Protein AF-0000000084445393 (afdb_homodimer)

Organism: NCBI:txid207340

Foldseek 3Di:
DPPPPPPPPVPDDDDDDDPDDDAFFFDWDKDQFKWKFWLFVLLRVQLLVCSQVPKFQLLSVLLSLLLCQFAALQWFHQQWFWKKWWAFAFAAFIKIWHRAFWAAQQQDLVQFDFPPAFDLFQFRFGHTVPCLLFFFQALFTRRRVLQSSQCSCVPPMPPDALCSSNVSSLVSQVQAYWLEPLQQVLLQVCLVQLCVAVLSCVQAPVVSHGRHADPDDGTGHGHLAQQSVLSVCCSVVNSLCCQQNPVLVLVQVLSVVRPHSCHSVNSNPHHIDMDIWDWADQLLWKTKTWNDDLACVQLLNQLSVQCSPPADDLDDDQVSLLSSQQSSLVSQVVCCVPQVGHFNRNDDQAFHKIWMWMGGSSQIIMTIIMGLGGRQASSYQRNVHSTRHHRNSVQARSDPPHNRHDHRGDGGHFHWIWIFMDTPPGGGTFKTKWFIGGLLTSQLGVQLCCCCPNNNDDQRRSLSDWGKGDSHNAAIETAPVDDPSNQVSNPVSPHYDYDHCALPPNHRTKMKMWGDDPSMIMITIHRHSPRIHMDYHD/DPPPPPPPPVPDDDDDDDPDDDAFFFDWDKDQFKWKFWLFVLLRVQLLVCSQVPKFQLLSVLLSLLLCQFAALQWFHQQWFWKKWWADAFAAFIKIWHRAFWAAQQQDLVQFDFPPAFDLFQFRFGHTPPCLLFFFQALFTRRRVLQSSQCSCVPPMPPDALCSSNVSSLVSQVQAYWLEVLQQVLLQVCLVQLCVAVLSCVQAPVVSHGRHADPDDGTGHGHLAQQSVLSVCCSVPNSLCCQQNPVLVLVQVLSVVRPHSCHSVNSNPHHIDMDIWDWADQLLWKTKTWNDDLACVQLLNQLRVQLSPPADDLDDDQVSLLSSQQSSLVSQVVCCVVQVGDFNRNDCQAFHKIWMWMGGSSQIIMTIIMGLGGRQASSYQRNVHSTRHHRNSVQARSDPPHNRHDHRGDGGHFHWIWIFMDTNPGGGTFKTKWFIGGLLTSQLGVQLCCCCPVNNDDQRRSLSDWGKGDSHNAAIETAPVDDPSNQVSNPVSPHYDYDHCALPPNHRTKMKMWGDDPSMIMITIHRHSPRIHMDYHD

pLDDT: mean 93.34, std 12.43, range [23.02, 98.94]

Solvent-accessible surface area (backbone atoms only — not comparable to full-atom values): 50731 Å² total; per-residue (Å²): 133,83,74,72,71,70,71,52,46,58,61,36,73,78,72,86,88,67,72,61,54,52,47,69,40,38,62,56,24,69,25,60,50,16,34,14,27,19,70,33,32,69,19,10,47,36,9,23,52,35,35,70,72,70,38,38,16,40,34,13,42,41,19,18,50,52,21,33,31,49,75,38,51,45,16,25,28,66,21,7,24,27,41,30,35,43,24,42,34,73,31,82,65,38,35,19,44,42,11,51,65,32,34,25,69,66,48,57,63,79,78,47,43,69,67,83,44,73,27,47,25,65,49,35,29,64,25,36,56,88,42,36,38,50,32,37,45,61,0,37,34,50,56,23,29,56,40,29,43,48,49,43,33,72,75,60,28,78,71,75,54,49,47,41,49,40,11,41,25,33,38,46,27,66,61,26,37,61,28,30,52,65,50,22,57,58,47,45,67,38,40,86,59,20,62,78,25,67,53,26,19,63,55,55,20,56,95,70,34,55,52,60,41,45,41,51,60,68,56,54,56,46,57,55,74,28,31,34,58,44,48,46,47,33,37,73,67,33,70,59,21,61,29,71,32,70,55,17,50,43,50,31,51,46,28,52,74,64,59,25,48,45,41,58,64,51,39,53,67,60,69,42,46,78,45,72,39,37,78,41,79,48,85,78,51,28,36,39,33,26,69,31,79,53,29,32,37,58,47,49,51,46,27,48,60,57,50,63,76,54,81,76,60,82,54,92,45,35,67,52,52,35,50,50,53,50,28,41,17,52,27,42,47,50,44,27,67,72,55,64,48,50,69,59,30,86,32,56,63,39,48,18,34,32,32,38,31,20,30,24,58,77,37,27,34,23,11,35,25,37,19,12,40,28,48,33,14,12,32,35,37,35,68,78,39,29,43,43,29,12,12,51,43,54,51,29,36,64,52,83,85,45,90,39,30,63,45,52,54,37,63,51,60,47,47,59,50,29,26,39,28,22,48,55,95,44,54,14,45,39,33,24,33,26,31,10,35,37,65,28,18,58,39,38,42,50,51,44,47,40,30,39,72,66,45,63,37,51,58,50,60,38,51,67,54,74,54,55,28,45,78,38,58,68,40,36,39,29,28,73,83,47,54,68,65,34,53,52,45,40,44,75,71,48,48,59,42,78,29,64,83,40,68,59,19,54,47,52,31,46,40,36,40,35,36,59,53,96,80,27,39,35,22,17,25,34,40,51,45,40,41,16,20,29,34,43,25,125,132,84,74,72,71,73,70,52,46,59,61,35,72,80,74,85,87,66,72,62,53,52,46,71,40,39,61,55,24,67,25,58,49,17,35,14,26,18,70,32,32,69,19,10,47,36,10,22,52,35,35,70,72,70,38,38,16,39,34,13,42,40,19,18,52,53,21,34,31,51,74,36,50,46,17,22,28,67,21,7,25,29,42,30,36,44,25,40,51,64,32,79,66,38,35,18,42,41,12,51,66,32,37,24,70,67,47,56,60,79,77,47,43,66,67,84,44,75,26,46,24,68,51,29,30,64,24,37,54,87,42,36,37,51,32,37,46,60,0,36,35,51,55,23,30,56,40,30,43,48,50,43,33,71,76,60,29,78,71,74,53,50,48,42,48,39,11,42,25,34,39,45,29,64,62,24,36,62,28,30,54,67,49,22,58,59,46,46,67,39,40,84,59,20,62,77,27,69,54,27,18,63,54,53,20,58,95,70,34,55,51,58,41,47,42,52,60,69,56,54,56,46,57,57,74,29,32,34,56,43,45,46,46,33,38,73,67,33,70,61,22,61,29,71,34,72,55,18,52,42,51,30,51,46,28,51,76,63,59,25,48,47,41,56,63,50,39,52,67,58,69,43,45,79,46,73,38,37,78,42,77,49,85,78,50,30,36,40,31,26,69,30,79,55,29,33,38,58,48,49,50,46,26,48,60,55,49,63,75,55,81,78,59,82,56,92,44,34,68,52,52,36,49,50,53,49,28,41,18,51,27,42,47,49,46,26,67,73,56,64,51,48,70,58,32,86,32,55,63,39,51,17,34,33,32,38,30,20,29,23,58,79,39,24,32,23,11,33,25,36,21,12,41,28,47,33,12,12,33,35,36,36,68,78,40,29,43,42,30,14,11,52,43,52,50,30,34,62,53,83,85,45,88,38,30,64,46,52,56,38,63,51,58,48,46,60,51,28,26,39,28,22,47,55,97,45,54,19,44,40,31,24,32,27,32,11,35,39,63,28,16,58,39,37,40,52,52,45,46,42,30,38,73,65,46,65,37,51,56,49,59,37,50,66,54,73,54,55,30,47,78,38,59,69,41,35,37,31,29,73,84,46,54,67,64,34,53,50,45,40,44,75,72,48,48,60,42,77,30,63,83,40,70,57,20,53,51,52,31,46,38,36,40,37,36,58,53,95,80,27,37,34,21,17,25,34,40,50,44,41,41,16,20,29,32,44,24,125

Nearest PDB structures (foldseek):
  2i3o-assembly2_C  TM=8.888E-01  e=1.117E-34  Thermoplasma acidophilum
  2i3o-assembly2_D  TM=8.674E-01  e=1.482E-33  Thermoplasma acidophilum
  2nlz-assembly1_A  TM=8.233E-01  e=1.056E-34  Halalkalibacterium halodurans
  6j3a-assembly1_B-2  TM=8.357E-01  e=5.413E-30  Streptomyces lincolnensis
  6j3i-assembly1_A  TM=8.174E-01  e=4.573E-30  Streptomyces lincolnensis

Radius of gyration: 29.87 Å; Cα contacts (8 Å, |Δi|>4): 2961; chains: 2; bounding box: 58×80×84 Å

Sequence (1076 aa):
MSQNPSPGLADYQPRPHRTQNWEVTKPSARGKRGMVVSQSKAAAEAGVAVLEAGGNAADAAVAAAFALAVVEPWNSGLGGIGFGLVHRAGAENAEVVDFGPVAPKGVDPAAYRLTGRLKKDFFTWPEVEGDRNIHGPLSALIPSSVAGYDLLRERFGTGMPLPELLGPAVALARRGLPQDWFTLIKVAASARIIRLYPESARIYLPDGLPPTPPYQGNPGFFRQGNLAETLERLRRHGLRDFYEGGVAADLAADLREAGSFVSAVDLAECRATLRPASVLDWRGRFRVQSAGGLTAAPTLAAVMRQMAEVRPGSAPDAAWYAALSQAMRDAYAERLTSLGAANPPPEPAETCTTHLTATDAEGNMVSLTTTLLSSMGSRMVLPKTGVLMNNGMMWFDPTPGSANAIRPGARPLCNMLPLTVSEAGKAGPVIAVGASGGRRILASVYQMLACSLDFGMGPEEAAAIPRIDVSSPDATNADPRLPAAVLEALAAQGGLELVEHATLPVNYACPNIIRWEDGEAVGVSDVMSPSSGAVAAGMSQNPSPGLADYQPRPHRTQNWEVTKPSARGKRGMVVSQSKAAAEAGVAVLEAGGNAADAAVAAAFALAVVEPWNSGLGGIGFGLVHRAGAENAEVVDFGPVAPKGVDPAAYRLTGRLKKDFFTWPEVEGDRNIHGPLSALIPSSVAGYDLLRERFGTGMPLPELLGPAVALARRGLPQDWFTLIKVAASARIIRLYPESARIYLPDGLPPTPPYQGNPGFFRQGNLAETLERLRRHGLRDFYEGGVAADLAADLREAGSFVSAVDLAECRATLRPASVLDWRGRFRVQSAGGLTAAPTLAAVMRQMAEVRPGSAPDAAWYAALSQAMRDAYAERLTSLGAANPPPEPAETCTTHLTATDAEGNMVSLTTTLLSSMGSRMVLPKTGVLMNNGMMWFDPTPGSANAIRPGARPLCNMLPLTVSEAGKAGPVIAVGASGGRRILASVYQMLACSLDFGMGPEEAAAIPRIDVSSPDATNADPRLPAAVLEALAAQGGLELVEHATLPVNYACPNIIRWEDGEAVGVSDVMSPSSGAVAAG

Secondary structure (DSSP, 8-state):
--------GGG--PPPP-S--SEEE---EEESSEEEEESSHHHHHHHHHHHHTT--HHHHHHHHHHHHHHH-TTT--TB-EEEEEEE-TT-SS-EEEEE-----TT--GGGS-EEEEEP-SSS-PEEEGGGTTTSSGGGPPPP-HHHHHHHHHHHHS----HHHHTHHHHHHHHH-EE-SHHHHHHHHHHHHHHTTSHHHHHHH-GGGS-----SSS---EE--TTHHHHHHHHHHH-TTHHHHSHHHHHHHHHHHHHT-S--HHHHHH---EEEEPEEEEETTTEEEEE--TTSSHHHHHHHHHHHTTSPP-SS--HHHHHHHHHHHHHHHHHHHHHH------S----EEEEEEEEEETT--EEEEEEEEEETTTTS-EETTTTEEBP-GGGGSB-STT-TTB--TT---------EEEEETT--SEEEEEEEESGGGHHHHHHHHHHHHHTS---HHHHHHS--EEEEETTEEEE-TTS-HHHHHHHHTTS-EEE----SSS-SS-EEEEEEEETTEEEEE--TT-TT-EEEE--/--------GGG--PPPP-S--SEEE---EEESSEEEEESSHHHHHHHHHHHHTT--HHHHHHHHHHHHHHH-TTT--TB-EEEEEEE-TT-SS-EEEEE-----TT--GGGS-EEEEEP-SSS-PEEEGGGTTTSSGGGPPPP-HHHHHHHHHHHHS----HHHHTHHHHHHHHH-EE-SHHHHHHHHHHHHHHTTSHHHHHHH-GGGS-----SSS---EE--TTHHHHHHHHHHH-TTHHHHSHHHHHHHHHHHHHT-S--HHHHHH---EEEEPEEEEETTTEEEEE--TTSSHHHHHHHHHHHTTSPP-SS--HHHHHHHHHHHHHHHHHHHHHH------S----EEEEEEEEEETT--EEEEEEEEEETTTTS-EETTTTEEBP-GGGGSB-STTSTTB--TT---------EEEEETT--SEEEEEEEESTTHHHHHHHHHHHHHHTS---HHHHHHS--EEEEETTEEEE-TTS-HHHHHHHHTTS-EEE----SSS--S-EEEEEEEETTEEEEEE-TT-TT-EEEE--

Structure (mmCIF, N/CA/C/O backbone):
data_AF-0000000084445393-model_v1
#
loop_
_entity.id
_entity.type
_entity.pdbx_description
1 polymer Gamma-glutamyltransferase
#
loop_
_atom_site.group_PDB
_atom_site.id
_atom_site.type_symbol
_atom_site.label_atom_id
_atom_site.label_alt_id
_atom_site.label_comp_id
_atom_site.label_asym_id
_atom_site.label_entity_id
_atom_site.label_seq_id
_atom_site.pdbx_PDB_ins_code
_atom_site.Cartn_x
_atom_site.Cartn_y
_atom_site.Cartn_z
_atom_site.occupancy
_atom_site.B_iso_or_equiv
_atom_site.auth_seq_id
_atom_site.auth_comp_id
_atom_site.auth_asym_id
_atom_site.auth_atom_id
_atom_site.pdbx_PDB_model_num
ATOM 1 N N . MET A 1 1 ? -12.148 -4.934 45.188 1 23.16 1 MET A N 1
ATOM 2 C CA . MET A 1 1 ? -11.797 -5.191 43.781 1 23.16 1 MET A CA 1
ATOM 3 C C . MET A 1 1 ? -10.914 -4.078 43.219 1 23.16 1 MET A C 1
ATOM 5 O O . MET A 1 1 ? -11.336 -2.926 43.125 1 23.16 1 MET A O 1
ATOM 9 N N . SER A 1 2 ? -9.656 -4.125 43.469 1 25.33 2 SER A N 1
ATOM 10 C CA . SER A 1 2 ? -8.586 -3.133 43.469 1 25.33 2 SER A CA 1
ATOM 11 C C . SER A 1 2 ? -8.352 -2.6 42.062 1 25.33 2 SER A C 1
ATOM 13 O O . SER A 1 2 ? -8.078 -3.369 41.125 1 25.33 2 SER A O 1
ATOM 15 N N . GLN A 1 3 ? -9.195 -1.663 41.531 1 29.59 3 GLN A N 1
ATOM 16 C CA . GLN A 1 3 ? -9.203 -0.982 40.25 1 29.59 3 GLN A CA 1
ATOM 17 C C . GLN A 1 3 ? -7.789 -0.607 39.812 1 29.59 3 GLN A C 1
ATOM 19 O O . GLN A 1 3 ? -7.094 0.128 40.531 1 29.59 3 GLN A O 1
ATOM 24 N N . ASN A 1 4 ? -7.066 -1.543 39.25 1 33.59 4 ASN A N 1
ATOM 25 C CA . ASN A 1 4 ? -5.715 -1.281 38.75 1 33.59 4 ASN A CA 1
ATOM 26 C C . ASN A 1 4 ? -5.605 0.103 38.125 1 33.59 4 ASN A C 1
ATOM 28 O O . ASN A 1 4 ? -6.301 0.401 37.156 1 33.59 4 ASN A O 1
ATOM 32 N N . PRO A 1 5 ? -5.219 1.118 38.75 1 38.62 5 PRO A N 1
ATOM 33 C CA . PRO A 1 5 ? -5.172 2.473 38.188 1 38.62 5 PRO A CA 1
ATOM 34 C C . PRO A 1 5 ? -4.566 2.518 36.781 1 38.62 5 PRO A C 1
ATOM 36 O O . PRO A 1 5 ? -3.688 1.714 36.469 1 38.62 5 PRO A O 1
ATOM 39 N N . SER A 1 6 ? -5.277 2.535 35.719 1 45.62 6 SER A N 1
ATOM 40 C CA . SER A 1 6 ? -4.77 2.703 34.375 1 45.62 6 SER A CA 1
ATOM 41 C C . SER A 1 6 ? -3.416 3.404 34.375 1 45.62 6 SER A C 1
ATOM 43 O O . SER A 1 6 ? -3.252 4.449 35 1 45.62 6 SER A O 1
ATOM 45 N N . PRO A 1 7 ? -2.234 2.684 34.188 1 54.12 7 PRO A N 1
ATOM 46 C CA . PRO A 1 7 ? -0.944 3.373 34.25 1 54.12 7 PRO A CA 1
ATOM 47 C C . PRO A 1 7 ? -1.007 4.797 33.688 1 54.12 7 PRO A C 1
ATOM 49 O O . PRO A 1 7 ? -1.774 5.07 32.781 1 54.12 7 PRO A O 1
ATOM 52 N N . GLY A 1 8 ? -0.704 5.781 34.469 1 76.25 8 GLY A N 1
ATOM 53 C CA . GLY A 1 8 ? -0.7 7.203 34.156 1 76.25 8 GLY A CA 1
ATOM 54 C C . GLY A 1 8 ? -0.066 7.523 32.812 1 76.25 8 GLY A C 1
ATOM 55 O O . GLY A 1 8 ? 0.603 6.676 32.219 1 76.25 8 GLY A O 1
ATOM 56 N N . LEU A 1 9 ? -0.517 8.477 32.031 1 89.62 9 LEU A N 1
ATOM 57 C CA . LEU A 1 9 ? -0.046 8.945 30.734 1 89.62 9 LEU A CA 1
ATOM 58 C C . LEU A 1 9 ? 1.478 9 30.688 1 89.62 9 LEU A C 1
ATOM 60 O O . LEU A 1 9 ? 2.084 8.875 29.625 1 89.62 9 LEU A O 1
ATOM 64 N N . ALA A 1 10 ? 2.148 8.945 31.891 1 87.5 10 ALA A N 1
ATOM 65 C CA . ALA A 1 10 ? 3.607 8.984 31.953 1 87.5 10 ALA A CA 1
ATOM 66 C C . ALA A 1 10 ? 4.203 7.625 31.578 1 87.5 10 ALA A C 1
ATOM 68 O O . ALA A 1 10 ? 5.32 7.555 31.062 1 87.5 10 ALA A O 1
ATOM 69 N N . ASP A 1 11 ? 3.41 6.617 31.844 1 91.31 11 ASP A N 1
ATOM 70 C CA . ASP A 1 11 ? 3.811 5.27 31.469 1 91.31 11 ASP A CA 1
ATOM 71 C C . ASP A 1 11 ? 2.883 4.707 30.391 1 91.31 11 ASP A C 1
ATOM 73 O O . ASP A 1 11 ? 2.422 3.566 30.5 1 91.31 11 ASP A O 1
ATOM 77 N N . TYR A 1 12 ? 2.648 5.543 29.469 1 94.75 12 TYR A N 1
ATOM 78 C CA . TYR A 1 12 ? 1.772 5.184 28.359 1 94.75 12 TYR A CA 1
ATOM 79 C C . TYR A 1 12 ? 2.281 3.938 27.641 1 94.75 12 TYR A C 1
ATOM 81 O O . TYR A 1 12 ? 3.482 3.801 27.406 1 94.75 12 TYR A O 1
ATOM 89 N N . GLN A 1 13 ? 1.431 3.004 27.438 1 95 13 GLN A N 1
ATOM 90 C CA . GLN A 1 13 ? 1.725 1.823 26.625 1 95 13 GLN A CA 1
ATOM 91 C C . GLN A 1 13 ? 0.991 1.872 25.297 1 95 13 GLN A C 1
ATOM 93 O O . GLN A 1 13 ? -0.233 1.734 25.25 1 95 13 GLN A O 1
ATOM 98 N N . PRO A 1 14 ? 1.772 2.039 24.219 1 96.19 14 PRO A N 1
ATOM 99 C CA . PRO A 1 14 ? 1.1 2.057 22.922 1 96.19 14 PRO A CA 1
ATOM 100 C C . PRO A 1 14 ? 0.314 0.776 22.656 1 96.19 14 PRO A C 1
ATOM 102 O O . PRO A 1 14 ? 0.752 -0.314 23.031 1 96.19 14 PRO A O 1
ATOM 105 N N . ARG A 1 15 ? -0.816 0.908 22.016 1 94.12 15 ARG A N 1
ATOM 106 C CA . ARG A 1 15 ? -1.581 -0.248 21.562 1 94.12 15 ARG A CA 1
ATOM 107 C C . ARG A 1 15 ? -0.8 -1.046 20.516 1 94.12 15 ARG A C 1
ATOM 109 O O . ARG A 1 15 ? 0.141 -0.531 19.906 1 94.12 15 ARG A O 1
ATOM 116 N N . PRO A 1 16 ? -1.205 -2.35 20.344 1 93.12 16 PRO A N 1
ATOM 117 C CA . PRO A 1 16 ? -0.579 -3.107 19.25 1 93.12 16 PRO A CA 1
ATOM 118 C C . PRO A 1 16 ? -0.703 -2.412 17.906 1 93.12 16 PRO A C 1
ATOM 120 O O . PRO A 1 16 ? -1.745 -1.825 17.594 1 93.12 16 PRO A O 1
ATOM 123 N N . HIS A 1 17 ? 0.356 -2.445 17.188 1 94.44 17 HIS A N 1
ATOM 124 C CA . HIS A 1 17 ? 0.42 -1.732 15.922 1 94.44 17 HIS A CA 1
ATOM 125 C C . HIS A 1 17 ? -0.467 -2.395 14.875 1 94.44 17 HIS A C 1
ATOM 127 O O . HIS A 1 17 ? -0.464 -3.619 14.734 1 94.44 17 HIS A O 1
ATOM 133 N N . ARG A 1 18 ? -1.19 -1.603 14.219 1 93.69 18 ARG A N 1
ATOM 134 C CA . ARG A 1 18 ? -1.925 -1.965 13.016 1 93.69 18 ARG A CA 1
ATOM 135 C C . ARG A 1 18 ? -1.511 -1.086 11.836 1 93.69 18 ARG A C 1
ATOM 137 O O . ARG A 1 18 ? -1.537 0.142 11.938 1 93.69 18 ARG A O 1
ATOM 144 N N . THR A 1 19 ? -1.177 -1.688 10.75 1 94.38 19 THR A N 1
ATOM 145 C CA . THR A 1 19 ? -0.727 -0.944 9.578 1 94.38 19 THR A CA 1
ATOM 146 C C . THR A 1 19 ? -1.895 -0.216 8.914 1 94.38 19 THR A C 1
ATOM 148 O O . THR A 1 19 ? -1.742 0.912 8.445 1 94.38 19 THR A O 1
ATOM 151 N N . GLN A 1 20 ? -3.01 -0.852 8.836 1 96.06 20 GLN A N 1
ATOM 152 C CA . GLN A 1 20 ? -4.145 -0.351 8.07 1 96.06 20 GLN A CA 1
ATOM 153 C C . GLN A 1 20 ? -5.383 -0.21 8.953 1 96.06 20 GLN A C 1
ATOM 155 O O . GLN A 1 20 ? -5.707 -1.115 9.727 1 96.06 20 GLN A O 1
ATOM 160 N N . ASN A 1 21 ? -6.047 0.93 8.875 1 96.69 21 ASN A N 1
ATOM 161 C CA . ASN A 1 21 ? -7.242 1.213 9.664 1 96.69 21 ASN A CA 1
ATOM 162 C C . ASN A 1 21 ? -8.445 1.512 8.773 1 96.69 21 ASN A C 1
ATOM 164 O O . ASN A 1 21 ? -9.273 2.355 9.109 1 96.69 21 ASN A O 1
ATOM 168 N N . TRP A 1 22 ? -8.461 0.946 7.582 1 96.81 22 TRP A N 1
ATOM 169 C CA . TRP A 1 22 ? -9.562 1.035 6.625 1 96.81 22 TRP A CA 1
ATOM 170 C C . TRP A 1 22 ? -10.266 -0.31 6.48 1 96.81 22 TRP A C 1
ATOM 172 O O . TRP A 1 22 ? -9.859 -1.302 7.086 1 96.81 22 TRP A O 1
ATOM 182 N N . GLU A 1 23 ? -11.406 -0.343 5.844 1 95.12 23 GLU A N 1
ATOM 183 C CA . GLU A 1 23 ? -12.133 -1.544 5.453 1 95.12 23 GLU A CA 1
ATOM 184 C C . GLU A 1 23 ? -12.094 -1.746 3.941 1 95.12 23 GLU A C 1
ATOM 186 O O . GLU A 1 23 ? -12.43 -0.837 3.18 1 95.12 23 GLU A O 1
ATOM 191 N N . VAL A 1 24 ? -11.68 -2.951 3.557 1 96 24 VAL A N 1
ATOM 192 C CA . VAL A 1 24 ? -11.469 -3.215 2.139 1 96 24 VAL A CA 1
ATOM 193 C C . VAL A 1 24 ? -12.352 -4.371 1.688 1 96 24 VAL A C 1
ATOM 195 O O . VAL A 1 24 ? -12.492 -5.367 2.4 1 96 24 VAL A O 1
ATOM 198 N N . THR A 1 25 ? -12.969 -4.242 0.589 1 95.19 25 THR A N 1
ATOM 199 C CA . THR A 1 25 ? -13.648 -5.332 -0.097 1 95.19 25 THR A CA 1
ATOM 200 C C . THR A 1 25 ? -13.148 -5.473 -1.53 1 95.19 25 THR A C 1
ATOM 202 O O . THR A 1 25 ? -12.508 -4.559 -2.059 1 95.19 25 THR A O 1
ATOM 205 N N . LYS A 1 26 ? -13.328 -6.586 -2.1 1 96.94 26 LYS A N 1
ATOM 206 C CA . LYS A 1 26 ? -12.984 -6.879 -3.488 1 96.94 26 LYS A CA 1
ATOM 207 C C . LYS A 1 26 ? -14.234 -7.164 -4.312 1 96.94 26 LYS A C 1
ATOM 209 O O . LYS A 1 26 ? -14.961 -8.117 -4.035 1 96.94 26 LYS A O 1
ATOM 214 N N . PRO A 1 27 ? -14.484 -6.352 -5.305 1 96 27 PRO A N 1
ATOM 215 C CA . PRO A 1 27 ? -15.656 -6.637 -6.137 1 96 27 PRO A CA 1
ATOM 216 C C . PRO A 1 27 ? -15.531 -7.953 -6.898 1 96 27 PRO A C 1
ATOM 218 O O . PRO A 1 27 ? -14.461 -8.266 -7.426 1 96 27 PRO A O 1
ATOM 221 N N . SER A 1 28 ? -16.562 -8.719 -6.902 1 97.44 28 SER A N 1
ATOM 222 C CA . SER A 1 28 ? -16.641 -9.875 -7.777 1 97.44 28 SER A CA 1
ATOM 223 C C . SER A 1 28 ? -17.078 -9.477 -9.188 1 97.44 28 SER A C 1
ATOM 225 O O . SER A 1 28 ? -17.531 -8.352 -9.406 1 97.44 28 SER A O 1
ATOM 227 N N . ALA A 1 29 ? -16.781 -10.273 -10.102 1 98.12 29 ALA A N 1
ATOM 228 C CA . ALA A 1 29 ? -17.359 -10.172 -11.438 1 98.12 29 ALA A CA 1
ATOM 229 C C . ALA A 1 29 ? -18.406 -11.266 -11.664 1 98.12 29 ALA A C 1
ATOM 231 O O . ALA A 1 29 ? -18.344 -12.328 -11.047 1 98.12 29 ALA A O 1
ATOM 232 N N . ARG A 1 30 ? -19.359 -10.945 -12.484 1 97.88 30 ARG A N 1
ATOM 233 C CA . ARG A 1 30 ? -20.406 -11.891 -12.852 1 97.88 30 ARG A CA 1
ATOM 234 C C . ARG A 1 30 ? -20.656 -11.883 -14.352 1 97.88 30 ARG A C 1
ATOM 236 O O . ARG A 1 30 ? -20.625 -10.828 -14.992 1 97.88 30 ARG A O 1
ATOM 243 N N . GLY A 1 31 ? -20.766 -13.094 -14.93 1 97.5 31 GLY A N 1
ATOM 244 C CA . GLY A 1 31 ? -21.062 -13.164 -16.359 1 97.5 31 GLY A CA 1
ATOM 245 C C . GLY A 1 31 ? -21.375 -14.562 -16.844 1 97.5 31 GLY A C 1
ATOM 246 O O . GLY A 1 31 ? -21.094 -15.539 -16.141 1 97.5 31 GLY A O 1
ATOM 247 N N . LYS A 1 32 ? -21.938 -14.641 -18.062 1 97.62 32 LYS A N 1
ATOM 248 C CA . LYS A 1 32 ? -22.391 -15.922 -18.594 1 97.62 32 LYS A CA 1
ATOM 249 C C . LYS A 1 32 ? -21.469 -16.391 -19.719 1 97.62 32 LYS A C 1
ATOM 251 O O . LYS A 1 32 ? -21.516 -17.547 -20.125 1 97.62 32 LYS A O 1
ATOM 256 N N . ARG A 1 33 ? -20.609 -15.547 -20.125 1 97.81 33 ARG A N 1
ATOM 257 C CA . ARG A 1 33 ? -19.859 -15.828 -21.359 1 97.81 33 ARG A CA 1
ATOM 258 C C . ARG A 1 33 ? -18.422 -16.188 -21.062 1 97.81 33 ARG A C 1
ATOM 260 O O . ARG A 1 33 ? -17.594 -16.297 -21.969 1 97.81 33 ARG A O 1
ATOM 267 N N . GLY A 1 34 ? -18.078 -16.344 -19.766 1 97.94 34 GLY A N 1
ATOM 268 C CA . GLY A 1 34 ? -16.719 -16.656 -19.328 1 97.94 34 GLY A CA 1
ATOM 269 C C . GLY A 1 34 ? -16.141 -15.625 -18.391 1 97.94 34 GLY A C 1
ATOM 270 O O . GLY A 1 34 ? -16.734 -14.562 -18.188 1 97.94 34 GLY A O 1
ATOM 271 N N . MET A 1 35 ? -14.93 -16.016 -17.875 1 98.62 35 MET A N 1
ATOM 272 C CA . MET A 1 35 ? -14.32 -15.18 -16.844 1 98.62 35 MET A CA 1
ATOM 273 C C . MET A 1 35 ? -12.867 -15.578 -16.609 1 98.62 35 MET A C 1
ATOM 275 O O . MET A 1 35 ? -12.492 -16.734 -16.828 1 98.62 35 MET A O 1
ATOM 279 N N . VAL A 1 36 ? -12.133 -14.594 -16.266 1 98.94 36 VAL A N 1
ATOM 280 C CA . VAL A 1 36 ? -10.773 -14.844 -15.789 1 98.94 36 VAL A CA 1
ATOM 281 C C . VAL A 1 36 ? -10.539 -14.094 -14.477 1 98.94 36 VAL A C 1
ATOM 283 O O . VAL A 1 36 ? -10.953 -12.938 -14.336 1 98.94 36 VAL A O 1
ATOM 286 N N . VAL A 1 37 ? -10.016 -14.734 -13.477 1 98.88 37 VAL A N 1
ATOM 287 C CA . VAL A 1 37 ? -9.57 -14.141 -12.219 1 98.88 37 VAL A CA 1
ATOM 288 C C . VAL A 1 37 ? -8.062 -14.336 -12.062 1 98.88 37 VAL A C 1
ATOM 290 O O . VAL A 1 37 ? -7.547 -15.438 -12.281 1 98.88 37 VAL A O 1
ATOM 293 N N . SER A 1 38 ? -7.34 -13.289 -11.75 1 98.38 38 SER A N 1
ATOM 294 C CA . SER A 1 38 ? -5.895 -13.406 -11.594 1 98.38 38 SER A CA 1
ATOM 295 C C . SER A 1 38 ? -5.363 -12.375 -10.602 1 98.38 38 SER A C 1
ATOM 297 O O . SER A 1 38 ? -6.113 -11.516 -10.133 1 98.38 38 SER A O 1
ATOM 299 N N . GLN A 1 39 ? -4.121 -12.445 -10.297 1 96.56 39 GLN A N 1
ATOM 300 C CA . GLN A 1 39 ? -3.465 -11.57 -9.336 1 96.56 39 GLN A CA 1
ATOM 301 C C . GLN A 1 39 ? -3.143 -10.211 -9.961 1 96.56 39 GLN A C 1
ATOM 303 O O . GLN A 1 39 ? -2.65 -9.312 -9.273 1 96.56 39 GLN A O 1
ATOM 308 N N . SER A 1 40 ? -3.404 -10.07 -11.18 1 97.75 40 SER A N 1
ATOM 309 C CA . SER A 1 40 ? -3.391 -8.805 -11.906 1 97.75 40 SER A CA 1
ATOM 310 C C . SER A 1 40 ? -4.633 -8.648 -12.773 1 97.75 40 SER A C 1
ATOM 312 O O . SER A 1 40 ? -4.902 -9.484 -13.641 1 97.75 40 SER A O 1
ATOM 314 N N . LYS A 1 41 ? -5.305 -7.586 -12.562 1 98.31 41 LYS A N 1
ATOM 315 C CA . LYS A 1 41 ? -6.504 -7.371 -13.367 1 98.31 41 LYS A CA 1
ATOM 316 C C . LYS A 1 41 ? -6.156 -7.23 -14.844 1 98.31 41 LYS A C 1
ATOM 318 O O . LYS A 1 41 ? -6.918 -7.66 -15.711 1 98.31 41 LYS A O 1
ATOM 323 N N . ALA A 1 42 ? -5.004 -6.652 -15.141 1 98.5 42 ALA A N 1
ATOM 324 C CA . ALA A 1 42 ? -4.562 -6.512 -16.516 1 98.5 42 ALA A CA 1
ATOM 325 C C . ALA A 1 42 ? -4.418 -7.879 -17.188 1 98.5 42 ALA A C 1
ATOM 327 O O . ALA A 1 42 ? -4.738 -8.031 -18.375 1 98.5 42 ALA A O 1
ATOM 328 N N . ALA A 1 43 ? -3.922 -8.844 -16.453 1 98.69 43 ALA A N 1
ATOM 329 C CA . ALA A 1 43 ? -3.807 -10.195 -17 1 98.69 43 ALA A CA 1
ATOM 330 C C . ALA A 1 43 ? -5.18 -10.828 -17.188 1 98.69 43 ALA A C 1
ATOM 332 O O . ALA A 1 43 ? -5.418 -11.539 -18.172 1 98.69 43 ALA A O 1
ATOM 333 N N . ALA A 1 44 ? -6.043 -10.602 -16.203 1 98.81 44 ALA A N 1
ATOM 334 C CA . ALA A 1 44 ? -7.41 -11.086 -16.375 1 98.81 44 ALA A CA 1
ATOM 335 C C . ALA A 1 44 ? -8.07 -10.469 -17.609 1 98.81 44 ALA A C 1
ATOM 337 O O . ALA A 1 44 ? -8.766 -11.164 -18.359 1 98.81 44 ALA A O 1
ATOM 338 N N . GLU A 1 45 ? -7.852 -9.188 -17.828 1 98.75 45 GLU A N 1
ATOM 339 C CA . GLU A 1 45 ? -8.383 -8.492 -19 1 98.75 45 GLU A CA 1
ATOM 340 C C . GLU A 1 45 ? -7.836 -9.086 -20.281 1 98.75 45 GLU A C 1
ATOM 342 O O . GLU A 1 45 ? -8.562 -9.211 -21.281 1 98.75 45 GLU A O 1
ATOM 347 N N . ALA A 1 46 ? -6.578 -9.445 -20.266 1 98.69 46 ALA A N 1
ATOM 348 C CA . ALA A 1 46 ? -5.977 -10.109 -21.422 1 98.69 46 ALA A CA 1
ATOM 349 C C . ALA A 1 46 ? -6.684 -11.43 -21.734 1 98.69 46 ALA A C 1
ATOM 351 O O . ALA A 1 46 ? -7.008 -11.711 -22.875 1 98.69 46 ALA A O 1
ATOM 352 N N . GLY A 1 47 ? -6.879 -12.242 -20.703 1 98.81 47 GLY A N 1
ATOM 353 C CA . GLY A 1 47 ? -7.59 -13.492 -20.875 1 98.81 47 GLY A CA 1
ATOM 354 C C . GLY A 1 47 ? -9 -13.312 -21.391 1 98.81 47 GLY A C 1
ATOM 355 O O . GLY A 1 47 ? -9.445 -14.055 -22.281 1 98.81 47 GLY A O 1
ATOM 356 N N . VAL A 1 48 ? -9.711 -12.328 -20.891 1 98.69 48 VAL A N 1
ATOM 357 C CA . VAL A 1 48 ? -11.094 -12.086 -21.281 1 98.69 48 VAL A CA 1
ATOM 358 C C . VAL A 1 48 ? -11.141 -11.602 -22.734 1 98.69 48 VAL A C 1
ATOM 360 O O . VAL A 1 48 ? -12.062 -11.938 -23.484 1 98.69 48 VAL A O 1
ATOM 363 N N . ALA A 1 49 ? -10.188 -10.766 -23.078 1 98.5 49 ALA A N 1
ATOM 364 C CA . ALA A 1 49 ? -10.125 -10.344 -24.469 1 98.5 49 ALA A CA 1
ATOM 365 C C . ALA A 1 49 ? -10.039 -11.547 -25.406 1 98.5 49 ALA A C 1
ATOM 367 O O . ALA A 1 49 ? -10.633 -11.539 -26.484 1 98.5 49 ALA A O 1
ATOM 368 N N . VAL A 1 50 ? -9.328 -12.547 -25.047 1 98.31 50 VAL A N 1
ATOM 369 C CA . VAL A 1 50 ? -9.195 -13.781 -25.812 1 98.31 50 VAL A CA 1
ATOM 370 C C . VAL A 1 50 ? -10.539 -14.508 -25.859 1 98.31 50 VAL A C 1
ATOM 372 O O . VAL A 1 50 ? -10.945 -15.008 -26.906 1 98.31 50 VAL A O 1
ATOM 375 N N . LEU A 1 51 ? -11.219 -14.586 -24.719 1 98.38 51 LEU A N 1
ATOM 376 C CA . LEU A 1 51 ? -12.555 -15.172 -24.703 1 98.38 51 LEU A CA 1
ATOM 377 C C . LEU A 1 51 ? -13.484 -14.453 -25.672 1 98.38 51 LEU A C 1
ATOM 379 O O . LEU A 1 51 ? -14.195 -15.102 -26.453 1 98.38 51 LEU A O 1
ATOM 383 N N . GLU A 1 52 ? -13.414 -13.148 -25.656 1 97.88 52 GLU A N 1
ATOM 384 C CA . GLU A 1 52 ? -14.289 -12.328 -26.484 1 97.88 52 GLU A CA 1
ATOM 385 C C . GLU A 1 52 ? -13.953 -12.469 -27.953 1 97.88 52 GLU A C 1
ATOM 387 O O . GLU A 1 52 ? -14.805 -12.266 -28.812 1 97.88 52 GLU A O 1
ATOM 392 N N . ALA A 1 53 ? -12.766 -12.875 -28.219 1 97.19 53 ALA A N 1
ATOM 393 C CA . ALA A 1 53 ? -12.32 -13.078 -29.594 1 97.19 53 ALA A CA 1
ATOM 394 C C . ALA A 1 53 ? -12.586 -14.508 -30.047 1 97.19 53 ALA A C 1
ATOM 396 O O . ALA A 1 53 ? -12.133 -14.914 -31.125 1 97.19 53 ALA A O 1
ATOM 397 N N . GLY A 1 54 ? -13.18 -15.289 -29.203 1 96.81 54 GLY A N 1
ATOM 398 C CA . GLY A 1 54 ? -13.609 -16.609 -29.625 1 96.81 54 GLY A CA 1
ATOM 399 C C . GLY A 1 54 ? -12.789 -17.734 -29.016 1 96.81 54 GLY A C 1
ATOM 400 O O . GLY A 1 54 ? -13 -18.906 -29.328 1 96.81 54 GLY A O 1
ATOM 401 N N . GLY A 1 55 ? -11.844 -17.422 -28.141 1 98.12 55 GLY A N 1
ATOM 402 C CA . GLY A 1 55 ? -11.086 -18.438 -27.422 1 98.12 55 GLY A CA 1
ATOM 403 C C . GLY A 1 55 ? -11.875 -19.109 -26.328 1 98.12 55 GLY A C 1
ATOM 404 O O . GLY A 1 55 ? -12.969 -18.656 -25.969 1 98.12 55 GLY A O 1
ATOM 405 N N . ASN A 1 56 ? -11.352 -20.266 -25.859 1 98.56 56 ASN A N 1
ATOM 406 C CA . ASN A 1 56 ? -11.953 -20.953 -24.719 1 98.56 56 ASN A CA 1
ATOM 407 C C . ASN A 1 56 ? -11.164 -20.719 -23.438 1 98.56 56 ASN A C 1
ATOM 409 O O . ASN A 1 56 ? -10.297 -19.828 -23.391 1 98.56 56 ASN A O 1
ATOM 413 N N . ALA A 1 57 ? -11.477 -21.422 -22.359 1 98.88 57 ALA A N 1
ATOM 414 C CA . ALA A 1 57 ? -10.852 -21.234 -21.047 1 98.88 57 ALA A CA 1
ATOM 415 C C . ALA A 1 57 ? -9.352 -21.484 -21.109 1 98.88 57 ALA A C 1
ATOM 417 O O . ALA A 1 57 ? -8.57 -20.781 -20.469 1 98.88 57 ALA A O 1
ATOM 418 N N . ALA A 1 58 ? -8.961 -22.484 -21.859 1 98.88 58 ALA A N 1
ATOM 419 C CA . ALA A 1 58 ? -7.539 -22.797 -21.984 1 98.88 58 ALA A CA 1
ATOM 420 C C . ALA A 1 58 ? -6.793 -21.672 -22.703 1 98.88 58 ALA A C 1
ATOM 422 O O . ALA A 1 58 ? -5.727 -21.25 -22.25 1 98.88 58 ALA A O 1
ATOM 423 N N . ASP A 1 59 ? -7.395 -21.156 -23.828 1 98.81 59 ASP A N 1
ATOM 424 C CA . ASP A 1 59 ? -6.797 -20.016 -24.531 1 98.81 59 ASP A CA 1
ATOM 425 C C . ASP A 1 59 ? -6.648 -18.812 -23.609 1 98.81 59 ASP A C 1
ATOM 427 O O . ASP A 1 59 ? -5.605 -18.156 -23.609 1 98.81 59 ASP A O 1
ATOM 431 N N . ALA A 1 60 ? -7.695 -18.547 -22.875 1 98.88 60 ALA A N 1
ATOM 432 C CA . ALA A 1 60 ? -7.711 -17.406 -21.969 1 98.88 60 ALA A CA 1
ATOM 433 C C . ALA A 1 60 ? -6.648 -17.562 -20.875 1 98.88 60 ALA A C 1
ATOM 435 O O . ALA A 1 60 ? -5.973 -16.594 -20.531 1 98.88 60 ALA A O 1
ATOM 436 N N . ALA A 1 61 ? -6.523 -18.734 -20.344 1 98.94 61 ALA A N 1
ATOM 437 C CA . ALA A 1 61 ? -5.531 -18.984 -19.297 1 98.94 61 ALA A CA 1
ATOM 438 C C . ALA A 1 61 ? -4.117 -18.781 -19.828 1 98.94 61 ALA A C 1
ATOM 440 O O . ALA A 1 61 ? -3.271 -18.188 -19.141 1 98.94 61 ALA A O 1
ATOM 441 N N . VAL A 1 62 ? -3.867 -19.25 -21.031 1 98.88 62 VAL A N 1
ATOM 442 C CA . VAL A 1 62 ? -2.547 -19.109 -21.625 1 98.88 62 VAL A CA 1
ATOM 443 C C . VAL A 1 62 ? -2.229 -17.625 -21.828 1 98.88 62 VAL A C 1
ATOM 445 O O . VAL A 1 62 ? -1.147 -17.172 -21.453 1 98.88 62 VAL A O 1
ATOM 448 N N . ALA A 1 63 ? -3.158 -16.875 -22.359 1 98.88 63 ALA A N 1
ATOM 449 C CA . ALA A 1 63 ? -2.957 -15.445 -22.578 1 98.88 63 ALA A CA 1
ATOM 450 C C . ALA A 1 63 ? -2.717 -14.727 -21.25 1 98.88 63 ALA A C 1
ATOM 452 O O . ALA A 1 63 ? -1.813 -13.891 -21.141 1 98.88 63 ALA A O 1
ATOM 453 N N . ALA A 1 64 ? -3.525 -15.047 -20.297 1 98.88 64 ALA A N 1
ATOM 454 C CA . ALA A 1 64 ? -3.389 -14.43 -18.984 1 98.88 64 ALA A CA 1
ATOM 455 C C . ALA A 1 64 ? -2.047 -14.781 -18.344 1 98.88 64 ALA A C 1
ATOM 457 O O . ALA A 1 64 ? -1.414 -13.93 -17.703 1 98.88 64 ALA A O 1
ATOM 458 N N . ALA A 1 65 ? -1.606 -16 -18.484 1 98.81 65 ALA A N 1
ATOM 459 C CA . ALA A 1 65 ? -0.339 -16.438 -17.891 1 98.81 65 ALA A CA 1
ATOM 460 C C . ALA A 1 65 ? 0.835 -15.68 -18.516 1 98.81 65 ALA A C 1
ATOM 462 O O . ALA A 1 65 ? 1.744 -15.242 -17.797 1 98.81 65 ALA A O 1
ATOM 463 N N . PHE A 1 66 ? 0.801 -15.547 -19.828 1 98.88 66 PHE A N 1
ATOM 464 C CA . PHE A 1 66 ? 1.853 -14.773 -20.484 1 98.88 66 PHE A CA 1
ATOM 465 C C . PHE A 1 66 ? 1.799 -13.312 -20.047 1 98.88 66 PHE A C 1
ATOM 467 O O . PHE A 1 66 ? 2.838 -12.68 -19.875 1 98.88 66 PHE A O 1
ATOM 474 N N . ALA A 1 67 ? 0.614 -12.758 -19.906 1 98.75 67 ALA A N 1
ATOM 475 C CA . ALA A 1 67 ? 0.471 -11.391 -19.406 1 98.75 67 ALA A CA 1
ATOM 476 C C . ALA A 1 67 ? 1.021 -11.258 -18 1 98.75 67 ALA A C 1
ATOM 478 O O . ALA A 1 67 ? 1.685 -10.266 -17.672 1 98.75 67 ALA A O 1
ATOM 479 N N . LEU A 1 68 ? 0.77 -12.242 -17.156 1 98.56 68 LEU A N 1
ATOM 480 C CA . LEU A 1 68 ? 1.261 -12.234 -15.789 1 98.56 68 LEU A CA 1
ATOM 481 C C . LEU A 1 68 ? 2.785 -12.188 -15.758 1 98.56 68 LEU A C 1
ATOM 483 O O . LEU A 1 68 ? 3.373 -11.57 -14.867 1 98.56 68 LEU A O 1
ATOM 487 N N . ALA A 1 69 ? 3.412 -12.812 -16.688 1 97.88 69 ALA A N 1
ATOM 488 C CA . ALA A 1 69 ? 4.871 -12.82 -16.766 1 97.88 69 ALA A CA 1
ATOM 489 C C . ALA A 1 69 ? 5.418 -11.406 -16.922 1 97.88 69 ALA A C 1
ATOM 491 O O . ALA A 1 69 ? 6.578 -11.141 -16.609 1 97.88 69 ALA A O 1
ATOM 492 N N . VAL A 1 70 ? 4.562 -10.5 -17.406 1 98.31 70 VAL A N 1
ATOM 493 C CA . VAL A 1 70 ? 4.961 -9.117 -17.656 1 98.31 70 VAL A CA 1
ATOM 494 C C . VAL A 1 70 ? 4.559 -8.242 -16.484 1 98.31 70 VAL A C 1
ATOM 496 O O . VAL A 1 70 ? 5.383 -7.5 -15.938 1 98.31 70 VAL A O 1
ATOM 499 N N . VAL A 1 71 ? 3.359 -8.391 -15.977 1 98.12 71 VAL A N 1
ATOM 500 C CA . VAL A 1 71 ? 2.768 -7.367 -15.109 1 98.12 71 VAL A CA 1
ATOM 501 C C . VAL A 1 71 ? 2.982 -7.742 -13.648 1 98.12 71 VAL A C 1
ATOM 503 O O . VAL A 1 71 ? 2.666 -6.957 -12.75 1 98.12 71 VAL A O 1
ATOM 506 N N . GLU A 1 72 ? 3.527 -8.906 -13.367 1 96.38 72 GLU A N 1
ATOM 507 C CA . GLU A 1 72 ? 3.816 -9.32 -11.992 1 96.38 72 GLU A CA 1
ATOM 508 C C . GLU A 1 72 ? 5.105 -10.133 -11.922 1 96.38 72 GLU A C 1
ATOM 510 O O . GLU A 1 72 ? 5.098 -11.281 -11.469 1 96.38 72 GLU A O 1
ATOM 515 N N . PRO A 1 73 ? 6.168 -9.57 -12.281 1 97 73 PRO A N 1
ATOM 516 C CA . PRO A 1 73 ? 7.426 -10.32 -12.32 1 97 73 PRO A CA 1
ATOM 517 C C . PRO A 1 73 ? 7.863 -10.812 -10.938 1 97 73 PRO A C 1
ATOM 519 O O . PRO A 1 73 ? 8.781 -11.625 -10.828 1 97 73 PRO A O 1
ATOM 522 N N . TRP A 1 74 ? 7.227 -10.391 -9.898 1 96.5 74 TRP A N 1
ATOM 523 C CA . TRP A 1 74 ? 7.602 -10.82 -8.555 1 96.5 74 TRP A CA 1
ATOM 524 C C . TRP A 1 74 ? 7.016 -12.188 -8.227 1 96.5 74 TRP A C 1
ATOM 526 O O . TRP A 1 74 ? 7.422 -12.828 -7.258 1 96.5 74 TRP A O 1
ATOM 536 N N . ASN A 1 75 ? 6.102 -12.719 -9 1 96.19 75 ASN A N 1
ATOM 537 C CA . ASN A 1 75 ? 5.457 -13.984 -8.672 1 96.19 75 ASN A CA 1
ATOM 538 C C . ASN A 1 75 ? 5.734 -15.047 -9.727 1 96.19 75 ASN A C 1
ATOM 540 O O . ASN A 1 75 ? 5.863 -16.234 -9.414 1 96.19 75 ASN A O 1
ATOM 544 N N . SER A 1 76 ? 5.676 -14.602 -11.023 1 96.38 76 SER A N 1
ATOM 545 C CA . SER A 1 76 ? 5.789 -15.555 -12.125 1 96.38 76 SER A CA 1
ATOM 546 C C . SER A 1 76 ? 6.555 -14.961 -13.297 1 96.38 76 SER A C 1
ATOM 548 O O . SER A 1 76 ? 6.941 -13.789 -13.266 1 96.38 76 SER A O 1
ATOM 550 N N . GLY A 1 77 ? 6.824 -15.797 -14.305 1 97.69 77 GLY A N 1
ATOM 551 C CA . GLY A 1 77 ? 7.539 -15.391 -15.508 1 97.69 77 GLY A CA 1
ATOM 552 C C . GLY A 1 77 ? 7.844 -16.547 -16.438 1 97.69 77 GLY A C 1
ATOM 553 O O . GLY A 1 77 ? 7.52 -17.703 -16.125 1 97.69 77 GLY A O 1
ATOM 554 N N . LEU A 1 78 ? 8.461 -16.172 -17.531 1 98.81 78 LEU A N 1
ATOM 555 C CA . LEU A 1 78 ? 8.828 -17.188 -18.5 1 98.81 78 LEU A CA 1
ATOM 556 C C . LEU A 1 78 ? 9.828 -18.188 -17.922 1 98.81 78 LEU A C 1
ATOM 558 O O . LEU A 1 78 ? 9.898 -19.328 -18.359 1 98.81 78 LEU A O 1
ATOM 562 N N . GLY A 1 79 ? 10.57 -17.75 -16.922 1 98.75 79 GLY A N 1
ATOM 563 C CA . GLY A 1 79 ? 11.555 -18.609 -16.281 1 98.75 79 GLY A CA 1
ATOM 564 C C . GLY A 1 79 ? 10.969 -19.453 -15.164 1 98.75 79 GLY A C 1
ATOM 565 O O . GLY A 1 79 ? 11.703 -20.016 -14.344 1 98.75 79 GLY A O 1
ATOM 566 N N . GLY A 1 80 ? 9.656 -19.547 -15.109 1 98.38 80 GLY A N 1
ATOM 567 C CA . GLY A 1 80 ? 8.984 -20.172 -13.992 1 98.38 80 GLY A CA 1
ATOM 568 C C . GLY A 1 80 ? 8.641 -21.625 -14.25 1 98.38 80 GLY A C 1
ATOM 569 O O . GLY A 1 80 ? 9.188 -22.25 -15.164 1 98.38 80 GLY A O 1
ATOM 570 N N . ILE A 1 81 ? 7.848 -22.234 -13.344 1 98.12 81 ILE A N 1
ATOM 571 C CA . ILE A 1 81 ? 7.355 -23.609 -13.336 1 98.12 81 ILE A CA 1
ATOM 572 C C . ILE A 1 81 ? 5.922 -23.625 -12.812 1 98.12 81 ILE A C 1
ATOM 574 O O . ILE A 1 81 ? 5.406 -22.609 -12.336 1 98.12 81 ILE A O 1
ATOM 578 N N . GLY A 1 82 ? 5.258 -24.781 -12.953 1 97.62 82 GLY A N 1
ATOM 579 C CA . GLY A 1 82 ? 3.924 -24.781 -12.375 1 97.62 82 GLY A CA 1
ATOM 580 C C . GLY A 1 82 ? 3.125 -26.016 -12.719 1 97.62 82 GLY A C 1
ATOM 581 O O . GLY A 1 82 ? 3.689 -27.031 -13.141 1 97.62 82 GLY A O 1
ATOM 582 N N . PHE A 1 83 ? 1.829 -25.906 -12.383 1 97.94 83 PHE A N 1
ATOM 583 C CA . PHE A 1 83 ? 0.815 -26.922 -12.648 1 97.94 83 PHE A CA 1
ATOM 584 C C . PHE A 1 83 ? -0.5 -26.266 -13.062 1 97.94 83 PHE A C 1
ATOM 586 O O . PHE A 1 83 ? -0.875 -25.219 -12.539 1 97.94 83 PHE A O 1
ATOM 593 N N . GLY A 1 84 ? -1.16 -26.922 -14 1 98.12 84 GLY A N 1
ATOM 594 C CA . GLY A 1 84 ? -2.506 -26.516 -14.367 1 98.12 84 GLY A CA 1
ATOM 595 C C . GLY A 1 84 ? -3.496 -27.656 -14.383 1 98.12 84 GLY A C 1
ATOM 596 O O . GLY A 1 84 ? -3.15 -28.781 -14.773 1 98.12 84 GLY A O 1
ATOM 597 N N . LEU A 1 85 ? -4.707 -27.391 -13.969 1 98.62 85 LEU A N 1
ATOM 598 C CA . LEU A 1 85 ? -5.82 -28.312 -14.141 1 98.62 85 LEU A CA 1
ATOM 599 C C . LEU A 1 85 ? -6.77 -27.828 -15.227 1 98.62 85 LEU A C 1
ATOM 601 O O . LEU A 1 85 ? -7.156 -26.656 -15.242 1 98.62 85 LEU A O 1
ATOM 605 N N . VAL A 1 86 ? -7.062 -28.688 -16.094 1 98.88 86 VAL A N 1
ATOM 606 C CA . VAL A 1 86 ? -8.109 -28.453 -17.078 1 98.88 86 VAL A CA 1
ATOM 607 C C . VAL A 1 86 ? -9.289 -29.391 -16.828 1 98.88 86 VAL A C 1
ATOM 609 O O . VAL A 1 86 ? -9.141 -30.609 -16.906 1 98.88 86 VAL A O 1
ATOM 612 N N . HIS A 1 87 ? -10.414 -28.844 -16.5 1 98.81 87 HIS A N 1
ATOM 613 C CA . HIS A 1 87 ? -11.641 -29.594 -16.25 1 98.81 87 HIS A CA 1
ATOM 614 C C . HIS A 1 87 ? -12.727 -29.203 -17.25 1 98.81 87 HIS A C 1
ATOM 616 O O . HIS A 1 87 ? -13.344 -28.141 -17.125 1 98.81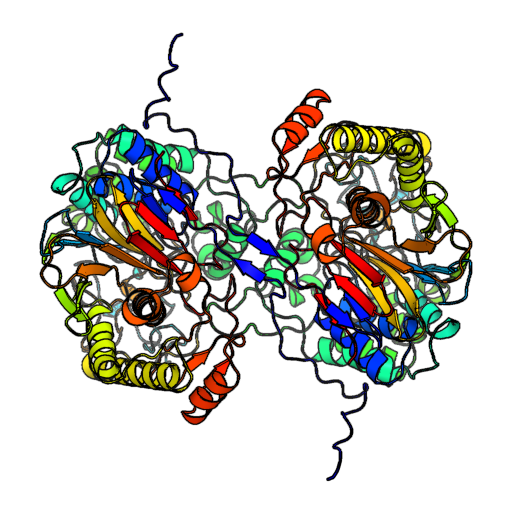 87 HIS A O 1
ATOM 622 N N . ARG A 1 88 ? -13.031 -30.078 -18.125 1 98.19 88 ARG A N 1
ATOM 623 C CA . ARG A 1 88 ? -13.977 -29.781 -19.203 1 98.19 88 ARG A CA 1
ATOM 624 C C . ARG A 1 88 ? -15.414 -29.938 -18.719 1 98.19 88 ARG A C 1
ATOM 626 O O . ARG A 1 88 ? -15.711 -30.797 -17.891 1 98.19 88 ARG A O 1
ATOM 633 N N . ALA A 1 89 ? -16.5 -29.078 -19.109 1 94.88 89 ALA A N 1
ATOM 634 C CA . ALA A 1 89 ? -17.906 -29.016 -18.719 1 94.88 89 ALA A CA 1
ATOM 635 C C . ALA A 1 89 ? -18.547 -30.406 -18.781 1 94.88 89 ALA A C 1
ATOM 637 O O . ALA A 1 89 ? -19.391 -30.75 -17.938 1 94.88 89 ALA A O 1
ATOM 638 N N . GLY A 1 90 ? -18.094 -31.359 -19.297 1 92.88 90 GLY A N 1
ATOM 639 C CA . GLY A 1 90 ? -18.688 -32.656 -19.469 1 92.88 90 GLY A CA 1
ATOM 640 C C . GLY A 1 90 ? -17.766 -33.812 -19.031 1 92.88 90 GLY A C 1
ATOM 641 O O . GLY A 1 90 ? -18.141 -34.969 -19.109 1 92.88 90 GLY A O 1
ATOM 642 N N . ALA A 1 91 ? -16.75 -33.438 -18.516 1 96.25 91 ALA A N 1
ATOM 643 C CA . ALA A 1 91 ? -15.797 -34.469 -18.109 1 96.25 91 ALA A CA 1
ATOM 644 C C . ALA A 1 91 ? -15.906 -34.781 -16.625 1 96.25 91 ALA A C 1
ATOM 646 O O . ALA A 1 91 ? -16.141 -33.875 -15.812 1 96.25 91 ALA A O 1
ATOM 647 N N . GLU A 1 92 ? -15.781 -36.062 -16.312 1 95.38 92 GLU A N 1
ATOM 648 C CA . GLU A 1 92 ? -15.797 -36.469 -14.906 1 95.38 92 GLU A CA 1
ATOM 649 C C . GLU A 1 92 ? -14.516 -36.031 -14.195 1 95.38 92 GLU A C 1
ATOM 651 O O . GLU A 1 92 ? -14.547 -35.625 -13.039 1 95.38 92 GLU A O 1
ATOM 656 N N . ASN A 1 93 ? -13.438 -36.188 -14.93 1 96.19 93 ASN A N 1
ATOM 657 C CA . ASN A 1 93 ? -12.141 -35.938 -14.32 1 96.19 93 ASN A CA 1
ATOM 658 C C . ASN A 1 93 ? -11.398 -34.812 -15.047 1 96.19 93 ASN A C 1
ATOM 660 O O . ASN A 1 93 ? -11.484 -34.719 -16.281 1 96.19 93 ASN A O 1
ATOM 664 N N . ALA A 1 94 ? -10.695 -34.062 -14.266 1 98.31 94 ALA A N 1
ATOM 665 C CA . ALA A 1 94 ? -9.789 -33.062 -14.82 1 98.31 94 ALA A CA 1
ATOM 666 C C . ALA A 1 94 ? -8.484 -33.688 -15.281 1 98.31 94 ALA A C 1
ATOM 668 O O . ALA A 1 94 ? -8.195 -34.844 -14.945 1 98.31 94 ALA A O 1
ATOM 669 N N . GLU A 1 95 ? -7.789 -33.031 -16.062 1 98.38 95 GLU A N 1
ATOM 670 C CA . GLU A 1 95 ? -6.434 -33.375 -16.469 1 98.38 95 GLU A CA 1
ATOM 671 C C . GLU A 1 95 ? -5.422 -32.375 -15.953 1 98.38 95 GLU A C 1
ATOM 673 O O . GLU A 1 95 ? -5.707 -31.172 -15.891 1 98.38 95 GLU A O 1
ATOM 678 N N . VAL A 1 96 ? -4.234 -32.906 -15.594 1 98.38 96 VAL A N 1
ATOM 679 C CA . VAL A 1 96 ? -3.172 -32.031 -15.07 1 98.38 96 VAL A CA 1
ATOM 680 C C . VAL A 1 96 ? -2.156 -31.75 -16.172 1 98.38 96 VAL A C 1
ATOM 682 O O . VAL A 1 96 ? -1.638 -32.656 -16.812 1 98.38 96 VAL A O 1
ATOM 685 N N . VAL A 1 97 ? -1.979 -30.516 -16.469 1 98.75 97 VAL A N 1
ATOM 686 C CA . VAL A 1 97 ? -0.808 -30.078 -17.219 1 98.75 97 VAL A CA 1
ATOM 687 C C . VAL A 1 97 ? 0.372 -29.891 -16.266 1 98.75 97 VAL A C 1
ATOM 689 O O . VAL A 1 97 ? 0.425 -28.891 -15.539 1 98.75 97 VAL A O 1
ATOM 692 N N . ASP A 1 98 ? 1.362 -30.797 -16.328 1 98 98 ASP A N 1
ATOM 693 C CA . ASP A 1 98 ? 2.486 -30.812 -15.398 1 98 98 ASP A CA 1
ATOM 694 C C . ASP A 1 98 ? 3.73 -30.203 -16.031 1 98 98 ASP A C 1
ATOM 696 O O . ASP A 1 98 ? 4.344 -30.781 -16.906 1 98 98 ASP A O 1
ATOM 700 N N . PHE A 1 99 ? 4.055 -29.094 -15.664 1 98.31 99 PHE A N 1
ATOM 701 C CA . PHE A 1 99 ? 5.312 -28.406 -15.977 1 98.31 99 PHE A CA 1
ATOM 702 C C . PHE A 1 99 ? 6.027 -27.984 -14.703 1 98.31 99 PHE A C 1
ATOM 704 O O . PHE A 1 99 ? 6.551 -26.875 -14.625 1 98.31 99 PHE A O 1
ATOM 711 N N . GLY A 1 100 ? 5.984 -28.844 -13.711 1 96.62 100 GLY A N 1
ATOM 712 C CA . GLY A 1 100 ? 6.543 -28.641 -12.383 1 96.62 100 GLY A CA 1
ATOM 713 C C . GLY A 1 100 ? 8.062 -28.625 -12.367 1 96.62 100 GLY A C 1
ATOM 714 O O . GLY A 1 100 ? 8.695 -28.672 -13.422 1 96.62 100 GLY A O 1
ATOM 715 N N . PRO A 1 101 ? 8.609 -28.578 -11.211 1 96.25 101 PRO A N 1
ATOM 716 C CA . PRO A 1 101 ? 10.047 -28.375 -11.039 1 96.25 101 PRO A CA 1
ATOM 717 C C . PRO A 1 101 ? 10.867 -29.609 -11.398 1 96.25 101 PRO A C 1
ATOM 719 O O . PRO A 1 101 ? 10.492 -30.734 -11.039 1 96.25 101 PRO A O 1
ATOM 722 N N . VAL A 1 102 ? 11.945 -29.391 -12.141 1 97.44 102 VAL A N 1
ATOM 723 C CA . VAL A 1 102 ? 12.922 -30.438 -12.469 1 97.44 102 VAL A CA 1
ATOM 724 C C . VAL A 1 102 ? 14.328 -29.859 -12.383 1 97.44 102 VAL A C 1
ATOM 726 O O . VAL A 1 102 ? 14.625 -28.828 -12.984 1 97.44 102 VAL A O 1
ATOM 729 N N . ALA A 1 103 ? 15.195 -30.5 -11.602 1 97.75 103 ALA A N 1
ATOM 730 C CA . ALA A 1 103 ? 16.594 -30.078 -11.492 1 97.75 103 ALA A CA 1
ATOM 731 C C . ALA A 1 103 ? 17.344 -30.359 -12.789 1 97.75 103 ALA A C 1
ATOM 733 O O . ALA A 1 103 ? 17.094 -31.344 -13.469 1 97.75 103 ALA A O 1
ATOM 734 N N . PRO A 1 104 ? 18.328 -29.484 -13.086 1 98.38 104 PRO A N 1
ATOM 735 C CA . PRO A 1 104 ? 19.156 -29.766 -14.266 1 98.38 104 PRO A CA 1
ATOM 736 C C . PRO A 1 104 ? 19.875 -31.094 -14.18 1 98.38 104 PRO A C 1
ATOM 738 O O . PRO A 1 104 ? 20.312 -31.516 -13.094 1 98.38 104 PRO A O 1
ATOM 741 N N . LYS A 1 105 ? 20.125 -31.688 -15.32 1 97.12 105 LYS A N 1
ATOM 742 C CA . LYS A 1 105 ? 20.766 -33 -15.367 1 97.12 105 LYS A CA 1
ATOM 743 C C . LYS A 1 105 ? 22.234 -32.906 -14.914 1 97.12 105 LYS A C 1
ATOM 745 O O . LYS A 1 105 ? 22.797 -33.875 -14.422 1 97.12 105 LYS A O 1
ATOM 750 N N . GLY A 1 106 ? 22.812 -31.75 -15.031 1 97.12 106 GLY A N 1
ATOM 751 C CA . GLY A 1 106 ? 24.219 -31.562 -14.719 1 97.12 106 GLY A CA 1
ATOM 752 C C . GLY A 1 106 ? 24.453 -31 -13.336 1 97.12 106 GLY A C 1
ATOM 753 O O . GLY A 1 106 ? 25.578 -30.625 -12.992 1 97.12 106 GLY A O 1
ATOM 754 N N . VAL A 1 107 ? 23.438 -30.953 -12.484 1 97 107 VAL A N 1
ATOM 755 C CA . VAL A 1 107 ? 23.594 -30.344 -11.172 1 97 107 VAL A CA 1
ATOM 756 C C . VAL A 1 107 ? 24.578 -31.172 -10.336 1 97 107 VAL A C 1
ATOM 758 O O . VAL A 1 107 ? 24.578 -32.406 -10.391 1 97 107 VAL A O 1
ATOM 761 N N . ASP A 1 108 ? 25.484 -30.5 -9.617 1 96 108 ASP A N 1
ATOM 762 C CA . ASP A 1 108 ? 26.422 -31.109 -8.672 1 96 108 ASP A CA 1
ATOM 763 C C . ASP A 1 108 ? 26.062 -30.75 -7.234 1 96 108 ASP A C 1
ATOM 765 O O . ASP A 1 108 ? 26.25 -29.625 -6.797 1 96 108 ASP A O 1
ATOM 769 N N . PRO A 1 109 ? 25.578 -31.75 -6.512 1 94.81 109 PRO A N 1
ATOM 770 C CA . PRO A 1 109 ? 25.203 -31.469 -5.125 1 94.81 109 PRO A CA 1
ATOM 771 C C . PRO A 1 109 ? 26.344 -30.859 -4.316 1 94.81 109 PRO A C 1
ATOM 773 O O . PRO A 1 109 ? 26.109 -30.125 -3.361 1 94.81 109 PRO A O 1
ATOM 776 N N . ALA A 1 110 ? 27.594 -31.047 -4.703 1 95 110 ALA A N 1
ATOM 777 C CA . ALA A 1 110 ? 28.75 -30.547 -3.975 1 95 110 ALA A CA 1
ATOM 778 C C . ALA A 1 110 ? 28.875 -29.031 -4.078 1 95 110 ALA A C 1
ATOM 780 O O . ALA A 1 110 ? 29.594 -28.406 -3.309 1 95 110 ALA A O 1
ATOM 781 N N . ALA A 1 111 ? 28.219 -28.484 -5.012 1 96.19 111 ALA A N 1
ATOM 782 C CA . ALA A 1 111 ? 28.234 -27.031 -5.188 1 96.19 111 ALA A CA 1
ATOM 783 C C . ALA A 1 111 ? 27.438 -26.344 -4.086 1 96.19 111 ALA A C 1
ATOM 785 O O . ALA A 1 111 ? 27.531 -25.125 -3.914 1 96.19 111 ALA A O 1
ATOM 786 N N . TYR A 1 112 ? 26.688 -27.094 -3.311 1 95.88 112 TYR A N 1
ATOM 787 C CA . TYR A 1 112 ? 25.828 -26.547 -2.262 1 95.88 112 TYR A CA 1
ATOM 788 C C . TYR A 1 112 ? 26.328 -26.953 -0.881 1 95.88 112 TYR A C 1
ATOM 790 O O . TYR A 1 112 ? 25.625 -27.641 -0.134 1 95.88 112 TYR A O 1
ATOM 798 N N . ARG A 1 113 ? 27.469 -26.391 -0.539 1 94 113 ARG A N 1
ATOM 799 C CA . ARG A 1 113 ? 28.125 -26.703 0.729 1 94 113 ARG A CA 1
ATOM 800 C C . ARG A 1 113 ? 27.359 -26.078 1.899 1 94 113 ARG A C 1
ATOM 802 O O . ARG A 1 113 ? 26.922 -24.938 1.821 1 94 113 ARG A O 1
ATOM 809 N N . LEU A 1 114 ? 27.219 -26.938 2.9 1 91.31 114 LEU A N 1
ATOM 810 C CA . LEU A 1 114 ? 26.531 -26.469 4.098 1 91.31 114 LEU A CA 1
ATOM 811 C C . LEU A 1 114 ? 27.469 -25.641 4.969 1 91.31 114 LEU A C 1
ATOM 813 O O . LEU A 1 114 ? 28.656 -25.922 5.059 1 91.31 114 LEU A O 1
ATOM 817 N N . THR A 1 115 ? 26.922 -24.609 5.582 1 88.25 115 THR A N 1
ATOM 818 C CA . THR A 1 115 ? 27.719 -23.75 6.461 1 88.25 115 THR A CA 1
ATOM 819 C C . THR A 1 115 ? 27.797 -24.344 7.867 1 88.25 115 THR A C 1
ATOM 821 O O . THR A 1 115 ? 28.656 -23.969 8.664 1 88.25 115 THR A O 1
ATOM 824 N N . GLY A 1 116 ? 27 -25.297 8.234 1 79.94 116 GLY A N 1
ATOM 825 C CA . GLY A 1 116 ? 26.875 -25.828 9.586 1 79.94 116 GLY A CA 1
ATOM 826 C C . GLY A 1 116 ? 25.812 -25.125 10.398 1 79.94 116 GLY A C 1
ATOM 827 O O . GLY A 1 116 ? 25.453 -25.578 11.492 1 79.94 116 GLY A O 1
ATOM 828 N N . ARG A 1 117 ? 25.281 -24.078 9.828 1 73.62 117 ARG A N 1
ATOM 829 C CA . ARG A 1 117 ? 24.219 -23.328 10.5 1 73.62 117 ARG A CA 1
ATOM 830 C C . ARG A 1 117 ? 22.859 -23.656 9.898 1 73.62 117 ARG A C 1
ATOM 832 O O . ARG A 1 117 ? 22.781 -24.156 8.773 1 73.62 117 ARG A O 1
ATOM 839 N N . LEU A 1 118 ? 21.875 -23.625 10.641 1 63.31 118 LEU A N 1
ATOM 840 C CA . LEU A 1 118 ? 20.516 -23.812 10.117 1 63.31 118 LEU A CA 1
ATOM 841 C C . LEU A 1 118 ? 20 -22.516 9.477 1 63.31 118 LEU A C 1
ATOM 843 O O . LEU A 1 118 ? 20.281 -21.422 9.969 1 63.31 118 LEU A O 1
ATOM 847 N N . LYS A 1 119 ? 19.359 -22.672 8.289 1 56.56 119 LYS A N 1
ATOM 848 C CA . LYS A 1 119 ? 18.812 -21.531 7.574 1 56.56 119 LYS A CA 1
ATOM 849 C C . LYS A 1 119 ? 17.672 -20.891 8.344 1 56.56 119 LYS A C 1
ATOM 851 O O . LYS A 1 119 ? 16.906 -21.578 9.031 1 56.56 119 LYS A O 1
ATOM 856 N N . LYS A 1 120 ? 17.688 -19.641 8.266 1 46.91 120 LYS A N 1
ATOM 857 C CA . LYS A 1 120 ? 16.594 -18.875 8.867 1 46.91 120 LYS A CA 1
ATOM 858 C C . LYS A 1 120 ? 15.461 -18.672 7.863 1 46.91 120 LYS A C 1
ATOM 860 O O . LYS A 1 120 ? 14.68 -17.719 7.988 1 46.91 120 LYS A O 1
ATOM 865 N N . ASP A 1 121 ? 15.32 -19.688 6.672 1 46.34 121 ASP A N 1
ATOM 866 C CA . ASP A 1 121 ? 14.336 -19.469 5.617 1 46.34 121 ASP A CA 1
ATOM 867 C C . ASP A 1 121 ? 13.117 -20.375 5.805 1 46.34 121 ASP A C 1
ATOM 869 O O . ASP A 1 121 ? 13 -21.062 6.82 1 46.34 121 ASP A O 1
ATOM 873 N N . PHE A 1 122 ? 12.156 -20.375 4.691 1 44.28 122 PHE A N 1
ATOM 874 C CA . PHE A 1 122 ? 10.867 -21.062 4.656 1 44.28 122 PHE A CA 1
ATOM 875 C C . PHE A 1 122 ? 11.023 -22.531 5.031 1 44.28 122 PHE A C 1
ATOM 877 O O . PHE A 1 122 ? 10.141 -23.109 5.66 1 44.28 122 PHE A O 1
ATOM 884 N N . PHE A 1 123 ? 12.258 -23.109 4.547 1 48.59 123 PHE A N 1
ATOM 885 C CA . PHE A 1 123 ? 12.539 -24.516 4.809 1 48.59 123 PHE A CA 1
ATOM 886 C C . PHE A 1 123 ? 13.617 -24.672 5.879 1 48.59 123 PHE A C 1
ATOM 888 O O . PHE A 1 123 ? 14.539 -23.844 5.957 1 48.59 123 PHE A O 1
ATOM 895 N N . THR A 1 124 ? 13.258 -25.266 6.906 1 58.94 124 THR A N 1
ATOM 896 C CA . THR A 1 124 ? 14.242 -25.516 7.949 1 58.94 124 THR A CA 1
ATOM 897 C C . THR A 1 124 ? 15.398 -26.359 7.41 1 58.94 124 THR A C 1
ATOM 899 O O . THR A 1 124 ? 15.633 -27.484 7.879 1 58.94 124 THR A O 1
ATOM 902 N N . TRP A 1 125 ? 15.906 -25.781 6.23 1 67.25 125 TRP A N 1
ATOM 903 C CA . TRP A 1 125 ? 17.062 -26.484 5.695 1 67.25 125 TRP A CA 1
ATOM 904 C C . TRP A 1 125 ? 18.359 -25.875 6.223 1 67.25 125 TRP A C 1
ATOM 906 O O . TRP A 1 125 ? 18.391 -24.703 6.609 1 67.25 125 TRP A O 1
ATOM 916 N N . PRO A 1 126 ? 19.328 -26.766 6.207 1 78.25 126 PRO A N 1
ATOM 917 C CA . PRO A 1 126 ? 20.641 -26.188 6.535 1 78.25 126 PRO A CA 1
ATOM 918 C C . PRO A 1 126 ? 21.062 -25.094 5.559 1 78.25 126 PRO A C 1
ATOM 920 O O . PRO A 1 126 ? 20.734 -25.156 4.375 1 78.25 126 PRO A O 1
ATOM 923 N N . GLU A 1 127 ? 21.734 -24.156 6.082 1 86.19 127 GLU A N 1
ATOM 924 C CA . GLU A 1 127 ? 22.219 -23.031 5.281 1 86.19 127 GLU A CA 1
ATOM 925 C C . GLU A 1 127 ? 23.297 -23.469 4.312 1 86.19 127 GLU A C 1
ATOM 927 O O . GLU A 1 127 ? 24.188 -24.25 4.672 1 86.19 127 GLU A O 1
ATOM 932 N N . VAL A 1 128 ? 23.141 -23.016 3.102 1 92.12 128 VAL A N 1
ATOM 933 C CA . VAL A 1 128 ? 24.141 -23.266 2.062 1 92.12 128 VAL A CA 1
ATOM 934 C C . VAL A 1 128 ? 25.047 -22.047 1.927 1 92.12 128 VAL A C 1
ATOM 936 O O . VAL A 1 128 ? 24.594 -20.906 1.977 1 92.12 128 VAL A O 1
ATOM 939 N N . GLU A 1 129 ? 26.344 -22.281 1.781 1 93.44 129 GLU A N 1
ATOM 940 C CA . GLU A 1 129 ? 27.344 -21.219 1.65 1 93.44 129 GLU A CA 1
ATOM 941 C C . GLU A 1 129 ? 26.969 -20.25 0.525 1 93.44 129 GLU A C 1
ATOM 943 O O . GLU A 1 129 ? 26.703 -20.672 -0.603 1 93.44 129 GLU A O 1
ATOM 948 N N . GLY A 1 130 ? 26.875 -18.984 0.902 1 93.25 130 GLY A N 1
ATOM 949 C CA . GLY A 1 130 ? 26.625 -17.953 -0.087 1 93.25 130 GLY A CA 1
ATOM 950 C C . GLY A 1 130 ? 25.188 -17.922 -0.562 1 93.25 130 GLY A C 1
ATOM 951 O O . GLY A 1 130 ? 24.859 -17.234 -1.53 1 93.25 130 GLY A O 1
ATOM 952 N N . ASP A 1 131 ? 24.328 -18.688 -0.012 1 93.81 131 ASP A N 1
ATOM 953 C CA . ASP A 1 131 ? 22.922 -18.781 -0.415 1 93.81 131 ASP A CA 1
ATOM 954 C C . ASP A 1 131 ? 22.797 -19.125 -1.897 1 93.81 131 ASP A C 1
ATOM 956 O O . ASP A 1 131 ? 21.922 -18.594 -2.59 1 93.81 131 ASP A O 1
ATOM 960 N N . ARG A 1 132 ? 23.641 -20.047 -2.316 1 95.75 132 ARG A N 1
ATOM 961 C CA . ARG A 1 132 ? 23.75 -20.375 -3.736 1 95.75 132 ARG A CA 1
ATOM 962 C C . ARG A 1 132 ? 22.5 -21.094 -4.227 1 95.75 132 ARG A C 1
ATOM 964 O O . ARG A 1 132 ? 22.219 -21.125 -5.426 1 95.75 132 ARG A O 1
ATOM 971 N N . ASN A 1 133 ? 21.797 -21.734 -3.326 1 94.69 133 ASN A N 1
ATOM 972 C CA . ASN A 1 133 ? 20.547 -22.391 -3.695 1 94.69 133 ASN A CA 1
ATOM 973 C C . ASN A 1 133 ? 19.359 -21.453 -3.607 1 94.69 133 ASN A C 1
ATOM 975 O O . ASN A 1 133 ? 18.25 -21.812 -3.98 1 94.69 133 ASN A O 1
ATOM 979 N N . ILE A 1 134 ? 19.578 -20.203 -3.203 1 94.5 134 ILE A N 1
ATOM 980 C CA . ILE A 1 134 ? 18.484 -19.297 -2.9 1 94.5 134 ILE A CA 1
ATOM 981 C C . ILE A 1 134 ? 18.391 -18.219 -3.98 1 94.5 134 ILE A C 1
ATOM 983 O O . ILE A 1 134 ? 17.297 -17.734 -4.293 1 94.5 134 ILE A O 1
ATOM 987 N N . HIS A 1 135 ? 19.5 -17.797 -4.469 1 96.88 135 HIS A N 1
ATOM 988 C CA . HIS A 1 135 ? 19.469 -16.797 -5.52 1 96.88 135 HIS A CA 1
ATOM 989 C C . HIS A 1 135 ? 20.625 -16.984 -6.496 1 96.88 135 HIS A C 1
ATOM 991 O O . HIS A 1 135 ? 21.578 -17.703 -6.199 1 96.88 135 HIS A O 1
ATOM 997 N N . GLY A 1 136 ? 20.453 -16.438 -7.703 1 98.25 136 GLY A N 1
ATOM 998 C CA . GLY A 1 136 ? 21.531 -16.469 -8.68 1 98.25 136 GLY A CA 1
ATOM 999 C C . GLY A 1 136 ? 21.484 -17.703 -9.57 1 98.25 136 GLY A C 1
ATOM 1000 O O . GLY A 1 136 ? 20.469 -18.406 -9.617 1 98.25 136 GLY A O 1
ATOM 1001 N N . PRO A 1 137 ? 22.531 -17.906 -10.273 1 98.5 137 PRO A N 1
ATOM 1002 C CA . PRO A 1 137 ? 22.531 -18.891 -11.359 1 98.5 137 PRO A CA 1
ATOM 1003 C C . PRO A 1 137 ? 22.453 -20.328 -10.852 1 98.5 137 PRO A C 1
ATOM 1005 O O . PRO A 1 137 ? 21.906 -21.203 -11.531 1 98.5 137 PRO A O 1
ATOM 1008 N N . LEU A 1 138 ? 22.984 -20.578 -9.648 1 98.38 138 LEU A N 1
ATOM 1009 C CA . LEU A 1 138 ? 23 -21.953 -9.148 1 98.38 138 LEU A CA 1
ATOM 1010 C C . LEU A 1 138 ? 21.672 -22.297 -8.492 1 98.38 138 LEU A C 1
ATOM 1012 O O . LEU A 1 138 ? 21.438 -23.469 -8.148 1 98.38 138 LEU A O 1
ATOM 1016 N N . SER A 1 139 ? 20.812 -21.328 -8.406 1 97.88 139 SER A N 1
ATOM 1017 C CA . SER A 1 139 ? 19.531 -21.547 -7.723 1 97.88 139 SER A CA 1
ATOM 1018 C C . SER A 1 139 ? 18.438 -21.938 -8.711 1 97.88 139 SER A C 1
ATOM 1020 O O . SER A 1 139 ? 17.359 -22.359 -8.305 1 97.88 139 SER A O 1
ATOM 1022 N N . ALA A 1 140 ? 18.656 -21.938 -9.977 1 98.31 140 ALA A N 1
ATOM 1023 C CA . ALA A 1 140 ? 17.625 -22.078 -10.992 1 98.31 140 ALA A CA 1
ATOM 1024 C C . ALA A 1 140 ? 17.406 -23.547 -11.352 1 98.31 140 ALA A C 1
ATOM 1026 O O . ALA A 1 140 ? 18.359 -24.312 -11.477 1 98.31 140 ALA A O 1
ATOM 1027 N N . LEU A 1 141 ? 16.156 -23.938 -11.469 1 98.25 141 LEU A N 1
ATOM 1028 C CA . LEU A 1 141 ? 15.742 -25.172 -12.125 1 98.25 141 LEU A CA 1
ATOM 1029 C C . LEU A 1 141 ? 15.453 -24.922 -13.602 1 98.25 141 LEU A C 1
ATOM 1031 O O . LEU A 1 141 ? 15.492 -23.781 -14.07 1 98.25 141 LEU A O 1
ATOM 1035 N N . ILE A 1 142 ? 15.219 -26 -14.312 1 98.81 142 ILE A N 1
ATOM 1036 C CA . ILE A 1 142 ? 14.852 -25.875 -15.719 1 98.81 142 ILE A CA 1
ATOM 1037 C C . ILE A 1 142 ? 13.547 -25.078 -15.836 1 98.81 142 ILE A C 1
ATOM 1039 O O . ILE A 1 142 ? 12.531 -25.469 -15.242 1 98.81 142 ILE A O 1
ATOM 1043 N N . PRO A 1 143 ? 13.578 -23.875 -16.5 1 98.81 143 PRO A N 1
ATOM 1044 C CA . PRO A 1 143 ? 12.312 -23.172 -16.688 1 98.81 143 PRO A CA 1
ATOM 1045 C C . PRO A 1 143 ? 11.336 -23.922 -17.594 1 98.81 143 PRO A C 1
ATOM 1047 O O . PRO A 1 143 ? 11.68 -24.281 -18.719 1 98.81 143 PRO A O 1
ATOM 1050 N N . SER A 1 144 ? 10.109 -24.188 -17.125 1 98.75 144 SER A N 1
ATOM 1051 C CA . SER A 1 144 ? 9.203 -25.062 -17.859 1 98.75 144 SER A CA 1
ATOM 1052 C C . SER A 1 144 ? 7.848 -24.406 -18.078 1 98.75 144 SER A C 1
ATOM 1054 O O . SER A 1 144 ? 6.934 -25.016 -18.641 1 98.75 144 SER A O 1
ATOM 1056 N N . SER A 1 145 ? 7.668 -23.109 -17.703 1 98.75 145 SER A N 1
ATOM 1057 C CA . SER A 1 145 ? 6.383 -22.438 -17.844 1 98.75 145 SER A CA 1
ATOM 1058 C C . SER A 1 145 ? 5.938 -22.375 -19.297 1 98.75 145 SER A C 1
ATOM 1060 O O . SER A 1 145 ? 4.797 -22.703 -19.625 1 98.75 145 SER A O 1
ATOM 1062 N N . VAL A 1 146 ? 6.824 -22.016 -20.172 1 98.94 146 VAL A N 1
ATOM 1063 C CA . VAL A 1 146 ? 6.469 -21.859 -21.578 1 98.94 146 VAL A CA 1
ATOM 1064 C C . VAL A 1 146 ? 6.059 -23.203 -22.172 1 98.94 146 VAL A C 1
ATOM 1066 O O . VAL A 1 146 ? 5.121 -23.297 -22.969 1 98.94 146 VAL A O 1
ATOM 1069 N N . ALA A 1 147 ? 6.738 -24.266 -21.75 1 98.88 147 ALA A N 1
ATOM 1070 C CA . ALA A 1 147 ? 6.355 -25.609 -22.188 1 98.88 147 ALA A CA 1
ATOM 1071 C C . ALA A 1 147 ? 4.961 -25.969 -21.688 1 98.88 147 ALA A C 1
ATOM 1073 O O . ALA A 1 147 ? 4.176 -26.578 -22.406 1 98.88 147 ALA A O 1
ATOM 1074 N N . GLY A 1 148 ? 4.699 -25.625 -20.469 1 98.88 148 GLY A N 1
ATOM 1075 C CA . GLY A 1 148 ? 3.379 -25.875 -19.922 1 98.88 148 GLY A CA 1
ATOM 1076 C C . GLY A 1 148 ? 2.277 -25.125 -20.641 1 98.88 148 GLY A C 1
ATOM 1077 O O . GLY A 1 148 ? 1.233 -25.703 -20.953 1 98.88 148 GLY A O 1
ATOM 1078 N N . TYR A 1 149 ? 2.518 -23.875 -20.891 1 98.88 149 TYR A N 1
ATOM 1079 C CA . TYR A 1 149 ? 1.541 -23.047 -21.594 1 98.88 149 TYR A CA 1
ATOM 1080 C C . TYR A 1 149 ? 1.32 -23.578 -23.016 1 98.88 149 TYR A C 1
ATOM 1082 O O . TYR A 1 149 ? 0.194 -23.562 -23.516 1 98.88 149 TYR A O 1
ATOM 1090 N N . ASP A 1 150 ? 2.383 -24 -23.609 1 98.81 150 ASP A N 1
ATOM 1091 C CA . ASP A 1 150 ? 2.301 -24.562 -24.953 1 98.81 150 ASP A CA 1
ATOM 1092 C C . ASP A 1 150 ? 1.454 -25.828 -24.969 1 98.81 150 ASP A C 1
ATOM 1094 O O . ASP A 1 150 ? 0.586 -25.984 -25.828 1 98.81 150 ASP A O 1
ATOM 1098 N N . LEU A 1 151 ? 1.692 -26.703 -24.047 1 98.81 151 LEU A N 1
ATOM 1099 C CA . LEU A 1 151 ? 0.916 -27.938 -23.969 1 98.81 151 LEU A CA 1
ATOM 1100 C C . LEU A 1 151 ? -0.556 -27.625 -23.703 1 98.81 151 LEU A C 1
ATOM 1102 O O . LEU A 1 151 ? -1.438 -28.266 -24.297 1 98.81 151 LEU A O 1
ATOM 1106 N N . LEU A 1 152 ? -0.783 -26.719 -22.859 1 98.81 152 LEU A N 1
ATOM 1107 C CA . LEU A 1 152 ? -2.145 -26.312 -22.516 1 98.81 152 LEU A CA 1
ATOM 1108 C C . LEU A 1 152 ? -2.908 -25.859 -23.75 1 98.81 152 LEU A C 1
ATOM 1110 O O . LEU A 1 152 ? -4.031 -26.297 -24 1 98.81 152 LEU A O 1
ATOM 1114 N N . ARG A 1 153 ? -2.346 -24.953 -24.531 1 98.25 153 ARG A N 1
ATOM 1115 C CA . ARG A 1 153 ? -3.041 -24.438 -25.719 1 98.25 153 ARG A CA 1
ATOM 1116 C C . ARG A 1 153 ? -3.184 -25.516 -26.781 1 98.25 153 ARG A C 1
ATOM 1118 O O . ARG A 1 153 ? -4.215 -25.609 -27.453 1 98.25 153 ARG A O 1
ATOM 1125 N N . GLU A 1 154 ? -2.146 -26.375 -26.953 1 98.31 154 GLU A N 1
ATOM 1126 C CA . GLU A 1 154 ? -2.158 -27.391 -28 1 98.31 154 GLU A CA 1
ATOM 1127 C C . GLU A 1 154 ? -3.232 -28.453 -27.719 1 98.31 154 GLU A C 1
ATOM 1129 O O . GLU A 1 154 ? -3.938 -28.875 -28.641 1 98.31 154 GLU A O 1
ATOM 1134 N N . ARG A 1 155 ? -3.344 -28.812 -26.547 1 98.5 155 ARG A N 1
ATOM 1135 C CA . ARG A 1 155 ? -4.195 -29.938 -26.203 1 98.5 155 ARG A CA 1
ATOM 1136 C C . ARG A 1 155 ? -5.621 -29.484 -25.906 1 98.5 155 ARG A C 1
ATOM 1138 O O . ARG A 1 155 ? -6.574 -30.234 -26.141 1 98.5 155 ARG A O 1
ATOM 1145 N N . PHE A 1 156 ? -5.793 -28.266 -25.438 1 98.62 156 PHE A N 1
ATOM 1146 C CA . PHE A 1 156 ? -7.102 -27.922 -24.891 1 98.62 156 PHE A CA 1
ATOM 1147 C C . PHE A 1 156 ? -7.613 -26.625 -25.5 1 98.62 156 PHE A C 1
ATOM 1149 O O . PHE A 1 156 ? -8.766 -26.234 -25.281 1 98.62 156 PHE A O 1
ATOM 1156 N N . GLY A 1 157 ? -6.711 -25.891 -26.203 1 98.38 157 GLY A N 1
ATOM 1157 C CA . GLY A 1 157 ? -7.121 -24.641 -26.828 1 98.38 157 GLY A CA 1
ATOM 1158 C C . GLY A 1 157 ? -7.953 -24.844 -28.078 1 98.38 157 GLY A C 1
ATOM 1159 O O . GLY A 1 157 ? -8.242 -25.984 -28.469 1 98.38 157 GLY A O 1
ATOM 1160 N N . THR A 1 158 ? -8.289 -23.719 -28.734 1 98.12 158 THR A N 1
ATOM 1161 C CA . THR A 1 158 ? -9.148 -23.75 -29.906 1 98.12 158 THR A CA 1
ATOM 1162 C C . THR A 1 158 ? -8.312 -23.766 -31.188 1 98.12 158 THR A C 1
ATOM 1164 O O . THR A 1 158 ? -8.852 -23.906 -32.281 1 98.12 158 THR A O 1
ATOM 1167 N N . GLY A 1 159 ? -7.105 -23.625 -31.062 1 97.44 159 GLY A N 1
ATOM 1168 C CA . GLY A 1 159 ? -6.246 -23.469 -32.219 1 97.44 159 GLY A CA 1
ATOM 1169 C C . GLY A 1 159 ? -5.969 -22.016 -32.594 1 97.44 159 GLY A C 1
ATOM 1170 O O . GLY A 1 159 ? -5.43 -21.719 -33.656 1 97.44 159 GLY A O 1
ATOM 1171 N N . MET A 1 160 ? -6.336 -21.156 -31.672 1 96.31 160 MET A N 1
ATOM 1172 C CA . MET A 1 160 ? -6.047 -19.734 -31.875 1 96.31 160 MET A CA 1
ATOM 1173 C C . MET A 1 160 ? -4.562 -19.516 -32.125 1 96.31 160 MET A C 1
ATOM 1175 O O . MET A 1 160 ? -3.713 -20.078 -31.453 1 96.31 160 MET A O 1
ATOM 1179 N N . PRO A 1 161 ? -4.285 -18.641 -33.156 1 96.75 161 PRO A N 1
ATOM 1180 C CA . PRO A 1 161 ? -2.879 -18.453 -33.5 1 96.75 161 PRO A CA 1
ATOM 1181 C C . PRO A 1 161 ? -2.102 -17.703 -32.438 1 96.75 161 PRO A C 1
ATOM 1183 O O . PRO A 1 161 ? -2.67 -16.875 -31.719 1 96.75 161 PRO A O 1
ATOM 1186 N N . LEU A 1 162 ? -0.822 -17.953 -32.344 1 97.19 162 LEU A N 1
ATOM 1187 C CA . LEU A 1 162 ? 0.052 -17.391 -31.312 1 97.19 162 LEU A CA 1
ATOM 1188 C C . LEU A 1 162 ? 0.073 -15.875 -31.406 1 97.19 162 LEU A C 1
ATOM 1190 O O . LEU A 1 162 ? 0.127 -15.188 -30.375 1 97.19 162 LEU A O 1
ATOM 1194 N N . PRO A 1 163 ? 0.055 -15.25 -32.594 1 96.19 163 PRO A N 1
ATOM 1195 C CA . PRO A 1 163 ? 0.041 -13.789 -32.656 1 96.19 163 PRO A CA 1
ATOM 1196 C C . PRO A 1 163 ? -1.134 -13.164 -31.906 1 96.19 163 PRO A C 1
ATOM 1198 O O . PRO A 1 163 ? -1 -12.086 -31.344 1 96.19 163 PRO A O 1
ATOM 1201 N N . GLU A 1 164 ? -2.213 -13.883 -31.953 1 96.38 164 GLU A N 1
ATOM 1202 C CA . GLU A 1 164 ? -3.377 -13.406 -31.203 1 96.38 164 GLU A CA 1
ATOM 1203 C C . GLU A 1 164 ? -3.244 -13.711 -29.719 1 96.38 164 GLU A C 1
ATOM 1205 O O . GLU A 1 164 ? -3.445 -12.836 -28.875 1 96.38 164 GLU A O 1
ATOM 1210 N N . LEU A 1 165 ? -2.844 -14.898 -29.375 1 97.44 165 LEU A N 1
ATOM 1211 C CA . LEU A 1 165 ? -2.781 -15.352 -28 1 97.44 165 LEU A CA 1
ATOM 1212 C C . LEU A 1 165 ? -1.753 -14.539 -27.203 1 97.44 165 LEU A C 1
ATOM 1214 O O . LEU A 1 165 ? -1.941 -14.281 -26.016 1 97.44 165 LEU A O 1
ATOM 1218 N N . LEU A 1 166 ? -0.646 -14.148 -27.875 1 98.31 166 LEU A N 1
ATOM 1219 C CA . LEU A 1 166 ? 0.434 -13.445 -27.188 1 98.31 166 LEU A CA 1
ATOM 1220 C C . LEU A 1 166 ? 0.311 -11.938 -27.375 1 98.31 166 LEU A C 1
ATOM 1222 O O . LEU A 1 166 ? 1.065 -11.172 -26.781 1 98.31 166 LEU A O 1
ATOM 1226 N N . GLY A 1 167 ? -0.67 -11.469 -28.203 1 98.19 167 GLY A N 1
ATOM 1227 C CA . GLY A 1 167 ? -0.853 -10.047 -28.469 1 98.19 167 GLY A CA 1
ATOM 1228 C C . GLY A 1 167 ? -0.903 -9.219 -27.203 1 98.19 167 GLY A C 1
ATOM 1229 O O . GLY A 1 167 ? -0.155 -8.25 -27.062 1 98.19 167 GLY A O 1
ATOM 1230 N N . PRO A 1 168 ? -1.759 -9.625 -26.266 1 98.62 168 PRO A N 1
ATOM 1231 C CA . PRO A 1 168 ? -1.881 -8.844 -25.031 1 98.62 168 PRO A CA 1
ATOM 1232 C C . PRO A 1 168 ? -0.577 -8.789 -24.25 1 98.62 168 PRO A C 1
ATOM 1234 O O . PRO A 1 168 ? -0.196 -7.719 -23.75 1 98.62 168 PRO A O 1
ATOM 1237 N N . ALA A 1 169 ? 0.121 -9.922 -24.094 1 98.69 169 ALA A N 1
ATOM 1238 C CA . ALA A 1 169 ? 1.372 -9.945 -23.344 1 98.69 169 ALA A CA 1
ATOM 1239 C C . ALA A 1 169 ? 2.422 -9.055 -24 1 98.69 169 ALA A C 1
ATOM 1241 O O . ALA A 1 169 ? 3.154 -8.336 -23.312 1 98.69 169 ALA A O 1
ATOM 1242 N N . VAL A 1 170 ? 2.502 -9.094 -25.328 1 98.62 170 VAL A N 1
ATOM 1243 C CA . VAL A 1 170 ? 3.457 -8.273 -26.062 1 98.62 170 VAL A CA 1
ATOM 1244 C C . VAL A 1 170 ? 3.133 -6.797 -25.859 1 98.62 170 VAL A C 1
ATOM 1246 O O . VAL A 1 170 ? 4.027 -5.988 -25.609 1 98.62 170 VAL A O 1
ATOM 1249 N N . ALA A 1 171 ? 1.88 -6.445 -25.953 1 98.5 171 ALA A N 1
ATOM 1250 C CA . ALA A 1 171 ? 1.458 -5.059 -25.781 1 98.5 171 ALA A CA 1
ATOM 1251 C C . ALA A 1 171 ? 1.787 -4.562 -24.375 1 98.5 171 ALA A C 1
ATOM 1253 O O . ALA A 1 171 ? 2.293 -3.449 -24.203 1 98.5 171 ALA A O 1
ATOM 1254 N N . LEU A 1 172 ? 1.51 -5.352 -23.391 1 98.62 172 LEU A N 1
ATOM 1255 C CA . LEU A 1 172 ? 1.798 -4.992 -22.016 1 98.62 172 LEU A CA 1
ATOM 1256 C C . LEU A 1 172 ? 3.299 -4.844 -21.781 1 98.62 172 LEU A C 1
ATOM 1258 O O . LEU A 1 172 ? 3.74 -3.928 -21.094 1 98.62 172 LEU A O 1
ATOM 1262 N N . ALA A 1 173 ? 4.051 -5.758 -22.375 1 98.69 173 ALA A N 1
ATOM 1263 C CA . ALA A 1 173 ? 5.504 -5.703 -22.219 1 98.69 173 ALA A CA 1
ATOM 1264 C C . ALA A 1 173 ? 6.074 -4.453 -22.891 1 98.69 173 ALA A C 1
ATOM 1266 O O . ALA A 1 173 ? 7.016 -3.844 -22.375 1 98.69 173 ALA A O 1
ATOM 1267 N N . ARG A 1 174 ? 5.52 -4.078 -24.016 1 98.25 174 ARG A N 1
ATOM 1268 C CA . ARG A 1 174 ? 5.961 -2.875 -24.719 1 98.25 174 ARG A CA 1
ATOM 1269 C C . ARG A 1 174 ? 5.609 -1.62 -23.922 1 98.25 174 ARG A C 1
ATOM 1271 O O . ARG A 1 174 ? 6.379 -0.658 -23.906 1 98.25 174 ARG A O 1
ATOM 1278 N N . ARG A 1 175 ? 4.461 -1.619 -23.344 1 97.44 175 ARG A N 1
ATOM 1279 C CA . ARG A 1 175 ? 4.113 -0.516 -22.453 1 97.44 175 ARG A CA 1
ATOM 1280 C C . ARG A 1 175 ? 5.062 -0.456 -21.25 1 97.44 175 ARG A C 1
ATOM 1282 O O . ARG A 1 175 ? 5.48 0.627 -20.844 1 97.44 175 ARG A O 1
ATOM 1289 N N . GLY A 1 176 ? 5.285 -1.64 -20.672 1 98.12 176 GLY A N 1
ATOM 1290 C CA . GLY A 1 176 ? 6.18 -1.746 -19.516 1 98.12 176 GLY A CA 1
ATOM 1291 C C . GLY A 1 176 ? 5.445 -1.93 -18.203 1 98.12 176 GLY A C 1
ATOM 1292 O O . GLY A 1 176 ? 4.211 -1.909 -18.172 1 98.12 176 GLY A O 1
ATOM 1293 N N . LEU A 1 177 ? 6.211 -2.143 -17.172 1 98.06 177 LEU A N 1
ATOM 1294 C CA . LEU A 1 177 ? 5.695 -2.32 -15.82 1 98.06 177 LEU A CA 1
ATOM 1295 C C . LEU A 1 177 ? 5.305 -0.981 -15.203 1 98.06 177 LEU A C 1
ATOM 1297 O O . LEU A 1 177 ? 6.043 -0.002 -15.32 1 98.06 177 LEU A O 1
ATOM 1301 N N . PRO A 1 178 ? 4.141 -0.919 -14.586 1 97.44 178 PRO A N 1
ATOM 1302 C CA . PRO A 1 178 ? 3.744 0.359 -13.992 1 97.44 178 PRO A CA 1
ATOM 1303 C C . PRO A 1 178 ? 4.629 0.76 -12.812 1 97.44 178 PRO A C 1
ATOM 1305 O O . PRO A 1 178 ? 4.98 -0.083 -11.984 1 97.44 178 PRO A O 1
ATOM 1308 N N . GLN A 1 179 ? 4.98 2.025 -12.789 1 97 179 GLN A N 1
ATOM 1309 C CA . GLN A 1 179 ? 5.715 2.578 -11.656 1 97 179 GLN A CA 1
ATOM 1310 C C . GLN A 1 179 ? 4.766 3.053 -10.562 1 97 179 GLN A C 1
ATOM 1312 O O . GLN A 1 179 ? 4.812 4.215 -10.156 1 97 179 GLN A O 1
ATOM 1317 N N . ASP A 1 180 ? 3.945 2.145 -9.984 1 97 180 ASP A N 1
ATOM 1318 C CA . ASP A 1 180 ? 2.982 2.465 -8.93 1 97 180 ASP A CA 1
ATOM 1319 C C . ASP A 1 180 ? 3.455 1.946 -7.578 1 97 180 ASP A C 1
ATOM 1321 O O . ASP A 1 180 ? 4.527 1.35 -7.473 1 97 180 ASP A O 1
ATOM 1325 N N . TRP A 1 181 ? 2.686 2.215 -6.473 1 96.69 181 TRP A N 1
ATOM 1326 C CA . TRP A 1 181 ? 3.152 1.945 -5.117 1 96.69 181 TRP A CA 1
ATOM 1327 C C . TRP A 1 181 ? 3.201 0.446 -4.848 1 96.69 181 TRP A C 1
ATOM 1329 O O . TRP A 1 181 ? 3.998 -0.018 -4.027 1 96.69 181 TRP A O 1
ATOM 1339 N N . PHE A 1 182 ? 2.418 -0.342 -5.531 1 97.31 182 PHE A N 1
ATOM 1340 C CA . PHE A 1 182 ? 2.465 -1.788 -5.352 1 97.31 182 PHE A CA 1
ATOM 1341 C C . PHE A 1 182 ? 3.734 -2.369 -5.965 1 97.31 182 PHE A C 1
ATOM 1343 O O . PHE A 1 182 ? 4.391 -3.219 -5.359 1 97.31 182 PHE A O 1
ATOM 1350 N N . THR A 1 183 ? 4.09 -1.88 -7.199 1 97.31 183 THR A N 1
ATOM 1351 C CA . THR A 1 183 ? 5.363 -2.268 -7.801 1 97.31 183 THR A CA 1
ATOM 1352 C C . THR A 1 183 ? 6.527 -1.911 -6.879 1 97.31 183 THR A C 1
ATOM 1354 O O . THR A 1 183 ? 7.445 -2.711 -6.695 1 97.31 183 THR A O 1
ATOM 1357 N N . LEU A 1 184 ? 6.453 -0.778 -6.285 1 97.44 184 LEU A N 1
ATOM 1358 C CA . LEU A 1 184 ? 7.5 -0.342 -5.367 1 97.44 184 LEU A CA 1
ATOM 1359 C C . LEU A 1 184 ? 7.668 -1.339 -4.227 1 97.44 184 LEU A C 1
ATOM 1361 O O . 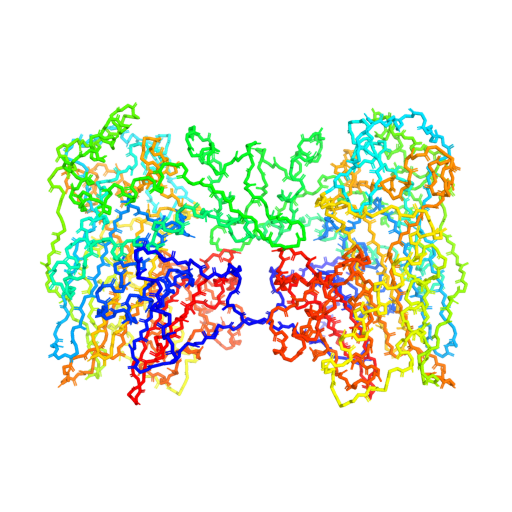LEU A 1 184 ? 8.781 -1.796 -3.953 1 97.44 184 LEU A O 1
ATOM 1365 N N . ILE A 1 185 ? 6.566 -1.704 -3.535 1 96.38 185 ILE A N 1
ATOM 1366 C CA . ILE A 1 185 ? 6.715 -2.529 -2.342 1 96.38 185 ILE A CA 1
ATOM 1367 C C . ILE A 1 185 ? 7.191 -3.926 -2.734 1 96.38 185 ILE A C 1
ATOM 1369 O O . ILE A 1 185 ? 7.957 -4.555 -1.999 1 96.38 185 ILE A O 1
ATOM 1373 N N . LYS A 1 186 ? 6.758 -4.367 -3.926 1 96.12 186 LYS A N 1
ATOM 1374 C CA . LYS A 1 186 ? 7.172 -5.695 -4.359 1 96.12 186 LYS A CA 1
ATOM 1375 C C . LYS A 1 186 ? 8.641 -5.711 -4.762 1 96.12 186 LYS A C 1
ATOM 1377 O O . LYS A 1 186 ? 9.383 -6.625 -4.391 1 96.12 186 LYS A O 1
ATOM 1382 N N . VAL A 1 187 ? 9.148 -4.715 -5.477 1 97.44 187 VAL A N 1
ATOM 1383 C CA . VAL A 1 187 ? 10.539 -4.645 -5.906 1 97.44 187 VAL A CA 1
ATOM 1384 C C . VAL A 1 187 ? 11.438 -4.402 -4.695 1 97.44 187 VAL A C 1
ATOM 1386 O O . VAL A 1 187 ? 12.5 -5.02 -4.57 1 97.44 187 VAL A O 1
ATOM 1389 N N . ALA A 1 188 ? 11.016 -3.531 -3.803 1 97 188 ALA A N 1
ATOM 1390 C CA . ALA A 1 188 ? 11.805 -3.188 -2.623 1 97 188 ALA A CA 1
ATOM 1391 C C . ALA A 1 188 ? 12.062 -4.418 -1.754 1 97 188 ALA A C 1
ATOM 1393 O O . ALA A 1 188 ? 13.133 -4.555 -1.155 1 97 188 ALA A O 1
ATOM 1394 N N . ALA A 1 189 ? 11.125 -5.309 -1.721 1 93.94 189 ALA A N 1
ATOM 1395 C CA . ALA A 1 189 ? 11.234 -6.504 -0.891 1 93.94 189 ALA A CA 1
ATOM 1396 C C . ALA A 1 189 ? 12.391 -7.387 -1.344 1 93.94 189 ALA A C 1
ATOM 1398 O O . ALA A 1 189 ? 12.961 -8.133 -0.545 1 93.94 189 ALA A O 1
ATOM 1399 N N . SER A 1 190 ? 12.805 -7.258 -2.613 1 95.75 190 SER A N 1
ATOM 1400 C CA . SER A 1 190 ? 13.859 -8.102 -3.16 1 95.75 190 SER A CA 1
ATOM 1401 C C . SER A 1 190 ? 15.109 -7.289 -3.486 1 95.75 190 SER A C 1
ATOM 1403 O O . SER A 1 190 ? 16.094 -7.824 -4.004 1 95.75 190 SER A O 1
ATOM 1405 N N . ALA A 1 191 ? 15.141 -6.027 -3.125 1 97.38 191 ALA A N 1
ATOM 1406 C CA . ALA A 1 191 ? 16.141 -5.09 -3.613 1 97.38 191 ALA A CA 1
ATOM 1407 C C . ALA A 1 191 ? 17.547 -5.496 -3.158 1 97.38 191 ALA A C 1
ATOM 1409 O O . ALA A 1 191 ? 18.516 -5.371 -3.914 1 97.38 191 ALA A O 1
ATOM 1410 N N . ARG A 1 192 ? 17.734 -5.996 -1.957 1 96.44 192 ARG A N 1
ATOM 1411 C CA . ARG A 1 192 ? 19.031 -6.359 -1.394 1 96.44 192 ARG A CA 1
ATOM 1412 C C . ARG A 1 192 ? 19.734 -7.402 -2.256 1 96.44 192 ARG A C 1
ATOM 1414 O O . ARG A 1 192 ? 20.953 -7.379 -2.398 1 96.44 192 ARG A O 1
ATOM 1421 N N . ILE A 1 193 ? 18.922 -8.32 -2.842 1 97.19 193 ILE A N 1
ATOM 1422 C CA . ILE A 1 193 ? 19.5 -9.398 -3.641 1 97.19 193 ILE A CA 1
ATOM 1423 C C . ILE A 1 193 ? 19.531 -8.984 -5.109 1 97.19 193 ILE A C 1
ATOM 1425 O O . ILE A 1 193 ? 20.484 -9.305 -5.828 1 97.19 193 ILE A O 1
ATOM 1429 N N . ILE A 1 194 ? 18.531 -8.211 -5.594 1 98 194 ILE A N 1
ATOM 1430 C CA . ILE A 1 194 ? 18.453 -7.742 -6.973 1 98 194 ILE A CA 1
ATOM 1431 C C . ILE A 1 194 ? 19.719 -6.984 -7.332 1 98 194 ILE A C 1
ATOM 1433 O O . ILE A 1 194 ? 20.25 -7.125 -8.445 1 98 194 ILE A O 1
ATOM 1437 N N . ARG A 1 195 ? 20.25 -6.211 -6.375 1 97.88 195 ARG A N 1
ATOM 1438 C CA . ARG A 1 195 ? 21.375 -5.332 -6.648 1 97.88 195 ARG A CA 1
ATOM 1439 C C . ARG A 1 195 ? 22.641 -6.137 -6.965 1 97.88 195 ARG A C 1
ATOM 1441 O O . ARG A 1 195 ? 23.609 -5.602 -7.504 1 97.88 195 ARG A O 1
ATOM 1448 N N . LEU A 1 196 ? 22.688 -7.477 -6.633 1 97.88 196 LEU A N 1
ATOM 1449 C CA . LEU A 1 196 ? 23.844 -8.336 -6.848 1 97.88 196 LEU A CA 1
ATOM 1450 C C . LEU A 1 196 ? 23.953 -8.75 -8.312 1 97.88 196 LEU A C 1
ATOM 1452 O O . LEU A 1 196 ? 25 -9.25 -8.742 1 97.88 196 LEU A O 1
ATOM 1456 N N . TYR A 1 197 ? 22.953 -8.539 -9.117 1 98.5 197 TYR A N 1
ATOM 1457 C CA . TYR A 1 197 ? 22.906 -8.984 -10.5 1 98.5 197 TYR A CA 1
ATOM 1458 C C . TYR A 1 197 ? 22.719 -7.801 -11.445 1 98.5 197 TYR A C 1
ATOM 1460 O O . TYR A 1 197 ? 21.641 -7.203 -11.5 1 98.5 197 TYR A O 1
ATOM 1468 N N . PRO A 1 198 ? 23.656 -7.504 -12.266 1 98.31 198 PRO A N 1
ATOM 1469 C CA . PRO A 1 198 ? 23.75 -6.238 -12.992 1 98.31 198 PRO A CA 1
ATOM 1470 C C . PRO A 1 198 ? 22.516 -5.949 -13.836 1 98.31 198 PRO A C 1
ATOM 1472 O O . PRO A 1 198 ? 21.969 -4.844 -13.781 1 98.31 198 PRO A O 1
ATOM 1475 N N . GLU A 1 199 ? 22.016 -6.918 -14.594 1 98.69 199 GLU A N 1
ATOM 1476 C CA . GLU A 1 199 ? 20.859 -6.664 -15.445 1 98.69 199 GLU A CA 1
ATOM 1477 C C . GLU A 1 199 ? 19.594 -6.422 -14.617 1 98.69 199 GLU A C 1
ATOM 1479 O O . GLU A 1 199 ? 18.781 -5.566 -14.953 1 98.69 199 GLU A O 1
ATOM 1484 N N . SER A 1 200 ? 19.438 -7.195 -13.547 1 98.81 200 SER A N 1
ATOM 1485 C CA . SER A 1 200 ? 18.312 -6.988 -12.648 1 98.81 200 SER A CA 1
ATOM 1486 C C . SER A 1 200 ? 18.359 -5.598 -12.023 1 98.81 200 SER A C 1
ATOM 1488 O O . SER A 1 200 ? 17.344 -4.906 -11.961 1 98.81 200 SER A O 1
ATOM 1490 N N . ALA A 1 201 ? 19.547 -5.234 -11.539 1 98.69 201 ALA A N 1
ATOM 1491 C CA . ALA A 1 201 ? 19.719 -3.918 -10.922 1 98.69 201 ALA A CA 1
ATOM 1492 C C . ALA A 1 201 ? 19.422 -2.805 -11.922 1 98.69 201 ALA A C 1
ATOM 1494 O O . ALA A 1 201 ? 18.766 -1.815 -11.57 1 98.69 201 ALA A O 1
ATOM 1495 N N . ARG A 1 202 ? 19.875 -2.953 -13.125 1 98.5 202 ARG A N 1
ATOM 1496 C CA . ARG A 1 202 ? 19.656 -1.955 -14.164 1 98.5 202 ARG A CA 1
ATOM 1497 C C . ARG A 1 202 ? 18.156 -1.749 -14.414 1 98.5 202 ARG A C 1
ATOM 1499 O O . ARG A 1 202 ? 17.703 -0.617 -14.594 1 98.5 202 ARG A O 1
ATOM 1506 N N . ILE A 1 203 ? 17.391 -2.77 -14.391 1 98.69 203 ILE A N 1
ATOM 1507 C CA . ILE A 1 203 ? 15.977 -2.725 -14.719 1 98.69 203 ILE A CA 1
ATOM 1508 C C . ILE A 1 203 ? 15.18 -2.229 -13.516 1 98.69 203 ILE A C 1
ATOM 1510 O O . ILE A 1 203 ? 14.352 -1.322 -13.633 1 98.69 203 ILE A O 1
ATOM 1514 N N . TYR A 1 204 ? 15.438 -2.775 -12.328 1 98.62 204 TYR A N 1
ATOM 1515 C CA . TYR A 1 204 ? 14.492 -2.664 -11.219 1 98.62 204 TYR A CA 1
ATOM 1516 C C . TYR A 1 204 ? 15.008 -1.705 -10.156 1 98.62 204 TYR A C 1
ATOM 1518 O O . TYR A 1 204 ? 14.266 -1.33 -9.242 1 98.62 204 TYR A O 1
ATOM 1526 N N . LEU A 1 205 ? 16.281 -1.336 -10.188 1 98.06 205 LEU A N 1
ATOM 1527 C CA . LEU A 1 205 ? 16.859 -0.421 -9.203 1 98.06 205 LEU A CA 1
ATOM 1528 C C . LEU A 1 205 ? 17.547 0.756 -9.891 1 98.06 205 LEU A C 1
ATOM 1530 O O . LEU A 1 205 ? 18.734 0.99 -9.688 1 98.06 205 LEU A O 1
ATOM 1534 N N . PRO A 1 206 ? 16.703 1.514 -10.617 1 95.31 206 PRO A N 1
ATOM 1535 C CA . PRO A 1 206 ? 17.328 2.713 -11.18 1 95.31 206 PRO A CA 1
ATOM 1536 C C . PRO A 1 206 ? 18 3.584 -10.125 1 95.31 206 PRO A C 1
ATOM 1538 O O . PRO A 1 206 ? 17.406 3.871 -9.086 1 95.31 206 PRO A O 1
ATOM 1541 N N . ASP A 1 207 ? 19.25 3.889 -10.344 1 93.31 207 ASP A N 1
ATOM 1542 C CA . ASP A 1 207 ? 20.062 4.688 -9.43 1 93.31 207 ASP A CA 1
ATOM 1543 C C . ASP A 1 207 ? 20.234 3.984 -8.086 1 93.31 207 ASP A C 1
ATOM 1545 O O . ASP A 1 207 ? 20.359 4.641 -7.051 1 93.31 207 ASP A O 1
ATOM 1549 N N . GLY A 1 208 ? 20.062 2.686 -8.125 1 96.69 208 GLY A N 1
ATOM 1550 C CA . GLY A 1 208 ? 20.312 1.872 -6.945 1 96.69 208 GLY A CA 1
ATOM 1551 C C . GLY A 1 208 ? 19.141 1.834 -5.984 1 96.69 208 GLY A C 1
ATOM 1552 O O . GLY A 1 208 ? 19.266 1.345 -4.859 1 96.69 208 GLY A O 1
ATOM 1553 N N . LEU A 1 209 ? 18.016 2.348 -6.367 1 97.81 209 LEU A N 1
ATOM 1554 C CA . LEU A 1 209 ? 16.844 2.416 -5.508 1 97.81 209 LEU A CA 1
ATOM 1555 C C . LEU A 1 209 ? 15.617 1.834 -6.215 1 97.81 209 LEU A C 1
ATOM 1557 O O . LEU A 1 209 ? 15.531 1.869 -7.441 1 97.81 209 LEU A O 1
ATOM 1561 N N . PRO A 1 210 ? 14.68 1.248 -5.449 1 97.5 210 PRO A N 1
ATOM 1562 C CA . PRO A 1 210 ? 13.438 0.794 -6.086 1 97.5 210 PRO A CA 1
ATOM 1563 C C . PRO A 1 210 ? 12.664 1.931 -6.754 1 97.5 210 PRO A C 1
ATOM 1565 O O . PRO A 1 210 ? 12.766 3.084 -6.324 1 97.5 210 PRO A O 1
ATOM 1568 N N . PRO A 1 211 ? 11.906 1.601 -7.793 1 96.44 211 PRO A N 1
ATOM 1569 C CA . PRO A 1 211 ? 11.156 2.646 -8.492 1 96.44 211 PRO A CA 1
ATOM 1570 C C . PRO A 1 211 ? 10.008 3.207 -7.656 1 96.44 211 PRO A C 1
ATOM 1572 O O . PRO A 1 211 ? 9.258 2.445 -7.039 1 96.44 211 PRO A O 1
ATOM 1575 N N . THR A 1 212 ? 9.836 4.465 -7.594 1 94.56 212 THR A N 1
ATOM 1576 C CA . THR A 1 212 ? 8.789 5.105 -6.809 1 94.56 212 THR A CA 1
ATOM 1577 C C . THR A 1 212 ? 7.754 5.754 -7.715 1 94.56 212 THR A C 1
ATOM 1579 O O . THR A 1 212 ? 8.086 6.234 -8.805 1 94.56 212 THR A O 1
ATOM 1582 N N . PRO A 1 213 ? 6.496 5.703 -7.289 1 93.19 213 PRO A N 1
ATOM 1583 C CA . PRO A 1 213 ? 5.488 6.461 -8.031 1 93.19 213 PRO A CA 1
ATOM 1584 C C . PRO A 1 213 ? 5.688 7.973 -7.926 1 93.19 213 PRO A C 1
ATOM 1586 O O . PRO A 1 213 ? 6.41 8.438 -7.039 1 93.19 213 PRO A O 1
ATOM 1589 N N . PRO A 1 214 ? 5.02 8.625 -8.875 1 88.81 214 PRO A N 1
ATOM 1590 C CA . PRO A 1 214 ? 5.039 10.078 -8.703 1 88.81 214 PRO A CA 1
ATOM 1591 C C . PRO A 1 214 ? 4.199 10.547 -7.52 1 88.81 214 PRO A C 1
ATOM 1593 O O . PRO A 1 214 ? 3.344 9.797 -7.035 1 88.81 214 PRO A O 1
ATOM 1596 N N . TYR A 1 215 ? 4.508 11.648 -7.047 1 80.38 215 TYR A N 1
ATOM 1597 C CA . TYR A 1 215 ? 3.762 12.18 -5.914 1 80.38 215 TYR A CA 1
ATOM 1598 C C . TYR A 1 215 ? 2.324 12.5 -6.309 1 80.38 215 TYR A C 1
ATOM 1600 O O . TYR A 1 215 ? 1.405 12.359 -5.496 1 80.38 215 TYR A O 1
ATOM 1608 N N . GLN A 1 216 ? 2.143 12.938 -7.555 1 87.31 216 GLN A N 1
ATOM 1609 C CA . GLN A 1 216 ? 0.828 13.266 -8.094 1 87.31 216 GLN A CA 1
ATOM 1610 C C . GLN A 1 216 ? 0.686 12.773 -9.531 1 87.31 216 GLN A C 1
ATOM 1612 O O . GLN A 1 216 ? 1.684 12.578 -10.227 1 87.31 216 GLN A O 1
ATOM 1617 N N . GLY A 1 217 ? -0.572 12.625 -9.883 1 92.12 217 GLY A N 1
ATOM 1618 C CA . GLY A 1 217 ? -0.826 12.188 -11.25 1 92.12 217 GLY A CA 1
ATOM 1619 C C . GLY A 1 217 ? -0.875 10.672 -11.391 1 92.12 217 GLY A C 1
ATOM 1620 O O . GLY A 1 217 ? -1.223 9.969 -10.438 1 92.12 217 GLY A O 1
ATOM 1621 N N . ASN A 1 218 ? -0.631 10.227 -12.617 1 93.94 218 ASN A N 1
ATOM 1622 C CA . ASN A 1 218 ? -0.634 8.797 -12.922 1 93.94 218 ASN A CA 1
ATOM 1623 C C . ASN A 1 218 ? 0.778 8.219 -12.914 1 93.94 218 ASN A C 1
ATOM 1625 O O . ASN A 1 218 ? 1.735 8.906 -13.281 1 93.94 218 ASN A O 1
ATOM 1629 N N . PRO A 1 219 ? 0.884 6.98 -12.477 1 94.62 219 PRO A N 1
ATOM 1630 C CA . PRO A 1 219 ? 2.207 6.355 -12.562 1 94.62 219 PRO A CA 1
ATOM 1631 C C . PRO A 1 219 ? 2.676 6.168 -14 1 94.62 219 PRO A C 1
ATOM 1633 O O . PRO A 1 219 ? 1.855 5.953 -14.898 1 94.62 219 PRO A O 1
ATOM 1636 N N . GLY A 1 220 ? 3.941 6.285 -14.219 1 95.75 220 GLY A N 1
ATOM 1637 C CA . GLY A 1 220 ? 4.535 5.914 -15.492 1 95.75 220 GLY A CA 1
ATOM 1638 C C . GLY A 1 220 ? 4.828 4.43 -15.602 1 95.75 220 GLY A C 1
ATOM 1639 O O . GLY A 1 220 ? 4.32 3.631 -14.812 1 95.75 220 GLY A O 1
ATOM 1640 N N . PHE A 1 221 ? 5.594 4.035 -16.641 1 97.56 221 PHE A N 1
ATOM 1641 C CA . PHE A 1 221 ? 5.977 2.65 -16.906 1 97.56 221 PHE A CA 1
ATOM 1642 C C . PHE A 1 221 ? 7.473 2.543 -17.172 1 97.56 221 PHE A C 1
ATOM 1644 O O . PHE A 1 221 ? 8.109 3.521 -17.578 1 97.56 221 PHE A O 1
ATOM 1651 N N . PHE A 1 222 ? 8.062 1.435 -16.859 1 97.62 222 PHE A N 1
ATOM 1652 C CA . PHE A 1 222 ? 9.445 1.173 -17.234 1 97.62 222 PHE A CA 1
ATOM 1653 C C . PHE A 1 222 ? 9.586 -0.203 -17.875 1 97.62 222 PHE A C 1
ATOM 1655 O O . PHE A 1 222 ? 8.82 -1.119 -17.562 1 97.62 222 PHE A O 1
ATOM 1662 N N . ARG A 1 223 ? 10.547 -0.334 -18.734 1 96.44 223 ARG A N 1
ATOM 1663 C CA . ARG A 1 223 ? 10.703 -1.547 -19.531 1 96.44 223 ARG A CA 1
ATOM 1664 C C . ARG A 1 223 ? 11.477 -2.611 -18.766 1 96.44 223 ARG A C 1
ATOM 1666 O O . ARG A 1 223 ? 12.344 -2.289 -17.953 1 96.44 223 ARG A O 1
ATOM 1673 N N . GLN A 1 224 ? 11.227 -3.842 -19.078 1 98.25 224 GLN A N 1
ATOM 1674 C CA . GLN A 1 224 ? 11.836 -5 -18.438 1 98.25 224 GLN A CA 1
ATOM 1675 C C . GLN A 1 224 ? 12.883 -5.648 -19.328 1 98.25 224 GLN A C 1
ATOM 1677 O O . GLN A 1 224 ? 12.789 -6.84 -19.641 1 98.25 224 GLN A O 1
ATOM 1682 N N . GLY A 1 225 ? 13.844 -4.773 -19.75 1 98.25 225 GLY A N 1
ATOM 1683 C CA . GLY A 1 225 ? 14.922 -5.254 -20.594 1 98.25 225 GLY A CA 1
ATOM 1684 C C . GLY A 1 225 ? 14.438 -5.727 -21.953 1 98.25 225 GLY A C 1
ATOM 1685 O O . GLY A 1 225 ? 13.727 -5 -22.656 1 98.25 225 GLY A O 1
ATOM 1686 N N . ASN A 1 226 ? 14.828 -6.969 -22.281 1 98.75 226 ASN A N 1
ATOM 1687 C CA . ASN A 1 226 ? 14.523 -7.488 -23.609 1 98.75 226 ASN A CA 1
ATOM 1688 C C . ASN A 1 226 ? 13.289 -8.391 -23.578 1 98.75 226 ASN A C 1
ATOM 1690 O O . ASN A 1 226 ? 13.039 -9.141 -24.531 1 98.75 226 ASN A O 1
ATOM 1694 N N . LEU A 1 227 ? 12.5 -8.305 -22.531 1 98.88 227 LEU A N 1
ATOM 1695 C CA . LEU A 1 227 ? 11.367 -9.211 -22.375 1 98.88 227 LEU A CA 1
ATOM 1696 C C . LEU A 1 227 ? 10.359 -9.016 -23.5 1 98.88 227 LEU A C 1
ATOM 1698 O O . LEU A 1 227 ? 9.828 -9.992 -24.031 1 98.88 227 LEU A O 1
ATOM 1702 N N . ALA A 1 228 ? 10.07 -7.719 -23.875 1 98.69 228 ALA A N 1
ATOM 1703 C CA . ALA A 1 228 ? 9.125 -7.457 -24.953 1 98.69 228 ALA A CA 1
ATOM 1704 C C . ALA A 1 228 ? 9.586 -8.102 -26.266 1 98.69 228 ALA A C 1
ATOM 1706 O O . ALA A 1 228 ? 8.789 -8.719 -26.969 1 98.69 228 ALA A O 1
ATOM 1707 N N . GLU A 1 229 ? 10.828 -7.98 -26.516 1 98.69 229 GLU A N 1
ATOM 1708 C CA . GLU A 1 229 ? 11.391 -8.57 -27.719 1 98.69 229 GLU A CA 1
ATOM 1709 C C . GLU A 1 229 ? 11.328 -10.094 -27.688 1 98.69 229 GLU A C 1
ATOM 1711 O O . GLU A 1 229 ? 11.039 -10.734 -28.688 1 98.69 229 GLU A O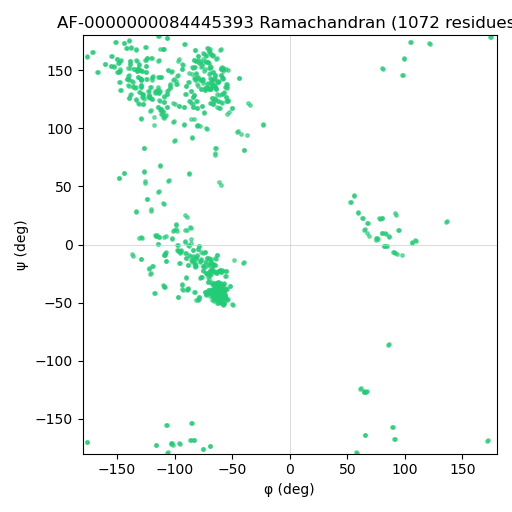 1
ATOM 1716 N N . THR A 1 230 ? 11.672 -10.641 -26.562 1 98.88 230 THR A N 1
ATOM 1717 C CA . THR A 1 230 ? 11.609 -12.086 -26.406 1 98.88 230 THR A CA 1
ATOM 1718 C C . THR A 1 230 ? 10.188 -12.594 -26.641 1 98.88 230 THR A C 1
ATOM 1720 O O . THR A 1 230 ? 9.992 -13.586 -27.344 1 98.88 230 THR A O 1
ATOM 1723 N N . LEU A 1 231 ? 9.195 -11.938 -26.094 1 98.81 231 LEU A N 1
ATOM 1724 C CA . LEU A 1 231 ? 7.805 -12.312 -26.312 1 98.81 231 LEU A CA 1
ATOM 1725 C C . LEU A 1 231 ? 7.438 -12.188 -27.781 1 98.81 231 LEU A C 1
ATOM 1727 O O . LEU A 1 231 ? 6.715 -13.023 -28.328 1 98.81 231 LEU A O 1
ATOM 1731 N N . GLU A 1 232 ? 7.938 -11.172 -28.422 1 98.38 232 GLU A N 1
ATOM 1732 C CA . GLU A 1 232 ? 7.691 -10.984 -29.844 1 98.38 232 GLU A CA 1
ATOM 1733 C C . GLU A 1 232 ? 8.297 -12.125 -30.656 1 98.38 232 GLU A C 1
ATOM 1735 O O . GLU A 1 232 ? 7.691 -12.602 -31.625 1 98.38 232 GLU A O 1
ATOM 1740 N N . ARG A 1 233 ? 9.461 -12.539 -30.312 1 98.69 233 ARG A N 1
ATOM 1741 C CA . ARG A 1 233 ? 10.102 -13.656 -31 1 98.69 233 ARG A CA 1
ATOM 1742 C C . ARG A 1 233 ? 9.297 -14.938 -30.828 1 98.69 233 ARG A C 1
ATOM 1744 O O . ARG A 1 233 ? 9.109 -15.695 -31.781 1 98.69 233 ARG A O 1
ATOM 1751 N N . LEU A 1 234 ? 8.867 -15.156 -29.641 1 98.75 234 LEU A N 1
ATOM 1752 C CA . LEU A 1 234 ? 8.047 -16.344 -29.391 1 98.75 234 LEU A CA 1
ATOM 1753 C C . LEU A 1 234 ? 6.75 -16.266 -30.203 1 98.75 234 LEU A C 1
ATOM 1755 O O . LEU A 1 234 ? 6.285 -17.281 -30.719 1 98.75 234 LEU A O 1
ATOM 1759 N N . ARG A 1 235 ? 6.191 -15.078 -30.234 1 97.5 235 ARG A N 1
ATOM 1760 C CA . ARG A 1 235 ? 4.98 -14.836 -31 1 97.5 235 ARG A CA 1
ATOM 1761 C C . ARG A 1 235 ? 5.203 -15.164 -32.469 1 97.5 235 ARG A C 1
ATOM 1763 O O . ARG A 1 235 ? 4.328 -15.734 -33.125 1 97.5 235 ARG A O 1
ATOM 1770 N N . ARG A 1 236 ? 6.367 -14.906 -33 1 97.19 236 ARG A N 1
ATOM 1771 C CA . ARG A 1 236 ? 6.676 -15.023 -34.406 1 97.19 236 ARG A CA 1
ATOM 1772 C C . ARG A 1 236 ? 7.172 -16.422 -34.75 1 97.19 236 ARG A C 1
ATOM 1774 O O . ARG A 1 236 ? 6.824 -16.984 -35.781 1 97.19 236 ARG A O 1
ATOM 1781 N N . HIS A 1 237 ? 7.957 -17 -33.844 1 98.06 237 HIS A N 1
ATOM 1782 C CA . HIS A 1 237 ? 8.695 -18.203 -34.219 1 98.06 237 HIS A CA 1
ATOM 1783 C C . HIS A 1 237 ? 8.117 -19.438 -33.531 1 98.06 237 HIS A C 1
ATOM 1785 O O . HIS A 1 237 ? 8.539 -20.562 -33.781 1 98.06 237 HIS A O 1
ATOM 1791 N N . GLY A 1 238 ? 7.199 -19.188 -32.656 1 98.06 238 GLY A N 1
ATOM 1792 C CA . GLY A 1 238 ? 6.621 -20.297 -31.922 1 98.06 238 GLY A CA 1
ATOM 1793 C C . GLY A 1 238 ? 7.215 -20.469 -30.547 1 98.06 238 GLY A C 1
ATOM 1794 O O . GLY A 1 238 ? 8.352 -20.062 -30.297 1 98.06 238 GLY A O 1
ATOM 1795 N N . LEU A 1 239 ? 6.488 -21.156 -29.703 1 98.75 239 LEU A N 1
ATOM 1796 C CA . LEU A 1 239 ? 6.863 -21.234 -28.297 1 98.75 239 LEU A CA 1
ATOM 1797 C C . LEU A 1 239 ? 8.047 -22.172 -28.094 1 98.75 239 LEU A C 1
ATOM 1799 O O . LEU A 1 239 ? 8.805 -22.031 -27.141 1 98.75 239 LEU A O 1
ATOM 1803 N N . ARG A 1 240 ? 8.297 -23.094 -28.984 1 98.31 240 ARG A N 1
ATOM 1804 C CA . ARG A 1 240 ? 9.445 -23.984 -28.906 1 98.31 240 ARG A CA 1
ATOM 1805 C C . ARG A 1 240 ? 10.75 -23.219 -29.141 1 98.31 240 ARG A C 1
ATOM 1807 O O . ARG A 1 240 ? 11.836 -23.734 -28.844 1 98.31 240 ARG A O 1
ATOM 1814 N N . ASP A 1 241 ? 10.633 -22.016 -29.688 1 98.75 241 ASP A N 1
ATOM 1815 C CA . ASP A 1 241 ? 11.805 -21.156 -29.812 1 98.75 241 ASP A CA 1
ATOM 1816 C C . ASP A 1 241 ? 12.477 -20.938 -28.453 1 98.75 241 ASP A C 1
ATOM 1818 O O . ASP A 1 241 ? 13.695 -20.766 -28.391 1 98.75 241 ASP A O 1
ATOM 1822 N N . PHE A 1 242 ? 11.742 -21.016 -27.375 1 98.88 242 PHE A N 1
ATOM 1823 C CA . PHE A 1 242 ? 12.25 -20.859 -26.016 1 98.88 242 PHE A CA 1
ATOM 1824 C C . PHE A 1 242 ? 13.172 -22.016 -25.641 1 98.88 242 PHE A C 1
ATOM 1826 O O . PHE A 1 242 ? 14.062 -21.859 -24.797 1 98.88 242 PHE A O 1
ATOM 1833 N N . TYR A 1 243 ? 13.062 -23.094 -26.328 1 98.81 243 TYR A N 1
ATOM 1834 C CA . TYR A 1 243 ? 13.734 -24.312 -25.891 1 98.81 243 TYR A CA 1
ATOM 1835 C C . TYR A 1 243 ? 14.703 -24.812 -26.969 1 98.81 243 TYR A C 1
ATOM 1837 O O . TYR A 1 243 ? 15.672 -25.516 -26.656 1 98.81 243 TYR A O 1
ATOM 1845 N N . GLU A 1 244 ? 14.461 -24.469 -28.219 1 98.19 244 GLU A N 1
ATOM 1846 C CA . GLU A 1 244 ? 15.234 -25.062 -29.312 1 98.19 244 GLU A CA 1
ATOM 1847 C C . GLU A 1 244 ? 15.648 -24.016 -30.328 1 98.19 244 GLU A C 1
ATOM 1849 O O . GLU A 1 244 ? 16.453 -24.297 -31.234 1 98.19 244 GLU A O 1
ATOM 1854 N N . GLY A 1 245 ? 15.148 -22.844 -30.25 1 98.5 245 GLY A N 1
ATOM 1855 C CA . GLY A 1 245 ? 15.391 -21.828 -31.25 1 98.5 245 GLY A CA 1
ATOM 1856 C C . GLY A 1 245 ? 16.328 -20.734 -30.797 1 98.5 245 GLY A C 1
ATOM 1857 O O . GLY A 1 245 ? 17.281 -21 -30.047 1 98.5 245 GLY A O 1
ATOM 1858 N N . GLY A 1 246 ? 16.141 -19.516 -31.484 1 98.62 246 GLY A N 1
ATOM 1859 C CA . GLY A 1 246 ? 16.984 -18.375 -31.188 1 98.62 246 GLY A CA 1
ATOM 1860 C C . GLY A 1 246 ? 16.891 -17.922 -29.734 1 98.62 246 GLY A C 1
ATOM 1861 O O . GLY A 1 246 ? 17.906 -17.562 -29.125 1 98.62 246 GLY A O 1
ATOM 1862 N N . VAL A 1 247 ? 15.719 -17.922 -29.172 1 98.88 247 VAL A N 1
ATOM 1863 C CA . VAL A 1 247 ? 15.555 -17.547 -27.766 1 98.88 247 VAL A CA 1
ATOM 1864 C C . VAL A 1 247 ? 16.312 -18.547 -26.891 1 98.88 247 VAL A C 1
ATOM 1866 O O . VAL A 1 247 ? 16.984 -18.156 -25.938 1 98.88 247 VAL A O 1
ATOM 1869 N N . ALA A 1 248 ? 16.203 -19.828 -27.234 1 98.88 248 ALA A N 1
ATOM 1870 C CA . ALA A 1 248 ? 16.922 -20.875 -26.5 1 98.88 248 ALA A CA 1
ATOM 1871 C C . ALA A 1 248 ? 18.422 -20.625 -26.5 1 98.88 248 ALA A C 1
ATOM 1873 O O . ALA A 1 248 ? 19.094 -20.781 -25.484 1 98.88 248 ALA A O 1
ATOM 1874 N N . ALA A 1 249 ? 18.938 -20.297 -27.656 1 98.81 249 ALA A N 1
ATOM 1875 C CA . ALA A 1 249 ? 20.359 -20.031 -27.797 1 98.81 249 ALA A CA 1
ATOM 1876 C C . ALA A 1 249 ? 20.812 -18.891 -26.891 1 98.81 249 ALA A C 1
ATOM 1878 O O . ALA A 1 249 ? 21.859 -18.969 -26.25 1 98.81 249 ALA A O 1
ATOM 1879 N N . ASP A 1 250 ? 20.031 -17.828 -26.891 1 98.88 250 ASP A N 1
ATOM 1880 C CA . ASP A 1 250 ? 20.328 -16.672 -26.047 1 98.88 250 ASP A CA 1
ATOM 1881 C C . ASP A 1 250 ? 20.25 -17.047 -24.562 1 98.88 250 ASP A C 1
ATOM 1883 O O . ASP A 1 250 ? 21.094 -16.625 -23.766 1 98.88 250 ASP A O 1
ATOM 1887 N N . LEU A 1 251 ? 19.234 -17.828 -24.188 1 98.88 251 LEU A N 1
ATOM 1888 C CA . LEU A 1 251 ? 19.094 -18.297 -22.812 1 98.88 251 LEU A CA 1
ATOM 1889 C C . LEU A 1 251 ? 20.312 -19.109 -22.391 1 98.88 251 LEU A C 1
ATOM 1891 O O . LEU A 1 251 ? 20.922 -18.859 -21.344 1 98.88 251 LEU A O 1
ATOM 1895 N N . ALA A 1 252 ? 20.672 -20.062 -23.234 1 98.75 252 ALA A N 1
ATOM 1896 C CA . ALA A 1 252 ? 21.781 -20.953 -22.938 1 98.75 252 ALA A CA 1
ATOM 1897 C C . ALA A 1 252 ? 23.094 -20.188 -22.797 1 98.75 252 ALA A C 1
ATOM 1899 O O . ALA A 1 252 ? 23.906 -20.5 -21.922 1 98.75 252 ALA A O 1
ATOM 1900 N N . ALA A 1 253 ? 23.312 -19.234 -23.641 1 98.81 253 ALA A N 1
ATOM 1901 C CA . ALA A 1 253 ? 24.531 -18.422 -23.594 1 98.81 253 ALA A CA 1
ATOM 1902 C C . ALA A 1 253 ? 24.625 -17.656 -22.281 1 98.81 253 ALA A C 1
ATOM 1904 O O . ALA A 1 253 ? 25.656 -17.672 -21.625 1 98.81 253 ALA A O 1
ATOM 1905 N N . ASP A 1 254 ? 23.547 -16.953 -21.922 1 98.75 254 ASP A N 1
ATOM 1906 C CA . ASP A 1 254 ? 23.531 -16.188 -20.672 1 98.75 254 ASP A CA 1
ATOM 1907 C C . ASP A 1 254 ? 23.703 -17.109 -19.469 1 98.75 254 ASP A C 1
ATOM 1909 O O . ASP A 1 254 ? 24.422 -16.766 -18.531 1 98.75 254 ASP A O 1
ATOM 1913 N N . LEU A 1 255 ? 23.047 -18.25 -19.453 1 98.75 255 LEU A N 1
ATOM 1914 C CA . LEU A 1 255 ? 23.125 -19.188 -18.344 1 98.75 255 LEU A CA 1
ATOM 1915 C C . LEU A 1 255 ? 24.531 -19.75 -18.203 1 98.75 255 LEU A C 1
ATOM 1917 O O . LEU A 1 255 ? 25.047 -19.859 -17.078 1 98.75 255 LEU A O 1
ATOM 1921 N N . ARG A 1 256 ? 25.125 -20.062 -19.297 1 98.31 256 ARG A N 1
ATOM 1922 C CA . ARG A 1 256 ? 26.5 -20.547 -19.297 1 98.31 256 ARG A CA 1
ATOM 1923 C C . ARG A 1 256 ? 27.438 -19.484 -18.75 1 98.31 256 ARG A C 1
ATOM 1925 O O . ARG A 1 256 ? 28.281 -19.766 -17.891 1 98.31 256 ARG A O 1
ATOM 1932 N N . GLU A 1 257 ? 27.297 -18.281 -19.234 1 98.38 257 GLU A N 1
ATOM 1933 C CA . GLU A 1 257 ? 28.141 -17.172 -18.781 1 98.38 257 GLU A CA 1
ATOM 1934 C C . GLU A 1 257 ? 27.969 -16.922 -17.297 1 98.38 257 GLU A C 1
ATOM 1936 O O . GLU A 1 257 ? 28.938 -16.562 -16.609 1 98.38 257 GLU A O 1
ATOM 1941 N N . ALA A 1 258 ? 26.781 -17.141 -16.781 1 98.31 258 ALA A N 1
ATOM 1942 C CA . ALA A 1 258 ? 26.484 -16.875 -15.383 1 98.31 258 ALA A CA 1
ATOM 1943 C C . ALA A 1 258 ? 26.938 -18.031 -14.5 1 98.31 258 ALA A C 1
ATOM 1945 O O . ALA A 1 258 ? 27.031 -17.891 -13.273 1 98.31 258 ALA A O 1
ATOM 1946 N N . GLY A 1 259 ? 27.172 -19.188 -15.086 1 98.06 259 GLY A N 1
ATOM 1947 C CA . GLY A 1 259 ? 27.609 -20.344 -14.328 1 98.06 259 GLY A CA 1
ATOM 1948 C C . GLY A 1 259 ? 26.469 -21.203 -13.844 1 98.06 259 GLY A C 1
ATOM 1949 O O . GLY A 1 259 ? 26.594 -21.875 -12.812 1 98.06 259 GLY A O 1
ATOM 1950 N N . SER A 1 260 ? 25.391 -21.188 -14.523 1 98.56 260 SER A N 1
ATOM 1951 C CA . SER A 1 260 ? 24.219 -22 -14.18 1 98.56 260 SER A CA 1
ATOM 1952 C C . SER A 1 260 ? 24.422 -23.453 -14.594 1 98.56 260 SER A C 1
ATOM 1954 O O . SER A 1 260 ? 25.141 -23.734 -15.547 1 98.56 260 SER A O 1
ATOM 1956 N N . PHE A 1 261 ? 23.75 -24.359 -13.891 1 98.44 261 PHE A N 1
ATOM 1957 C CA . PHE A 1 261 ? 23.781 -25.766 -14.266 1 98.44 261 PHE A CA 1
ATOM 1958 C C . PHE A 1 261 ? 22.781 -26.047 -15.375 1 98.44 261 PHE A C 1
ATOM 1960 O O . PHE A 1 261 ? 22.812 -27.125 -15.992 1 98.44 261 PHE A O 1
ATOM 1967 N N . VAL A 1 262 ? 21.812 -25.156 -15.625 1 98.81 262 VAL A N 1
ATOM 1968 C CA . VAL A 1 262 ? 20.844 -25.344 -16.703 1 98.81 262 VAL A CA 1
ATOM 1969 C C . VAL A 1 262 ? 21.562 -25.266 -18.062 1 98.81 262 VAL A C 1
ATOM 1971 O O . VAL A 1 262 ? 22.141 -24.234 -18.406 1 98.81 262 VAL A O 1
ATOM 1974 N N . SER A 1 263 ? 21.484 -26.297 -18.828 1 98.44 263 SER A N 1
ATOM 1975 C CA . SER A 1 263 ? 22.234 -26.375 -20.078 1 98.44 263 SER A CA 1
ATOM 1976 C C . SER A 1 263 ? 21.297 -26.281 -21.281 1 98.44 263 SER A C 1
ATOM 1978 O O . SER A 1 263 ? 20.078 -26.312 -21.125 1 98.44 263 SER A O 1
ATOM 1980 N N . ALA A 1 264 ? 21.938 -26.109 -22.406 1 98.44 264 ALA A N 1
ATOM 1981 C CA . ALA A 1 264 ? 21.188 -26.125 -23.656 1 98.44 264 ALA A CA 1
ATOM 1982 C C . ALA A 1 264 ? 20.453 -27.453 -23.828 1 98.44 264 ALA A C 1
ATOM 1984 O O . ALA A 1 264 ? 19.344 -27.484 -24.375 1 98.44 264 ALA A O 1
ATOM 1985 N N . VAL A 1 265 ? 21.016 -28.531 -23.391 1 98.38 265 VAL A N 1
ATOM 1986 C CA . VAL A 1 265 ? 20.406 -29.844 -23.484 1 98.38 265 VAL A CA 1
ATOM 1987 C C . VAL A 1 265 ? 19.188 -29.922 -22.578 1 98.38 265 VAL A C 1
ATOM 1989 O O . VAL A 1 265 ? 18.141 -30.453 -22.969 1 98.38 265 VAL A O 1
ATOM 1992 N N . ASP A 1 266 ? 19.328 -29.406 -21.344 1 98.75 266 ASP A N 1
ATOM 1993 C CA . ASP A 1 266 ? 18.188 -29.344 -20.438 1 98.75 266 ASP A CA 1
ATOM 1994 C C . ASP A 1 266 ? 17.016 -28.594 -21.094 1 98.75 266 ASP A C 1
ATOM 1996 O O . ASP A 1 266 ? 15.867 -29.031 -21 1 98.75 266 ASP A O 1
ATOM 2000 N N . LEU A 1 267 ? 17.312 -27.422 -21.719 1 98.88 267 LEU A N 1
ATOM 2001 C CA . LEU A 1 267 ? 16.281 -26.641 -22.391 1 98.88 267 LEU A CA 1
ATOM 2002 C C . LEU A 1 267 ? 15.648 -27.438 -23.531 1 98.88 267 LEU A C 1
ATOM 2004 O O . LEU A 1 267 ? 14.422 -27.562 -23.609 1 98.88 267 LEU A O 1
ATOM 2008 N N . ALA A 1 268 ? 16.438 -28.047 -24.328 1 98.62 268 ALA A N 1
ATOM 2009 C CA . ALA A 1 268 ? 15.953 -28.75 -25.516 1 98.62 268 ALA A CA 1
ATOM 2010 C C . ALA A 1 268 ? 15.07 -29.922 -25.125 1 98.62 268 ALA A C 1
ATOM 2012 O O . ALA A 1 268 ? 14.109 -30.25 -25.828 1 98.62 268 ALA A O 1
ATOM 2013 N N . GLU A 1 269 ? 15.336 -30.547 -24.031 1 98.31 269 GLU A N 1
ATOM 2014 C CA . GLU A 1 269 ? 14.625 -31.75 -23.609 1 98.31 269 GLU A CA 1
ATOM 2015 C C . GLU A 1 269 ? 13.422 -31.406 -22.75 1 98.31 269 GLU A C 1
ATOM 2017 O O . GLU A 1 269 ? 12.617 -32.281 -22.406 1 98.31 269 GLU A O 1
ATOM 2022 N N . CYS A 1 270 ? 13.289 -30.172 -22.406 1 98.5 270 CYS A N 1
ATOM 2023 C CA . CYS A 1 270 ? 12.203 -29.75 -21.516 1 98.5 270 CYS A CA 1
ATOM 2024 C C . CYS A 1 270 ? 10.852 -29.953 -22.188 1 98.5 270 CYS A C 1
ATOM 2026 O O . CYS A 1 270 ? 10.609 -29.422 -23.281 1 98.5 270 CYS A O 1
ATOM 2028 N N . ARG A 1 271 ? 10.008 -30.734 -21.469 1 97.75 271 ARG A N 1
ATOM 2029 C CA . ARG A 1 271 ? 8.633 -30.953 -21.906 1 97.75 271 ARG A CA 1
ATOM 2030 C C . ARG A 1 271 ? 7.672 -30.938 -20.734 1 97.75 271 ARG A C 1
ATOM 2032 O O . ARG A 1 271 ? 7.996 -31.453 -19.656 1 97.75 271 ARG A O 1
ATOM 2039 N N . ALA A 1 272 ? 6.504 -30.344 -20.969 1 98.44 272 ALA A N 1
ATOM 2040 C CA . ALA A 1 272 ? 5.391 -30.562 -20.047 1 98.44 272 ALA A CA 1
ATOM 2041 C C . ALA A 1 272 ? 4.66 -31.859 -20.359 1 98.44 272 ALA A C 1
ATOM 2043 O O . ALA A 1 272 ? 4.773 -32.406 -21.469 1 98.44 272 ALA A O 1
ATOM 2044 N N . THR A 1 273 ? 3.934 -32.375 -19.359 1 98 273 THR A N 1
ATOM 2045 C CA . THR A 1 273 ? 3.238 -33.656 -19.562 1 98 273 THR A CA 1
ATOM 2046 C C . THR A 1 273 ? 1.794 -33.562 -19.078 1 98 273 THR A C 1
ATOM 2048 O O . THR A 1 273 ? 1.445 -32.656 -18.312 1 98 273 THR A O 1
ATOM 2051 N N . LEU A 1 274 ? 0.981 -34.438 -19.594 1 97.88 274 LEU A N 1
ATOM 2052 C CA . LEU A 1 274 ? -0.402 -34.594 -19.156 1 97.88 274 LEU A CA 1
ATOM 2053 C C . LEU A 1 274 ? -0.572 -35.812 -18.281 1 97.88 274 LEU A C 1
ATOM 2055 O O . LEU A 1 274 ? 0.009 -36.875 -18.562 1 97.88 274 LEU A O 1
ATOM 2059 N N . ARG A 1 275 ? -1.309 -35.719 -17.219 1 96.38 275 ARG A N 1
ATOM 2060 C CA . ARG A 1 275 ? -1.674 -36.844 -16.391 1 96.38 275 ARG A CA 1
ATOM 2061 C C . ARG A 1 275 ? -3.023 -36.625 -15.719 1 96.38 275 ARG A C 1
ATOM 2063 O O . ARG A 1 275 ? -3.504 -35.5 -15.641 1 96.38 275 ARG A O 1
ATOM 2070 N N . PRO A 1 276 ? -3.668 -37.656 -15.289 1 96 276 PRO A N 1
ATOM 2071 C CA . PRO A 1 276 ? -4.965 -37.5 -14.625 1 96 276 PRO A CA 1
ATOM 2072 C C . PRO A 1 276 ? -4.852 -36.781 -13.289 1 96 276 PRO A C 1
ATOM 2074 O O . PRO A 1 276 ? -3.863 -36.938 -12.57 1 96 276 PRO A O 1
ATOM 2077 N N . ALA A 1 277 ? -5.91 -36.062 -12.984 1 97.38 277 ALA A N 1
ATOM 2078 C CA . ALA A 1 277 ? -5.973 -35.406 -11.68 1 97.38 277 ALA A CA 1
ATOM 2079 C C . ALA A 1 277 ? -6.25 -36.438 -10.57 1 97.38 277 ALA A C 1
ATOM 2081 O O . ALA A 1 277 ? -6.812 -37.5 -10.82 1 97.38 277 ALA A O 1
ATOM 2082 N N . SER A 1 278 ? -5.766 -36.125 -9.43 1 95.94 278 SER A N 1
ATOM 2083 C CA . SER A 1 278 ? -6.168 -36.844 -8.234 1 95.94 278 SER A CA 1
ATOM 2084 C C . SER A 1 278 ? -7.48 -36.312 -7.668 1 95.94 278 SER A C 1
ATOM 2086 O O . SER A 1 278 ? -7.707 -35.094 -7.652 1 95.94 278 SER A O 1
ATOM 2088 N N . VAL A 1 279 ? -8.289 -37.25 -7.145 1 96.5 279 VAL A N 1
ATOM 2089 C CA . VAL A 1 279 ? -9.617 -36.844 -6.695 1 96.5 279 VAL A CA 1
ATOM 2090 C C . VAL A 1 279 ? -9.719 -37 -5.18 1 96.5 279 VAL A C 1
ATOM 2092 O O . VAL A 1 279 ? -9.367 -38.031 -4.629 1 96.5 279 VAL A O 1
ATOM 2095 N N . LEU A 1 280 ? -10.164 -36 -4.535 1 96.38 280 LEU A N 1
ATOM 2096 C CA . LEU A 1 280 ? -10.453 -35.969 -3.105 1 96.38 280 LEU A CA 1
ATOM 2097 C C . LEU A 1 280 ? -11.945 -35.781 -2.852 1 96.38 280 LEU A C 1
ATOM 2099 O O . LEU A 1 280 ? -12.578 -34.938 -3.465 1 96.38 280 LEU A O 1
ATOM 2103 N N . ASP A 1 281 ? -12.477 -36.594 -1.931 1 96.25 281 ASP A N 1
ATOM 2104 C CA . ASP A 1 281 ? -13.906 -36.562 -1.631 1 96.25 281 ASP A CA 1
ATOM 2105 C C . ASP A 1 281 ? -14.219 -35.5 -0.573 1 96.25 281 ASP A C 1
ATOM 2107 O O . ASP A 1 281 ? -13.617 -35.5 0.502 1 96.25 281 ASP A O 1
ATOM 2111 N N . TRP A 1 282 ? -15.102 -34.562 -0.892 1 97.94 282 TRP A N 1
ATOM 2112 C CA . TRP A 1 282 ? -15.594 -33.594 0.082 1 97.94 282 TRP A CA 1
ATOM 2113 C C . TRP A 1 282 ? -16.969 -34 0.606 1 97.94 282 TRP A C 1
ATOM 2115 O O . TRP A 1 282 ? -17.984 -33.625 0.035 1 97.94 282 TRP A O 1
ATOM 2125 N N . ARG A 1 283 ? -17.031 -34.781 1.68 1 96.25 283 ARG A N 1
ATOM 2126 C CA . ARG A 1 283 ? -18.203 -35.188 2.451 1 96.25 283 ARG A CA 1
ATOM 2127 C C . ARG A 1 283 ? -19.203 -35.938 1.576 1 96.25 283 ARG A C 1
ATOM 2129 O O . ARG A 1 283 ? -20.422 -35.812 1.749 1 96.25 283 ARG A O 1
ATOM 2136 N N . GLY A 1 284 ? -18.781 -36.594 0.547 1 95.81 284 GLY A N 1
ATOM 2137 C CA . GLY A 1 284 ? -19.656 -37.344 -0.336 1 95.81 284 GLY A CA 1
ATOM 2138 C C . GLY A 1 284 ? -20.469 -36.469 -1.274 1 95.81 284 GLY A C 1
ATOM 2139 O O . GLY A 1 284 ? -21.234 -36.969 -2.09 1 95.81 284 GLY A O 1
ATOM 2140 N N . ARG A 1 285 ? -20.25 -35.219 -1.24 1 96.75 285 ARG A N 1
ATOM 2141 C CA . ARG A 1 285 ? -21.094 -34.281 -1.983 1 96.75 285 ARG A CA 1
ATOM 2142 C C . ARG A 1 285 ? -20.344 -33.688 -3.17 1 96.75 285 ARG A C 1
ATOM 2144 O O . ARG A 1 285 ? -20.953 -33.375 -4.191 1 96.75 285 ARG A O 1
ATOM 2151 N N . PHE A 1 286 ? -19.078 -33.469 -2.994 1 97.94 286 PHE A N 1
ATOM 2152 C CA . PHE A 1 286 ? -18.281 -32.844 -4.039 1 97.94 286 PHE A CA 1
ATOM 2153 C C . PHE A 1 286 ? -17 -33.656 -4.27 1 97.94 286 PHE A C 1
ATOM 2155 O O . PHE A 1 286 ? -16.562 -34.406 -3.406 1 97.94 286 PHE A O 1
ATOM 2162 N N . ARG A 1 287 ? -16.469 -33.531 -5.438 1 98 287 ARG A N 1
ATOM 2163 C CA . ARG A 1 287 ? -15.172 -34.094 -5.828 1 98 287 ARG A CA 1
ATOM 2164 C C . ARG A 1 287 ? -14.148 -32.969 -6.07 1 98 287 ARG A C 1
ATOM 2166 O O . ARG A 1 287 ? -14.312 -32.156 -6.984 1 98 287 ARG A O 1
ATOM 2173 N N . VAL A 1 288 ? -13.156 -32.906 -5.199 1 98.5 288 VAL A N 1
ATOM 2174 C CA . VAL A 1 288 ? -12.07 -31.953 -5.344 1 98.5 288 VAL A CA 1
ATOM 2175 C C . VAL A 1 288 ? -10.922 -32.594 -6.133 1 98.5 288 VAL A C 1
ATOM 2177 O O . VAL A 1 288 ? -10.359 -33.594 -5.719 1 98.5 288 VAL A O 1
ATOM 2180 N N . GLN A 1 289 ? -10.617 -32.031 -7.254 1 98.31 289 GLN A N 1
ATOM 2181 C CA . GLN A 1 289 ? -9.57 -32.562 -8.125 1 98.31 289 GLN A CA 1
ATOM 2182 C C . GLN A 1 289 ? -8.297 -31.719 -8.023 1 98.31 289 GLN A C 1
ATOM 2184 O O . GLN A 1 289 ? -8.359 -30.484 -7.988 1 98.31 289 GLN A O 1
ATOM 2189 N N . SER A 1 290 ? -7.141 -32.375 -7.918 1 97.75 290 SER A N 1
ATOM 2190 C CA . SER A 1 290 ? -5.867 -31.688 -7.691 1 97.75 290 SER A CA 1
ATOM 2191 C C . SER A 1 290 ? -4.762 -32.281 -8.555 1 97.75 290 SER A C 1
ATOM 2193 O O . SER A 1 290 ? -4.965 -33.312 -9.203 1 97.75 290 SER A O 1
ATOM 2195 N N . ALA A 1 291 ? -3.627 -31.609 -8.586 1 94.94 291 ALA A N 1
ATOM 2196 C CA . ALA A 1 291 ? -2.473 -32.094 -9.336 1 94.94 291 ALA A CA 1
ATOM 2197 C C . ALA A 1 291 ? -1.809 -33.281 -8.625 1 94.94 291 ALA A C 1
ATOM 2199 O O . ALA A 1 291 ? -1.044 -34.031 -9.242 1 94.94 291 ALA A O 1
ATOM 2200 N N . GLY A 1 292 ? -2.031 -33.469 -7.383 1 91.81 292 GLY A N 1
ATOM 2201 C CA . GLY A 1 292 ? -1.486 -34.594 -6.656 1 91.81 292 GLY A CA 1
ATOM 2202 C C . GLY A 1 292 ? 0.027 -34.562 -6.555 1 91.81 292 GLY A C 1
ATOM 2203 O O . GLY A 1 292 ? 0.638 -33.5 -6.59 1 91.81 292 GLY A O 1
ATOM 2204 N N . GLY A 1 293 ? 0.575 -35.75 -6.188 1 87.75 293 GLY A N 1
ATOM 2205 C CA . GLY A 1 293 ? 2.016 -35.938 -6.18 1 87.75 293 GLY A CA 1
ATOM 2206 C C . GLY A 1 293 ? 2.721 -35.094 -5.125 1 87.75 293 GLY A C 1
ATOM 2207 O O . GLY A 1 293 ? 2.34 -35.125 -3.953 1 87.75 293 GLY A O 1
ATOM 2208 N N . LEU A 1 294 ? 3.688 -34.344 -5.598 1 83.94 294 LEU A N 1
ATOM 2209 C CA . LEU A 1 294 ? 4.602 -33.625 -4.711 1 83.94 294 LEU A CA 1
ATOM 2210 C C . LEU A 1 294 ? 4.082 -32.25 -4.406 1 83.94 294 LEU A C 1
ATOM 2212 O O . LEU A 1 294 ? 4.812 -31.406 -3.871 1 83.94 294 LEU A O 1
ATOM 2216 N N . THR A 1 295 ? 2.832 -31.969 -4.73 1 90.31 295 THR A N 1
ATOM 2217 C CA . THR A 1 295 ? 2.221 -30.688 -4.438 1 90.31 295 THR A CA 1
ATOM 2218 C C . THR A 1 295 ? 1.638 -30.672 -3.027 1 90.31 295 THR A C 1
ATOM 2220 O O . THR A 1 295 ? 1.917 -31.562 -2.225 1 90.31 295 THR A O 1
ATOM 2223 N N . ALA A 1 296 ? 0.857 -29.688 -2.703 1 91.31 296 ALA A N 1
ATOM 2224 C CA . ALA A 1 296 ? 0.229 -29.578 -1.389 1 91.31 296 ALA A CA 1
ATOM 2225 C C . ALA A 1 296 ? -0.986 -30.5 -1.294 1 91.31 296 ALA A C 1
ATOM 2227 O O . ALA A 1 296 ? -1.61 -30.609 -0.236 1 91.31 296 ALA A O 1
ATOM 2228 N N . ALA A 1 297 ? -1.326 -31.219 -2.316 1 93.38 297 ALA A N 1
ATOM 2229 C CA . ALA A 1 297 ? -2.551 -32 -2.416 1 93.38 297 ALA A CA 1
ATOM 2230 C C . ALA A 1 297 ? -2.584 -33.125 -1.356 1 93.38 297 ALA A C 1
ATOM 2232 O O . ALA A 1 297 ? -3.617 -33.344 -0.719 1 93.38 297 ALA A O 1
ATOM 2233 N N . PRO A 1 298 ? -1.512 -33.812 -1.099 1 92.06 298 PRO A N 1
ATOM 2234 C CA . PRO A 1 298 ? -1.562 -34.844 -0.042 1 92.06 298 PRO A CA 1
ATOM 2235 C C . PRO A 1 298 ? -1.839 -34.25 1.335 1 92.06 298 PRO A C 1
ATOM 2237 O O . PRO A 1 298 ? -2.559 -34.844 2.139 1 92.06 298 PRO A O 1
ATOM 2240 N N . THR A 1 299 ? -1.215 -33.094 1.578 1 93.12 299 THR A N 1
ATOM 2241 C CA . THR A 1 299 ? -1.472 -32.438 2.846 1 93.12 299 THR A CA 1
ATOM 2242 C C . THR A 1 299 ? -2.93 -31.984 2.938 1 93.12 299 THR A C 1
ATOM 2244 O O . THR A 1 299 ? -3.549 -32.094 3.998 1 93.12 299 THR A O 1
ATOM 2247 N N . LEU A 1 300 ? -3.482 -31.438 1.862 1 96.25 300 LEU A N 1
ATOM 2248 C CA . LEU A 1 300 ? -4.895 -31.078 1.812 1 96.25 300 LEU A CA 1
ATOM 2249 C C . LEU A 1 300 ? -5.773 -32.281 2.115 1 96.25 300 LEU A C 1
ATOM 2251 O O . LEU A 1 300 ? -6.758 -32.188 2.852 1 96.25 300 LEU A O 1
ATOM 2255 N N . ALA A 1 301 ? -5.414 -33.406 1.554 1 96.19 301 ALA A N 1
ATOM 2256 C CA . ALA A 1 301 ? -6.172 -34.625 1.776 1 96.19 301 ALA A CA 1
ATOM 2257 C C . ALA A 1 301 ? -6.211 -35 3.26 1 96.19 301 ALA A C 1
ATOM 2259 O O . ALA A 1 301 ? -7.246 -35.406 3.771 1 96.19 301 ALA A O 1
ATOM 2260 N N . ALA A 1 302 ? -5.086 -34.844 3.924 1 95.69 302 ALA A N 1
ATOM 2261 C CA . ALA A 1 302 ? -5.008 -35.125 5.355 1 95.69 302 ALA A CA 1
ATOM 2262 C C . ALA A 1 302 ? -5.922 -34.188 6.148 1 95.69 302 ALA A C 1
ATOM 2264 O O . ALA A 1 302 ? -6.633 -34.656 7.055 1 95.69 302 ALA A O 1
ATOM 2265 N N . VAL A 1 303 ? -5.938 -32.906 5.832 1 97.44 303 VAL A N 1
ATOM 2266 C CA . VAL A 1 303 ? -6.797 -31.938 6.504 1 97.44 303 VAL A CA 1
ATOM 2267 C C . VAL A 1 303 ? -8.266 -32.281 6.262 1 97.44 303 VAL A C 1
ATOM 2269 O O . VAL A 1 303 ? -9.07 -32.281 7.191 1 97.44 303 VAL A O 1
ATOM 2272 N N . MET A 1 304 ? -8.578 -32.625 5.035 1 97.88 304 MET A N 1
ATOM 2273 C CA . MET A 1 304 ? -9.953 -32.938 4.656 1 97.88 304 MET A CA 1
ATOM 2274 C C . MET A 1 304 ? -10.445 -34.156 5.414 1 97.88 304 MET A C 1
ATOM 2276 O O . MET A 1 304 ? -11.609 -34.219 5.836 1 97.88 304 MET A O 1
ATOM 2280 N N . ARG A 1 305 ? -9.602 -35.125 5.574 1 96.38 305 ARG A N 1
ATOM 2281 C CA . ARG A 1 305 ? -9.977 -36.344 6.297 1 96.38 305 ARG A CA 1
ATOM 2282 C C . ARG A 1 305 ? -10.352 -36.031 7.742 1 96.38 305 ARG A C 1
ATOM 2284 O O . ARG A 1 305 ? -11.359 -36.531 8.25 1 96.38 305 ARG A O 1
ATOM 2291 N N . GLN A 1 306 ? -9.562 -35.25 8.344 1 97.25 306 GLN A N 1
ATOM 2292 C CA . GLN A 1 306 ? -9.82 -34.906 9.742 1 97.25 306 GLN A CA 1
ATOM 2293 C C . GLN A 1 306 ? -11.055 -34.031 9.859 1 97.25 306 GLN A C 1
ATOM 2295 O O . GLN A 1 306 ? -11.867 -34.219 10.773 1 97.25 306 GLN A O 1
ATOM 2300 N N . MET A 1 307 ? -11.242 -33.094 8.961 1 98.12 307 MET A N 1
ATOM 2301 C CA . MET A 1 307 ? -12.344 -32.156 9.039 1 98.12 307 MET A CA 1
ATOM 2302 C C . MET A 1 307 ? -13.664 -32.812 8.641 1 98.12 307 MET A C 1
ATOM 2304 O O . MET A 1 307 ? -14.734 -32.25 8.898 1 98.12 307 MET A O 1
ATOM 2308 N N . ALA A 1 308 ? -13.57 -33.906 7.965 1 96.5 308 ALA A N 1
ATOM 2309 C CA . ALA A 1 308 ? -14.773 -34.656 7.598 1 96.5 308 ALA A CA 1
ATOM 2310 C C . ALA A 1 308 ? -15.578 -35.062 8.836 1 96.5 308 ALA A C 1
ATOM 2312 O O . ALA A 1 308 ? -16.797 -35.219 8.758 1 96.5 308 ALA A O 1
ATOM 2313 N N . GLU A 1 309 ? -14.969 -35.125 9.961 1 94.75 309 GLU A N 1
ATOM 2314 C CA . GLU A 1 309 ? -15.602 -35.531 11.211 1 94.75 309 GLU A CA 1
ATOM 2315 C C . GLU A 1 309 ? -16.266 -34.344 11.914 1 94.75 309 GLU A C 1
ATOM 2317 O O . GLU A 1 309 ? -17.031 -34.531 12.867 1 94.75 309 GLU A O 1
ATOM 2322 N N . VAL A 1 310 ? -16.016 -33.219 11.445 1 96.25 310 VAL A N 1
ATOM 2323 C CA . VAL A 1 310 ? -16.562 -32 12.047 1 96.25 310 VAL A CA 1
ATOM 2324 C C . VAL A 1 310 ? -17.828 -31.578 11.305 1 96.25 310 VAL A C 1
ATOM 2326 O O . VAL A 1 310 ? -17.797 -31.266 10.109 1 96.25 310 VAL A O 1
ATOM 2329 N N . ARG A 1 311 ? -18.938 -31.531 12.008 1 93.31 311 ARG A N 1
ATOM 2330 C CA . ARG A 1 311 ? -20.188 -31.109 11.383 1 93.31 311 ARG A CA 1
ATOM 2331 C C . ARG A 1 311 ? -20.281 -29.594 11.297 1 93.31 311 ARG A C 1
ATOM 2333 O O . ARG A 1 311 ? -20.297 -28.906 12.32 1 93.31 311 ARG A O 1
ATOM 2340 N N . PRO A 1 312 ? -20.344 -29.172 10.047 1 93.44 312 PRO A N 1
ATOM 2341 C CA . PRO A 1 312 ? -20.438 -27.719 9.922 1 93.44 312 PRO A CA 1
ATOM 2342 C C . PRO A 1 312 ? -21.766 -27.172 10.43 1 93.44 312 PRO A C 1
ATOM 2344 O O . PRO A 1 312 ? -22.812 -27.797 10.234 1 93.44 312 PRO A O 1
ATOM 2347 N N . GLY A 1 313 ? -21.734 -26 11.148 1 93.75 313 GLY A N 1
ATOM 2348 C CA . GLY A 1 313 ? -22.938 -25.25 11.469 1 93.75 313 GLY A CA 1
ATOM 2349 C C . GLY A 1 313 ? -23.359 -24.297 10.359 1 93.75 313 GLY A C 1
ATOM 2350 O O . GLY A 1 313 ? -23.188 -24.609 9.172 1 93.75 313 GLY A O 1
ATOM 2351 N N . SER A 1 314 ? -24.062 -23.219 10.742 1 94 314 SER A N 1
ATOM 2352 C CA . SER A 1 314 ? -24.531 -22.234 9.766 1 94 314 SER A CA 1
ATOM 2353 C C . SER A 1 314 ? -23.391 -21.328 9.32 1 94 314 SER A C 1
ATOM 2355 O O . SER A 1 314 ? -23.453 -20.75 8.227 1 94 314 SER A O 1
ATOM 2357 N N . ALA A 1 315 ? -22.422 -21.172 10.219 1 95.31 315 ALA A N 1
ATOM 2358 C CA . ALA A 1 315 ? -21.219 -20.375 9.945 1 95.31 315 ALA A CA 1
ATOM 2359 C C . ALA A 1 315 ? -20.016 -20.922 10.695 1 95.31 315 ALA A C 1
ATOM 2361 O O . ALA A 1 315 ? -20.156 -21.688 11.648 1 95.31 315 ALA A O 1
ATOM 2362 N N . PRO A 1 316 ? -18.812 -20.609 10.164 1 97.06 316 PRO A N 1
ATOM 2363 C CA . PRO A 1 316 ? -17.641 -21.047 10.938 1 97.06 316 PRO A CA 1
ATOM 2364 C C . PRO A 1 316 ? -17.625 -20.453 12.344 1 97.06 316 PRO A C 1
ATOM 2366 O O . PRO A 1 316 ? -17.656 -19.234 12.508 1 97.06 316 PRO A O 1
ATOM 2369 N N . ASP A 1 317 ? -17.594 -21.266 13.328 1 97.31 317 ASP A N 1
ATOM 2370 C CA . ASP A 1 317 ? -17.594 -20.844 14.727 1 97.31 317 ASP A CA 1
ATOM 2371 C C . ASP A 1 317 ? -16.312 -21.25 15.438 1 97.31 317 ASP A C 1
ATOM 2373 O O . ASP A 1 317 ? -15.359 -21.688 14.797 1 97.31 317 ASP A O 1
ATOM 2377 N N . ALA A 1 318 ? -16.266 -21.062 16.75 1 98.06 318 ALA A N 1
ATOM 2378 C CA . ALA A 1 318 ? -15.062 -21.297 17.531 1 98.06 318 ALA A CA 1
ATOM 2379 C C . ALA A 1 318 ? -14.625 -22.766 17.438 1 98.06 318 ALA A C 1
ATOM 2381 O O . ALA A 1 318 ? -13.438 -23.047 17.281 1 98.06 318 ALA A O 1
ATOM 2382 N N . ALA A 1 319 ? -15.57 -23.625 17.484 1 97.81 319 ALA A N 1
ATOM 2383 C CA . ALA A 1 319 ? -15.258 -25.047 17.422 1 97.81 319 ALA A CA 1
ATOM 2384 C C . ALA A 1 319 ? -14.688 -25.422 16.062 1 97.81 319 ALA A C 1
ATOM 2386 O O . ALA A 1 319 ? -13.758 -26.234 15.969 1 97.81 319 ALA A O 1
ATOM 2387 N N . TRP A 1 320 ? -15.297 -24.906 15.047 1 98.25 320 TRP A N 1
ATOM 2388 C CA . TRP A 1 320 ? -14.844 -25.188 13.688 1 98.25 320 TRP A CA 1
ATOM 2389 C C . TRP A 1 320 ? -13.406 -24.719 13.484 1 98.25 320 TRP A C 1
ATOM 2391 O O . TRP A 1 320 ? -12.562 -25.469 12.992 1 98.25 320 TRP A O 1
ATOM 2401 N N . TYR A 1 321 ? -13.109 -23.469 13.859 1 98.56 321 TYR A N 1
ATOM 2402 C CA . TYR A 1 321 ? -11.766 -22.922 13.688 1 98.56 321 TYR A CA 1
ATOM 2403 C C . TYR A 1 321 ? -10.75 -23.688 14.516 1 98.56 321 TYR A C 1
ATOM 2405 O O . TYR A 1 321 ? -9.617 -23.906 14.078 1 98.56 321 TYR A O 1
ATOM 2413 N N . ALA A 1 322 ? -11.125 -24.047 15.703 1 98.19 322 ALA A N 1
ATOM 2414 C CA . ALA A 1 322 ? -10.227 -24.844 16.547 1 98.19 322 ALA A CA 1
ATOM 2415 C C . ALA A 1 322 ? -9.922 -26.188 15.891 1 98.19 322 ALA A C 1
ATOM 2417 O O . ALA A 1 322 ? -8.766 -26.625 15.891 1 98.19 322 ALA A O 1
ATOM 2418 N N . ALA A 1 323 ? -10.914 -26.828 15.352 1 98.5 323 ALA A N 1
ATOM 2419 C CA . ALA A 1 323 ? -10.727 -28.109 14.672 1 98.5 323 ALA A CA 1
ATOM 2420 C C . ALA A 1 323 ? -9.836 -27.938 13.438 1 98.5 323 ALA A C 1
ATOM 2422 O O . ALA A 1 323 ? -8.969 -28.766 13.172 1 98.5 323 ALA A O 1
ATOM 2423 N N . LEU A 1 324 ? -10.102 -26.906 12.703 1 98.62 324 LEU A N 1
ATOM 2424 C CA . LEU A 1 324 ? -9.32 -26.656 11.5 1 98.62 324 LEU A CA 1
ATOM 2425 C C . LEU A 1 324 ? -7.852 -26.422 11.844 1 98.62 324 LEU A C 1
ATOM 2427 O O . LEU A 1 324 ? -6.961 -26.969 11.18 1 98.62 324 LEU A O 1
ATOM 2431 N N . SER A 1 325 ? -7.609 -25.578 12.875 1 98.62 325 SER A N 1
ATOM 2432 C CA . SER A 1 325 ? -6.25 -25.328 13.336 1 98.62 325 SER A CA 1
ATOM 2433 C C . SER A 1 325 ? -5.539 -26.625 13.695 1 98.62 325 SER A C 1
ATOM 2435 O O . SER A 1 325 ? -4.418 -26.875 13.242 1 98.62 325 SER A O 1
ATOM 2437 N N . GLN A 1 326 ? -6.188 -27.422 14.414 1 98 326 GLN A N 1
ATOM 2438 C CA . GLN A 1 326 ? -5.598 -28.688 14.844 1 98 326 GLN A CA 1
ATOM 2439 C C . GLN A 1 326 ? -5.363 -29.609 13.656 1 98 326 GLN A C 1
ATOM 2441 O O . GLN A 1 326 ? -4.324 -30.266 13.57 1 98 326 GLN A O 1
ATOM 2446 N N . ALA A 1 327 ? -6.328 -29.703 12.766 1 98.12 327 ALA A N 1
ATOM 2447 C CA . ALA A 1 327 ? -6.203 -30.547 11.578 1 98.12 327 ALA A CA 1
ATOM 2448 C C . ALA A 1 327 ? -5 -30.141 10.734 1 98.12 327 ALA A C 1
ATOM 2450 O O . ALA A 1 327 ? -4.254 -30.984 10.25 1 98.12 327 ALA A O 1
ATOM 2451 N N . MET A 1 328 ? -4.824 -28.859 10.547 1 97.69 328 MET A N 1
ATOM 2452 C CA . MET A 1 328 ? -3.713 -28.375 9.734 1 97.69 328 MET A CA 1
ATOM 2453 C C . MET A 1 328 ? -2.383 -28.594 10.453 1 97.69 328 MET A C 1
ATOM 2455 O O . MET A 1 328 ? -1.393 -28.984 9.828 1 97.69 328 MET A O 1
ATOM 2459 N N . ARG A 1 329 ? -2.33 -28.375 11.789 1 96.25 329 ARG A N 1
ATOM 2460 C CA . ARG A 1 329 ? -1.123 -28.641 12.562 1 96.25 329 ARG A CA 1
ATOM 2461 C C . ARG A 1 329 ? -0.724 -30.109 12.461 1 96.25 329 ARG A C 1
ATOM 2463 O O . ARG A 1 329 ? 0.445 -30.422 12.227 1 96.25 329 ARG A O 1
ATOM 2470 N N . ASP A 1 330 ? -1.678 -31 12.539 1 95.81 330 ASP A N 1
ATOM 2471 C CA . ASP A 1 330 ? -1.438 -32.438 12.43 1 95.81 330 ASP A CA 1
ATOM 2472 C C . ASP A 1 330 ? -0.939 -32.812 11.039 1 95.81 330 ASP A C 1
ATOM 2474 O O . ASP A 1 330 ? -0.021 -33.625 10.898 1 95.81 330 ASP A O 1
ATOM 2478 N N . ALA A 1 331 ? -1.599 -32.25 10.062 1 94 331 ALA A N 1
ATOM 2479 C CA . ALA A 1 331 ? -1.227 -32.562 8.68 1 94 331 ALA A CA 1
ATOM 2480 C C . ALA A 1 331 ? 0.205 -32.125 8.391 1 94 331 ALA A C 1
ATOM 2482 O O . ALA A 1 331 ? 0.95 -32.812 7.699 1 94 331 ALA A O 1
ATOM 2483 N N . TYR A 1 332 ? 0.585 -31 8.883 1 89.19 332 TYR A N 1
ATOM 2484 C CA . TYR A 1 332 ? 1.942 -30.5 8.68 1 89.19 332 TYR A CA 1
ATOM 2485 C C . TYR A 1 332 ? 2.953 -31.344 9.445 1 89.19 332 TYR A C 1
ATOM 2487 O O . TYR A 1 332 ? 4.066 -31.578 8.969 1 89.19 332 TYR A O 1
ATOM 2495 N N . ALA A 1 333 ? 2.605 -31.734 10.617 1 88.44 333 ALA A N 1
ATOM 2496 C CA . ALA A 1 333 ? 3.473 -32.625 11.375 1 88.44 333 ALA A CA 1
ATOM 2497 C C . ALA A 1 333 ? 3.719 -33.938 10.602 1 88.44 333 ALA A C 1
ATOM 2499 O O . ALA A 1 333 ? 4.844 -34.438 10.578 1 88.44 333 ALA A O 1
ATOM 2500 N N . GLU A 1 334 ? 2.723 -34.438 9.992 1 86.12 334 GLU A N 1
ATOM 2501 C CA . GLU A 1 334 ? 2.828 -35.656 9.188 1 86.12 334 GLU A CA 1
ATOM 2502 C C . GLU A 1 334 ? 3.719 -35.438 7.973 1 86.12 334 GLU A C 1
ATOM 2504 O O . GLU A 1 334 ? 4.523 -36.281 7.621 1 86.12 334 GLU A O 1
ATOM 2509 N N . ARG A 1 335 ? 3.559 -34.375 7.312 1 79.38 335 ARG A N 1
ATOM 2510 C CA . ARG A 1 335 ? 4.332 -34.031 6.121 1 79.38 335 ARG A CA 1
ATOM 2511 C C . ARG A 1 335 ? 5.824 -33.969 6.441 1 79.38 335 ARG A C 1
ATOM 2513 O O . ARG A 1 335 ? 6.652 -34.438 5.66 1 79.38 335 ARG A O 1
ATOM 2520 N N . LEU A 1 336 ? 6.121 -33.406 7.543 1 72.25 336 LEU A N 1
ATOM 2521 C CA . LEU A 1 336 ? 7.508 -33.219 7.965 1 72.25 336 LEU A CA 1
ATOM 2522 C C . LEU A 1 336 ? 8.148 -34.594 8.258 1 72.25 336 LEU A C 1
ATOM 2524 O O . LEU A 1 336 ? 9.328 -34.781 7.984 1 72.25 336 LEU A O 1
ATOM 2528 N N . THR A 1 337 ? 7.43 -35.375 8.82 1 68.06 337 THR A N 1
ATOM 2529 C CA . THR A 1 337 ? 7.961 -36.688 9.188 1 68.06 337 THR A CA 1
ATOM 2530 C C . THR A 1 337 ? 8.125 -37.562 7.945 1 68.06 337 THR A C 1
ATOM 2532 O O . THR A 1 337 ? 9.094 -38.312 7.836 1 68.06 337 THR A O 1
ATOM 2535 N N . SER A 1 338 ? 7.238 -37.5 7.172 1 60.16 338 SER A N 1
ATOM 2536 C CA . SER A 1 338 ? 7.227 -38.438 6.047 1 60.16 338 SER A CA 1
ATOM 2537 C C . SER A 1 338 ? 8.109 -37.938 4.91 1 60.16 338 SER A C 1
ATOM 2539 O O . SER A 1 338 ? 8.758 -38.719 4.223 1 60.16 338 SER A O 1
ATOM 2541 N N . LEU A 1 339 ? 7.934 -36.625 4.781 1 57.62 339 LEU A N 1
ATOM 2542 C CA . LEU A 1 339 ? 8.578 -36.156 3.561 1 57.62 339 LEU A CA 1
ATOM 2543 C C . LEU A 1 339 ? 9.914 -35.5 3.873 1 57.62 339 LEU A C 1
ATOM 2545 O O . LEU A 1 339 ? 10.672 -35.156 2.961 1 57.62 339 LEU A O 1
ATOM 2549 N N . GLY A 1 340 ? 10.414 -35.719 5.273 1 47.12 340 GLY A N 1
ATOM 2550 C CA . GLY A 1 340 ? 11.703 -35.156 5.652 1 47.12 340 GLY A CA 1
ATOM 2551 C C . GLY A 1 340 ? 11.719 -33.656 5.68 1 47.12 340 GLY A C 1
ATOM 2552 O O . GLY A 1 340 ? 12.789 -33.031 5.59 1 47.12 340 GLY A O 1
ATOM 2553 N N . ALA A 1 341 ? 10.539 -33.031 5.559 1 45.84 341 ALA A N 1
ATOM 2554 C CA . ALA A 1 341 ? 10.57 -31.578 5.426 1 45.84 341 ALA A CA 1
ATOM 2555 C C . ALA A 1 341 ? 10.734 -30.906 6.781 1 45.84 341 ALA A C 1
ATOM 2557 O O . ALA A 1 341 ? 9.961 -31.156 7.707 1 45.84 341 ALA A O 1
ATOM 2558 N N . ALA A 1 342 ? 11.93 -30.422 7.184 1 40.91 342 ALA A N 1
ATOM 2559 C CA . ALA A 1 342 ? 12.352 -29.75 8.414 1 40.91 342 ALA A CA 1
ATOM 2560 C C . ALA A 1 342 ? 11.484 -28.516 8.688 1 40.91 342 ALA A C 1
ATOM 2562 O O . ALA A 1 342 ? 10.922 -27.922 7.762 1 40.91 342 ALA A O 1
ATOM 2563 N N . ASN A 1 343 ? 11.273 -28.094 10.047 1 39.12 343 ASN A N 1
ATOM 2564 C CA . ASN A 1 343 ? 10.539 -27 10.68 1 39.12 343 ASN A CA 1
ATOM 2565 C C . ASN A 1 343 ? 10.992 -25.641 10.148 1 39.12 343 ASN A C 1
ATOM 2567 O O . ASN A 1 343 ? 12.188 -25.375 10.031 1 39.12 343 ASN A O 1
ATOM 2571 N N . PRO A 1 344 ? 10.133 -24.719 9.828 1 36.34 344 PRO A N 1
ATOM 2572 C CA . PRO A 1 344 ? 10.359 -23.453 9.141 1 36.34 344 PRO A CA 1
ATOM 2573 C C . PRO A 1 344 ? 11.062 -22.422 10.031 1 36.34 344 PRO A C 1
ATOM 2575 O O . PRO A 1 344 ? 10.68 -22.234 11.188 1 36.34 344 PRO A O 1
ATOM 2578 N N . PRO A 1 345 ? 12.344 -22.219 9.898 1 33.75 345 PRO A N 1
ATOM 2579 C CA . PRO A 1 345 ? 12.789 -21.062 10.672 1 33.75 345 PRO A CA 1
ATOM 2580 C C . PRO A 1 345 ? 12.086 -19.766 10.258 1 33.75 345 PRO A C 1
ATOM 2582 O O . PRO A 1 345 ? 11.5 -19.703 9.18 1 33.75 345 PRO A O 1
ATOM 2585 N N . PRO A 1 346 ? 12.242 -18.781 11.016 1 33.78 346 PRO A N 1
ATOM 2586 C CA . PRO A 1 346 ? 11.547 -17.5 10.859 1 33.78 346 PRO A CA 1
ATOM 2587 C C . PRO A 1 346 ? 11.992 -16.734 9.609 1 33.78 346 PRO A C 1
ATOM 2589 O O . PRO A 1 346 ? 11.57 -15.586 9.406 1 33.78 346 PRO A O 1
ATOM 2592 N N . GLU A 1 347 ? 13.164 -17.203 9.023 1 37.44 347 GLU A N 1
ATOM 2593 C CA . GLU A 1 347 ? 13.586 -16.141 8.117 1 37.44 347 GLU A CA 1
ATOM 2594 C C . GLU A 1 347 ? 12.641 -16.016 6.93 1 37.44 347 GLU A C 1
ATOM 2596 O O . GLU A 1 347 ? 12.023 -17 6.516 1 37.44 347 GLU A O 1
ATOM 2601 N N . PRO A 1 348 ? 12.734 -14.922 6.113 1 42.38 348 PRO A N 1
ATOM 2602 C CA . PRO A 1 348 ? 11.883 -14.133 5.223 1 42.38 348 PRO A CA 1
ATOM 2603 C C . PRO A 1 348 ? 11.805 -14.711 3.812 1 42.38 348 PRO A C 1
ATOM 2605 O O . PRO A 1 348 ? 11.367 -14.023 2.885 1 42.38 348 PRO A O 1
ATOM 2608 N N . ALA A 1 349 ? 12.5 -15.906 3.527 1 45.41 349 ALA A N 1
ATOM 2609 C CA . ALA A 1 349 ? 12.398 -15.938 2.07 1 45.41 349 ALA A CA 1
ATOM 2610 C C . ALA A 1 349 ? 10.945 -15.844 1.617 1 45.41 349 ALA A C 1
ATOM 2612 O O . ALA A 1 349 ? 10.094 -16.594 2.096 1 45.41 349 ALA A O 1
ATOM 2613 N N . GLU A 1 350 ? 10.656 -14.727 0.994 1 56 350 GLU A N 1
ATOM 2614 C CA . GLU A 1 350 ? 9.359 -14.328 0.449 1 56 350 GLU A CA 1
ATOM 2615 C C . GLU A 1 350 ? 8.93 -15.266 -0.672 1 56 350 GLU A C 1
ATOM 2617 O O . GLU A 1 350 ? 9.625 -15.406 -1.678 1 56 350 GLU A O 1
ATOM 2622 N N . THR A 1 351 ? 8.344 -16.406 -0.333 1 54.94 351 THR A N 1
ATOM 2623 C CA . THR A 1 351 ? 7.793 -17.25 -1.396 1 54.94 351 THR A CA 1
ATOM 2624 C C . THR A 1 351 ? 6.691 -16.5 -2.148 1 54.94 351 THR A C 1
ATOM 2626 O O . THR A 1 351 ? 5.988 -15.672 -1.568 1 54.94 351 THR A O 1
ATOM 2629 N N . CYS A 1 352 ? 6.934 -16.547 -3.57 1 70.81 352 CYS A N 1
ATOM 2630 C CA . CYS A 1 352 ? 5.875 -15.906 -4.34 1 70.81 352 CYS A CA 1
ATOM 2631 C C . CYS A 1 352 ? 5.352 -16.844 -5.43 1 70.81 352 CYS A C 1
ATOM 2633 O O . CYS A 1 352 ? 6.09 -17.703 -5.926 1 70.81 352 CYS A O 1
ATOM 2635 N N . THR A 1 353 ? 4.266 -17.047 -5.496 1 84.06 353 THR A N 1
ATOM 2636 C CA . THR A 1 353 ? 3.449 -17.797 -6.441 1 84.06 353 THR A CA 1
ATOM 2637 C C . THR A 1 353 ? 2.332 -16.922 -7.004 1 84.06 353 THR A C 1
ATOM 2639 O O . THR A 1 353 ? 2.051 -15.852 -6.48 1 84.06 353 THR A O 1
ATOM 2642 N N . THR A 1 354 ? 1.995 -17.219 -8.211 1 94.5 354 THR A N 1
ATOM 2643 C CA . THR A 1 354 ? 0.742 -16.641 -8.672 1 94.5 354 THR A CA 1
ATOM 2644 C C . THR A 1 354 ? -0.258 -17.734 -9.047 1 94.5 354 THR A C 1
ATOM 2646 O O . THR A 1 354 ? 0.105 -18.906 -9.148 1 94.5 354 THR A O 1
ATOM 2649 N N . HIS A 1 355 ? -1.497 -17.391 -9.086 1 98.25 355 HIS A N 1
ATOM 2650 C CA . HIS A 1 355 ? -2.584 -18.281 -9.453 1 98.25 355 HIS A CA 1
ATOM 2651 C C . HIS A 1 355 ? -3.619 -17.578 -10.32 1 98.25 355 HIS A C 1
ATOM 2653 O O . HIS A 1 355 ? -3.936 -16.406 -10.078 1 98.25 355 HIS A O 1
ATOM 2659 N N . LEU A 1 356 ? -4.082 -18.234 -11.359 1 98.5 356 LEU A N 1
ATOM 2660 C CA . LEU A 1 356 ? -5.191 -17.719 -12.156 1 98.5 356 LEU A CA 1
ATOM 2661 C C . LEU A 1 356 ? -6.234 -18.812 -12.398 1 98.5 356 LEU A C 1
ATOM 2663 O O . LEU A 1 356 ? -5.906 -20 -12.438 1 98.5 356 LEU A O 1
ATOM 2667 N N . THR A 1 357 ? -7.484 -18.406 -12.516 1 98.88 357 THR A N 1
ATOM 2668 C CA . THR A 1 357 ? -8.609 -19.25 -12.891 1 98.88 357 THR A CA 1
ATOM 2669 C C . THR A 1 357 ? -9.336 -18.688 -14.109 1 98.88 357 THR A C 1
ATOM 2671 O O . THR A 1 357 ? -9.438 -17.469 -14.258 1 98.88 357 THR A O 1
ATOM 2674 N N . ALA A 1 358 ? -9.773 -19.531 -14.953 1 98.94 358 ALA A N 1
ATOM 2675 C CA . ALA A 1 358 ? -10.516 -19.141 -16.156 1 98.94 358 ALA A CA 1
ATOM 2676 C C . ALA A 1 358 ? -11.672 -20.109 -16.406 1 98.94 358 ALA A C 1
ATOM 2678 O O . ALA A 1 358 ? -11.57 -21.312 -16.125 1 98.94 358 ALA A O 1
ATOM 2679 N N . THR A 1 359 ? -12.727 -19.641 -16.906 1 98.88 359 THR A N 1
ATOM 2680 C CA . THR A 1 359 ? -13.836 -20.438 -17.406 1 98.88 359 THR A CA 1
ATOM 2681 C C . THR A 1 359 ? -14.406 -19.844 -18.688 1 98.88 359 THR A C 1
ATOM 2683 O O . THR A 1 359 ? -14.188 -18.656 -18.969 1 98.88 359 THR A O 1
ATOM 2686 N N . ASP A 1 360 ? -14.969 -20.641 -19.531 1 98.69 360 ASP A N 1
ATOM 2687 C CA . ASP A 1 360 ? -15.617 -20.172 -20.75 1 98.69 360 ASP A CA 1
ATOM 2688 C C . ASP A 1 360 ? -17.125 -20.438 -20.703 1 98.69 360 ASP A C 1
ATOM 2690 O O . ASP A 1 360 ? -17.641 -20.922 -19.703 1 98.69 360 ASP A O 1
ATOM 2694 N N . ALA A 1 361 ? -17.828 -20.047 -21.734 1 97.81 361 ALA A N 1
ATOM 2695 C CA . ALA A 1 361 ? -19.281 -20.094 -21.781 1 97.81 361 ALA A CA 1
ATOM 2696 C C . ALA A 1 361 ? -19.781 -21.531 -21.75 1 97.81 361 ALA A C 1
ATOM 2698 O O . ALA A 1 361 ? -20.906 -21.797 -21.328 1 97.81 361 ALA A O 1
ATOM 2699 N N . GLU A 1 362 ? -18.953 -22.5 -22.141 1 97.06 362 GLU A N 1
ATOM 2700 C CA . GLU A 1 362 ? -19.344 -23.906 -22.188 1 97.06 362 GLU A CA 1
ATOM 2701 C C . GLU A 1 362 ? -19.219 -24.547 -20.812 1 97.06 362 GLU A C 1
ATOM 2703 O O . GLU A 1 362 ? -19.734 -25.641 -20.594 1 97.06 362 GLU A O 1
ATOM 2708 N N . GLY A 1 363 ? -18.438 -23.906 -19.953 1 97.06 363 GLY A N 1
ATOM 2709 C CA . GLY A 1 363 ? -18.297 -24.438 -18.594 1 97.06 363 GLY A CA 1
ATOM 2710 C C . GLY A 1 363 ? -16.953 -25.094 -18.359 1 97.06 363 GLY A C 1
ATOM 2711 O O . GLY A 1 363 ? -16.703 -25.656 -17.281 1 97.06 363 GLY A O 1
ATOM 2712 N N . ASN A 1 364 ? -16.062 -25.062 -19.375 1 98.56 364 ASN A N 1
ATOM 2713 C CA . ASN A 1 364 ? -14.688 -25.5 -19.125 1 98.56 364 ASN A CA 1
ATOM 2714 C C . ASN A 1 364 ? -14 -24.609 -18.094 1 98.56 364 ASN A C 1
ATOM 2716 O O . ASN A 1 364 ? -14.203 -23.391 -18.094 1 98.56 364 ASN A O 1
ATOM 2720 N N . MET A 1 365 ? -13.219 -25.219 -17.234 1 98.88 365 MET A N 1
ATOM 2721 C CA . MET A 1 365 ? -12.484 -24.422 -16.25 1 98.88 365 MET A CA 1
ATOM 2722 C C . MET A 1 365 ? -11.008 -24.797 -16.266 1 98.88 365 MET A C 1
ATOM 2724 O O . MET A 1 365 ? -10.648 -25.953 -16.469 1 98.88 365 MET A O 1
ATOM 2728 N N . VAL A 1 366 ? -10.203 -23.812 -16.094 1 98.94 366 VAL A N 1
ATOM 2729 C CA . VAL A 1 366 ? -8.766 -23.984 -15.898 1 98.94 366 VAL A CA 1
ATOM 2730 C C . VAL A 1 366 ? -8.359 -23.359 -14.562 1 98.94 366 VAL A C 1
ATOM 2732 O O . VAL A 1 366 ? -8.781 -22.25 -14.234 1 98.94 366 VAL A O 1
ATOM 2735 N N . SER A 1 367 ? -7.707 -24.047 -13.711 1 98.88 367 SER A N 1
ATOM 2736 C CA . SER A 1 367 ? -7 -23.594 -12.516 1 98.88 367 SER A CA 1
ATOM 2737 C C . SER A 1 367 ? -5.492 -23.75 -12.672 1 98.88 367 SER A C 1
ATOM 2739 O O . SER A 1 367 ? -4.988 -24.875 -12.797 1 98.88 367 SER A O 1
ATOM 2741 N N . LEU A 1 368 ? -4.738 -22.641 -12.664 1 98.81 368 LEU A N 1
ATOM 2742 C CA . LEU A 1 368 ? -3.324 -22.672 -13.023 1 98.81 368 LEU A CA 1
ATOM 2743 C C . LEU A 1 368 ? -2.48 -21.938 -11.984 1 98.81 368 LEU A C 1
ATOM 2745 O O . LEU A 1 368 ? -2.736 -20.766 -11.68 1 98.81 368 LEU A O 1
ATOM 2749 N N . THR A 1 369 ? -1.516 -22.625 -11.359 1 98.25 369 THR A N 1
ATOM 2750 C CA . THR A 1 369 ? -0.521 -22.031 -10.469 1 98.25 369 THR A CA 1
ATOM 2751 C C . THR A 1 369 ? 0.859 -22.031 -11.117 1 98.25 369 THR A C 1
ATOM 2753 O O . THR A 1 369 ? 1.325 -23.078 -11.594 1 98.25 369 THR A O 1
ATOM 2756 N N . THR A 1 370 ? 1.449 -20.938 -11.25 1 97.75 370 THR A N 1
ATOM 2757 C CA . THR A 1 370 ? 2.805 -20.797 -11.773 1 97.75 370 THR A CA 1
ATOM 2758 C C . THR A 1 370 ? 3.639 -19.891 -10.875 1 97.75 370 THR A C 1
ATOM 2760 O O . THR A 1 370 ? 3.094 -19.047 -10.156 1 97.75 370 THR A O 1
ATOM 2763 N N . THR A 1 371 ? 4.992 -20.125 -10.82 1 97.25 371 THR A N 1
ATOM 2764 C CA . THR A 1 371 ? 5.801 -19.453 -9.805 1 97.25 371 THR A CA 1
ATOM 2765 C C . THR A 1 371 ? 7.25 -19.344 -10.266 1 97.25 371 THR A C 1
ATOM 2767 O O . THR A 1 371 ? 7.719 -20.141 -11.078 1 97.25 371 THR A O 1
ATOM 2770 N N . LEU A 1 372 ? 7.848 -18.359 -9.742 1 97.25 372 LEU A N 1
ATOM 2771 C CA . LEU A 1 372 ? 9.305 -18.281 -9.742 1 97.25 372 LEU A CA 1
ATOM 2772 C C . LEU A 1 372 ? 9.875 -18.781 -8.422 1 97.25 372 LEU A C 1
ATOM 2774 O O . LEU A 1 372 ? 11.094 -18.828 -8.234 1 97.25 372 LEU A O 1
ATOM 2778 N N . LEU A 1 373 ? 9 -19.172 -7.52 1 93.88 373 LEU A N 1
ATOM 2779 C CA . LEU A 1 373 ? 9.289 -19.688 -6.184 1 93.88 373 LEU A CA 1
ATOM 2780 C C . LEU A 1 373 ? 9.43 -18.531 -5.188 1 93.88 373 LEU A C 1
ATOM 2782 O O . LEU A 1 373 ? 8.445 -18.109 -4.59 1 93.88 373 LEU A O 1
ATOM 2786 N N . SER A 1 374 ? 10.68 -17.906 -5.07 1 93.56 374 SER A N 1
ATOM 2787 C CA . SER A 1 374 ? 10.812 -16.719 -4.242 1 93.56 374 SER A CA 1
ATOM 2788 C C . SER A 1 374 ? 10.32 -15.477 -4.98 1 93.56 374 SER A C 1
ATOM 2790 O O . SER A 1 374 ? 10.156 -15.5 -6.203 1 93.56 374 SER A O 1
ATOM 2792 N N . SER A 1 375 ? 9.992 -14.461 -4.152 1 94.25 375 SER A N 1
ATOM 2793 C CA . SER A 1 375 ? 9.719 -13.188 -4.812 1 94.25 375 SER A CA 1
ATOM 2794 C C . SER A 1 375 ? 10.836 -12.82 -5.781 1 94.25 375 SER A C 1
ATOM 2796 O O . SER A 1 375 ? 12.008 -12.781 -5.395 1 94.25 375 SER A O 1
ATOM 2798 N N . MET A 1 376 ? 10.469 -12.742 -7.012 1 96.81 376 MET A N 1
ATOM 2799 C CA . MET A 1 376 ? 11.352 -12.438 -8.141 1 96.81 376 MET A CA 1
ATOM 2800 C C . MET A 1 376 ? 12.344 -13.57 -8.375 1 96.81 376 MET A C 1
ATOM 2802 O O . MET A 1 376 ? 13.422 -13.359 -8.93 1 96.81 376 MET A O 1
ATOM 2806 N N . GLY A 1 377 ? 12.078 -14.734 -7.863 1 96.81 377 GLY A N 1
ATOM 2807 C CA . GLY A 1 377 ? 12.82 -15.945 -8.172 1 96.81 377 GLY A CA 1
ATOM 2808 C C . GLY A 1 377 ? 14.266 -15.891 -7.715 1 96.81 377 GLY A C 1
ATOM 2809 O O . GLY A 1 377 ? 14.547 -15.594 -6.547 1 96.81 377 GLY A O 1
ATOM 2810 N N . SER A 1 378 ? 15.172 -16.141 -8.664 1 97.88 378 SER A N 1
ATOM 2811 C CA . SER A 1 378 ? 16.609 -16.109 -8.422 1 97.88 378 SER A CA 1
ATOM 2812 C C . SER A 1 378 ? 17.125 -14.68 -8.352 1 97.88 378 SER A C 1
ATOM 2814 O O . SER A 1 378 ? 18.297 -14.453 -8.023 1 97.88 378 SER A O 1
ATOM 2816 N N . ARG A 1 379 ? 16.266 -13.766 -8.648 1 98.25 379 ARG A N 1
ATOM 2817 C CA . ARG A 1 379 ? 16.609 -12.352 -8.75 1 98.25 379 ARG A CA 1
ATOM 2818 C C . ARG A 1 379 ? 17.578 -12.094 -9.891 1 98.25 379 ARG A C 1
ATOM 2820 O O . ARG A 1 379 ? 18.141 -11 -10.008 1 98.25 379 ARG A O 1
ATOM 2827 N N . MET A 1 380 ? 17.797 -13.031 -10.773 1 98.62 380 MET A N 1
ATOM 2828 C CA . MET A 1 380 ? 18.703 -12.891 -11.906 1 98.62 380 MET A CA 1
ATOM 2829 C C . MET A 1 380 ? 17.938 -12.82 -13.219 1 98.62 380 MET A C 1
ATOM 2831 O O . MET A 1 380 ? 17.266 -13.781 -13.609 1 98.62 380 MET A O 1
ATOM 2835 N N . VAL A 1 381 ? 18.047 -11.688 -13.82 1 98.81 381 VAL A N 1
ATOM 2836 C CA . VAL A 1 381 ? 17.516 -11.523 -15.172 1 98.81 381 VAL A CA 1
ATOM 2837 C C . VAL A 1 381 ? 18.609 -11.867 -16.188 1 98.81 381 VAL A C 1
ATOM 2839 O O . VAL A 1 381 ? 19.75 -11.422 -16.062 1 98.81 381 VAL A O 1
ATOM 2842 N N . LEU A 1 382 ? 18.297 -12.695 -17.125 1 98.88 382 LEU A N 1
ATOM 2843 C CA . LEU A 1 382 ? 19.203 -12.969 -18.234 1 98.88 382 LEU A CA 1
ATOM 2844 C C . LEU A 1 382 ? 19.188 -11.828 -19.234 1 98.88 382 LEU A C 1
ATOM 2846 O O . LEU A 1 382 ? 18.156 -11.531 -19.844 1 98.88 382 LEU A O 1
ATOM 2850 N N . PRO A 1 383 ? 20.297 -11.164 -19.484 1 98.69 383 PRO A N 1
ATOM 2851 C CA . PRO A 1 383 ? 20.328 -9.891 -20.203 1 98.69 383 PRO A CA 1
ATOM 2852 C C . PRO A 1 383 ? 19.891 -10.031 -21.656 1 98.69 383 PRO A C 1
ATOM 2854 O O . PRO A 1 383 ? 19.25 -9.125 -22.203 1 98.69 383 PRO A O 1
ATOM 2857 N N . LYS A 1 384 ? 20.172 -11.117 -22.297 1 98.81 384 LYS A N 1
ATOM 2858 C CA . LYS A 1 384 ? 19.875 -11.234 -23.719 1 98.81 384 LYS A CA 1
ATOM 2859 C C . LYS A 1 384 ? 18.375 -11.375 -23.969 1 98.81 384 LYS A C 1
ATOM 2861 O O . LYS A 1 384 ? 17.891 -11.031 -25.047 1 98.81 384 LYS A O 1
ATOM 2866 N N . THR A 1 385 ? 17.672 -11.859 -22.969 1 98.88 385 THR A N 1
ATOM 2867 C CA . THR A 1 385 ? 16.281 -12.188 -23.219 1 98.88 385 THR A CA 1
ATOM 2868 C C . THR A 1 385 ? 15.359 -11.414 -22.281 1 98.88 385 THR A C 1
ATOM 2870 O O . THR A 1 385 ? 14.156 -11.312 -22.531 1 98.88 385 THR A O 1
ATOM 2873 N N . GLY A 1 386 ? 15.82 -10.93 -21.188 1 98.75 386 GLY A N 1
ATOM 2874 C CA . GLY A 1 386 ? 14.977 -10.281 -20.188 1 98.75 386 GLY A CA 1
ATOM 2875 C C . GLY A 1 386 ? 14.25 -11.266 -19.297 1 98.75 386 GLY A C 1
ATOM 2876 O O . GLY A 1 386 ? 13.422 -10.867 -18.469 1 98.75 386 GLY A O 1
ATOM 2877 N N . VAL A 1 387 ? 14.57 -12.57 -19.344 1 98.88 387 VAL A N 1
ATOM 2878 C CA . VAL A 1 387 ? 13.875 -13.609 -18.578 1 98.88 387 VAL A CA 1
ATOM 2879 C C . VAL A 1 387 ? 14.398 -13.633 -17.141 1 98.88 387 VAL A C 1
ATOM 2881 O O . VAL A 1 387 ? 15.609 -13.719 -16.922 1 98.88 387 VAL A O 1
ATOM 2884 N N . LEU A 1 388 ? 13.531 -13.477 -16.234 1 98.62 388 LEU A N 1
ATOM 2885 C CA . LEU A 1 388 ? 13.812 -13.672 -14.82 1 98.62 388 LEU A CA 1
ATOM 2886 C C . LEU A 1 388 ? 13.695 -15.148 -14.445 1 98.62 388 LEU A C 1
ATOM 2888 O O . LEU A 1 388 ? 12.641 -15.766 -14.641 1 98.62 388 LEU A O 1
ATOM 2892 N N . MET A 1 389 ? 14.711 -15.695 -13.836 1 98.62 389 MET A N 1
ATOM 2893 C CA . MET A 1 389 ? 14.781 -17.141 -13.617 1 98.62 389 MET A CA 1
ATOM 2894 C C . MET A 1 389 ? 14.227 -17.5 -12.242 1 98.62 389 MET A C 1
ATOM 2896 O O . MET A 1 389 ? 14.336 -16.734 -11.297 1 98.62 389 MET A O 1
ATOM 2900 N N . ASN A 1 390 ? 13.695 -18.703 -12.156 1 98 390 ASN A N 1
ATOM 2901 C CA . ASN A 1 390 ? 13.25 -19.234 -10.875 1 98 390 ASN A CA 1
ATOM 2902 C C . ASN A 1 390 ? 14.438 -19.594 -9.969 1 98 390 ASN A C 1
ATOM 2904 O O . ASN A 1 390 ? 15.586 -19.547 -10.406 1 98 390 ASN A O 1
ATOM 2908 N N . ASN A 1 391 ? 14.109 -19.875 -8.703 1 97.31 391 ASN A N 1
ATOM 2909 C CA . ASN A 1 391 ? 15.109 -20.375 -7.773 1 97.31 391 ASN A CA 1
ATOM 2910 C C . ASN A 1 391 ? 14.656 -21.688 -7.117 1 97.31 391 ASN A C 1
ATOM 2912 O O . ASN A 1 391 ? 14.75 -21.828 -5.898 1 97.31 391 ASN A O 1
ATOM 2916 N N . GLY A 1 392 ? 14.312 -22.578 -7.953 1 95.31 392 GLY A N 1
ATOM 2917 C CA . GLY A 1 392 ? 13.664 -23.781 -7.492 1 95.31 392 GLY A CA 1
ATOM 2918 C C . GLY A 1 392 ? 14.57 -24.672 -6.652 1 95.31 392 GLY A C 1
ATOM 2919 O O . GLY A 1 392 ? 14.094 -25.516 -5.891 1 95.31 392 GLY A O 1
ATOM 2920 N N . MET A 1 393 ? 15.891 -24.484 -6.711 1 95.06 393 MET A N 1
ATOM 2921 C CA . MET A 1 393 ? 16.812 -25.297 -5.91 1 95.06 393 MET A CA 1
ATOM 2922 C C . MET A 1 393 ? 16.516 -25.125 -4.422 1 95.06 393 MET A C 1
ATOM 2924 O O . MET A 1 393 ? 16.797 -26.031 -3.629 1 95.06 393 MET A O 1
ATOM 2928 N N . MET A 1 394 ? 15.914 -24.031 -4.137 1 92.62 394 MET A N 1
ATOM 2929 C CA . MET A 1 394 ? 15.625 -23.734 -2.734 1 92.62 394 MET A CA 1
ATOM 2930 C C . MET A 1 394 ? 14.641 -24.734 -2.154 1 92.62 394 MET A C 1
ATOM 2932 O O . MET A 1 394 ? 14.547 -24.891 -0.935 1 92.62 394 MET A O 1
ATOM 2936 N N . TRP A 1 395 ? 13.938 -25.453 -2.947 1 90.31 395 TRP A N 1
ATOM 2937 C CA . TRP A 1 395 ? 12.914 -26.375 -2.48 1 90.31 395 TRP A CA 1
ATOM 2938 C C . TRP A 1 395 ? 13.523 -27.734 -2.115 1 90.31 395 TRP A C 1
ATOM 2940 O O . TRP A 1 395 ? 12.875 -28.562 -1.479 1 90.31 395 TRP A O 1
ATOM 2950 N N . PHE A 1 396 ? 14.766 -27.969 -2.521 1 90.81 396 PHE A N 1
ATOM 2951 C CA . PHE A 1 396 ? 15.453 -29.188 -2.15 1 90.81 396 PHE A CA 1
ATOM 2952 C C . PHE A 1 396 ? 16.047 -29.078 -0.751 1 90.81 396 PHE A C 1
ATOM 2954 O O . PHE A 1 396 ? 16.406 -27.984 -0.307 1 90.81 396 PHE A O 1
ATOM 2961 N N . ASP A 1 397 ? 16.078 -30.156 -0.073 1 86.88 397 ASP A N 1
ATOM 2962 C CA . ASP A 1 397 ? 16.953 -30.297 1.098 1 86.88 397 ASP A CA 1
ATOM 2963 C C . ASP A 1 397 ? 18.406 -30.469 0.688 1 86.88 397 ASP A C 1
ATOM 2965 O O . ASP A 1 397 ? 18.781 -31.469 0.09 1 86.88 397 ASP A O 1
ATOM 2969 N N . PRO A 1 398 ? 19.203 -29.484 1.037 1 89.88 398 PRO A N 1
ATOM 2970 C CA . PRO A 1 398 ? 20.578 -29.562 0.565 1 89.88 398 PRO A CA 1
ATOM 2971 C C . PRO A 1 398 ? 21.406 -30.609 1.309 1 89.88 398 PRO A C 1
ATOM 2973 O O . PRO A 1 398 ? 22.562 -30.859 0.95 1 89.88 398 PRO A O 1
ATOM 2976 N N . THR A 1 399 ? 20.844 -31.203 2.344 1 87.88 399 THR A N 1
ATOM 2977 C CA . THR A 1 399 ? 21.547 -32.281 3.053 1 87.88 399 THR A CA 1
ATOM 2978 C C . THR A 1 399 ? 21.672 -33.5 2.168 1 87.88 399 THR A C 1
ATOM 2980 O O . THR A 1 399 ? 20.672 -34.094 1.746 1 87.88 399 THR A O 1
ATOM 2983 N N . PRO A 1 400 ? 22.906 -33.938 2.041 1 86.5 400 PRO A N 1
ATOM 2984 C CA . PRO A 1 400 ? 23.109 -35.125 1.188 1 86.5 400 PRO A CA 1
ATOM 2985 C C . PRO A 1 400 ? 22.422 -36.375 1.731 1 86.5 400 PRO A C 1
ATOM 2987 O O . PRO A 1 400 ? 22.453 -36.625 2.939 1 86.5 400 PRO A O 1
ATOM 2990 N N . GLY A 1 401 ? 21.734 -37.094 0.87 1 84.31 401 GLY A N 1
ATOM 2991 C CA . GLY A 1 401 ? 21.141 -38.344 1.242 1 84.31 401 GLY A CA 1
ATOM 2992 C C . GLY A 1 401 ? 19.734 -38.219 1.771 1 84.31 401 GLY A C 1
ATOM 2993 O O . GLY A 1 401 ? 19.031 -39.219 1.962 1 84.31 401 GLY A O 1
ATOM 2994 N N . SER A 1 402 ? 19.328 -37.031 1.939 1 84.88 402 SER A N 1
ATOM 2995 C CA . SER A 1 402 ? 17.953 -36.844 2.387 1 84.88 402 SER A CA 1
ATOM 2996 C C . SER A 1 402 ? 16.953 -37.25 1.307 1 84.88 402 SER A C 1
ATOM 2998 O O . SER A 1 402 ? 17.328 -37.438 0.148 1 84.88 402 SER A O 1
ATOM 3000 N N . ALA A 1 403 ? 15.68 -37.469 1.666 1 82.31 403 ALA A N 1
ATOM 3001 C CA . ALA A 1 403 ? 14.633 -37.906 0.739 1 82.31 403 ALA A CA 1
ATOM 3002 C C . ALA A 1 403 ? 14.406 -36.844 -0.348 1 82.31 403 ALA A C 1
ATOM 3004 O O . ALA A 1 403 ? 14.117 -37.188 -1.497 1 82.31 403 ALA A O 1
ATOM 3005 N N . ASN A 1 404 ? 14.555 -35.594 -0.052 1 89.12 404 ASN A N 1
ATOM 3006 C CA . ASN A 1 404 ? 14.359 -34.469 -0.974 1 89.12 404 ASN A CA 1
ATOM 3007 C C . ASN A 1 404 ? 15.68 -33.812 -1.339 1 89.12 404 ASN A C 1
ATOM 3009 O O . ASN A 1 404 ? 15.742 -32.594 -1.494 1 89.12 404 ASN A O 1
ATOM 3013 N N . ALA A 1 405 ? 16.703 -34.562 -1.447 1 90.81 405 ALA A N 1
ATOM 3014 C CA . ALA A 1 405 ? 18.031 -34.062 -1.692 1 90.81 405 ALA A CA 1
ATOM 3015 C C . ALA A 1 405 ? 18.188 -33.594 -3.139 1 90.81 405 ALA A C 1
ATOM 3017 O O . ALA A 1 405 ? 17.469 -34.062 -4.023 1 90.81 405 ALA A O 1
ATOM 3018 N N . ILE A 1 406 ? 19.141 -32.75 -3.324 1 93.81 406 ILE A N 1
ATOM 3019 C CA . ILE A 1 406 ? 19.516 -32.281 -4.66 1 93.81 406 ILE A CA 1
ATOM 3020 C C . ILE A 1 406 ? 20.141 -33.438 -5.445 1 93.81 406 ILE A C 1
ATOM 3022 O O . ILE A 1 406 ? 21.125 -34.031 -5 1 93.81 406 ILE A O 1
ATOM 3026 N N . ARG A 1 407 ? 19.562 -33.75 -6.547 1 94.56 407 ARG A N 1
ATOM 3027 C CA . ARG A 1 407 ? 20.062 -34.75 -7.469 1 94.56 407 ARG A CA 1
ATOM 3028 C C . ARG A 1 407 ? 19.734 -34.406 -8.914 1 94.56 407 ARG A C 1
ATOM 3030 O O . ARG A 1 407 ? 18.703 -33.781 -9.18 1 94.56 407 ARG A O 1
ATOM 3037 N N . PRO A 1 408 ? 20.578 -34.812 -9.805 1 96 408 PRO A N 1
ATOM 3038 C CA . PRO A 1 408 ? 20.266 -34.562 -11.211 1 96 408 PRO A CA 1
ATOM 3039 C C . PRO A 1 408 ? 18.891 -35.094 -11.617 1 96 408 PRO A C 1
ATOM 3041 O O . PRO A 1 408 ? 18.594 -36.281 -11.398 1 96 408 PRO A O 1
ATOM 3044 N N . GLY A 1 409 ? 18.062 -34.188 -12.133 1 95.94 409 GLY A N 1
ATOM 3045 C CA . GLY A 1 409 ? 16.781 -34.594 -12.695 1 95.94 409 GLY A CA 1
ATOM 3046 C C . GLY A 1 409 ? 15.703 -34.781 -11.641 1 95.94 409 GLY A C 1
ATOM 3047 O O . GLY A 1 409 ? 14.555 -35.094 -11.969 1 95.94 409 GLY A O 1
ATOM 3048 N N . ALA A 1 410 ? 16.047 -34.594 -10.414 1 94.81 410 ALA A N 1
ATOM 3049 C CA . ALA A 1 410 ? 15.086 -34.844 -9.336 1 94.81 410 ALA A CA 1
ATOM 3050 C C . ALA A 1 410 ? 14.008 -33.75 -9.32 1 94.81 410 ALA A C 1
ATOM 3052 O O . ALA A 1 410 ? 14.195 -32.688 -9.891 1 94.81 410 ALA A O 1
ATOM 3053 N N . ARG A 1 411 ? 12.906 -34.094 -8.758 1 94.5 411 ARG A N 1
ATOM 3054 C CA . ARG A 1 411 ? 11.797 -33.156 -8.539 1 94.5 411 ARG A CA 1
ATOM 3055 C C . ARG A 1 411 ? 11.594 -32.906 -7.047 1 94.5 411 ARG A C 1
ATOM 3057 O O . ARG A 1 411 ? 11.414 -33.812 -6.266 1 94.5 411 ARG A O 1
ATOM 3064 N N . PRO A 1 412 ? 11.656 -31.641 -6.676 1 91.56 412 PRO A N 1
ATOM 3065 C CA . PRO A 1 412 ? 11.469 -31.328 -5.258 1 91.56 412 PRO A CA 1
ATOM 3066 C C . PRO A 1 412 ? 10 -31.266 -4.855 1 91.56 412 PRO A C 1
ATOM 3068 O O . PRO A 1 412 ? 9.125 -31.188 -5.723 1 91.56 412 PRO A O 1
ATOM 3071 N N . LEU A 1 413 ? 9.75 -31.25 -3.547 1 86.25 413 LEU A N 1
ATOM 3072 C CA . LEU A 1 413 ? 8.43 -30.969 -3.002 1 86.25 413 LEU A CA 1
ATOM 3073 C C . LEU A 1 413 ? 8.039 -29.516 -3.236 1 86.25 413 LEU A C 1
ATOM 3075 O O . LEU A 1 413 ? 8.898 -28.625 -3.201 1 86.25 413 LEU A O 1
ATOM 3079 N N . CYS A 1 414 ? 6.75 -29.312 -3.518 1 87.62 414 CYS A N 1
ATOM 3080 C CA . CYS A 1 414 ? 6.273 -27.938 -3.639 1 87.62 414 CYS A CA 1
ATOM 3081 C C . CYS A 1 414 ? 4.906 -27.781 -2.986 1 87.62 414 CYS A C 1
ATOM 3083 O O . CYS A 1 414 ? 4.355 -28.734 -2.441 1 87.62 414 CYS A O 1
ATOM 3085 N N . ASN A 1 415 ? 4.367 -26.5 -2.951 1 88.81 415 ASN A N 1
ATOM 3086 C CA . ASN A 1 415 ? 3.15 -26.188 -2.209 1 88.81 415 ASN A CA 1
ATOM 3087 C C . ASN A 1 415 ? 2.027 -25.734 -3.137 1 88.81 415 ASN A C 1
ATOM 3089 O O . ASN A 1 415 ? 0.967 -25.312 -2.676 1 88.81 415 ASN A O 1
ATOM 3093 N N . MET A 1 416 ? 2.229 -25.828 -4.445 1 94.69 416 MET A N 1
ATOM 3094 C CA . MET A 1 416 ? 1.21 -25.375 -5.387 1 94.69 416 MET A CA 1
ATOM 3095 C C . MET A 1 416 ? -0.047 -26.234 -5.281 1 94.69 416 MET A C 1
ATOM 3097 O O . MET A 1 416 ? 0.036 -27.438 -5.07 1 94.69 416 MET A O 1
ATOM 3101 N N . LEU A 1 417 ? -1.21 -25.594 -5.434 1 96.62 417 LEU A N 1
ATOM 3102 C CA . LEU A 1 417 ? -2.455 -26.297 -5.16 1 96.62 417 LEU A CA 1
ATOM 3103 C C . LEU A 1 417 ? -3.58 -25.797 -6.055 1 96.62 417 LEU A C 1
ATOM 3105 O O . LEU A 1 417 ? -4.609 -25.328 -5.559 1 96.62 417 LEU A O 1
ATOM 3109 N N . PRO A 1 418 ? -3.445 -25.844 -7.363 1 98.19 418 PRO A N 1
ATOM 3110 C CA . PRO A 1 418 ? -4.605 -25.578 -8.219 1 98.19 418 PRO A CA 1
ATOM 3111 C C . PRO A 1 418 ? -5.676 -26.672 -8.109 1 98.19 418 PRO A C 1
ATOM 3113 O O . PRO A 1 418 ? -5.359 -27.859 -8.117 1 98.19 418 PRO A O 1
ATOM 3116 N N . LEU A 1 419 ? -6.969 -26.234 -8.016 1 98.81 419 LEU A N 1
ATOM 3117 C CA . LEU A 1 419 ? -8.047 -27.203 -7.824 1 98.81 419 LEU A CA 1
ATOM 3118 C C . LEU A 1 419 ? -9.227 -26.891 -8.734 1 98.81 419 LEU A C 1
ATOM 3120 O O . LEU A 1 419 ? -9.469 -25.734 -9.07 1 98.81 419 LEU A O 1
ATOM 3124 N N . THR A 1 420 ? -9.953 -27.891 -9.109 1 98.75 420 THR A N 1
ATOM 3125 C CA . THR A 1 420 ? -11.32 -27.781 -9.602 1 98.75 420 THR A CA 1
ATOM 3126 C C . THR A 1 420 ? -12.25 -28.672 -8.781 1 98.75 420 THR A C 1
ATOM 3128 O O . THR A 1 420 ? -11.812 -29.641 -8.156 1 98.75 420 THR A O 1
ATOM 3131 N N . VAL A 1 421 ? -13.5 -28.297 -8.742 1 98.75 421 VAL A N 1
ATOM 3132 C CA . VAL A 1 421 ? -14.484 -29.031 -7.953 1 98.75 421 VAL A CA 1
ATOM 3133 C C . VAL A 1 421 ? -15.703 -29.359 -8.812 1 98.75 421 VAL A C 1
ATOM 3135 O O . VAL A 1 421 ? -16.156 -28.516 -9.602 1 98.75 421 VAL A O 1
ATOM 3138 N N . SER A 1 422 ? -16.156 -30.531 -8.719 1 97.81 422 SER A N 1
ATOM 3139 C CA . SER A 1 422 ? -17.422 -30.953 -9.312 1 97.81 422 SER A CA 1
ATOM 3140 C C . SER A 1 422 ? -18.359 -31.547 -8.258 1 97.81 422 SER A C 1
ATOM 3142 O O . SER A 1 422 ? -17.922 -31.891 -7.16 1 97.81 422 SER A O 1
ATOM 3144 N N . GLU A 1 423 ? -19.609 -31.578 -8.602 1 96.44 423 GLU A N 1
ATOM 3145 C CA . GLU A 1 423 ? -20.547 -32.281 -7.746 1 96.44 423 GLU A CA 1
ATOM 3146 C C . GLU A 1 423 ? -20.438 -33.781 -7.906 1 96.44 423 GLU A C 1
ATOM 3148 O O . GLU A 1 423 ? -20.219 -34.281 -9.016 1 96.44 423 GLU A O 1
ATOM 3153 N N . ALA A 1 424 ? -20.594 -34.438 -6.766 1 95 424 ALA A N 1
ATOM 3154 C CA . ALA A 1 424 ? -20.562 -35.875 -6.844 1 95 424 ALA A CA 1
ATOM 3155 C C . ALA A 1 424 ? -21.641 -36.406 -7.773 1 95 424 ALA A C 1
ATOM 3157 O O . ALA A 1 424 ? -22.812 -36 -7.676 1 95 424 ALA A O 1
ATOM 3158 N N . GLY A 1 425 ? -21.25 -37.25 -8.672 1 93.19 425 GLY A N 1
ATOM 3159 C CA . GLY A 1 425 ? -22.188 -37.875 -9.578 1 93.19 425 GLY A CA 1
ATOM 3160 C C . GLY A 1 425 ? -22.516 -37.031 -10.789 1 93.19 425 GLY A C 1
ATOM 3161 O O . GLY A 1 425 ? -23.281 -37.438 -11.664 1 93.19 425 GLY A O 1
ATOM 3162 N N . LYS A 1 426 ? -21.969 -35.906 -10.844 1 92.56 426 LYS A N 1
ATOM 3163 C CA . LYS A 1 426 ? -22.203 -35.031 -11.984 1 92.56 426 LYS A CA 1
ATOM 3164 C C . LYS A 1 426 ? -20.891 -34.719 -12.703 1 92.56 426 LYS A C 1
ATOM 3166 O O . LYS A 1 426 ? -19.859 -34.531 -12.062 1 92.56 426 LYS A O 1
ATOM 3171 N N . ALA A 1 427 ? -21.047 -34.656 -14.016 1 91.12 427 ALA A N 1
ATOM 3172 C CA . ALA A 1 427 ? -19.875 -34.312 -14.82 1 91.12 427 ALA A CA 1
ATOM 3173 C C . ALA A 1 427 ? -19.75 -32.812 -14.945 1 91.12 427 ALA A C 1
ATOM 3175 O O . ALA A 1 427 ? -20.75 -32.062 -14.977 1 91.12 427 ALA A O 1
ATOM 3176 N N . GLY A 1 428 ? -18.469 -32.406 -15.016 1 95.12 428 GLY A N 1
ATOM 3177 C CA . GLY A 1 428 ? -18.188 -31 -15.227 1 95.12 428 GLY A CA 1
ATOM 3178 C C . GLY A 1 428 ? -17.891 -30.25 -13.945 1 95.12 428 GLY A C 1
ATOM 3179 O O . GLY A 1 428 ? -18.484 -30.531 -12.898 1 95.12 428 GLY A O 1
ATOM 3180 N N . PRO A 1 429 ? -17.031 -29.281 -14 1 98 429 PRO A N 1
ATOM 3181 C CA . PRO A 1 429 ? -16.656 -28.516 -12.812 1 98 429 PRO A CA 1
ATOM 3182 C C . PRO A 1 429 ? -17.641 -27.406 -12.477 1 98 429 PRO A C 1
ATOM 3184 O O . PRO A 1 429 ? -18.312 -26.875 -13.367 1 98 429 PRO A O 1
ATOM 3187 N N . VAL A 1 430 ? -17.719 -27.062 -11.211 1 97.69 430 VAL A N 1
ATOM 3188 C CA . VAL A 1 430 ? -18.531 -25.922 -10.789 1 97.69 430 VAL A CA 1
ATOM 3189 C C . VAL A 1 430 ? -17.656 -24.875 -10.125 1 97.69 430 VAL A C 1
ATOM 3191 O O . VAL A 1 430 ? -18.062 -23.719 -9.977 1 97.69 430 VAL A O 1
ATOM 3194 N N . ILE A 1 431 ? -16.453 -25.266 -9.68 1 98.69 431 ILE A N 1
ATOM 3195 C CA . ILE A 1 431 ? -15.547 -24.312 -9.039 1 98.69 431 ILE A CA 1
ATOM 3196 C C . ILE A 1 431 ? -14.133 -24.531 -9.578 1 98.69 431 ILE A C 1
ATOM 3198 O O . ILE A 1 431 ? -13.695 -25.656 -9.781 1 98.69 431 ILE A O 1
ATOM 3202 N N . ALA A 1 432 ? -13.43 -23.531 -9.891 1 98.88 432 ALA A N 1
ATOM 3203 C CA . ALA A 1 432 ? -11.969 -23.469 -9.992 1 98.88 432 ALA A CA 1
ATOM 3204 C C . ALA A 1 432 ? -11.391 -22.547 -8.922 1 98.88 432 ALA A C 1
ATOM 3206 O O . ALA A 1 432 ? -11.914 -21.453 -8.688 1 98.88 432 ALA A O 1
ATOM 3207 N N . VAL A 1 433 ? -10.359 -23.016 -8.219 1 98.75 433 VAL A N 1
ATOM 3208 C CA . VAL A 1 433 ? -9.867 -22.25 -7.086 1 98.75 433 VAL A CA 1
ATOM 3209 C C . VAL A 1 433 ? -8.391 -22.547 -6.859 1 98.75 433 VAL A C 1
ATOM 3211 O O . VAL A 1 433 ? -7.91 -23.625 -7.207 1 98.75 433 VAL A O 1
A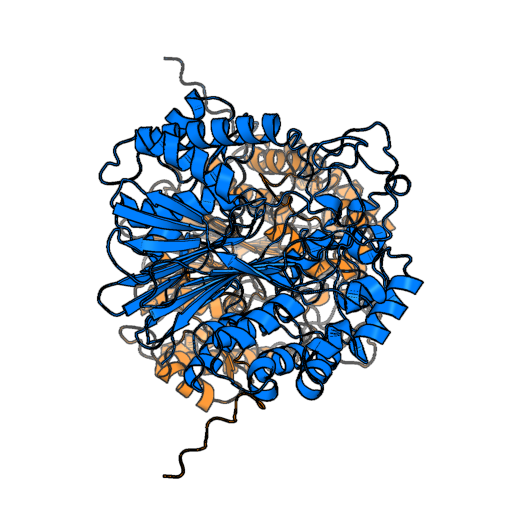TOM 3214 N N . GLY A 1 434 ? -7.664 -21.703 -6.332 1 98.19 434 GLY A N 1
ATOM 3215 C CA . GLY A 1 434 ? -6.285 -21.797 -5.887 1 98.19 434 GLY A CA 1
ATOM 3216 C C . GLY A 1 434 ? -5.789 -20.531 -5.207 1 98.19 434 GLY A C 1
ATOM 3217 O O . GLY A 1 434 ? -6.582 -19.656 -4.84 1 98.19 434 GLY A O 1
ATOM 3218 N N . ALA A 1 435 ? -4.48 -20.5 -4.973 1 97.38 435 ALA A N 1
ATOM 3219 C CA . ALA A 1 435 ? -3.918 -19.328 -4.297 1 97.38 435 ALA A CA 1
ATOM 3220 C C . ALA A 1 435 ? -2.414 -19.234 -4.535 1 97.38 435 ALA A C 1
ATOM 3222 O O . ALA A 1 435 ? -1.768 -20.219 -4.879 1 97.38 435 ALA A O 1
ATOM 3223 N N . SER A 1 436 ? -1.948 -18.047 -4.426 1 95.06 436 SER A N 1
ATOM 3224 C CA . SER A 1 436 ? -0.525 -17.812 -4.207 1 95.06 436 SER A CA 1
ATOM 3225 C C . SER A 1 436 ? -0.22 -17.609 -2.727 1 95.06 436 SER A C 1
ATOM 3227 O O . SER A 1 436 ? -1.123 -17.328 -1.934 1 95.06 436 SER A O 1
ATOM 3229 N N . GLY A 1 437 ? 1.049 -17.812 -2.35 1 91.81 437 GLY A N 1
ATOM 3230 C CA . GLY A 1 437 ? 1.368 -17.516 -0.963 1 91.81 437 GLY A CA 1
ATOM 3231 C C . GLY A 1 437 ? 2.227 -18.578 -0.304 1 91.81 437 GLY A C 1
ATOM 3232 O O . GLY A 1 437 ? 2.236 -18.703 0.922 1 91.81 437 GLY A O 1
ATOM 3233 N N . GLY A 1 438 ? 2.885 -19.375 -1.042 1 88.19 438 GLY A N 1
ATOM 3234 C CA . GLY A 1 438 ? 3.783 -20.359 -0.473 1 88.19 438 GLY A CA 1
ATOM 3235 C C . GLY A 1 438 ? 3.076 -21.375 0.415 1 88.19 438 GLY A C 1
ATOM 3236 O O . GLY A 1 438 ? 2.086 -21.984 0.004 1 88.19 438 GLY A O 1
ATOM 3237 N N . ARG A 1 439 ? 3.506 -21.484 1.623 1 85.5 439 ARG A N 1
ATOM 3238 C CA . ARG A 1 439 ? 2.973 -22.484 2.537 1 85.5 439 ARG A CA 1
ATOM 3239 C C . ARG A 1 439 ? 1.574 -22.109 3.012 1 85.5 439 ARG A C 1
ATOM 3241 O O . ARG A 1 439 ? 0.846 -22.953 3.547 1 85.5 439 ARG A O 1
ATOM 3248 N N . ARG A 1 440 ? 1.248 -20.906 2.789 1 93.44 440 ARG A N 1
ATOM 3249 C CA . ARG A 1 440 ? -0.043 -20.422 3.262 1 93.44 440 ARG A CA 1
ATOM 3250 C C . ARG A 1 440 ? -1.162 -20.828 2.307 1 93.44 440 ARG A C 1
ATOM 3252 O O . ARG A 1 440 ? -2.344 -20.688 2.631 1 93.44 440 ARG A O 1
ATOM 3259 N N . ILE A 1 441 ? -0.814 -21.359 1.171 1 95.44 441 ILE A N 1
ATOM 3260 C CA . ILE A 1 441 ? -1.766 -21.688 0.115 1 95.44 441 ILE A CA 1
ATOM 3261 C C . ILE A 1 441 ? -2.803 -22.688 0.642 1 95.44 441 ILE A C 1
ATOM 3263 O O . ILE A 1 441 ? -4.008 -22.484 0.471 1 95.44 441 ILE A O 1
ATOM 3267 N N . LEU A 1 442 ? -2.318 -23.688 1.311 1 95.31 442 LEU A N 1
ATOM 3268 C CA . LEU A 1 442 ? -3.203 -24.766 1.727 1 95.31 442 LEU A CA 1
ATOM 3269 C C . LEU A 1 442 ? -4.297 -24.25 2.652 1 95.31 442 LEU A C 1
ATOM 3271 O O . LEU A 1 442 ? -5.48 -24.5 2.422 1 95.31 442 LEU A O 1
ATOM 3275 N N . ALA A 1 443 ? -3.914 -23.5 3.666 1 97.19 443 ALA A N 1
ATOM 3276 C CA . ALA A 1 443 ? -4.883 -22.969 4.629 1 97.19 443 ALA A CA 1
ATOM 3277 C C . ALA A 1 443 ? -5.91 -22.078 3.941 1 97.19 443 ALA A C 1
ATOM 3279 O O . ALA A 1 443 ? -7.105 -22.156 4.234 1 97.19 443 ALA A O 1
ATOM 3280 N N . SER A 1 444 ? -5.445 -21.266 3.111 1 97 444 SER A N 1
ATOM 3281 C CA . SER A 1 444 ? -6.312 -20.312 2.418 1 97 444 SER A CA 1
ATOM 3282 C C . SER A 1 444 ? -7.293 -21.031 1.497 1 97 444 SER A C 1
ATOM 3284 O O . SER A 1 444 ? -8.484 -20.734 1.498 1 97 444 SER A O 1
ATOM 3286 N N . VAL A 1 445 ? -6.824 -21.953 0.735 1 97.88 445 VAL A N 1
ATOM 3287 C CA . VAL A 1 445 ? -7.648 -22.656 -0.233 1 97.88 445 VAL A CA 1
ATOM 3288 C C . VAL A 1 445 ? -8.688 -23.5 0.499 1 97.88 445 VAL A C 1
ATOM 3290 O O . VAL A 1 445 ? -9.859 -23.547 0.106 1 97.88 445 VAL A O 1
ATOM 3293 N N . TYR A 1 446 ? -8.297 -24.219 1.545 1 98.31 446 TYR A N 1
ATOM 3294 C CA . TYR A 1 446 ? -9.266 -25 2.301 1 98.31 446 TYR A CA 1
ATOM 3295 C C . TYR A 1 446 ? -10.391 -24.109 2.822 1 98.31 446 TYR A C 1
ATOM 3297 O O . TYR A 1 446 ? -11.57 -24.469 2.721 1 98.31 446 TYR A O 1
ATOM 3305 N N . GLN A 1 447 ? -10.016 -23.031 3.445 1 98.25 447 GLN A N 1
ATOM 3306 C CA . GLN A 1 447 ? -11.023 -22.141 4.02 1 98.25 447 GLN A CA 1
ATOM 3307 C C . GLN A 1 447 ? -11.953 -21.594 2.943 1 98.25 447 GLN A C 1
ATOM 3309 O O . GLN A 1 447 ? -13.164 -21.484 3.158 1 98.25 447 GLN A O 1
ATOM 3314 N N . MET A 1 448 ? -11.453 -21.25 1.75 1 97.69 448 MET A N 1
ATOM 3315 C CA . MET A 1 448 ? -12.289 -20.812 0.637 1 97.69 448 MET A CA 1
ATOM 3316 C C . MET A 1 448 ? -13.273 -21.891 0.228 1 97.69 448 MET A C 1
ATOM 3318 O O . MET A 1 448 ? -14.445 -21.609 -0.019 1 97.69 448 MET A O 1
ATOM 3322 N N . LEU A 1 449 ? -12.758 -23.094 0.155 1 98.19 449 LEU A N 1
ATOM 3323 C CA . LEU A 1 449 ? -13.609 -24.219 -0.208 1 98.19 449 LEU A CA 1
ATOM 3324 C C . LEU A 1 449 ? -14.688 -24.453 0.843 1 98.19 449 LEU A C 1
ATOM 3326 O O . LEU A 1 449 ? -15.867 -24.609 0.506 1 98.19 449 LEU A O 1
ATOM 3330 N N . ALA A 1 450 ? -14.297 -24.453 2.113 1 98.38 450 ALA A N 1
ATOM 3331 C CA . ALA A 1 450 ? -15.258 -24.688 3.184 1 98.38 450 ALA A CA 1
ATOM 3332 C C . ALA A 1 450 ? -16.344 -23.625 3.189 1 98.38 450 ALA A C 1
ATOM 3334 O O . ALA A 1 450 ? -17.531 -23.938 3.357 1 98.38 450 ALA A O 1
ATOM 3335 N N . CYS A 1 451 ? -15.945 -22.375 3.049 1 97.5 451 CYS A N 1
ATOM 3336 C CA . CYS A 1 451 ? -16.922 -21.297 2.994 1 97.5 451 CYS A CA 1
ATOM 3337 C C . CYS A 1 451 ? -17.938 -21.516 1.877 1 97.5 451 CYS A C 1
ATOM 3339 O O . CYS A 1 451 ? -19.125 -21.297 2.062 1 97.5 451 CYS A O 1
ATOM 3341 N N . SER A 1 452 ? -17.438 -22 0.795 1 96.69 452 SER A N 1
ATOM 3342 C CA . SER A 1 452 ? -18.281 -22.188 -0.381 1 96.69 452 SER A CA 1
ATOM 3343 C C . SER A 1 452 ? -19.109 -23.453 -0.261 1 96.69 452 SER A C 1
ATOM 3345 O O . SER A 1 452 ? -20.328 -23.438 -0.496 1 96.69 452 SER A O 1
ATOM 3347 N N . LEU A 1 453 ? -18.516 -24.562 0.131 1 97.31 453 LEU A N 1
ATOM 3348 C CA . LEU A 1 453 ? -19.125 -25.875 -0.004 1 97.31 453 LEU A CA 1
ATOM 3349 C C . LEU A 1 453 ? -19.875 -26.25 1.267 1 97.31 453 LEU A C 1
ATOM 3351 O O . LEU A 1 453 ? -20.922 -26.891 1.202 1 97.31 453 LEU A O 1
ATOM 3355 N N . ASP A 1 454 ? -19.281 -25.906 2.412 1 97.75 454 ASP A N 1
ATOM 3356 C CA . ASP A 1 454 ? -19.891 -26.281 3.682 1 97.75 454 ASP A CA 1
ATOM 3357 C C . ASP A 1 454 ? -20.891 -25.203 4.145 1 97.75 454 ASP A C 1
ATOM 3359 O O . ASP A 1 454 ? -21.953 -25.531 4.66 1 97.75 454 ASP A O 1
ATOM 3363 N N . PHE A 1 455 ? -20.562 -23.938 3.926 1 97.62 455 PHE A N 1
ATOM 3364 C CA . PHE A 1 455 ? -21.328 -22.875 4.555 1 97.62 455 PHE A CA 1
ATOM 3365 C C . PHE A 1 455 ? -22.156 -22.125 3.52 1 97.62 455 PHE A C 1
ATOM 3367 O O . PHE A 1 455 ? -22.875 -21.188 3.859 1 97.62 455 PHE A O 1
ATOM 3374 N N . GLY A 1 456 ? -21.953 -22.375 2.254 1 95.56 456 GLY A N 1
ATOM 3375 C CA . GLY A 1 456 ? -22.828 -21.875 1.2 1 95.56 456 GLY A CA 1
ATOM 3376 C C . GLY A 1 456 ? -22.578 -20.406 0.861 1 95.56 456 GLY A C 1
ATOM 3377 O O . GLY A 1 456 ? -23.453 -19.734 0.333 1 95.56 456 GLY A O 1
ATOM 3378 N N . MET A 1 457 ? -21.438 -19.969 1.177 1 96.19 457 MET A N 1
ATOM 3379 C CA . MET A 1 457 ? -21.125 -18.562 0.922 1 96.19 457 MET A CA 1
ATOM 3380 C C . MET A 1 457 ? -20.812 -18.328 -0.554 1 96.19 457 MET A C 1
ATOM 3382 O O . MET A 1 457 ? -20.188 -19.172 -1.201 1 96.19 457 MET A O 1
ATOM 3386 N N . GLY A 1 458 ? -21.281 -17.188 -1.075 1 95.75 458 GLY A N 1
ATOM 3387 C CA . GLY A 1 458 ? -20.828 -16.766 -2.391 1 95.75 458 GLY A CA 1
ATOM 3388 C C . GLY A 1 458 ? -19.375 -16.328 -2.404 1 95.75 458 GLY A C 1
ATOM 3389 O O . GLY A 1 458 ? -18.781 -16.094 -1.349 1 95.75 458 GLY A O 1
ATOM 3390 N N . PRO A 1 459 ? -18.812 -16.188 -3.627 1 96.56 459 PRO A N 1
ATOM 3391 C CA . PRO A 1 459 ? -17.391 -15.875 -3.748 1 96.56 459 PRO A CA 1
ATOM 3392 C C . PRO A 1 459 ? -17 -14.602 -3.006 1 96.56 459 PRO A C 1
ATOM 3394 O O . PRO A 1 459 ? -15.969 -14.57 -2.32 1 96.56 459 PRO A O 1
ATOM 3397 N N . GLU A 1 460 ? -17.734 -13.508 -3.084 1 94.94 460 GLU A N 1
ATOM 3398 C CA . GLU A 1 460 ? -17.406 -12.25 -2.43 1 94.94 460 GLU A CA 1
ATOM 3399 C C . GLU A 1 460 ? -17.391 -12.398 -0.91 1 94.94 460 GLU A C 1
ATOM 3401 O O . GLU A 1 460 ? -16.5 -11.891 -0.233 1 94.94 460 GLU A O 1
ATOM 3406 N N . GLU A 1 461 ? -18.438 -13.031 -0.435 1 95.25 461 GLU A N 1
ATOM 3407 C CA . GLU A 1 461 ? -18.531 -13.273 1.002 1 95.25 461 GLU A CA 1
ATOM 3408 C C . GLU A 1 461 ? -17.375 -14.148 1.497 1 95.25 461 GLU A C 1
ATOM 3410 O O . GLU A 1 461 ? -16.781 -13.867 2.537 1 95.25 461 GLU A O 1
ATOM 3415 N N . ALA A 1 462 ? -17.062 -15.203 0.773 1 95.56 462 ALA A N 1
ATOM 3416 C CA . ALA A 1 462 ? -15.984 -16.109 1.137 1 95.56 462 ALA A CA 1
ATOM 3417 C C . ALA A 1 462 ? -14.648 -15.383 1.17 1 95.56 462 ALA A C 1
ATOM 3419 O O . ALA A 1 462 ? -13.828 -15.617 2.062 1 95.56 462 ALA A O 1
ATOM 3420 N N . ALA A 1 463 ? -14.469 -14.484 0.213 1 94.38 463 ALA A N 1
ATOM 3421 C CA . ALA A 1 463 ? -13.211 -13.758 0.109 1 94.38 463 ALA A CA 1
ATOM 3422 C C . ALA A 1 463 ? -13.047 -12.781 1.271 1 94.38 463 ALA A C 1
ATOM 3424 O O . ALA A 1 463 ? -11.922 -12.477 1.679 1 94.38 463 ALA A O 1
ATOM 3425 N N . ALA A 1 464 ? -14.109 -12.312 1.866 1 94 464 ALA A N 1
ATOM 3426 C CA . ALA A 1 464 ? -14.086 -11.234 2.855 1 94 464 ALA A CA 1
ATOM 3427 C C . ALA A 1 464 ? -13.922 -11.797 4.266 1 94 464 ALA A C 1
ATOM 3429 O O . ALA A 1 464 ? -13.609 -11.055 5.203 1 94 464 ALA A O 1
ATOM 3430 N N . ILE A 1 465 ? -14.047 -13.07 4.473 1 94.31 465 ILE A N 1
ATOM 3431 C CA . ILE A 1 465 ? -14.047 -13.648 5.812 1 94.31 465 ILE A CA 1
ATOM 3432 C C . ILE A 1 465 ? -12.641 -13.625 6.391 1 94.31 465 ILE A C 1
ATOM 3434 O O . ILE A 1 465 ? -11.672 -13.953 5.699 1 94.31 465 ILE A O 1
ATOM 3438 N N . PRO A 1 466 ? -12.453 -13.156 7.703 1 96.75 466 PRO A N 1
ATOM 3439 C CA . PRO A 1 466 ? -11.148 -13.312 8.359 1 96.75 466 PRO A CA 1
ATOM 3440 C C . PRO A 1 466 ? -10.703 -14.766 8.461 1 96.75 466 PRO A C 1
ATOM 3442 O O . PRO A 1 466 ? -11.531 -15.656 8.695 1 96.75 466 PRO A O 1
ATOM 3445 N N . ARG A 1 467 ? -9.422 -15.023 8.32 1 97.88 467 ARG A N 1
ATOM 3446 C CA . ARG A 1 467 ? -8.922 -16.391 8.188 1 97.88 467 ARG A CA 1
ATOM 3447 C C . ARG A 1 467 ? -7.852 -16.672 9.234 1 97.88 467 ARG A C 1
ATOM 3449 O O . ARG A 1 467 ? -7.469 -15.789 10 1 97.88 467 ARG A O 1
ATOM 3456 N N . ILE A 1 468 ? -7.504 -17.891 9.336 1 98.62 468 ILE A N 1
ATOM 3457 C CA . ILE A 1 468 ? -6.312 -18.328 10.062 1 98.62 468 ILE A CA 1
ATOM 3458 C C . ILE A 1 468 ? -5.309 -18.922 9.086 1 98.62 468 ILE A C 1
ATOM 3460 O O . ILE A 1 468 ? -5.66 -19.266 7.953 1 98.62 468 ILE A O 1
ATOM 3464 N N . ASP A 1 469 ? -4.098 -18.953 9.469 1 97.56 469 ASP A N 1
ATOM 3465 C CA . ASP A 1 469 ? -3.047 -19.672 8.75 1 97.56 469 ASP A CA 1
ATOM 3466 C C . ASP A 1 469 ? -2.262 -20.578 9.68 1 97.56 469 ASP A C 1
ATOM 3468 O O . ASP A 1 469 ? -2.023 -20.25 10.844 1 97.56 469 ASP A O 1
ATOM 3472 N N . VAL A 1 470 ? -1.987 -21.75 9.227 1 94.19 470 VAL A N 1
ATOM 3473 C CA . VAL A 1 470 ? -1.122 -22.719 9.891 1 94.19 470 VAL A CA 1
ATOM 3474 C C . VAL A 1 470 ? -0.072 -23.234 8.906 1 94.19 470 VAL A C 1
ATOM 3476 O O . VAL A 1 470 ? -0.399 -23.938 7.957 1 94.19 470 VAL A O 1
ATOM 3479 N N . SER A 1 471 ? 1.071 -22.812 9.164 1 84.12 471 SER A N 1
ATOM 3480 C CA . SER A 1 471 ? 2.152 -23.219 8.273 1 84.12 471 SER A CA 1
ATOM 3481 C C . SER A 1 471 ? 3.189 -24.047 9.008 1 84.12 471 SER A C 1
ATOM 3483 O O . SER A 1 471 ? 4.293 -24.266 8.5 1 84.12 471 SER A O 1
ATOM 3485 N N . SER A 1 472 ? 2.896 -24.422 10.25 1 83.5 472 SER A N 1
ATOM 3486 C CA . SER A 1 472 ? 3.738 -25.281 11.062 1 83.5 472 SER A CA 1
ATOM 3487 C C . SER A 1 472 ? 2.918 -26.016 12.125 1 83.5 472 SER A C 1
ATOM 3489 O O . SER A 1 472 ? 1.818 -25.578 12.477 1 83.5 472 SER A O 1
ATOM 3491 N N . PRO A 1 473 ? 3.531 -27.078 12.656 1 89.12 473 PRO A N 1
ATOM 3492 C CA . PRO A 1 473 ? 2.777 -27.844 13.656 1 89.12 473 PRO A CA 1
ATOM 3493 C C . PRO A 1 473 ? 2.613 -27.078 14.977 1 89.12 473 PRO A C 1
ATOM 3495 O O . PRO A 1 473 ? 1.773 -27.438 15.797 1 89.12 473 PRO A O 1
ATOM 3498 N N . ASP A 1 474 ? 3.289 -26.031 15.188 1 89.56 474 ASP A N 1
ATOM 3499 C CA . ASP A 1 474 ? 3.396 -25.484 16.547 1 89.56 474 ASP A CA 1
ATOM 3500 C C . ASP A 1 474 ? 2.717 -24.125 16.641 1 89.56 474 ASP A C 1
ATOM 3502 O O . ASP A 1 474 ? 2.689 -23.516 17.719 1 89.56 474 ASP A O 1
ATOM 3506 N N . ALA A 1 475 ? 2.168 -23.672 15.586 1 92.75 475 ALA A N 1
ATOM 3507 C CA . ALA A 1 475 ? 1.686 -22.297 15.656 1 92.75 475 ALA A CA 1
ATOM 3508 C C . ALA A 1 475 ? 0.474 -22.094 14.75 1 92.75 475 ALA A C 1
ATOM 3510 O O . ALA A 1 475 ? 0.326 -22.781 13.742 1 92.75 475 ALA A O 1
ATOM 3511 N N . THR A 1 476 ? -0.397 -21.203 15.156 1 97.38 476 THR A N 1
ATOM 3512 C CA . THR A 1 476 ? -1.53 -20.719 14.375 1 97.38 476 THR A CA 1
ATOM 3513 C C . THR A 1 476 ? -1.544 -19.188 14.32 1 97.38 476 THR A C 1
ATOM 3515 O O . THR A 1 476 ? -1.489 -18.531 15.359 1 97.38 476 THR A O 1
ATOM 3518 N N . ASN A 1 477 ? -1.491 -18.641 13.141 1 97.81 477 ASN A N 1
ATOM 3519 C CA . ASN A 1 477 ? -1.741 -17.219 12.93 1 97.81 477 ASN A CA 1
ATOM 3520 C C . ASN A 1 477 ? -3.225 -16.938 12.703 1 97.81 477 ASN A C 1
ATOM 3522 O O . ASN A 1 477 ? -3.91 -17.719 12.031 1 97.81 477 ASN A O 1
ATOM 3526 N N . ALA A 1 478 ? -3.701 -15.844 13.297 1 98.69 478 ALA A N 1
ATOM 3527 C CA . ALA A 1 478 ? -5.125 -15.547 13.172 1 98.69 478 ALA A CA 1
ATOM 3528 C C . ALA A 1 478 ? -5.355 -14.062 12.891 1 98.69 478 ALA A C 1
ATOM 3530 O O . ALA A 1 478 ? -4.664 -13.203 13.445 1 98.69 478 ALA A O 1
ATOM 3531 N N . ASP A 1 479 ? -6.297 -13.789 12.031 1 98 479 ASP A N 1
ATOM 3532 C CA . ASP A 1 479 ? -6.797 -12.43 11.812 1 98 479 ASP A CA 1
ATOM 3533 C C . ASP A 1 479 ? -7.438 -11.867 13.078 1 98 479 ASP A C 1
ATOM 3535 O O . ASP A 1 479 ? -8.391 -12.445 13.609 1 98 479 ASP A O 1
ATOM 3539 N N . PRO A 1 480 ? -6.949 -10.695 13.57 1 96.94 480 PRO A N 1
ATOM 3540 C CA . PRO A 1 480 ? -7.477 -10.141 14.82 1 96.94 480 PRO A CA 1
ATOM 3541 C C . PRO A 1 480 ? -8.945 -9.75 14.719 1 96.94 480 PRO A C 1
ATOM 3543 O O . PRO A 1 480 ? -9.586 -9.477 15.734 1 96.94 480 PRO A O 1
ATOM 3546 N N . ARG A 1 481 ? -9.578 -9.68 13.602 1 96.44 481 ARG A N 1
ATOM 3547 C CA . ARG A 1 481 ? -10.977 -9.32 13.414 1 96.44 481 ARG A CA 1
ATOM 3548 C C . ARG A 1 481 ? -11.891 -10.484 13.766 1 96.44 481 ARG A C 1
ATOM 3550 O O . ARG A 1 481 ? -13.109 -10.312 13.867 1 96.44 481 ARG A O 1
ATOM 3557 N N . LEU A 1 482 ? -11.273 -11.742 13.891 1 98.31 482 LEU A N 1
ATOM 3558 C CA . LEU A 1 482 ? -12.086 -12.898 14.266 1 98.31 482 LEU A CA 1
ATOM 3559 C C . LEU A 1 482 ? -12.773 -12.664 15.609 1 98.31 482 LEU A C 1
ATOM 3561 O O . LEU A 1 482 ? -12.227 -11.992 16.484 1 98.31 482 LEU A O 1
ATOM 3565 N N . PRO A 1 483 ? -13.977 -13.281 15.836 1 97.88 483 PRO A N 1
ATOM 3566 C CA . PRO A 1 483 ? -14.695 -13.109 17.094 1 97.88 483 PRO A CA 1
ATOM 3567 C C . PRO A 1 483 ? -13.875 -13.547 18.312 1 97.88 483 PRO A C 1
ATOM 3569 O O . PRO A 1 483 ? -13.094 -14.492 18.219 1 97.88 483 PRO A O 1
ATOM 3572 N N . ALA A 1 484 ? -14.18 -12.93 19.391 1 98.19 484 ALA A N 1
ATOM 3573 C CA . ALA A 1 484 ? -13.438 -13.188 20.625 1 98.19 484 ALA A CA 1
ATOM 3574 C C . ALA A 1 484 ? -13.492 -14.672 21 1 98.19 484 ALA A C 1
ATOM 3576 O O . ALA A 1 484 ? -12.492 -15.242 21.453 1 98.19 484 ALA A O 1
ATOM 3577 N N . ALA A 1 485 ? -14.602 -15.266 20.812 1 98.56 485 ALA A N 1
ATOM 3578 C CA . ALA A 1 485 ? -14.758 -16.672 21.156 1 98.56 485 ALA A CA 1
ATOM 3579 C C . ALA A 1 485 ? -13.836 -17.562 20.312 1 98.56 485 ALA A C 1
ATOM 3581 O O . ALA A 1 485 ? -13.312 -18.562 20.797 1 98.56 485 ALA A O 1
ATOM 3582 N N . VAL A 1 486 ? -13.656 -17.219 19.016 1 98.62 486 VAL A N 1
ATOM 3583 C CA . VAL A 1 486 ? -12.766 -17.953 18.125 1 98.62 486 VAL A CA 1
ATOM 3584 C C . VAL A 1 486 ? -11.32 -17.797 18.578 1 98.62 486 VAL A C 1
ATOM 3586 O O . VAL A 1 486 ? -10.578 -18.766 18.688 1 98.62 486 VAL A O 1
ATOM 3589 N N . LEU A 1 487 ? -10.922 -16.562 18.844 1 98.75 487 LEU A N 1
ATOM 3590 C CA . LEU A 1 487 ? -9.555 -16.281 19.25 1 98.75 487 LEU A CA 1
ATOM 3591 C C . LEU A 1 487 ? -9.219 -16.969 20.578 1 98.75 487 LEU A C 1
ATOM 3593 O O . LEU A 1 487 ? -8.109 -17.469 20.75 1 98.75 487 LEU A O 1
ATOM 3597 N N . GLU A 1 488 ? -10.164 -17 21.5 1 98.69 488 GLU A N 1
ATOM 3598 C CA . GLU A 1 488 ? -9.977 -17.688 22.766 1 98.69 488 GLU A CA 1
ATOM 3599 C C . GLU A 1 488 ? -9.789 -19.188 22.562 1 98.69 488 GLU A C 1
ATOM 3601 O O . GLU A 1 488 ? -8.938 -19.797 23.188 1 98.69 488 GLU A O 1
ATOM 3606 N N . ALA A 1 489 ? -10.609 -19.766 21.703 1 98.62 489 ALA A N 1
ATOM 3607 C CA . ALA A 1 489 ? -10.5 -21.188 21.406 1 98.62 489 ALA A CA 1
ATOM 3608 C C . ALA A 1 489 ? -9.141 -21.516 20.797 1 98.62 489 ALA A C 1
ATOM 3610 O O . ALA A 1 489 ? -8.547 -22.547 21.109 1 98.62 489 ALA A O 1
ATOM 3611 N N . LEU A 1 490 ? -8.68 -20.719 19.875 1 98.69 490 LEU A N 1
ATOM 3612 C CA . LEU A 1 490 ? -7.383 -20.922 19.234 1 98.69 490 LEU A CA 1
ATOM 3613 C C . LEU A 1 490 ? -6.254 -20.75 20.25 1 98.69 490 LEU A C 1
ATOM 3615 O O . LEU A 1 490 ? -5.266 -21.5 20.219 1 98.69 490 LEU A O 1
ATOM 3619 N N . ALA A 1 491 ? -6.387 -19.75 21.141 1 98.44 491 ALA A N 1
ATOM 3620 C CA . ALA A 1 491 ? -5.379 -19.5 22.156 1 98.44 491 ALA A CA 1
ATOM 3621 C C . ALA A 1 491 ? -5.234 -20.703 23.094 1 98.44 491 ALA A C 1
ATOM 3623 O O . ALA A 1 491 ? -4.137 -21 23.562 1 98.44 491 ALA A O 1
ATOM 3624 N N . ALA A 1 492 ? -6.273 -21.328 23.391 1 98.19 492 ALA A N 1
ATOM 3625 C CA . ALA A 1 492 ? -6.289 -22.484 24.297 1 98.19 492 ALA A CA 1
ATOM 3626 C C . ALA A 1 492 ? -5.445 -23.625 23.734 1 98.19 492 ALA A C 1
ATOM 3628 O O . ALA A 1 492 ? -4.977 -24.484 24.484 1 98.19 492 ALA A O 1
ATOM 3629 N N . GLN A 1 493 ? -5.199 -23.672 22.406 1 97.56 493 GLN A N 1
ATOM 3630 C CA . GLN A 1 493 ? -4.395 -24.719 21.766 1 97.56 493 GLN A CA 1
ATOM 3631 C C . GLN A 1 493 ? -2.906 -24.375 21.859 1 97.56 493 GLN A C 1
ATOM 3633 O O . GLN A 1 493 ? -2.059 -25.219 21.547 1 97.56 493 GLN A O 1
ATOM 3638 N N . GLY A 1 494 ? -2.633 -23.172 22.281 1 97.44 494 GLY A N 1
ATOM 3639 C CA . GLY A 1 494 ? -1.246 -22.734 22.328 1 97.44 494 GLY A CA 1
ATOM 3640 C C . GLY A 1 494 ? -0.709 -22.281 20.984 1 97.44 494 GLY A C 1
ATOM 3641 O O . GLY A 1 494 ? -1.189 -22.734 19.938 1 97.44 494 GLY A O 1
ATOM 3642 N N . GLY A 1 495 ? 0.268 -21.359 20.984 1 96.88 495 GLY A N 1
ATOM 3643 C CA . GLY A 1 495 ? 0.989 -20.969 19.781 1 96.88 495 GLY A CA 1
ATOM 3644 C C . GLY A 1 495 ? 0.224 -19.984 18.938 1 96.88 495 GLY A C 1
ATOM 3645 O O . GLY A 1 495 ? 0.472 -19.875 17.734 1 96.88 495 GLY A O 1
ATOM 3646 N N . LEU A 1 496 ? -0.703 -19.25 19.5 1 97.81 496 LEU A N 1
ATOM 3647 C CA . LEU A 1 496 ? -1.514 -18.312 18.734 1 97.81 496 LEU A CA 1
ATOM 3648 C C . LEU A 1 496 ? -0.783 -16.984 18.547 1 97.81 496 LEU A C 1
ATOM 3650 O O . LEU A 1 496 ? -0.263 -16.422 19.516 1 97.81 496 LEU A O 1
ATOM 3654 N N . GLU A 1 497 ? -0.698 -16.516 17.312 1 96.44 497 GLU A N 1
ATOM 3655 C CA . GLU A 1 497 ? -0.229 -15.18 17 1 96.44 497 GLU A CA 1
ATOM 3656 C C . GLU A 1 497 ? -1.275 -14.406 16.203 1 96.44 497 GLU A C 1
ATOM 3658 O O . GLU A 1 497 ? -1.802 -14.906 15.203 1 96.44 497 GLU A O 1
ATOM 3663 N N . LEU A 1 498 ? -1.609 -13.25 16.672 1 97.31 498 LEU A N 1
ATOM 3664 C CA . LEU A 1 498 ? -2.521 -12.383 15.938 1 97.31 498 LEU A CA 1
ATOM 3665 C C . LEU A 1 498 ? -1.771 -11.562 14.891 1 97.31 498 LEU A C 1
ATOM 3667 O O . LEU A 1 498 ? -0.866 -10.797 15.227 1 97.31 498 LEU A O 1
ATOM 3671 N N . VAL A 1 499 ? -2.107 -11.75 13.578 1 96.56 499 VAL A N 1
ATOM 3672 C CA . VAL A 1 499 ? -1.441 -11.039 12.492 1 96.56 499 VAL A CA 1
ATOM 3673 C C . VAL A 1 499 ? -2.482 -10.445 11.547 1 96.56 499 VAL A C 1
ATOM 3675 O O . VAL A 1 499 ? -3.525 -11.062 11.305 1 96.56 499 VAL A O 1
ATOM 3678 N N . GLU A 1 500 ? -2.193 -9.305 11.031 1 95.19 500 GLU A N 1
ATOM 3679 C CA . GLU A 1 500 ? -3.107 -8.547 10.18 1 95.19 500 GLU A CA 1
ATOM 3680 C C . GLU A 1 500 ? -3.195 -9.156 8.789 1 95.19 500 GLU A C 1
ATOM 3682 O O . GLU A 1 500 ? -2.207 -9.688 8.273 1 95.19 500 GLU A O 1
ATOM 3687 N N . HIS A 1 501 ? -4.414 -9.211 8.211 1 95.75 501 HIS A N 1
ATOM 3688 C CA . HIS A 1 501 ? -4.551 -9.383 6.766 1 95.75 501 HIS A CA 1
ATOM 3689 C C . HIS A 1 501 ? -4.301 -8.07 6.031 1 95.75 501 HIS A C 1
ATOM 3691 O O . HIS A 1 501 ? -5.156 -7.184 6.027 1 95.75 501 HIS A O 1
ATOM 3697 N N . ALA A 1 502 ? -3.146 -7.91 5.449 1 94.44 502 ALA A N 1
ATOM 3698 C CA . ALA A 1 502 ? -2.713 -6.656 4.836 1 94.44 502 ALA A CA 1
ATOM 3699 C C . ALA A 1 502 ? -2.105 -6.898 3.457 1 94.44 502 ALA A C 1
ATOM 3701 O O . ALA A 1 502 ? -1.912 -8.047 3.051 1 94.44 502 ALA A O 1
ATOM 3702 N N . THR A 1 503 ? -1.913 -5.812 2.715 1 92.69 503 THR A N 1
ATOM 3703 C CA . THR A 1 503 ? -1.244 -5.91 1.422 1 92.69 503 THR A CA 1
ATOM 3704 C C . THR A 1 503 ? 0.132 -6.551 1.572 1 92.69 503 THR A C 1
ATOM 3706 O O . THR A 1 503 ? 0.514 -7.41 0.771 1 92.69 503 THR A O 1
ATOM 3709 N N . LEU A 1 504 ? 0.921 -6.184 2.518 1 92.5 504 LEU A N 1
ATOM 3710 C CA . LEU A 1 504 ? 2.166 -6.785 2.986 1 92.5 504 LEU A CA 1
ATOM 3711 C C . LEU A 1 504 ? 2.324 -6.602 4.492 1 92.5 504 LEU A C 1
ATOM 3713 O O . LEU A 1 504 ? 2.074 -5.516 5.02 1 92.5 504 LEU A O 1
ATOM 3717 N N . PRO A 1 505 ? 2.68 -7.645 5.203 1 92.69 505 PRO A N 1
ATOM 3718 C CA . PRO A 1 505 ? 3.021 -9.016 4.812 1 92.69 505 PRO A CA 1
ATOM 3719 C C . PRO A 1 505 ? 1.82 -9.797 4.285 1 92.69 505 PRO A C 1
ATOM 3721 O O . PRO A 1 505 ? 0.679 -9.492 4.641 1 92.69 505 PRO A O 1
ATOM 3724 N N . VAL A 1 506 ? 2.102 -10.742 3.447 1 93.31 506 VAL A N 1
ATOM 3725 C CA . VAL A 1 506 ? 1.063 -11.641 2.945 1 93.31 506 VAL A CA 1
ATOM 3726 C C . VAL A 1 506 ? 0.848 -12.789 3.934 1 93.31 506 VAL A C 1
ATOM 3728 O O . VAL A 1 506 ? 1.457 -13.852 3.801 1 93.31 506 VAL A O 1
ATOM 3731 N N . ASN A 1 507 ? -0.08 -12.609 4.852 1 95.38 507 ASN A N 1
ATOM 3732 C CA . ASN A 1 507 ? -0.204 -13.523 5.98 1 95.38 507 ASN A CA 1
ATOM 3733 C C . ASN A 1 507 ? -1.24 -14.609 5.711 1 95.38 507 ASN A C 1
ATOM 3735 O O . ASN A 1 507 ? -1.286 -15.617 6.418 1 95.38 507 ASN A O 1
ATOM 3739 N N . TYR A 1 508 ? -2.082 -14.445 4.723 1 96.62 508 TYR A N 1
ATOM 3740 C CA . TYR A 1 508 ? -3.172 -15.391 4.52 1 96.62 508 TYR A CA 1
ATOM 3741 C C . TYR A 1 508 ? -3.271 -15.797 3.053 1 96.62 508 TYR A C 1
ATOM 3743 O O . TYR A 1 508 ? -4.367 -16.047 2.543 1 96.62 508 TYR A O 1
ATOM 3751 N N . ALA A 1 509 ? -2.135 -15.773 2.322 1 95.56 509 ALA A N 1
ATOM 3752 C CA . ALA A 1 509 ? -2.068 -16.078 0.897 1 95.56 509 ALA A CA 1
ATOM 3753 C C . ALA A 1 509 ? -2.975 -15.164 0.089 1 95.56 509 ALA A C 1
ATOM 3755 O O . ALA A 1 509 ? -3.469 -14.156 0.606 1 95.56 509 ALA A O 1
ATOM 3756 N N . CYS A 1 510 ? -3.025 -15.352 -1.209 1 96.25 510 CYS A N 1
ATOM 3757 C CA . CYS A 1 510 ? -3.859 -14.594 -2.133 1 96.25 510 CYS A CA 1
ATOM 3758 C C . CYS A 1 510 ? -4.715 -15.523 -2.986 1 96.25 510 CYS A C 1
ATOM 3760 O O . CYS A 1 510 ? -4.391 -15.781 -4.148 1 96.25 510 CYS A O 1
ATOM 3762 N N . PRO A 1 511 ? -5.82 -15.961 -2.475 1 97.12 511 PRO A N 1
ATOM 3763 C CA . PRO A 1 511 ? -6.656 -16.906 -3.219 1 97.12 511 PRO A CA 1
ATOM 3764 C C . PRO A 1 511 ? -7.484 -16.219 -4.309 1 97.12 511 PRO A C 1
ATOM 3766 O O . PRO A 1 511 ? -7.668 -15.008 -4.277 1 97.12 511 PRO A O 1
ATOM 3769 N N . ASN A 1 512 ? -7.887 -16.906 -5.309 1 97.25 512 ASN A N 1
ATOM 3770 C CA . ASN A 1 512 ? -8.977 -16.531 -6.199 1 97.25 512 ASN A CA 1
ATOM 3771 C C . ASN A 1 512 ? -9.852 -17.719 -6.559 1 97.25 512 ASN A C 1
ATOM 3773 O O . ASN A 1 512 ? -9.445 -18.875 -6.375 1 97.25 512 ASN A O 1
ATOM 3777 N N . ILE A 1 513 ? -11.086 -17.5 -6.91 1 98.62 513 ILE A N 1
ATOM 3778 C CA . ILE A 1 513 ? -12.086 -18.547 -7.129 1 98.62 513 ILE A CA 1
ATOM 3779 C C . ILE A 1 513 ? -13.062 -18.094 -8.219 1 98.62 513 ILE A C 1
ATOM 3781 O O . ILE A 1 513 ? -13.359 -16.906 -8.344 1 98.62 513 ILE A O 1
ATOM 3785 N N . ILE A 1 514 ? -13.438 -18.984 -9.055 1 98.81 514 ILE A N 1
ATOM 3786 C CA . ILE A 1 514 ? -14.609 -18.859 -9.914 1 98.81 514 ILE A CA 1
ATOM 3787 C C . ILE A 1 514 ? -15.625 -19.953 -9.555 1 98.81 514 ILE A C 1
ATOM 3789 O O . ILE A 1 514 ? -15.266 -21.125 -9.422 1 98.81 514 ILE A O 1
ATOM 3793 N N . ARG A 1 515 ? -16.844 -19.578 -9.398 1 98.5 515 ARG A N 1
ATOM 3794 C CA . ARG A 1 515 ? -17.938 -20.516 -9.133 1 98.5 515 ARG A CA 1
ATOM 3795 C C . ARG A 1 515 ? -19.078 -20.312 -10.117 1 98.5 515 ARG A C 1
ATOM 3797 O O . ARG A 1 515 ? -19.547 -19.188 -10.32 1 98.5 515 ARG A O 1
ATOM 3804 N N . TRP A 1 516 ? -19.469 -21.391 -10.719 1 96.56 516 TRP A N 1
ATOM 3805 C CA . TRP A 1 516 ? -20.688 -21.359 -11.508 1 96.56 516 TRP A CA 1
ATOM 3806 C C . TRP A 1 516 ? -21.906 -21.609 -10.625 1 96.56 516 TRP A C 1
ATOM 3808 O O . TRP A 1 516 ? -21.969 -22.594 -9.883 1 96.56 516 TRP A O 1
ATOM 3818 N N . GLU A 1 517 ? -22.781 -20.641 -10.648 1 90.19 517 GLU A N 1
ATOM 3819 C CA . GLU A 1 517 ? -24.047 -20.75 -9.93 1 90.19 517 GLU A CA 1
ATOM 3820 C C . GLU A 1 517 ? -25.203 -20.203 -10.75 1 90.19 517 GLU A C 1
ATOM 3822 O O . GLU A 1 517 ? -25.172 -19.062 -11.203 1 90.19 517 GLU A O 1
ATOM 3827 N N . ASP A 1 518 ? -26.25 -21.031 -10.859 1 90 518 ASP A N 1
ATOM 3828 C CA . ASP A 1 518 ? -27.484 -20.641 -11.539 1 90 518 ASP A CA 1
ATOM 3829 C C . ASP A 1 518 ? -27.203 -20.125 -12.945 1 90 518 ASP A C 1
ATOM 3831 O O . ASP A 1 518 ? -27.703 -19.062 -13.344 1 90 518 ASP A O 1
ATOM 3835 N N . GLY A 1 519 ? -26.266 -20.688 -13.602 1 91.25 519 GLY A N 1
ATOM 3836 C CA . GLY A 1 519 ? -26 -20.391 -15 1 91.25 519 GLY A CA 1
ATOM 3837 C C . GLY A 1 519 ? -25.078 -19.203 -15.188 1 91.25 519 GLY A C 1
ATOM 3838 O O . GLY A 1 519 ? -24.875 -18.734 -16.312 1 91.25 519 GLY A O 1
ATOM 3839 N N . GLU A 1 520 ? -24.562 -18.734 -14.109 1 95.88 520 GLU A N 1
ATOM 3840 C CA . GLU A 1 520 ? -23.641 -17.609 -14.18 1 95.88 520 GLU A CA 1
ATOM 3841 C C . GLU A 1 520 ? -22.359 -17.906 -13.406 1 95.88 520 GLU A C 1
ATOM 3843 O O . GLU A 1 520 ? -22.391 -18.547 -12.359 1 95.88 520 GLU A O 1
ATOM 3848 N N . ALA A 1 521 ? -21.234 -17.438 -14 1 98 521 ALA A N 1
ATOM 3849 C CA . ALA A 1 521 ? -19.969 -17.5 -13.273 1 98 521 ALA A CA 1
ATOM 3850 C C . ALA A 1 521 ? -19.781 -16.297 -12.367 1 98 521 ALA A C 1
ATOM 3852 O O . ALA A 1 521 ? -20.094 -15.164 -12.766 1 98 521 ALA A O 1
ATOM 3853 N N . VAL A 1 522 ? -19.422 -16.516 -11.172 1 98.5 522 VAL A N 1
ATOM 3854 C CA . VAL A 1 522 ? -19.031 -15.469 -10.234 1 98.5 522 VAL A CA 1
ATOM 3855 C C . VAL A 1 522 ? -17.594 -15.695 -9.766 1 98.5 522 VAL A C 1
ATOM 3857 O O . VAL A 1 522 ? -17.234 -16.797 -9.367 1 98.5 522 VAL A O 1
ATOM 3860 N N . GLY A 1 523 ? -16.766 -14.695 -9.93 1 98.56 523 GLY A N 1
ATOM 3861 C CA . GLY A 1 523 ? -15.359 -14.812 -9.547 1 98.56 523 GLY A CA 1
ATOM 3862 C C . GLY A 1 523 ? -14.875 -13.656 -8.695 1 98.56 523 GLY A C 1
ATOM 3863 O O . GLY A 1 523 ? -15.398 -12.539 -8.797 1 98.56 523 GLY A O 1
ATOM 3864 N N . VAL A 1 524 ? -13.922 -13.922 -7.84 1 98.56 524 VAL A N 1
ATOM 3865 C CA . VAL A 1 524 ? -13.336 -12.891 -6.992 1 98.56 524 VAL A CA 1
ATOM 3866 C C . VAL A 1 524 ? -11.867 -13.219 -6.715 1 98.56 524 VAL A C 1
ATOM 3868 O O . VAL A 1 524 ? -11.477 -14.391 -6.738 1 98.56 524 VAL A O 1
ATOM 3871 N N . SER A 1 525 ? -11.078 -12.258 -6.562 1 97.81 525 SER A N 1
ATOM 3872 C CA . SER A 1 525 ? -9.68 -12.414 -6.148 1 97.81 525 SER A CA 1
ATOM 3873 C C . SER A 1 525 ? -9.484 -11.984 -4.699 1 97.81 525 SER A C 1
ATOM 3875 O O . SER A 1 525 ? -10.445 -11.609 -4.023 1 97.81 525 SER A O 1
ATOM 3877 N N . ASP A 1 526 ? -8.281 -12.055 -4.23 1 95.69 526 ASP A N 1
ATOM 3878 C CA . ASP A 1 526 ? -7.941 -11.75 -2.842 1 95.69 526 ASP A CA 1
ATOM 3879 C C . ASP A 1 526 ? -8.25 -10.289 -2.508 1 95.69 526 ASP A C 1
ATOM 3881 O O . ASP A 1 526 ? -7.914 -9.391 -3.275 1 95.69 526 ASP A O 1
ATOM 3885 N N . VAL A 1 527 ? -8.758 -10.062 -1.351 1 96.69 527 VAL A N 1
ATOM 3886 C CA . VAL A 1 527 ? -9.289 -8.766 -0.95 1 96.69 527 VAL A CA 1
ATOM 3887 C C . VAL A 1 527 ? -8.148 -7.773 -0.757 1 96.69 527 VAL A C 1
ATOM 3889 O O . VAL A 1 527 ? -8.297 -6.582 -1.045 1 96.69 527 VAL A O 1
ATOM 3892 N N . MET A 1 528 ? -6.992 -8.211 -0.324 1 96.06 528 MET A N 1
ATOM 3893 C CA . MET A 1 528 ? -5.949 -7.277 0.093 1 96.06 528 MET A CA 1
ATOM 3894 C C . MET A 1 528 ? -4.883 -7.133 -0.988 1 96.06 528 MET A C 1
ATOM 3896 O O . MET A 1 528 ? -3.844 -6.512 -0.763 1 96.06 528 MET A O 1
ATOM 3900 N N . SER A 1 529 ? -5.074 -7.754 -2.133 1 95.31 529 SER A N 1
ATOM 3901 C CA . SER A 1 529 ? -4.195 -7.551 -3.281 1 95.31 529 SER A CA 1
ATOM 3902 C C . SER A 1 529 ? -4.711 -6.434 -4.184 1 95.31 529 SER A C 1
ATOM 3904 O O . SER A 1 529 ? -5.605 -6.656 -5.004 1 95.31 529 SER A O 1
ATOM 3906 N N . PRO A 1 530 ? -4.117 -5.312 -4.121 1 96.25 530 PRO A N 1
ATOM 3907 C CA . PRO A 1 530 ? -4.703 -4.16 -4.809 1 96.25 530 PRO A CA 1
ATOM 3908 C C . PRO A 1 530 ? -4.781 -4.352 -6.32 1 96.25 530 PRO A C 1
ATOM 3910 O O . PRO A 1 530 ? -5.719 -3.865 -6.961 1 96.25 530 PRO A O 1
ATOM 3913 N N . SER A 1 531 ? -3.887 -5.055 -6.926 1 96.25 531 SER A N 1
ATOM 3914 C CA . SER A 1 531 ? -3.781 -5.145 -8.375 1 96.25 531 SER A CA 1
ATOM 3915 C C . SER A 1 531 ? -4.652 -6.27 -8.93 1 96.25 531 SER A C 1
ATOM 3917 O O . SER A 1 531 ? -4.895 -6.344 -10.133 1 96.25 531 SER A O 1
ATOM 3919 N N . SER A 1 532 ? -5.082 -7.219 -8.125 1 97.62 532 SER A N 1
ATOM 3920 C CA . SER A 1 532 ? -5.809 -8.406 -8.578 1 97.62 532 SER A CA 1
ATOM 3921 C C . SER A 1 532 ? -7.234 -8.055 -8.992 1 97.62 532 SER A C 1
ATOM 3923 O O . SER A 1 532 ? -7.707 -6.949 -8.727 1 97.62 532 SER A O 1
ATOM 3925 N N . GLY A 1 533 ? -7.844 -8.969 -9.75 1 98.19 533 GLY A N 1
ATOM 3926 C CA . GLY A 1 533 ? -9.234 -8.727 -10.102 1 98.19 533 GLY A CA 1
ATOM 3927 C C . GLY A 1 533 ? -9.859 -9.859 -10.883 1 98.19 533 GLY A C 1
ATOM 3928 O O . GLY A 1 533 ? -9.156 -10.75 -11.375 1 98.19 533 GLY A O 1
ATOM 3929 N N . ALA A 1 534 ? -11.141 -9.859 -10.898 1 98.81 534 ALA A N 1
ATOM 3930 C CA . ALA A 1 534 ? -11.977 -10.727 -11.727 1 98.81 534 ALA A CA 1
ATOM 3931 C C . ALA A 1 534 ? -12.602 -9.953 -12.883 1 98.81 534 ALA A C 1
ATOM 3933 O O . ALA A 1 534 ? -13.055 -8.82 -12.703 1 98.81 534 ALA A O 1
ATOM 3934 N N . VAL A 1 535 ? -12.531 -10.492 -14.047 1 98.75 535 VAL A N 1
ATOM 3935 C CA . VAL A 1 535 ? -13.109 -9.859 -15.227 1 98.75 535 VAL A CA 1
ATOM 3936 C C . VAL A 1 535 ? -14.008 -10.859 -15.953 1 98.75 535 VAL A C 1
ATOM 3938 O O . VAL A 1 535 ? -13.594 -11.984 -16.25 1 98.75 535 VAL A O 1
ATOM 3941 N N . ALA A 1 536 ? -15.227 -10.477 -16.266 1 98.69 536 ALA A N 1
ATOM 3942 C CA . ALA A 1 536 ? -16.172 -11.305 -17 1 98.69 536 ALA A CA 1
ATOM 3943 C C . ALA A 1 536 ? -16.234 -10.883 -18.469 1 98.69 536 ALA A C 1
ATOM 3945 O O . ALA A 1 536 ? -16.141 -9.695 -18.781 1 98.69 536 ALA A O 1
ATOM 3946 N N . ALA A 1 537 ? -16.344 -11.852 -19.266 1 97.69 537 ALA A N 1
ATOM 3947 C CA . ALA A 1 537 ? -16.547 -11.555 -20.688 1 97.69 537 ALA A CA 1
ATOM 3948 C C . ALA A 1 537 ? -17.953 -11 -20.938 1 97.69 537 ALA A C 1
ATOM 3950 O O . ALA A 1 537 ? -18.922 -11.453 -20.328 1 97.69 537 ALA A O 1
ATOM 3951 N N . GLY A 1 538 ? -18 -9.969 -21.812 1 90 538 GLY A N 1
ATOM 3952 C CA . GLY A 1 538 ? -19.281 -9.344 -22.172 1 90 538 GLY A CA 1
ATOM 3953 C C . GLY A 1 538 ? -20.078 -10.133 -23.188 1 90 538 GLY A C 1
ATOM 3954 O O . GLY A 1 538 ? -19.516 -10.984 -23.891 1 90 538 GLY A O 1
ATOM 3955 N N . MET B 1 1 ? -23.375 1.874 -40.906 1 23.02 1 MET B N 1
ATOM 3956 C CA . MET B 1 1 ? -22.797 2.123 -39.594 1 23.02 1 MET B CA 1
ATOM 3957 C C . MET B 1 1 ? -21.594 1.218 -39.344 1 23.02 1 MET B C 1
ATOM 3959 O O . MET B 1 1 ? -21.75 -0.003 -39.25 1 23.02 1 MET B O 1
ATOM 3963 N N . SER B 1 2 ? -20.469 1.529 -39.875 1 25.89 2 SER B N 1
ATOM 3964 C CA . SER B 1 2 ? -19.25 0.788 -40.188 1 25.89 2 SER B CA 1
ATOM 3965 C C . SER B 1 2 ? -18.578 0.292 -38.906 1 25.89 2 SER B C 1
ATOM 3967 O O . SER B 1 2 ? -18.234 1.088 -38.031 1 25.89 2 SER B O 1
ATOM 3969 N N . GLN B 1 3 ? -19.078 -0.8 -38.25 1 29.67 3 GLN B N 1
ATOM 3970 C CA . GLN B 1 3 ? -18.641 -1.496 -37.062 1 29.67 3 GLN B CA 1
ATOM 3971 C C . GLN B 1 3 ? -17.125 -1.604 -37 1 29.67 3 GLN B C 1
ATOM 3973 O O . GLN B 1 3 ? -16.5 -2.221 -37.875 1 29.67 3 GLN B O 1
ATOM 3978 N N . ASN B 1 4 ? -16.438 -0.57 -36.562 1 33.62 4 ASN B N 1
ATOM 3979 C CA . ASN B 1 4 ? -14.984 -0.583 -36.469 1 33.62 4 ASN B CA 1
ATOM 3980 C C . ASN B 1 4 ? -14.484 -1.91 -35.906 1 33.62 4 ASN B C 1
ATOM 3982 O O . ASN B 1 4 ? -14.852 -2.303 -34.781 1 33.62 4 ASN B O 1
ATOM 3986 N N . PRO B 1 5 ? -14.109 -2.863 -36.594 1 38.69 5 PRO B N 1
ATOM 3987 C CA . PRO B 1 5 ? -13.695 -4.18 -36.125 1 38.69 5 PRO B CA 1
ATOM 3988 C C . PRO B 1 5 ? -12.734 -4.09 -34.938 1 38.69 5 PRO B C 1
ATOM 3990 O O . PRO B 1 5 ? -11.938 -3.154 -34.844 1 38.69 5 PRO B O 1
ATOM 3993 N N . SER B 1 6 ? -13.109 -4.195 -33.719 1 45.81 6 SER B N 1
ATOM 3994 C CA . SER B 1 6 ? -12.234 -4.238 -32.531 1 45.81 6 SER B CA 1
ATOM 3995 C C . SER B 1 6 ? -10.836 -4.719 -32.938 1 45.81 6 SER B C 1
ATOM 3997 O O . SER B 1 6 ? -10.688 -5.754 -33.594 1 45.81 6 SER B O 1
ATOM 3999 N N . PRO B 1 7 ? -9.781 -3.816 -33.062 1 54.5 7 PRO B N 1
ATOM 4000 C CA . PRO B 1 7 ? -8.469 -4.301 -33.5 1 54.5 7 PRO B CA 1
ATOM 4001 C C . PRO B 1 7 ? -8.141 -5.688 -32.969 1 54.5 7 PRO B C 1
ATOM 4003 O O . PRO B 1 7 ? -8.586 -6.043 -31.859 1 54.5 7 PRO B O 1
ATOM 4006 N N . GLY B 1 8 ? -7.879 -6.641 -33.781 1 76.5 8 GLY B N 1
ATOM 4007 C CA . GLY B 1 8 ? -7.559 -8.031 -33.5 1 76.5 8 GLY B CA 1
ATOM 4008 C C . GLY B 1 8 ? -6.578 -8.203 -32.375 1 76.5 8 GLY B C 1
ATOM 4009 O O . GLY B 1 8 ? -5.957 -7.23 -31.922 1 76.5 8 GLY B O 1
ATOM 4010 N N . LEU B 1 9 ? -6.637 -9.195 -31.5 1 90 9 LEU B N 1
ATOM 4011 C CA . LEU B 1 9 ? -5.793 -9.547 -30.359 1 90 9 LEU B CA 1
ATOM 4012 C C . LEU B 1 9 ? -4.32 -9.328 -30.688 1 90 9 LEU B C 1
ATOM 4014 O O . LEU B 1 9 ? -3.512 -9.07 -29.797 1 90 9 LEU B O 1
ATOM 4018 N N . ALA B 1 10 ? -3.98 -9.172 -32 1 87.88 10 ALA B N 1
ATOM 4019 C CA . ALA B 1 10 ? -2.596 -8.938 -32.406 1 87.88 10 ALA B CA 1
ATOM 4020 C C . ALA B 1 10 ? -2.184 -7.492 -32.156 1 87.88 10 ALA B C 1
ATOM 4022 O O . ALA B 1 10 ? -1.009 -7.207 -31.922 1 87.88 10 ALA B O 1
ATOM 4023 N N . ASP B 1 11 ? -3.188 -6.656 -32.219 1 91.56 11 ASP B N 1
ATOM 4024 C CA . ASP B 1 11 ? -2.957 -5.246 -31.906 1 91.56 11 ASP B CA 1
ATOM 4025 C C . ASP B 1 11 ? -3.689 -4.836 -30.641 1 91.56 11 ASP B C 1
ATOM 4027 O O . ASP B 1 11 ? -4.363 -3.805 -30.609 1 91.56 11 ASP B O 1
ATOM 4031 N N . TYR B 1 12 ? -3.531 -5.684 -29.703 1 95.06 12 TYR B N 1
ATOM 4032 C CA . TYR B 1 12 ? -4.168 -5.461 -28.406 1 95.06 12 TYR B CA 1
ATOM 4033 C C . TYR B 1 12 ? -3.742 -4.129 -27.812 1 95.06 12 TYR B C 1
ATOM 4035 O O . TYR B 1 12 ? -2.564 -3.768 -27.859 1 95.06 12 TYR B O 1
ATOM 4043 N N . GLN B 1 13 ? -4.676 -3.354 -27.375 1 95.19 13 GLN B N 1
ATOM 4044 C CA . GLN B 1 13 ? -4.418 -2.119 -26.641 1 95.19 13 GLN B CA 1
ATOM 4045 C C . GLN B 1 13 ? -4.793 -2.268 -25.172 1 95.19 13 GLN B C 1
ATOM 4047 O O . GLN B 1 13 ? -5.973 -2.35 -24.828 1 95.19 13 GLN B O 1
ATOM 4052 N N . PRO B 1 14 ? -3.756 -2.273 -24.328 1 96.38 14 PRO B N 1
ATOM 4053 C CA . PRO B 1 14 ? -4.086 -2.381 -22.906 1 96.38 14 PRO B CA 1
ATOM 4054 C C . PRO B 1 14 ? -5 -1.257 -22.422 1 96.38 14 PRO B C 1
ATOM 4056 O O . PRO B 1 14 ? -4.867 -0.115 -22.875 1 96.38 14 PRO B O 1
ATOM 4059 N N . ARG B 1 15 ? -5.906 -1.576 -21.547 1 94.31 15 ARG B N 1
ATOM 4060 C CA . ARG B 1 15 ? -6.738 -0.566 -20.906 1 94.31 15 ARG B CA 1
ATOM 4061 C C . ARG B 1 15 ? -5.891 0.38 -20.062 1 94.31 15 ARG B C 1
ATOM 4063 O O . ARG B 1 15 ? -4.754 0.055 -19.703 1 94.31 15 ARG B O 1
ATOM 4070 N N . PRO B 1 16 ? -6.465 1.591 -19.75 1 93.31 16 PRO B N 1
ATOM 4071 C CA . PRO B 1 16 ? -5.742 2.473 -18.828 1 93.31 16 PRO B CA 1
ATOM 4072 C C . PRO B 1 16 ? -5.414 1.795 -17.5 1 93.31 16 PRO B C 1
ATOM 4074 O O . PRO B 1 16 ? -6.23 1.038 -16.969 1 93.31 16 PRO B O 1
ATOM 4077 N N . HIS B 1 17 ? -4.242 2.041 -17.062 1 94.44 17 HIS B N 1
ATOM 4078 C CA . HIS B 1 17 ? -3.748 1.384 -15.859 1 94.44 17 HIS B CA 1
ATOM 4079 C C . HIS B 1 17 ? -4.469 1.899 -14.617 1 94.44 17 HIS B C 1
ATOM 4081 O O . HIS B 1 17 ? -4.656 3.107 -14.461 1 94.44 17 HIS B O 1
ATOM 4087 N N . ARG B 1 18 ? -4.859 0.996 -13.836 1 93.75 18 ARG B N 1
ATOM 4088 C CA . ARG B 1 18 ? -5.348 1.247 -12.484 1 93.75 18 ARG B CA 1
ATOM 4089 C C . ARG B 1 18 ? -4.52 0.485 -11.453 1 93.75 18 ARG B C 1
ATOM 4091 O O . ARG B 1 18 ? -4.348 -0.731 -11.562 1 93.75 18 ARG B O 1
ATOM 4098 N N . THR B 1 19 ? -4.055 1.162 -10.453 1 94.44 19 THR B N 1
ATOM 4099 C CA . THR B 1 19 ? -3.207 0.54 -9.445 1 94.44 19 THR B CA 1
ATOM 4100 C C . THR B 1 19 ? -4.031 -0.372 -8.539 1 94.44 19 THR B C 1
ATOM 4102 O O . THR B 1 19 ? -3.564 -1.438 -8.133 1 94.44 19 THR B O 1
ATOM 4105 N N . GLN B 1 20 ? -5.188 0.049 -8.18 1 96 20 GLN B N 1
ATOM 4106 C CA . GLN B 1 20 ? -6 -0.632 -7.18 1 96 20 GLN B CA 1
ATOM 4107 C C . GLN B 1 20 ? -7.363 -1.02 -7.742 1 96 20 GLN B C 1
ATOM 4109 O O . GLN B 1 20 ? -8.016 -0.212 -8.406 1 96 20 GLN B O 1
ATOM 4114 N N . ASN B 1 21 ? -7.773 -2.252 -7.535 1 96.69 21 ASN B N 1
ATOM 4115 C CA . ASN B 1 21 ? -9.047 -2.773 -8.016 1 96.69 21 ASN B CA 1
ATOM 4116 C C . ASN B 1 21 ? -9.922 -3.27 -6.867 1 96.69 21 ASN B C 1
ATOM 4118 O O . ASN B 1 21 ? -10.609 -4.285 -6.996 1 96.69 21 ASN B O 1
ATOM 4122 N N . TRP B 1 22 ? -9.781 -2.668 -5.707 1 96.75 22 TRP B N 1
ATOM 4123 C CA . TRP B 1 22 ? -10.578 -2.938 -4.516 1 96.75 22 TRP B CA 1
ATOM 4124 C C . TRP B 1 22 ? -11.453 -1.741 -4.168 1 96.75 22 TRP B C 1
ATOM 4126 O O . TRP B 1 22 ? -11.391 -0.701 -4.828 1 96.75 22 TRP B O 1
ATOM 4136 N N . GLU B 1 23 ? -12.391 -1.907 -3.271 1 95.12 23 GLU B N 1
ATOM 4137 C CA . GLU B 1 23 ? -13.211 -0.853 -2.686 1 95.12 23 GLU B CA 1
ATOM 4138 C C . GLU B 1 23 ? -12.844 -0.61 -1.226 1 95.12 23 GLU B C 1
ATOM 4140 O O . GLU B 1 23 ? -12.812 -1.546 -0.424 1 95.12 23 GLU B O 1
ATOM 4145 N N . VAL B 1 24 ? -12.57 0.655 -0.937 1 96 24 VAL B N 1
ATOM 4146 C CA . VAL B 1 24 ? -12.062 0.988 0.392 1 96 24 VAL B CA 1
ATOM 4147 C C . VAL B 1 24 ? -13.016 1.973 1.071 1 96 24 VAL B C 1
ATOM 4149 O O . VAL B 1 24 ? -13.5 2.91 0.438 1 96 24 VAL B O 1
ATOM 4152 N N . THR B 1 25 ? -13.312 1.768 2.279 1 95.25 25 THR B N 1
ATOM 4153 C CA . THR B 1 25 ? -13.992 2.729 3.135 1 95.25 25 THR B CA 1
ATOM 4154 C C . THR B 1 25 ? -13.195 2.988 4.406 1 95.25 25 THR B C 1
ATOM 4156 O O . THR B 1 25 ? -12.289 2.225 4.742 1 95.25 25 THR B O 1
ATOM 4159 N N . LYS B 1 26 ? -13.43 4.059 5.027 1 96.88 26 LYS B N 1
ATOM 4160 C CA . LYS B 1 26 ? -12.828 4.438 6.301 1 96.88 26 LYS B CA 1
ATOM 4161 C C . LYS B 1 26 ? -13.875 4.512 7.41 1 96.88 26 LYS B C 1
ATOM 4163 O O . LYS B 1 26 ? -14.805 5.316 7.336 1 96.88 26 LYS B O 1
ATOM 4168 N N . PRO B 1 27 ? -13.727 3.693 8.414 1 96 27 PRO B N 1
ATOM 4169 C CA . PRO B 1 27 ? -14.695 3.779 9.508 1 96 27 PRO B CA 1
ATOM 4170 C C . PRO B 1 27 ? -14.641 5.113 10.242 1 96 27 PRO B C 1
ATOM 4172 O O . PRO B 1 27 ? -13.547 5.625 10.516 1 96 27 PRO B O 1
ATOM 4175 N N . SER B 1 28 ? -15.758 5.672 10.5 1 97.44 28 SER B N 1
ATOM 4176 C CA . SER B 1 28 ? -15.844 6.82 11.398 1 97.44 28 SER B CA 1
ATOM 4177 C C . SER B 1 28 ? -15.852 6.383 12.859 1 97.44 28 SER B C 1
ATOM 4179 O O . SER B 1 28 ? -16.047 5.199 13.156 1 97.44 28 SER B O 1
ATOM 4181 N N . ALA B 1 29 ? -15.492 7.238 13.703 1 98.12 29 ALA B N 1
ATOM 4182 C CA . ALA B 1 29 ? -15.711 7.07 15.141 1 98.12 29 ALA B CA 1
ATOM 4183 C C . ALA B 1 29 ? -16.844 7.961 15.633 1 98.12 29 ALA B C 1
ATOM 4185 O O . ALA B 1 29 ? -17.125 9.008 15.039 1 98.12 29 ALA B O 1
ATOM 4186 N N . ARG B 1 30 ? -17.5 7.496 16.641 1 97.88 30 ARG B N 1
ATOM 4187 C CA . ARG B 1 30 ? -18.594 8.234 17.266 1 97.88 30 ARG B CA 1
ATOM 4188 C C . ARG B 1 30 ? -18.453 8.219 18.797 1 97.88 30 ARG B C 1
ATOM 4190 O O . ARG B 1 30 ? -18.094 7.199 19.375 1 97.88 30 ARG B O 1
ATOM 4197 N N . GLY B 1 31 ? -18.656 9.391 19.391 1 97.5 31 GLY B N 1
ATOM 4198 C CA . GLY B 1 31 ? -18.609 9.43 20.844 1 97.5 31 GLY B CA 1
ATOM 4199 C C . GLY B 1 31 ? -19.047 10.766 21.422 1 97.5 31 GLY B C 1
ATOM 4200 O O . GLY B 1 31 ? -19.125 11.758 20.703 1 97.5 31 GLY B O 1
ATOM 4201 N N . LYS B 1 32 ? -19.312 10.766 22.75 1 97.62 32 LYS B N 1
ATOM 4202 C CA . LYS B 1 32 ? -19.844 11.953 23.406 1 97.62 32 LYS B CA 1
ATOM 4203 C C . LYS B 1 32 ? -18.781 12.602 24.297 1 97.62 32 LYS B C 1
ATOM 4205 O O . LYS B 1 32 ? -18.953 13.742 24.734 1 97.62 32 LYS B O 1
ATOM 4210 N N . ARG B 1 33 ? -17.688 11.945 24.453 1 97.81 33 ARG B N 1
ATOM 4211 C CA . ARG B 1 33 ? -16.75 12.383 25.484 1 97.81 33 ARG B CA 1
ATOM 4212 C C . ARG B 1 33 ? -15.508 13 24.859 1 97.81 33 ARG B C 1
ATOM 4214 O O . ARG B 1 33 ? -14.523 13.281 25.547 1 97.81 33 ARG B O 1
ATOM 4221 N N . GLY B 1 34 ? -15.516 13.172 23.531 1 97.88 34 GLY B N 1
ATOM 4222 C CA . GLY B 1 34 ? -14.383 13.727 22.797 1 97.88 34 GLY B CA 1
ATOM 4223 C C . GLY B 1 34 ? -13.852 12.789 21.719 1 97.88 34 GLY B C 1
ATOM 4224 O O . GLY B 1 34 ? -14.273 11.641 21.641 1 97.88 34 GLY B O 1
ATOM 4225 N N . MET B 1 35 ? -12.906 13.391 20.938 1 98.62 35 MET B N 1
ATOM 4226 C CA . MET B 1 35 ? -12.422 12.656 19.766 1 98.62 35 MET B CA 1
ATOM 4227 C C . MET B 1 35 ? -11.164 13.305 19.203 1 98.62 35 MET B C 1
ATOM 4229 O O . MET B 1 35 ? -10.969 14.516 19.344 1 98.62 35 MET B O 1
ATOM 4233 N N . VAL B 1 36 ? -10.367 12.461 18.672 1 98.94 36 VAL B N 1
ATOM 4234 C CA . VAL B 1 36 ? -9.234 12.945 17.891 1 98.94 36 VAL B CA 1
ATOM 4235 C C . VAL B 1 36 ? -9.188 12.219 16.547 1 98.94 36 VAL B C 1
ATOM 4237 O O . VAL B 1 36 ? -9.406 11.008 16.484 1 98.94 36 VAL B O 1
ATOM 4240 N N . VAL B 1 37 ? -9.047 12.922 15.461 1 98.88 37 VAL B N 1
ATOM 4241 C CA . VAL B 1 37 ? -8.812 12.391 14.125 1 98.88 37 VAL B CA 1
ATOM 4242 C C . VAL B 1 37 ? -7.445 12.852 13.617 1 98.88 37 VAL B C 1
ATOM 4244 O O . VAL B 1 37 ? -7.105 14.031 13.727 1 98.88 37 VAL B O 1
ATOM 4247 N N . SER B 1 38 ? -6.648 11.953 13.117 1 98.38 38 SER B N 1
ATOM 4248 C CA . SER B 1 38 ? -5.328 12.32 12.625 1 98.38 38 SER B CA 1
ATOM 4249 C C . SER B 1 38 ? -4.867 11.383 11.516 1 98.38 38 SER B C 1
ATOM 4251 O O . SER B 1 38 ? -5.543 10.398 11.211 1 98.38 38 SER B O 1
ATOM 4253 N N . GLN B 1 39 ? -3.771 11.672 10.922 1 96.5 39 GLN B N 1
ATOM 4254 C CA . GLN B 1 39 ? -3.217 10.906 9.805 1 96.5 39 GLN B CA 1
ATOM 4255 C C . GLN B 1 39 ? -2.508 9.648 10.305 1 96.5 39 GLN B C 1
ATOM 4257 O O . GLN B 1 39 ? -2.033 8.836 9.508 1 96.5 39 GLN B O 1
ATOM 4262 N N . SER B 1 40 ? -2.438 9.492 11.539 1 97.75 40 SER B N 1
ATOM 4263 C CA . SER B 1 40 ? -2.02 8.273 12.219 1 97.75 40 SER B CA 1
ATOM 4264 C C . SER B 1 40 ? -2.973 7.91 13.352 1 97.75 40 SER B C 1
ATOM 4266 O O . SER B 1 40 ? -3.172 8.703 14.273 1 97.75 40 SER B O 1
ATOM 4268 N N . LYS B 1 41 ? -3.461 6.738 13.289 1 98.31 41 LYS B N 1
ATOM 4269 C CA . LYS B 1 41 ? -4.375 6.324 14.352 1 98.31 41 LYS B CA 1
ATOM 4270 C C . LYS B 1 41 ? -3.668 6.277 15.703 1 98.31 41 LYS B C 1
ATOM 4272 O O . LYS B 1 41 ? -4.27 6.582 16.734 1 98.31 41 LYS B O 1
ATOM 4277 N N . ALA B 1 42 ? -2.402 5.926 15.695 1 98.5 42 ALA B N 1
ATOM 4278 C CA . ALA B 1 42 ? -1.628 5.902 16.938 1 98.5 42 ALA B CA 1
ATOM 4279 C C . ALA B 1 42 ? -1.578 7.281 17.578 1 98.5 42 ALA B C 1
ATOM 4281 O O . ALA B 1 42 ? -1.632 7.406 18.812 1 98.5 42 ALA B O 1
ATOM 4282 N N . ALA B 1 43 ? -1.444 8.305 16.781 1 98.69 43 ALA B N 1
ATOM 4283 C CA . ALA B 1 43 ? -1.453 9.672 17.297 1 98.69 43 ALA B CA 1
ATOM 4284 C C . ALA B 1 43 ? -2.836 10.047 17.828 1 98.69 43 ALA B C 1
ATOM 4286 O O . ALA B 1 43 ? -2.955 10.719 18.859 1 98.69 43 ALA B O 1
ATOM 4287 N N . ALA B 1 44 ? -3.852 9.641 17.078 1 98.81 44 ALA B N 1
ATOM 4288 C CA . ALA B 1 44 ? -5.207 9.875 17.562 1 98.81 44 ALA B CA 1
ATOM 4289 C C . ALA B 1 44 ? -5.43 9.18 18.906 1 98.81 44 ALA B C 1
ATOM 4291 O O . ALA B 1 44 ? -6.043 9.75 19.812 1 98.81 44 ALA B O 1
ATOM 4292 N N . GLU B 1 45 ? -4.938 7.957 19.047 1 98.75 45 GLU B N 1
ATOM 4293 C CA . GLU B 1 45 ? -5.043 7.203 20.297 1 98.75 45 GLU B CA 1
ATOM 4294 C C . GLU B 1 45 ? -4.316 7.914 21.438 1 98.75 45 GLU B C 1
ATOM 4296 O O . GLU B 1 45 ? -4.793 7.926 22.562 1 98.75 45 GLU B O 1
ATOM 4301 N N . ALA B 1 46 ? -3.186 8.492 21.125 1 98.69 46 ALA B N 1
ATOM 4302 C CA . ALA B 1 46 ? -2.457 9.289 22.109 1 98.69 46 ALA B CA 1
ATOM 4303 C C . ALA B 1 46 ? -3.299 10.461 22.609 1 98.69 46 ALA B C 1
ATOM 4305 O O . ALA B 1 46 ? -3.385 10.703 23.812 1 98.69 46 ALA B O 1
ATOM 4306 N N . GLY B 1 47 ? -3.875 11.195 21.672 1 98.81 47 GLY B N 1
ATOM 4307 C CA . GLY B 1 47 ? -4.738 12.305 22.047 1 98.81 47 GLY B CA 1
ATOM 4308 C C . GLY B 1 47 ? -5.93 11.883 22.891 1 98.81 47 GLY B C 1
ATOM 4309 O O . GLY B 1 47 ? -6.273 12.547 23.859 1 98.81 47 GLY B O 1
ATOM 4310 N N . VAL B 1 48 ? -6.543 10.773 22.547 1 98.69 48 VAL B N 1
ATOM 4311 C CA . VAL B 1 48 ? -7.727 10.297 23.25 1 98.69 48 VAL B CA 1
ATOM 4312 C C . VAL B 1 48 ? -7.34 9.844 24.656 1 98.69 48 VAL B C 1
ATOM 4314 O O . VAL B 1 48 ? -8.102 10.031 25.609 1 98.69 48 VAL B O 1
ATOM 4317 N N . ALA B 1 49 ? -6.199 9.195 24.734 1 98.5 49 ALA B N 1
ATOM 4318 C CA . ALA B 1 49 ? -5.727 8.828 26.062 1 98.5 49 ALA B CA 1
ATOM 4319 C C . ALA B 1 49 ? -5.637 10.047 26.984 1 98.5 49 ALA B C 1
ATOM 4321 O O . ALA B 1 49 ? -5.941 9.961 28.172 1 98.5 49 ALA B O 1
ATOM 4322 N N . VAL B 1 50 ? -5.227 11.156 26.484 1 98.25 50 VAL B N 1
ATOM 4323 C CA . VAL B 1 50 ? -5.141 12.414 27.219 1 98.25 50 VAL B CA 1
ATOM 4324 C C . VAL B 1 50 ? -6.539 12.883 27.609 1 98.25 50 VAL B C 1
ATOM 4326 O O . VAL B 1 50 ? -6.762 13.328 28.734 1 98.25 50 VAL B O 1
ATOM 4329 N N . LEU B 1 51 ? -7.477 12.805 26.672 1 98.38 51 LEU B N 1
ATOM 4330 C CA . LEU B 1 51 ? -8.859 13.148 26.984 1 98.38 51 LEU B CA 1
ATOM 4331 C C . LEU B 1 51 ? -9.383 12.289 28.125 1 98.38 51 LEU B C 1
ATOM 4333 O O . LEU B 1 51 ? -9.992 12.812 29.062 1 98.38 51 LEU B O 1
ATOM 4337 N N . GLU B 1 52 ? -9.086 11.016 28.062 1 97.88 52 GLU B N 1
ATOM 4338 C CA . GLU B 1 52 ? -9.578 10.07 29.062 1 97.88 52 GLU B CA 1
ATOM 4339 C C . GLU B 1 52 ? -8.93 10.305 30.422 1 97.88 52 GLU B C 1
ATOM 4341 O O . GLU B 1 52 ? -9.5 9.961 31.453 1 97.88 52 GLU B O 1
ATOM 4346 N N . ALA B 1 53 ? -7.805 10.922 30.406 1 97.19 53 ALA B N 1
ATOM 4347 C CA . ALA B 1 53 ? -7.086 11.227 31.625 1 97.19 53 ALA B CA 1
ATOM 4348 C C . ALA B 1 53 ? -7.484 12.602 32.156 1 97.19 53 ALA B C 1
ATOM 4350 O O . ALA B 1 53 ? -6.871 13.109 33.125 1 97.19 53 ALA B O 1
ATOM 4351 N N . GLY B 1 54 ? -8.391 13.242 31.516 1 96.81 54 GLY B N 1
ATOM 4352 C CA . GLY B 1 54 ? -8.938 14.477 32.062 1 96.81 54 GLY B CA 1
ATOM 4353 C C . GLY B 1 54 ? -8.508 15.711 31.297 1 96.81 54 GLY B C 1
ATOM 4354 O O . GLY B 1 54 ? -8.844 16.828 31.672 1 96.81 54 GLY B O 1
ATOM 4355 N N . GLY B 1 55 ? -7.77 15.562 30.203 1 98.12 55 GLY B N 1
ATOM 4356 C CA . GLY B 1 55 ? -7.402 16.688 29.359 1 98.12 55 GLY B CA 1
ATOM 4357 C C . GLY B 1 55 ? -8.539 17.188 28.484 1 98.12 55 GLY B C 1
ATOM 4358 O O . GLY B 1 55 ? -9.586 16.531 28.391 1 98.12 55 GLY B O 1
ATOM 4359 N N . ASN B 1 56 ? -8.367 18.391 27.922 1 98.56 56 ASN B N 1
ATOM 4360 C CA . ASN B 1 56 ? -9.336 18.922 26.969 1 98.56 56 ASN B CA 1
ATOM 4361 C C . ASN B 1 56 ? -8.844 18.812 25.531 1 98.56 56 ASN B C 1
ATOM 4363 O O . ASN B 1 56 ? -7.875 18.094 25.266 1 98.56 56 ASN B O 1
ATOM 4367 N N . ALA B 1 57 ? -9.523 19.422 24.578 1 98.88 57 ALA B N 1
ATOM 4368 C CA . ALA B 1 57 ? -9.203 19.312 23.156 1 98.88 57 ALA B CA 1
ATOM 4369 C C . ALA B 1 57 ? -7.801 19.844 22.875 1 98.88 57 ALA B C 1
ATOM 4371 O O . ALA B 1 57 ? -7.082 19.281 22.031 1 98.88 57 ALA B O 1
ATOM 4372 N N . ALA B 1 58 ? -7.441 20.922 23.516 1 98.88 58 ALA B N 1
ATOM 4373 C CA . ALA B 1 58 ? -6.113 21.484 23.312 1 98.88 58 ALA B CA 1
ATOM 4374 C C . ALA B 1 58 ? -5.027 20.531 23.812 1 98.88 58 ALA B C 1
ATOM 4376 O O . ALA B 1 58 ? -4.039 20.297 23.109 1 98.88 58 ALA B O 1
ATOM 4377 N N . ASP B 1 59 ? -5.234 19.938 25.031 1 98.81 59 ASP B N 1
ATOM 4378 C CA . ASP B 1 59 ? -4.293 18.953 25.547 1 98.81 59 ASP B CA 1
ATOM 4379 C C . ASP B 1 59 ? -4.152 17.766 24.594 1 98.81 59 ASP B C 1
ATOM 4381 O O . ASP B 1 59 ? -3.039 17.312 24.328 1 98.81 59 ASP B O 1
ATOM 4385 N N . ALA B 1 60 ? -5.277 17.297 24.125 1 98.88 60 ALA B N 1
ATOM 4386 C CA . ALA B 1 60 ? -5.305 16.156 23.219 1 98.88 60 ALA B CA 1
ATOM 4387 C C . ALA B 1 60 ? -4.574 16.469 21.922 1 98.88 60 ALA B C 1
ATOM 4389 O O . ALA B 1 60 ? -3.832 15.633 21.391 1 98.88 60 ALA B O 1
ATOM 4390 N N . ALA B 1 61 ? -4.801 17.641 21.391 1 98.94 61 ALA B N 1
ATOM 4391 C CA . ALA B 1 61 ? -4.148 18.047 20.141 1 98.94 61 ALA B CA 1
ATOM 4392 C C . ALA B 1 61 ? -2.633 18.109 20.312 1 98.94 61 ALA B C 1
ATOM 4394 O O . ALA B 1 61 ? -1.885 17.672 19.438 1 98.94 61 ALA B O 1
ATOM 4395 N N . VAL B 1 62 ? -2.195 18.656 21.438 1 98.88 62 VAL B N 1
ATOM 4396 C CA . VAL B 1 62 ? -0.766 18.766 21.703 1 98.88 62 VAL B CA 1
ATOM 4397 C C . VAL B 1 62 ? -0.147 17.375 21.781 1 98.88 62 VAL B C 1
ATOM 4399 O O . VAL B 1 62 ? 0.881 17.094 21.156 1 98.88 62 VAL B O 1
ATOM 4402 N N . ALA B 1 63 ? -0.772 16.469 22.516 1 98.88 63 ALA B N 1
ATOM 4403 C CA . ALA B 1 63 ? -0.269 15.109 22.641 1 98.88 63 ALA B CA 1
ATOM 4404 C C . ALA B 1 63 ? -0.226 14.414 21.281 1 98.88 63 ALA B C 1
ATOM 4406 O O . ALA B 1 63 ? 0.763 13.758 20.938 1 98.88 63 ALA B O 1
ATOM 4407 N N . ALA B 1 64 ? -1.28 14.555 20.547 1 98.88 64 ALA B N 1
ATOM 4408 C CA . ALA B 1 64 ? -1.351 13.945 19.219 1 98.88 64 ALA B CA 1
ATOM 4409 C C . ALA B 1 64 ? -0.286 14.516 18.281 1 98.88 64 ALA B C 1
ATOM 4411 O O . ALA B 1 64 ? 0.32 13.789 17.5 1 98.88 64 ALA B O 1
ATOM 4412 N N . ALA B 1 65 ? -0.055 15.805 18.344 1 98.81 65 ALA B N 1
ATOM 4413 C CA . ALA B 1 65 ? 0.936 16.453 17.484 1 98.81 65 ALA B CA 1
ATOM 4414 C C . ALA B 1 65 ? 2.34 15.93 17.781 1 98.81 65 ALA B C 1
ATOM 4416 O O . ALA B 1 65 ? 3.117 15.656 16.875 1 98.81 65 ALA B O 1
ATOM 4417 N N . PHE B 1 66 ? 2.643 15.836 19.078 1 98.88 66 PHE B N 1
ATOM 4418 C CA . PHE B 1 66 ? 3.941 15.273 19.438 1 98.88 66 PHE B CA 1
ATOM 4419 C C . PHE B 1 66 ? 4.051 13.82 19 1 98.88 66 PHE B C 1
ATOM 4421 O O . PHE B 1 66 ? 5.113 13.375 18.562 1 98.88 66 PHE B O 1
ATOM 4428 N N . ALA B 1 67 ? 2.99 13.055 19.125 1 98.75 67 ALA B N 1
ATOM 4429 C CA . ALA B 1 67 ? 2.984 11.68 18.656 1 98.75 67 ALA B CA 1
ATOM 4430 C C . ALA B 1 67 ? 3.197 11.617 17.141 1 98.75 67 ALA B C 1
ATOM 4432 O O . ALA B 1 67 ? 3.934 10.758 16.656 1 98.75 67 ALA B O 1
ATOM 4433 N N . LEU B 1 68 ? 2.576 12.508 16.406 1 98.56 68 LEU B N 1
ATOM 4434 C CA . LEU B 1 68 ? 2.719 12.555 14.961 1 98.56 68 LEU B CA 1
ATOM 4435 C C . LEU B 1 68 ? 4.176 12.789 14.57 1 98.56 68 LEU B C 1
ATOM 4437 O O . LEU B 1 68 ? 4.637 12.266 13.555 1 98.56 68 LEU B O 1
ATOM 4441 N N . ALA B 1 69 ? 4.887 13.547 15.344 1 97.88 69 ALA B N 1
ATOM 4442 C CA . ALA B 1 69 ? 6.293 13.82 15.07 1 97.88 69 ALA B CA 1
ATOM 4443 C C . ALA B 1 69 ? 7.113 12.531 15.062 1 97.88 69 ALA B C 1
ATOM 4445 O O . ALA B 1 69 ? 8.188 12.469 14.469 1 97.88 69 ALA B O 1
ATOM 4446 N N . VAL B 1 70 ? 6.57 11.492 15.719 1 98.31 70 VAL B N 1
ATOM 4447 C CA . VAL B 1 70 ? 7.262 10.211 15.828 1 98.31 70 VAL B CA 1
ATOM 4448 C C . VAL B 1 70 ? 6.75 9.25 14.758 1 98.31 70 VAL B C 1
ATOM 4450 O O . VAL B 1 70 ? 7.543 8.656 14.023 1 98.31 70 VAL B O 1
ATOM 4453 N N . VAL B 1 71 ? 5.461 9.172 14.562 1 98.12 71 VAL B N 1
ATOM 4454 C CA . VAL B 1 71 ? 4.879 8.039 13.844 1 98.12 71 VAL B CA 1
ATOM 4455 C C . VAL B 1 71 ? 4.672 8.414 12.375 1 98.12 71 VAL B C 1
ATOM 4457 O O . VAL B 1 71 ? 4.305 7.562 11.562 1 98.12 71 VAL B O 1
ATOM 4460 N N . GLU B 1 72 ? 4.906 9.648 11.992 1 96.44 72 GLU B N 1
ATOM 4461 C CA . GLU B 1 72 ? 4.789 10.07 10.602 1 96.44 72 GLU B CA 1
ATOM 4462 C C . GLU B 1 72 ? 5.855 11.102 10.25 1 96.44 72 GLU B C 1
ATOM 4464 O O . GLU B 1 72 ? 5.535 12.219 9.828 1 96.44 72 GLU B O 1
ATOM 4469 N N . PRO B 1 73 ? 7.059 10.758 10.336 1 97 73 PRO B N 1
ATOM 4470 C CA . PRO B 1 73 ? 8.133 11.719 10.086 1 97 73 PRO B CA 1
ATOM 4471 C C . PRO B 1 73 ? 8.133 12.25 8.656 1 97 73 PRO B C 1
ATOM 4473 O O . PRO B 1 73 ? 8.844 13.211 8.352 1 97 73 PRO B O 1
ATOM 4476 N N . TRP B 1 74 ? 7.348 11.703 7.777 1 96.56 74 TRP B N 1
ATOM 4477 C CA . TRP B 1 74 ? 7.312 12.156 6.395 1 96.56 74 TRP B CA 1
ATOM 4478 C C . TRP B 1 74 ? 6.426 13.391 6.246 1 96.56 74 TRP B C 1
ATOM 4480 O O . TRP B 1 74 ? 6.469 14.078 5.223 1 96.56 74 TRP B O 1
ATOM 4490 N N . ASN B 1 75 ? 5.633 13.766 7.227 1 96.25 75 ASN B N 1
ATOM 4491 C CA . ASN B 1 75 ? 4.711 14.883 7.09 1 96.25 75 ASN B CA 1
ATOM 4492 C C . ASN B 1 75 ? 5.043 16 8.07 1 96.25 75 ASN B C 1
ATOM 4494 O O . ASN B 1 75 ? 4.887 17.188 7.754 1 96.25 75 ASN B O 1
ATOM 4498 N N . SER B 1 76 ? 5.379 15.578 9.336 1 96.56 76 SER B N 1
ATOM 4499 C CA . SER B 1 76 ? 5.578 16.562 10.398 1 96.56 76 SER B CA 1
ATOM 4500 C C . SER B 1 76 ? 6.691 16.141 11.344 1 96.56 76 SER B C 1
ATOM 4502 O O . SER B 1 76 ? 7.258 15.062 11.203 1 96.56 76 SER B O 1
ATOM 4504 N N . GLY B 1 77 ? 7.051 17.031 12.266 1 97.75 77 GLY B N 1
ATOM 4505 C CA . GLY B 1 77 ? 8.086 16.797 13.258 1 97.75 77 GLY B CA 1
ATOM 4506 C C . GLY B 1 77 ? 8.391 18.016 14.117 1 97.75 77 GLY B C 1
ATOM 4507 O O . GLY B 1 77 ? 7.797 19.078 13.922 1 97.75 77 GLY B O 1
ATOM 4508 N N . LEU B 1 78 ? 9.305 17.781 15.016 1 98.81 78 LEU B N 1
ATOM 4509 C CA . LEU B 1 78 ? 9.695 18.859 15.906 1 98.81 78 LEU B CA 1
ATOM 4510 C C . LEU B 1 78 ? 10.336 20 15.125 1 98.81 78 LEU B C 1
ATOM 4512 O O . LEU B 1 78 ? 10.289 21.156 15.547 1 98.81 78 LEU B O 1
ATOM 4516 N N . GLY B 1 79 ? 10.883 19.703 13.977 1 98.75 79 GLY B N 1
ATOM 4517 C CA . GLY B 1 79 ? 11.516 20.703 13.133 1 98.75 79 GLY B CA 1
ATOM 4518 C C . GLY B 1 79 ? 10.531 21.406 12.211 1 98.75 79 GLY B C 1
ATOM 4519 O O . GLY B 1 79 ? 10.938 22.078 11.258 1 98.75 79 GLY B O 1
ATOM 4520 N N . GLY B 1 80 ? 9.258 21.25 12.469 1 98.44 80 GLY B N 1
ATOM 4521 C CA . GLY B 1 80 ? 8.234 21.719 11.555 1 98.44 80 GLY B CA 1
ATOM 4522 C C . GLY B 1 80 ? 7.703 23.094 11.922 1 98.44 80 GLY B C 1
ATOM 4523 O O . GLY B 1 80 ? 8.336 23.828 12.688 1 98.44 80 GLY B O 1
ATOM 4524 N N . ILE B 1 81 ? 6.625 23.531 11.234 1 98.12 81 ILE B N 1
ATOM 4525 C CA . ILE B 1 81 ? 5.902 24.781 11.375 1 98.12 81 ILE B CA 1
ATOM 4526 C C . ILE B 1 81 ? 4.402 24.547 11.211 1 98.12 81 ILE B C 1
ATOM 4528 O O . ILE B 1 81 ? 3.98 23.438 10.867 1 98.12 81 ILE B O 1
ATOM 4532 N N . GLY B 1 82 ? 3.594 25.547 11.531 1 97.69 82 GLY B N 1
ATOM 4533 C CA . GLY B 1 82 ? 2.184 25.297 11.281 1 97.69 82 GLY B CA 1
ATOM 4534 C C . GLY B 1 82 ? 1.278 26.391 11.836 1 97.69 82 GLY B C 1
ATOM 4535 O O . GLY B 1 82 ? 1.734 27.5 12.133 1 97.69 82 GLY B O 1
ATOM 4536 N N . PHE B 1 83 ? -0.02 26.031 11.82 1 97.94 83 PHE B N 1
ATOM 4537 C CA . PHE B 1 83 ? -1.106 26.844 12.344 1 97.94 83 PHE B CA 1
ATOM 4538 C C . PHE B 1 83 ? -2.145 25.984 13.047 1 97.94 83 PHE B C 1
ATOM 4540 O O . PHE B 1 83 ? -2.436 24.875 12.602 1 97.94 83 PHE B O 1
ATOM 4547 N N . GLY B 1 84 ? -2.67 26.516 14.133 1 98.06 84 GLY B N 1
ATOM 4548 C CA . GLY B 1 84 ? -3.791 25.875 14.805 1 98.06 84 GLY B CA 1
ATOM 4549 C C . GLY B 1 84 ? -4.941 26.828 15.078 1 98.06 84 GLY B C 1
ATOM 4550 O O . GLY B 1 84 ? -4.723 28 15.391 1 98.06 84 GLY B O 1
ATOM 4551 N N . LEU B 1 85 ? -6.145 26.344 14.953 1 98.56 85 LEU B N 1
ATOM 4552 C CA . LEU B 1 85 ? -7.336 27.062 15.398 1 98.56 85 LEU B CA 1
ATOM 4553 C C . LEU B 1 85 ? -7.895 26.438 16.672 1 98.56 85 LEU B C 1
ATOM 4555 O O . LEU B 1 85 ? -8.055 25.203 16.75 1 98.56 85 LEU B O 1
ATOM 4559 N N . VAL B 1 86 ? -8.117 27.234 17.609 1 98.88 86 VAL B N 1
ATOM 4560 C CA . VAL B 1 86 ? -8.836 26.828 18.812 1 98.88 86 VAL B CA 1
ATOM 4561 C C . VAL B 1 86 ? -10.188 27.531 18.859 1 98.88 86 VAL B C 1
ATOM 4563 O O . VAL B 1 86 ? -10.25 28.75 18.938 1 98.88 86 VAL B O 1
ATOM 4566 N N . HIS B 1 87 ? -11.219 26.781 18.797 1 98.81 87 HIS B N 1
ATOM 4567 C CA . HIS B 1 87 ? -12.578 27.297 18.875 1 98.81 87 HIS B CA 1
ATOM 4568 C C . HIS B 1 87 ? -13.305 26.75 20.094 1 98.81 87 HIS B C 1
ATOM 4570 O O . HIS B 1 87 ? -13.742 25.594 20.094 1 98.81 87 HIS B O 1
ATOM 4576 N N . ARG B 1 88 ? -13.43 27.562 21.125 1 98.19 88 ARG B N 1
ATOM 4577 C CA . ARG B 1 88 ? -13.992 27.141 22.391 1 98.19 88 ARG B CA 1
ATOM 4578 C C . ARG B 1 88 ? -15.516 27.016 22.297 1 98.19 88 ARG B C 1
ATOM 4580 O O . ARG B 1 88 ? -16.156 27.766 21.578 1 98.19 88 ARG B O 1
ATOM 4587 N N . ALA B 1 89 ? -15.812 26.141 23.281 1 94.19 89 ALA B N 1
ATOM 4588 C CA . ALA B 1 89 ? -17.266 25.984 23.406 1 94.19 89 ALA B CA 1
ATOM 4589 C C . ALA B 1 89 ? -17.922 27.281 23.812 1 94.19 89 ALA B C 1
ATOM 4591 O O . ALA B 1 89 ? -17.438 27.984 24.703 1 94.19 89 ALA B O 1
ATOM 4592 N N . GLY B 1 90 ? -18.781 27.875 23.062 1 93.25 90 GLY B N 1
ATOM 4593 C CA . GLY B 1 90 ? -19.547 29.078 23.391 1 93.25 90 GLY B CA 1
ATOM 4594 C C . GLY B 1 90 ? -18.938 30.344 22.828 1 93.25 90 GLY B C 1
ATOM 4595 O O . GLY B 1 90 ? -19.484 31.438 23.016 1 93.25 90 GLY B O 1
ATOM 4596 N N . ALA B 1 91 ? -17.75 30.203 22.312 1 96.25 91 ALA B N 1
ATOM 4597 C CA . ALA B 1 91 ? -17.109 31.375 21.734 1 96.25 91 ALA B CA 1
ATOM 4598 C C . ALA B 1 91 ? -17.609 31.641 20.328 1 96.25 91 ALA B C 1
ATOM 4600 O O . ALA B 1 91 ? -17.844 30.688 19.562 1 96.25 91 ALA B O 1
ATOM 4601 N N . GLU B 1 92 ? -17.75 32.875 20.031 1 95.38 92 GLU B N 1
ATOM 4602 C CA . GLU B 1 92 ? -18.172 33.25 18.688 1 95.38 92 GLU B CA 1
ATOM 4603 C C . GLU B 1 92 ? -17.031 33.062 17.688 1 95.38 92 GLU B C 1
ATOM 4605 O O . GLU B 1 92 ? -17.266 32.625 16.562 1 95.38 92 GLU B O 1
ATOM 4610 N N . ASN B 1 93 ? -15.859 33.438 18.156 1 96.19 93 ASN B N 1
ATOM 4611 C CA . ASN B 1 93 ? -14.711 33.406 17.25 1 96.19 93 ASN B CA 1
ATOM 4612 C C . ASN B 1 93 ? -13.625 32.438 17.766 1 96.19 93 ASN B C 1
ATOM 4614 O O . ASN B 1 93 ? -13.406 32.344 18.969 1 96.19 93 ASN B O 1
ATOM 4618 N N . ALA B 1 94 ? -13 31.812 16.812 1 98.25 94 ALA B N 1
ATOM 4619 C CA . ALA B 1 94 ? -11.812 31 17.109 1 98.25 94 ALA B CA 1
ATOM 4620 C C . ALA B 1 94 ? -10.578 31.875 17.266 1 98.25 94 ALA B C 1
ATOM 4622 O O . ALA B 1 94 ? -10.594 33.062 16.891 1 98.25 94 ALA B O 1
ATOM 4623 N N . GLU B 1 95 ? -9.609 31.359 17.844 1 98.31 95 GLU B N 1
ATOM 4624 C CA . GLU B 1 95 ? -8.281 31.969 17.922 1 98.31 95 GLU B CA 1
ATOM 4625 C C . GLU B 1 95 ? -7.258 31.141 17.156 1 98.31 95 GLU B C 1
ATOM 4627 O O . GLU B 1 95 ? -7.328 29.906 17.141 1 98.31 95 GLU B O 1
ATOM 4632 N N . VAL B 1 96 ? -6.309 31.859 16.531 1 98.38 96 VAL B N 1
ATOM 4633 C CA . VAL B 1 96 ? -5.262 31.203 15.75 1 98.38 96 VAL B CA 1
ATOM 4634 C C . VAL B 1 96 ? -3.979 31.125 16.578 1 98.38 96 VAL B C 1
ATOM 4636 O O . VAL B 1 96 ? -3.502 32.125 17.094 1 98.38 96 VAL B O 1
ATOM 4639 N N . VAL B 1 97 ? -3.518 29.953 16.781 1 98.75 97 VAL B N 1
ATOM 4640 C CA . VAL B 1 97 ? -2.141 29.766 17.234 1 98.75 97 VAL B CA 1
ATOM 4641 C C . VAL B 1 97 ? -1.205 29.75 16.031 1 98.75 97 VAL B C 1
ATOM 4643 O O . VAL B 1 97 ? -1.15 28.766 15.281 1 98.75 97 VAL B O 1
ATOM 4646 N N . ASP B 1 98 ? -0.409 30.844 15.875 1 97.94 98 ASP B N 1
ATOM 4647 C CA . ASP B 1 98 ? 0.439 31.031 14.703 1 97.94 98 ASP B CA 1
ATOM 4648 C C . ASP B 1 98 ? 1.889 30.656 15.008 1 97.94 98 ASP B C 1
ATOM 4650 O O . ASP B 1 98 ? 2.578 31.375 15.734 1 97.94 98 ASP B O 1
ATOM 4654 N N . PHE B 1 99 ? 2.311 29.625 14.555 1 98.31 99 PHE B N 1
ATOM 4655 C CA . PHE B 1 99 ? 3.705 29.188 14.539 1 98.31 99 PHE B CA 1
ATOM 4656 C C . PHE B 1 99 ? 4.164 28.875 13.125 1 98.31 99 PHE B C 1
ATOM 4658 O O . PHE B 1 99 ? 4.844 27.875 12.891 1 98.31 99 PHE B O 1
ATOM 4665 N N . GLY B 1 100 ? 3.732 29.688 12.195 1 96.62 100 GLY B N 1
ATOM 4666 C CA . GLY B 1 100 ? 3.98 29.562 10.766 1 96.62 100 GLY B CA 1
ATOM 4667 C C . GLY B 1 100 ? 5.426 29.828 10.383 1 96.62 100 GLY B C 1
ATOM 4668 O O . GLY B 1 100 ? 6.277 30.016 11.258 1 96.62 100 GLY B O 1
ATOM 4669 N N . PRO B 1 101 ? 5.676 29.859 9.125 1 96.25 101 PRO B N 1
ATOM 4670 C CA . PRO B 1 101 ? 7.047 29.922 8.609 1 96.25 101 PRO B CA 1
ATOM 4671 C C . PRO B 1 101 ? 7.684 31.297 8.789 1 96.25 101 PRO B C 1
ATOM 4673 O O . PRO B 1 101 ? 7.035 32.312 8.555 1 96.25 101 PRO B O 1
ATOM 4676 N N . VAL B 1 102 ? 8.938 31.297 9.25 1 97.38 102 VAL B N 1
ATOM 4677 C CA . VAL B 1 102 ? 9.758 32.5 9.359 1 97.38 102 VAL B CA 1
ATOM 4678 C C . VAL B 1 102 ? 11.188 32.188 8.922 1 97.38 102 VAL B C 1
ATOM 4680 O O . VAL B 1 102 ? 11.805 31.25 9.414 1 97.38 102 VAL B O 1
ATOM 4683 N N . ALA B 1 103 ? 11.711 32.969 7.977 1 97.75 103 ALA B N 1
ATOM 4684 C CA . ALA B 1 103 ? 13.094 32.812 7.531 1 97.75 103 ALA B CA 1
ATOM 4685 C C . ALA B 1 103 ? 14.07 33.25 8.617 1 97.75 103 ALA B C 1
ATOM 4687 O O . ALA B 1 103 ? 13.805 34.188 9.359 1 97.75 103 ALA B O 1
ATOM 4688 N N . PRO B 1 104 ? 15.234 32.562 8.648 1 98.38 104 PRO B N 1
ATOM 4689 C CA . PRO B 1 104 ? 16.266 33 9.594 1 98.38 104 PRO B CA 1
ATOM 4690 C C . PRO B 1 104 ? 16.688 34.469 9.375 1 98.38 104 PRO B C 1
ATOM 4692 O O . PRO B 1 104 ? 16.766 34.906 8.227 1 98.38 104 PRO B O 1
ATOM 4695 N N . LYS B 1 105 ? 17.078 35.125 10.438 1 97.06 105 LYS B N 1
ATOM 4696 C CA . LYS B 1 105 ? 17.469 36.5 10.352 1 97.06 105 LYS B CA 1
ATOM 4697 C C . LYS B 1 105 ? 18.766 36.656 9.562 1 97.06 105 LYS B C 1
ATOM 4699 O O . LYS B 1 105 ? 19.031 37.719 8.969 1 97.06 105 LYS B O 1
ATOM 4704 N N . GLY B 1 106 ? 19.562 35.625 9.516 1 97.12 106 GLY B N 1
ATOM 4705 C CA . GLY B 1 106 ? 20.859 35.719 8.867 1 97.12 106 GLY B CA 1
ATOM 4706 C C . GLY B 1 106 ? 20.859 35.156 7.453 1 97.12 106 GLY B C 1
ATOM 4707 O O . GLY B 1 106 ? 21.906 35 6.844 1 97.12 106 GLY B O 1
ATOM 4708 N N . VAL B 1 107 ? 19.688 34.906 6.875 1 97 107 VAL B N 1
ATOM 4709 C CA . VAL B 1 107 ? 19.641 34.312 5.547 1 97 107 VAL B CA 1
ATOM 4710 C C . VAL B 1 107 ? 20.234 35.281 4.52 1 97 107 VAL B C 1
ATOM 4712 O O . VAL B 1 107 ? 20.016 36.5 4.605 1 97 107 VAL B O 1
ATOM 4715 N N . ASP B 1 108 ? 21.047 34.781 3.588 1 96 108 ASP B N 1
ATOM 4716 C CA . ASP B 1 108 ? 21.609 35.531 2.459 1 96 108 ASP B CA 1
ATOM 4717 C C . ASP B 1 108 ? 20.969 35.094 1.143 1 96 108 ASP B C 1
ATOM 4719 O O . ASP B 1 108 ? 21.266 34 0.645 1 96 108 ASP B O 1
ATOM 4723 N N . PRO B 1 109 ? 20.172 35.938 0.579 1 94.75 109 PRO B N 1
ATOM 4724 C CA . PRO B 1 109 ? 19.531 35.562 -0.684 1 94.75 109 PRO B CA 1
ATOM 4725 C C . PRO B 1 109 ? 20.531 35.156 -1.757 1 94.75 109 PRO B C 1
ATOM 4727 O O . PRO B 1 109 ? 20.219 34.375 -2.641 1 94.75 109 PRO B O 1
ATOM 4730 N N . ALA B 1 110 ? 21.781 35.594 -1.665 1 95 110 ALA B N 1
ATOM 4731 C CA . ALA B 1 110 ? 22.812 35.281 -2.662 1 95 110 ALA B CA 1
ATOM 4732 C C . ALA B 1 110 ? 23.219 33.812 -2.621 1 95 110 ALA B C 1
ATOM 4734 O O . ALA B 1 110 ? 23.844 33.312 -3.559 1 95 110 ALA B O 1
ATOM 4735 N N . ALA B 1 111 ? 22.906 33.188 -1.576 1 96.19 111 ALA B N 1
ATOM 4736 C CA . ALA B 1 111 ? 23.219 31.766 -1.442 1 96.19 111 ALA B CA 1
ATOM 4737 C C . ALA B 1 111 ? 22.328 30.922 -2.338 1 96.19 111 ALA B C 1
ATOM 4739 O O . ALA B 1 111 ? 22.594 29.734 -2.557 1 96.19 111 ALA B O 1
ATOM 4740 N N . TYR B 1 112 ? 21.297 31.5 -2.902 1 95.88 112 TYR B N 1
ATOM 4741 C CA . TYR B 1 112 ? 20.312 30.797 -3.721 1 95.88 112 TYR B CA 1
ATOM 4742 C C . TYR B 1 112 ? 20.391 31.25 -5.172 1 95.88 112 TYR B C 1
ATOM 4744 O O . TYR B 1 112 ? 19.422 31.781 -5.715 1 95.88 112 TYR B O 1
ATOM 4752 N N . ARG B 1 113 ? 21.5 30.906 -5.793 1 94 113 ARG B N 1
ATOM 4753 C CA . ARG B 1 113 ? 21.75 31.297 -7.176 1 94 113 ARG B CA 1
ATOM 4754 C C . ARG B 1 113 ? 20.859 30.516 -8.141 1 94 113 ARG B C 1
ATOM 4756 O O . ARG B 1 113 ? 20.672 29.312 -7.984 1 94 113 ARG B O 1
ATOM 4763 N N . LEU B 1 114 ? 20.328 31.312 -9.055 1 91.31 114 LEU B N 1
ATOM 4764 C CA . LEU B 1 114 ? 19.469 30.688 -10.062 1 91.31 114 LEU B CA 1
ATOM 4765 C C . LEU B 1 114 ? 20.297 30.031 -11.156 1 91.31 114 LEU B C 1
ATOM 4767 O O . LEU B 1 114 ? 21.359 30.516 -11.523 1 91.31 114 LEU B O 1
ATOM 4771 N N . THR B 1 115 ? 19.812 28.906 -11.648 1 88.19 115 THR B N 1
ATOM 4772 C CA . THR B 1 115 ? 20.516 28.188 -12.711 1 88.19 115 THR B CA 1
ATOM 4773 C C . THR B 1 115 ? 20.141 28.75 -14.078 1 88.19 115 THR B C 1
ATOM 4775 O O . THR B 1 115 ? 20.828 28.5 -15.07 1 88.19 115 THR B O 1
ATOM 4778 N N . GLY B 1 116 ? 19.109 29.516 -14.219 1 80.06 116 GLY B N 1
ATOM 4779 C CA . GLY B 1 116 ? 18.562 29.969 -15.492 1 80.06 116 GLY B CA 1
ATOM 4780 C C . GLY B 1 116 ? 17.469 29.078 -16.031 1 80.06 116 GLY B C 1
ATOM 4781 O O . GLY B 1 116 ? 16.781 29.422 -16.984 1 80.06 116 GLY B O 1
ATOM 4782 N N . ARG B 1 117 ? 17.297 27.953 -15.359 1 74.06 117 ARG B N 1
ATOM 4783 C CA . ARG B 1 117 ? 16.25 27.016 -15.758 1 74.06 117 ARG B CA 1
ATOM 4784 C C . ARG B 1 117 ? 15.039 27.109 -14.836 1 74.06 117 ARG B C 1
ATOM 4786 O O . ARG B 1 117 ? 15.148 27.609 -13.711 1 74.06 117 ARG B O 1
ATOM 4793 N N . LEU B 1 118 ? 13.906 26.859 -15.297 1 65 118 LEU B N 1
ATOM 4794 C CA . LEU B 1 118 ? 12.711 26.812 -14.461 1 65 118 LEU B CA 1
ATOM 4795 C C . LEU B 1 118 ? 12.609 25.469 -13.742 1 65 118 LEU B C 1
ATOM 4797 O O . LEU B 1 118 ? 12.953 24.422 -14.312 1 65 118 LEU B O 1
ATOM 4801 N N . LYS B 1 119 ? 12.227 25.516 -12.43 1 57.19 119 LYS B N 1
ATOM 4802 C CA . LYS B 1 119 ? 12.086 24.297 -11.625 1 57.19 119 LYS B CA 1
ATOM 4803 C C . LYS B 1 119 ? 10.922 23.453 -12.109 1 57.19 119 LYS B C 1
ATOM 4805 O O . LYS B 1 119 ? 9.906 23.984 -12.57 1 57.19 119 LYS B O 1
ATOM 4810 N N . LYS B 1 120 ? 11.18 22.234 -12.062 1 48.16 120 LYS B N 1
ATOM 4811 C CA . LYS B 1 120 ? 10.117 21.281 -12.391 1 48.16 120 LYS B CA 1
ATOM 4812 C C . LYS B 1 120 ? 9.328 20.875 -11.148 1 48.16 120 LYS B C 1
ATOM 4814 O O . LYS B 1 120 ? 8.734 19.812 -11.102 1 48.16 120 LYS B O 1
ATOM 4819 N N . ASP B 1 121 ? 9.305 21.875 -9.938 1 46.69 121 ASP B N 1
ATOM 4820 C CA . ASP B 1 121 ? 8.656 21.516 -8.68 1 46.69 121 ASP B CA 1
ATOM 4821 C C . ASP B 1 121 ? 7.289 22.172 -8.555 1 46.69 121 ASP B C 1
ATOM 4823 O O . ASP B 1 121 ? 6.805 22.812 -9.492 1 46.69 121 ASP B O 1
ATOM 4827 N N . PHE B 1 122 ? 6.637 22.016 -7.242 1 44.44 122 PHE B N 1
ATOM 4828 C CA . PHE B 1 122 ? 5.293 22.469 -6.895 1 44.44 122 PHE B CA 1
ATOM 4829 C C . PHE B 1 122 ? 5.102 23.938 -7.258 1 44.44 122 PHE B C 1
ATOM 4831 O O . PHE B 1 122 ? 4.008 24.344 -7.648 1 44.44 122 PHE B O 1
ATOM 4838 N N . PHE B 1 123 ? 6.305 24.719 -7.062 1 49.16 123 PHE B N 1
ATOM 4839 C CA . PHE B 1 123 ? 6.266 26.141 -7.348 1 49.16 123 PHE B CA 1
ATOM 4840 C C . PHE B 1 123 ? 7.016 26.469 -8.633 1 49.16 123 PHE B C 1
ATOM 4842 O O . PHE B 1 123 ? 8.047 25.844 -8.93 1 49.16 123 PHE B O 1
ATOM 4849 N N . THR B 1 124 ? 6.328 26.969 -9.531 1 58.53 124 THR B N 1
ATOM 4850 C CA . THR B 1 124 ? 6.977 27.344 -10.773 1 58.53 124 THR B CA 1
ATOM 4851 C C . THR B 1 124 ? 8.039 28.406 -10.531 1 58.53 124 THR B C 1
ATOM 4853 O O . THR B 1 124 ? 7.938 29.531 -11.031 1 58.53 124 THR B O 1
ATOM 4856 N N . TRP B 1 125 ? 8.945 27.984 -9.539 1 67.38 125 TRP B N 1
ATOM 4857 C CA . TRP B 1 125 ? 10.047 28.922 -9.297 1 67.38 125 TRP B CA 1
ATOM 4858 C C . TRP B 1 125 ? 11.266 28.547 -10.133 1 67.38 125 TRP B C 1
ATOM 4860 O O . TRP B 1 125 ? 11.422 27.391 -10.531 1 67.38 125 TRP B O 1
ATOM 4870 N N . PRO B 1 126 ? 12.023 29.609 -10.344 1 78.12 126 PRO B N 1
ATOM 4871 C CA . PRO B 1 126 ? 13.297 29.281 -10.992 1 78.12 126 PRO B CA 1
ATOM 4872 C C . PRO B 1 126 ? 14.148 28.312 -10.18 1 78.12 126 PRO B C 1
ATOM 4874 O O . PRO B 1 126 ? 14.109 28.344 -8.945 1 78.12 126 PRO B O 1
ATOM 4877 N N . GLU B 1 127 ? 14.844 27.5 -10.875 1 86.12 127 GLU B N 1
ATOM 4878 C CA . GLU B 1 127 ? 15.695 26.5 -10.242 1 86.12 127 GLU B CA 1
ATOM 4879 C C . GLU B 1 127 ? 16.891 27.156 -9.555 1 86.12 127 GLU B C 1
ATOM 4881 O O . GLU B 1 127 ? 17.5 28.078 -10.094 1 86.12 127 GLU B O 1
ATOM 4886 N N . VAL B 1 128 ? 17.109 26.703 -8.359 1 92.12 128 VAL B N 1
ATOM 4887 C CA . VAL B 1 128 ? 18.266 27.156 -7.582 1 92.12 128 VAL B CA 1
ATOM 4888 C C . VAL B 1 128 ? 19.391 26.125 -7.695 1 92.12 128 VAL B C 1
ATOM 4890 O O . VAL B 1 128 ? 19.141 24.922 -7.66 1 92.12 128 VAL B O 1
ATOM 4893 N N . GLU B 1 129 ? 20.609 26.594 -7.859 1 93.56 129 GLU B N 1
ATOM 4894 C CA . GLU B 1 129 ? 21.781 25.734 -7.996 1 93.56 129 GLU B CA 1
ATOM 4895 C C . GLU B 1 129 ? 21.875 24.734 -6.836 1 93.56 129 GLU B C 1
ATOM 4897 O O . GLU B 1 129 ? 21.828 25.141 -5.668 1 93.56 129 GLU B O 1
ATOM 4902 N N . GLY B 1 130 ? 21.938 23.469 -7.211 1 93.25 130 GLY B N 1
ATOM 4903 C CA . GLY B 1 130 ? 22.125 22.422 -6.211 1 93.25 130 GLY B CA 1
ATOM 4904 C C . GLY B 1 130 ? 20.875 22.141 -5.402 1 93.25 130 GLY B C 1
ATOM 4905 O O . GLY B 1 130 ? 20.922 21.438 -4.395 1 93.25 130 GLY B O 1
ATOM 4906 N N . ASP B 1 131 ? 19.781 22.734 -5.715 1 93.81 131 ASP B N 1
ATOM 4907 C CA . ASP B 1 131 ? 18.531 22.578 -4.984 1 93.81 131 ASP B CA 1
ATOM 4908 C C . ASP B 1 131 ? 18.703 22.922 -3.51 1 93.81 131 ASP B C 1
ATOM 4910 O O . ASP B 1 131 ? 18.125 22.266 -2.639 1 93.81 131 ASP B O 1
ATOM 4914 N N . ARG B 1 132 ? 19.438 24.016 -3.289 1 95.75 132 ARG B N 1
ATOM 4915 C CA . ARG B 1 132 ? 19.812 24.375 -1.929 1 95.75 132 ARG B CA 1
ATOM 4916 C C . ARG B 1 132 ? 18.609 24.859 -1.135 1 95.75 132 ARG B C 1
ATOM 4918 O O . ARG B 1 132 ? 18.625 24.859 0.098 1 95.75 132 ARG B O 1
ATOM 4925 N N . ASN B 1 133 ? 17.609 25.328 -1.823 1 94.69 133 ASN B N 1
ATOM 4926 C CA . ASN B 1 133 ? 16.391 25.766 -1.15 1 94.69 133 ASN B CA 1
ATOM 4927 C C . ASN B 1 133 ? 15.398 24.625 -0.973 1 94.69 133 ASN B C 1
ATOM 4929 O O . ASN B 1 133 ? 14.359 24.781 -0.331 1 94.69 133 ASN B O 1
ATOM 4933 N N . ILE B 1 134 ? 15.75 23.422 -1.453 1 94.5 134 ILE B N 1
ATOM 4934 C CA . ILE B 1 134 ? 14.797 22.312 -1.504 1 94.5 134 ILE B CA 1
ATOM 4935 C C . ILE B 1 134 ? 15.156 21.266 -0.456 1 94.5 134 ILE B C 1
ATOM 4937 O O . ILE B 1 134 ? 14.281 20.594 0.093 1 94.5 134 ILE B O 1
ATOM 4941 N N . HIS B 1 135 ? 16.422 21.078 -0.255 1 96.88 135 HIS B N 1
ATOM 4942 C CA . HIS B 1 135 ? 16.828 20.109 0.75 1 96.88 135 HIS B CA 1
ATOM 4943 C C . HIS B 1 135 ? 18.125 20.531 1.428 1 96.88 135 HIS B C 1
ATOM 4945 O O . HIS B 1 135 ? 18.844 21.406 0.927 1 96.88 135 HIS B O 1
ATOM 4951 N N . GLY B 1 136 ? 18.344 20 2.629 1 98.25 136 GLY B N 1
ATOM 4952 C CA . GLY B 1 136 ? 19.594 20.25 3.316 1 98.25 136 GLY B CA 1
ATOM 4953 C C . GLY B 1 136 ? 19.547 21.469 4.223 1 98.25 136 GLY B C 1
ATOM 4954 O O . GLY B 1 136 ? 18.469 21.984 4.523 1 98.25 136 GLY B O 1
ATOM 4955 N N . PRO B 1 137 ? 20.688 21.875 4.648 1 98.5 137 PRO B N 1
ATOM 4956 C CA . PRO B 1 137 ? 20.766 22.859 5.73 1 98.5 137 PRO B CA 1
ATOM 4957 C C . PRO B 1 137 ? 20.312 24.25 5.289 1 98.5 137 PRO B C 1
ATOM 4959 O O . PRO B 1 137 ? 19.781 25.016 6.098 1 98.5 137 PRO B O 1
ATOM 4962 N N . LEU B 1 138 ? 20.469 24.562 4 1 98.38 138 LEU B N 1
ATOM 4963 C CA . LEU B 1 138 ? 20.109 25.906 3.541 1 98.38 138 LEU B CA 1
ATOM 4964 C C . LEU B 1 138 ? 18.625 26 3.229 1 98.38 138 LEU B C 1
ATOM 4966 O O . LEU B 1 138 ? 18.094 27.078 2.98 1 98.38 138 LEU B O 1
ATOM 4970 N N . SER B 1 139 ? 17.953 24.875 3.326 1 97.94 139 SER B N 1
ATOM 4971 C CA . SER B 1 139 ? 16.547 24.844 2.979 1 97.94 139 SER B CA 1
ATOM 4972 C C . SER B 1 139 ? 15.664 25.047 4.207 1 97.94 139 SER B C 1
ATOM 4974 O O . SER B 1 139 ? 14.453 25.25 4.086 1 97.94 139 SER B O 1
ATOM 4976 N N . ALA B 1 140 ? 16.188 25.125 5.383 1 98.31 140 ALA B N 1
ATOM 4977 C CA . ALA B 1 140 ? 15.414 25.109 6.621 1 98.31 140 ALA B CA 1
ATOM 4978 C C . ALA B 1 140 ? 15.023 26.516 7.055 1 98.31 140 ALA B C 1
ATOM 4980 O O . ALA B 1 140 ? 15.836 27.438 6.973 1 98.31 140 ALA B O 1
ATOM 4981 N N . LEU B 1 141 ? 13.789 26.672 7.469 1 98.31 141 LEU B N 1
ATOM 4982 C CA . LEU B 1 141 ? 13.328 27.812 8.242 1 98.31 141 LEU B CA 1
ATOM 4983 C C . LEU B 1 141 ? 13.453 27.547 9.734 1 98.31 141 LEU B C 1
ATOM 4985 O O . LEU B 1 141 ? 13.812 26.453 10.148 1 98.31 141 LEU B O 1
ATOM 4989 N N . ILE B 1 142 ? 13.203 28.594 10.508 1 98.81 142 ILE B N 1
ATOM 4990 C CA . ILE B 1 142 ? 13.211 28.422 11.953 1 98.81 142 ILE B CA 1
ATOM 4991 C C . ILE B 1 142 ? 12.133 27.422 12.359 1 98.81 142 ILE B C 1
ATOM 4993 O O . ILE B 1 142 ? 10.961 27.594 12.039 1 98.81 142 ILE B O 1
ATOM 4997 N N . PRO B 1 143 ? 12.555 26.25 12.977 1 98.88 143 PRO B N 1
ATOM 4998 C CA . PRO B 1 143 ? 11.516 25.328 13.445 1 98.88 143 PRO B CA 1
ATOM 4999 C C . PRO B 1 143 ? 10.664 25.922 14.57 1 98.88 143 PRO B C 1
ATOM 5001 O O . PRO B 1 143 ? 11.195 26.359 15.586 1 98.88 143 PRO B O 1
ATOM 5004 N N . SER B 1 144 ? 9.32 25.938 14.422 1 98.75 144 SER B N 1
ATOM 5005 C CA . SER B 1 144 ? 8.477 26.656 15.367 1 98.75 144 SER B CA 1
ATOM 5006 C C . SER B 1 144 ? 7.348 25.766 15.883 1 98.75 144 SER B C 1
ATOM 5008 O O . SER B 1 144 ? 6.492 26.219 16.641 1 98.75 144 SER B O 1
ATOM 5010 N N . SER B 1 145 ? 7.332 24.453 15.547 1 98.75 145 SER B N 1
ATOM 5011 C CA . SER B 1 145 ? 6.258 23.562 15.961 1 98.75 145 SER B CA 1
ATOM 5012 C C . SER B 1 145 ? 6.191 23.453 17.484 1 98.75 145 SER B C 1
ATOM 5014 O O . SER B 1 145 ? 5.117 23.578 18.078 1 98.75 145 SER B O 1
ATOM 5016 N N . VAL B 1 146 ? 7.309 23.281 18.125 1 98.94 146 VAL B N 1
ATOM 5017 C CA . VAL B 1 146 ? 7.336 23.094 19.562 1 98.94 146 VAL B CA 1
ATOM 5018 C C . VAL B 1 146 ? 6.836 24.359 20.25 1 98.94 146 VAL B C 1
ATOM 5020 O O . VAL B 1 146 ? 6.117 24.297 21.25 1 98.94 146 VAL B O 1
ATOM 5023 N N . ALA B 1 147 ? 7.188 25.516 19.703 1 98.88 147 ALA B N 1
ATOM 5024 C CA . ALA B 1 147 ? 6.684 26.781 20.25 1 98.88 147 ALA B CA 1
ATOM 5025 C C . ALA B 1 147 ? 5.168 26.859 20.109 1 98.88 147 ALA B C 1
ATOM 5027 O O . ALA B 1 147 ? 4.48 27.344 21.016 1 98.88 147 ALA B O 1
ATOM 5028 N N . GLY B 1 148 ? 4.691 26.469 18.984 1 98.88 148 GLY B N 1
ATOM 5029 C CA . GLY B 1 148 ? 3.252 26.453 18.766 1 98.88 148 GLY B CA 1
ATOM 5030 C C . GLY B 1 148 ? 2.512 25.531 19.719 1 98.88 148 GLY B C 1
ATOM 5031 O O . GLY B 1 148 ? 1.487 25.922 20.297 1 98.88 148 GLY B O 1
ATOM 5032 N N . TYR B 1 149 ? 3.029 24.344 19.875 1 98.88 149 TYR B N 1
ATOM 5033 C CA . TYR B 1 149 ? 2.42 23.375 20.781 1 98.88 149 TYR B CA 1
ATOM 5034 C C . TYR B 1 149 ? 2.451 23.891 22.219 1 98.88 149 TYR B C 1
ATOM 5036 O O . TYR B 1 149 ? 1.498 23.688 22.984 1 98.88 149 TYR B O 1
ATOM 5044 N N . ASP B 1 150 ? 3.529 24.516 22.547 1 98.81 150 ASP B N 1
ATOM 5045 C CA . ASP B 1 150 ? 3.672 25.078 23.891 1 98.81 150 ASP B CA 1
ATOM 5046 C C . ASP B 1 150 ? 2.639 26.172 24.141 1 98.81 150 ASP B C 1
ATOM 5048 O O . ASP B 1 150 ? 1.987 26.203 25.188 1 98.81 150 ASP B O 1
ATOM 5052 N N . LEU B 1 151 ? 2.486 27.047 23.203 1 98.81 151 LEU B N 1
ATOM 5053 C CA . LEU B 1 151 ? 1.505 28.125 23.344 1 98.81 151 LEU B CA 1
ATOM 5054 C C . LEU B 1 151 ? 0.091 27.562 23.422 1 98.81 151 LEU B C 1
ATOM 5056 O O . LEU B 1 151 ? -0.727 28.031 24.219 1 98.81 151 LEU B O 1
ATOM 5060 N N . LEU B 1 152 ? -0.157 26.578 22.641 1 98.81 152 LEU B N 1
ATOM 5061 C CA . LEU B 1 152 ? -1.467 25.938 22.609 1 98.81 152 LEU B CA 1
ATOM 5062 C C . LEU B 1 152 ? -1.817 25.375 23.984 1 98.81 152 LEU B C 1
ATOM 5064 O O . LEU B 1 152 ? -2.914 25.609 24.5 1 98.81 152 LEU B O 1
ATOM 5068 N N . ARG B 1 153 ? -0.934 24.609 24.609 1 98.19 153 ARG B N 1
ATOM 5069 C CA . ARG B 1 153 ? -1.224 24 25.906 1 98.19 153 ARG B CA 1
ATOM 5070 C C . ARG B 1 153 ? -1.307 25.062 26.984 1 98.19 153 ARG B C 1
ATOM 5072 O O . ARG B 1 153 ? -2.146 24.984 27.891 1 98.19 153 ARG B O 1
ATOM 5079 N N . GLU B 1 154 ? -0.423 26.094 26.938 1 98.25 154 GLU B N 1
ATOM 5080 C CA . GLU B 1 154 ? -0.375 27.125 27.969 1 98.25 154 GLU B CA 1
ATOM 5081 C C . GLU B 1 154 ? -1.657 27.953 27.984 1 98.25 154 GLU B C 1
ATOM 5083 O O . GLU B 1 154 ? -2.188 28.266 29.062 1 98.25 154 GLU B O 1
ATOM 5088 N N . ARG B 1 155 ? -2.111 28.266 26.875 1 98.5 155 ARG B N 1
ATOM 5089 C CA . ARG B 1 155 ? -3.211 29.219 26.766 1 98.5 155 ARG B CA 1
ATOM 5090 C C . ARG B 1 155 ? -4.559 28.516 26.812 1 98.5 155 ARG B C 1
ATOM 5092 O O . ARG B 1 155 ? -5.551 29.078 27.281 1 98.5 155 ARG B O 1
ATOM 5099 N N . PHE B 1 156 ? -4.613 27.266 26.359 1 98.62 156 PHE B N 1
ATOM 5100 C CA . PHE B 1 156 ? -5.926 26.672 26.141 1 98.62 156 PHE B CA 1
ATOM 5101 C C . PHE B 1 156 ? -6.031 25.312 26.828 1 98.62 156 PHE B C 1
ATOM 5103 O O . PHE B 1 156 ? -7.109 24.719 26.859 1 98.62 156 PHE B O 1
ATOM 5110 N N . GLY B 1 157 ? -4.875 24.781 27.281 1 98.38 157 GLY B N 1
ATOM 5111 C CA . GLY B 1 157 ? -4.895 23.484 27.953 1 98.38 157 GLY B CA 1
ATOM 5112 C C . GLY B 1 157 ? -5.43 23.562 29.375 1 98.38 157 GLY B C 1
ATOM 5113 O O . GLY B 1 157 ? -5.82 24.641 29.844 1 98.38 157 GLY B O 1
ATOM 5114 N N . THR B 1 158 ? -5.383 22.406 30.062 1 98.12 158 THR B N 1
ATOM 5115 C CA . THR B 1 158 ? -5.926 22.312 31.422 1 98.12 158 THR B CA 1
ATOM 5116 C C . THR B 1 158 ? -4.828 22.516 32.469 1 98.12 158 THR B C 1
ATOM 5118 O O . THR B 1 158 ? -5.105 22.578 33.656 1 98.12 158 THR B O 1
ATOM 5121 N N . GLY B 1 159 ? -3.684 22.578 32.062 1 97.44 159 GLY B N 1
ATOM 5122 C CA . GLY B 1 159 ? -2.557 22.609 32.969 1 97.44 159 GLY B CA 1
ATOM 5123 C C . GLY B 1 159 ? -1.948 21.234 33.219 1 97.44 159 GLY B C 1
ATOM 5124 O O . GLY B 1 159 ? -1.123 21.062 34.125 1 97.44 159 GLY B O 1
ATOM 5125 N N . MET B 1 160 ? -2.354 20.312 32.406 1 96.31 160 MET B N 1
ATOM 5126 C CA . MET B 1 160 ? -1.775 18.969 32.5 1 96.31 160 MET B CA 1
ATOM 5127 C C . MET B 1 160 ? -0.254 19.031 32.406 1 96.31 160 MET B C 1
ATOM 5129 O O . MET B 1 160 ? 0.291 19.734 31.547 1 96.31 160 MET B O 1
ATOM 5133 N N . PRO B 1 161 ? 0.4 18.25 33.281 1 96.69 161 PRO B N 1
ATOM 5134 C CA . PRO B 1 161 ? 1.863 18.312 33.281 1 96.69 161 PRO B CA 1
ATOM 5135 C C . PRO B 1 161 ? 2.482 17.703 32.031 1 96.69 161 PRO B C 1
ATOM 5137 O O . PRO B 1 161 ? 1.921 16.766 31.469 1 96.69 161 PRO B O 1
ATOM 5140 N N . LEU B 1 162 ? 3.639 18.188 31.656 1 97.06 162 LEU B N 1
ATOM 5141 C CA . LEU B 1 162 ? 4.332 17.766 30.453 1 97.06 162 LEU B CA 1
ATOM 5142 C C . LEU B 1 162 ? 4.648 16.266 30.484 1 97.06 162 LEU B C 1
ATOM 5144 O O . LEU B 1 162 ? 4.578 15.594 29.469 1 97.06 162 LEU B O 1
ATOM 5148 N N . PRO B 1 163 ? 5.035 15.688 31.641 1 96.06 163 PRO B N 1
ATOM 5149 C CA . PRO B 1 163 ? 5.305 14.25 31.672 1 96.06 163 PRO B CA 1
ATOM 5150 C C . PRO B 1 163 ? 4.117 13.414 31.219 1 96.06 163 PRO B C 1
ATOM 5152 O O . PRO B 1 163 ? 4.305 12.359 30.594 1 96.06 163 PRO B O 1
ATOM 5155 N N . GLU B 1 164 ? 2.965 13.914 31.516 1 96.25 164 GLU B N 1
ATOM 5156 C CA . GLU B 1 164 ? 1.764 13.219 31.062 1 96.25 164 GLU B CA 1
ATOM 5157 C C . GLU B 1 164 ? 1.479 13.508 29.594 1 96.25 164 GLU B C 1
ATOM 5159 O O . GLU B 1 164 ? 1.244 12.586 28.812 1 96.25 164 GLU B O 1
ATOM 5164 N N . LEU B 1 165 ? 1.564 14.742 29.188 1 97.38 165 LEU B N 1
ATOM 5165 C CA . LEU B 1 165 ? 1.212 15.164 27.844 1 97.38 165 LEU B CA 1
ATOM 5166 C C . LEU B 1 165 ? 2.152 14.539 26.812 1 97.38 165 LEU B C 1
ATOM 5168 O O . LEU B 1 165 ? 1.738 14.219 25.703 1 97.38 165 LEU B O 1
ATOM 5172 N N . LEU B 1 166 ? 3.436 14.367 27.203 1 98.25 166 LEU B N 1
ATOM 5173 C CA . LEU B 1 166 ? 4.43 13.859 26.25 1 98.25 166 LEU B CA 1
ATOM 5174 C C . LEU B 1 166 ? 4.629 12.359 26.438 1 98.25 166 LEU B C 1
ATOM 5176 O O . LEU B 1 166 ? 5.344 11.727 25.656 1 98.25 166 LEU B O 1
ATOM 5180 N N . GLY B 1 167 ? 3.98 11.734 27.469 1 98.19 167 GLY B N 1
ATOM 5181 C CA . GLY B 1 167 ? 4.125 10.312 27.734 1 98.19 167 GLY B CA 1
ATOM 5182 C C . GLY B 1 167 ? 3.924 9.453 26.484 1 98.19 167 GLY B C 1
ATOM 5183 O O . GLY B 1 167 ? 4.781 8.641 26.156 1 98.19 167 GLY B O 1
ATOM 5184 N N . PRO B 1 168 ? 2.812 9.68 25.797 1 98.62 168 PRO B N 1
ATOM 5185 C CA . PRO B 1 168 ? 2.543 8.859 24.625 1 98.62 168 PRO B CA 1
ATOM 5186 C C . PRO B 1 168 ? 3.609 9.016 23.531 1 98.62 168 PRO B C 1
ATOM 5188 O O . PRO B 1 168 ? 4.047 8.031 22.953 1 98.62 168 PRO B O 1
ATOM 5191 N N . ALA B 1 169 ? 4.027 10.266 23.25 1 98.69 169 ALA B N 1
ATOM 5192 C CA . ALA B 1 169 ? 5.039 10.5 22.219 1 98.69 169 ALA B CA 1
ATOM 5193 C C . ALA B 1 169 ? 6.359 9.828 22.594 1 98.69 169 ALA B C 1
ATOM 5195 O O . ALA B 1 169 ? 7.023 9.234 21.734 1 98.69 169 ALA B O 1
ATOM 5196 N N . VAL B 1 170 ? 6.75 9.914 23.875 1 98.62 170 VAL B N 1
ATOM 5197 C CA . VAL B 1 170 ? 7.984 9.297 24.344 1 98.62 170 VAL B CA 1
ATOM 5198 C C . VAL B 1 170 ? 7.895 7.781 24.188 1 98.62 170 VAL B C 1
ATOM 5200 O O . VAL B 1 170 ? 8.836 7.145 23.703 1 98.62 170 VAL B O 1
ATOM 5203 N N . ALA B 1 171 ? 6.781 7.207 24.562 1 98.5 171 ALA B N 1
ATOM 5204 C CA . ALA B 1 171 ? 6.586 5.766 24.469 1 98.5 171 ALA B CA 1
ATOM 5205 C C . ALA B 1 171 ? 6.656 5.305 23.016 1 98.5 171 ALA B C 1
ATOM 5207 O O . ALA B 1 171 ? 7.301 4.297 22.703 1 98.5 171 ALA B O 1
ATOM 5208 N N . LEU B 1 172 ? 6.023 6.004 22.141 1 98.62 172 LEU B N 1
ATOM 5209 C CA . LEU B 1 172 ? 6.031 5.672 20.719 1 98.62 172 LEU B CA 1
ATOM 5210 C C . LEU B 1 172 ? 7.438 5.793 20.141 1 98.62 172 LEU B C 1
ATOM 5212 O O . LEU B 1 172 ? 7.859 4.957 19.344 1 98.62 172 LEU B O 1
ATOM 5216 N N . ALA B 1 173 ? 8.125 6.844 20.547 1 98.69 173 ALA B N 1
ATOM 5217 C CA . ALA B 1 173 ? 9.484 7.051 20.062 1 98.69 173 ALA B CA 1
ATOM 5218 C C . ALA B 1 173 ? 10.414 5.938 20.531 1 98.69 173 ALA B C 1
ATOM 5220 O O . ALA B 1 173 ? 11.305 5.504 19.797 1 98.69 173 ALA B O 1
ATOM 5221 N N . ARG B 1 174 ? 10.227 5.496 21.766 1 98.25 174 ARG B N 1
ATOM 5222 C CA . ARG B 1 174 ? 11.031 4.41 22.312 1 98.25 174 ARG B CA 1
ATOM 5223 C C . ARG B 1 174 ? 10.742 3.098 21.594 1 98.25 174 ARG B C 1
ATOM 5225 O O . ARG B 1 174 ? 11.641 2.291 21.375 1 98.25 174 ARG B O 1
ATOM 5232 N N . ARG B 1 175 ? 9.5 2.871 21.297 1 97.38 175 ARG B N 1
ATOM 5233 C CA . ARG B 1 175 ? 9.156 1.704 20.484 1 97.38 175 ARG B CA 1
ATOM 5234 C C . ARG B 1 175 ? 9.789 1.794 19.109 1 97.38 175 ARG B C 1
ATOM 5236 O O . ARG B 1 175 ? 10.289 0.796 18.578 1 97.38 175 ARG B O 1
ATOM 5243 N N . GLY B 1 176 ? 9.656 2.988 18.5 1 98.12 176 GLY B N 1
ATOM 5244 C CA . GLY B 1 176 ? 10.219 3.23 17.188 1 98.12 176 GLY B CA 1
ATOM 5245 C C . GLY B 1 176 ? 9.172 3.25 16.094 1 98.12 176 GLY B C 1
ATOM 5246 O O . GLY B 1 176 ? 7.988 3.008 16.344 1 98.12 176 GLY B O 1
ATOM 5247 N N . LEU B 1 177 ? 9.602 3.576 14.906 1 98.12 177 LEU B N 1
ATOM 5248 C CA . LEU B 1 177 ? 8.758 3.627 13.719 1 98.12 177 LEU B CA 1
ATOM 5249 C C . LEU B 1 177 ? 8.484 2.227 13.188 1 98.12 177 LEU B C 1
ATOM 5251 O O . LEU B 1 177 ? 9.391 1.402 13.094 1 98.12 177 LEU B O 1
ATOM 5255 N N . PRO B 1 178 ? 7.234 1.938 12.859 1 97.44 178 PRO B N 1
ATOM 5256 C CA . PRO B 1 178 ? 6.949 0.595 12.352 1 97.44 178 PRO B CA 1
ATOM 5257 C C . PRO B 1 178 ? 7.586 0.335 10.992 1 97.44 178 PRO B C 1
ATOM 5259 O O . PRO B 1 178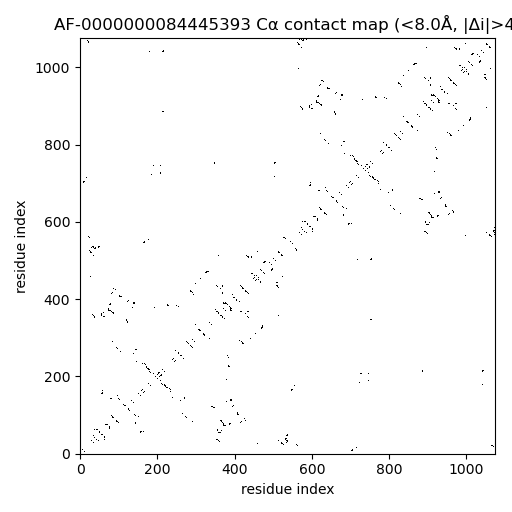 ? 7.57 1.208 10.117 1 97.44 178 PRO B O 1
ATOM 5262 N N . GLN B 1 179 ? 8.148 -0.851 10.859 1 97 179 GLN B N 1
ATOM 5263 C CA . GLN B 1 179 ? 8.68 -1.287 9.57 1 97 179 GLN B CA 1
ATOM 5264 C C . GLN B 1 179 ? 7.594 -1.951 8.727 1 97 179 GLN B C 1
ATOM 5266 O O . GLN B 1 179 ? 7.75 -3.096 8.289 1 97 179 GLN B O 1
ATOM 5271 N N . ASP B 1 180 ? 6.508 -1.221 8.375 1 97.06 180 ASP B N 1
ATOM 5272 C CA . ASP B 1 180 ? 5.395 -1.732 7.578 1 97.06 180 ASP B CA 1
ATOM 5273 C C . ASP B 1 180 ? 5.43 -1.169 6.16 1 97.06 180 ASP B C 1
ATOM 5275 O O . ASP B 1 180 ? 6.32 -0.389 5.816 1 97.06 180 ASP B O 1
ATOM 5279 N N . TRP B 1 181 ? 4.477 -1.587 5.262 1 96.75 181 TRP B N 1
ATOM 5280 C CA . TRP B 1 181 ? 4.551 -1.267 3.842 1 96.75 181 TRP B CA 1
ATOM 5281 C C . TRP B 1 181 ? 4.262 0.211 3.602 1 96.75 181 TRP B C 1
ATOM 5283 O O . TRP B 1 181 ? 4.738 0.792 2.623 1 96.75 181 TRP B O 1
ATOM 5293 N N . PHE B 1 182 ? 3.531 0.855 4.469 1 97.31 182 PHE B N 1
ATOM 5294 C CA . PHE B 1 182 ? 3.27 2.281 4.316 1 97.31 182 PHE B CA 1
ATOM 5295 C C . PHE B 1 182 ? 4.523 3.098 4.617 1 97.31 182 PHE B C 1
ATOM 5297 O O . PHE B 1 182 ? 4.848 4.039 3.891 1 97.31 182 PHE B O 1
ATOM 5304 N N . THR B 1 183 ? 5.254 2.707 5.711 1 97.31 183 THR B N 1
ATOM 5305 C CA . THR B 1 183 ? 6.539 3.332 6 1 97.31 183 THR B CA 1
ATOM 5306 C C . THR B 1 183 ? 7.496 3.17 4.82 1 97.31 183 THR B C 1
ATOM 5308 O O . THR B 1 183 ? 8.188 4.117 4.438 1 97.31 183 THR B O 1
ATOM 5311 N N . LEU B 1 184 ? 7.484 2.027 4.242 1 97.44 184 LEU B N 1
ATOM 5312 C CA . LEU B 1 184 ? 8.336 1.767 3.088 1 97.44 184 LEU B CA 1
ATOM 5313 C C . LEU B 1 184 ? 8.039 2.75 1.959 1 97.44 184 LEU B C 1
ATOM 5315 O O . LEU B 1 184 ? 8.953 3.391 1.433 1 97.44 184 LEU B O 1
ATOM 5319 N N . ILE B 1 185 ? 6.766 2.9 1.566 1 96.31 185 ILE B N 1
ATOM 5320 C CA . ILE B 1 185 ? 6.461 3.717 0.396 1 96.31 185 ILE B CA 1
ATOM 5321 C C . ILE B 1 185 ? 6.777 5.18 0.691 1 96.31 185 ILE B C 1
ATOM 5323 O O . ILE B 1 185 ? 7.223 5.918 -0.192 1 96.31 185 ILE B O 1
ATOM 5327 N N . LYS B 1 186 ? 6.566 5.559 1.967 1 96.12 186 LYS B N 1
ATOM 5328 C CA . LYS B 1 186 ? 6.828 6.953 2.318 1 96.12 186 LYS B CA 1
ATOM 5329 C C . LYS B 1 186 ? 8.328 7.238 2.355 1 96.12 186 LYS B C 1
ATOM 5331 O O . LYS B 1 186 ? 8.781 8.258 1.833 1 96.12 186 LYS B O 1
ATOM 5336 N N . VAL B 1 187 ? 9.156 6.363 2.91 1 97.44 187 VAL B N 1
ATOM 5337 C CA . VAL B 1 187 ? 10.594 6.555 2.99 1 97.44 187 VAL B CA 1
ATOM 5338 C C . VAL B 1 187 ? 11.211 6.449 1.596 1 97.44 187 VAL B C 1
ATOM 5340 O O . VAL B 1 187 ? 12.086 7.238 1.231 1 97.44 187 VAL B O 1
ATOM 5343 N N . ALA B 1 188 ? 10.75 5.504 0.806 1 97 188 ALA B N 1
ATOM 5344 C CA . ALA B 1 188 ? 11.281 5.285 -0.537 1 97 188 ALA B CA 1
ATOM 5345 C C . ALA B 1 188 ? 11.094 6.52 -1.411 1 97 188 ALA B C 1
ATOM 5347 O O . ALA B 1 188 ? 11.945 6.836 -2.244 1 97 188 ALA B O 1
ATOM 5348 N N . ALA B 1 189 ? 10.039 7.227 -1.196 1 93.94 189 ALA B N 1
ATOM 5349 C CA . ALA B 1 189 ? 9.727 8.406 -2 1 93.94 189 ALA B CA 1
ATOM 5350 C C . ALA B 1 189 ? 10.781 9.492 -1.816 1 93.94 189 ALA B C 1
ATOM 5352 O O . ALA B 1 189 ? 11 10.312 -2.711 1 93.94 189 ALA B O 1
ATOM 5353 N N . SER B 1 190 ? 11.5 9.469 -0.685 1 95.81 190 SER B N 1
ATOM 5354 C CA . SER B 1 190 ? 12.484 10.5 -0.384 1 95.81 190 SER B CA 1
ATOM 5355 C C . SER B 1 190 ? 13.898 9.93 -0.385 1 95.81 190 SER B C 1
ATOM 5357 O O . SER B 1 190 ? 14.859 10.648 -0.11 1 95.81 190 SER B O 1
ATOM 5359 N N . ALA B 1 191 ? 14.078 8.688 -0.765 1 97.38 191 ALA B N 1
ATOM 5360 C CA . ALA B 1 191 ? 15.32 7.957 -0.554 1 97.38 191 ALA B CA 1
ATOM 5361 C C . ALA B 1 191 ? 16.469 8.602 -1.323 1 97.38 191 ALA B C 1
ATOM 5363 O O . ALA B 1 191 ? 17.594 8.672 -0.825 1 97.38 191 ALA B O 1
ATOM 5364 N N . ARG B 1 192 ? 16.266 9.094 -2.521 1 96.44 192 ARG B N 1
ATOM 5365 C CA . ARG B 1 192 ? 17.312 9.672 -3.369 1 96.44 192 ARG B CA 1
ATOM 5366 C C . ARG B 1 192 ? 17.984 10.852 -2.676 1 96.44 192 ARG B C 1
ATOM 5368 O O . ARG B 1 192 ? 19.203 11.047 -2.82 1 96.44 192 ARG B O 1
ATOM 5375 N N . ILE B 1 193 ? 17.188 11.625 -1.895 1 97.19 193 ILE B N 1
ATOM 5376 C CA . ILE B 1 193 ? 17.734 12.805 -1.235 1 97.19 193 ILE B CA 1
ATOM 5377 C C . ILE B 1 193 ? 18.188 12.438 0.174 1 97.19 193 ILE B C 1
ATOM 5379 O O . ILE B 1 193 ? 19.203 12.945 0.654 1 97.19 193 ILE B O 1
ATOM 5383 N N . ILE B 1 194 ? 17.5 11.5 0.867 1 98 194 ILE B N 1
ATOM 5384 C CA . ILE B 1 194 ? 17.844 11.062 2.215 1 98 194 ILE B CA 1
ATOM 5385 C C . ILE B 1 194 ? 19.281 10.555 2.244 1 98 194 ILE B C 1
ATOM 5387 O O . ILE B 1 194 ? 20.016 10.812 3.201 1 98 194 ILE B O 1
ATOM 5391 N N . ARG B 1 195 ? 19.688 9.867 1.166 1 97.88 195 ARG B N 1
ATOM 5392 C CA . ARG B 1 195 ? 20.984 9.219 1.143 1 97.88 195 ARG B CA 1
ATOM 5393 C C . ARG B 1 195 ? 22.109 10.242 1.164 1 97.88 195 ARG B C 1
ATOM 5395 O O . ARG B 1 195 ? 23.266 9.906 1.447 1 97.88 195 ARG B O 1
ATOM 5402 N N . LEU B 1 196 ? 21.844 11.562 0.863 1 97.88 196 LEU B N 1
ATOM 5403 C CA . LEU B 1 196 ? 22.844 12.617 0.812 1 97.88 196 LEU B CA 1
ATOM 5404 C C . LEU B 1 196 ? 23.234 13.078 2.217 1 97.88 196 LEU B C 1
ATOM 5406 O O . LEU B 1 196 ? 24.234 13.766 2.396 1 97.88 196 LEU B O 1
ATOM 5410 N N . TYR B 1 197 ? 22.5 12.711 3.223 1 98.5 197 TYR B N 1
ATOM 5411 C CA . TYR B 1 197 ? 22.719 13.172 4.59 1 98.5 197 TYR B CA 1
ATOM 5412 C C . TYR B 1 197 ? 22.984 12 5.527 1 98.5 197 TYR B C 1
ATOM 5414 O O . TYR B 1 197 ? 22.078 11.211 5.816 1 98.5 197 TYR B O 1
ATOM 5422 N N . PRO B 1 198 ? 24.109 11.898 6.09 1 98.31 198 PRO B N 1
ATOM 5423 C CA . PRO B 1 198 ? 24.609 10.688 6.746 1 98.31 198 PRO B CA 1
ATOM 5424 C C . PRO B 1 198 ? 23.688 10.195 7.855 1 98.31 198 PRO B C 1
ATOM 5426 O O . PRO B 1 198 ? 23.344 9.008 7.91 1 98.31 198 PRO B O 1
ATOM 5429 N N . GLU B 1 199 ? 23.203 11.07 8.734 1 98.69 199 GLU B N 1
ATOM 5430 C CA . GLU B 1 199 ? 22.344 10.625 9.836 1 98.69 199 GLU B CA 1
ATOM 5431 C C . GLU B 1 199 ? 21 10.141 9.32 1 98.69 199 GLU B C 1
ATOM 5433 O O . GLU B 1 199 ? 20.453 9.164 9.828 1 98.69 199 GLU B O 1
ATOM 5438 N N . SER B 1 200 ? 20.453 10.852 8.344 1 98.81 200 SER B N 1
ATOM 5439 C CA . SER B 1 200 ? 19.203 10.43 7.738 1 98.81 200 SER B CA 1
ATOM 5440 C C . SER B 1 200 ? 19.344 9.055 7.086 1 98.81 200 SER B C 1
ATOM 5442 O O . SER B 1 200 ? 18.484 8.188 7.254 1 98.81 200 SER B O 1
ATOM 5444 N N . ALA B 1 201 ? 20.422 8.898 6.324 1 98.69 201 ALA B N 1
ATOM 5445 C CA . ALA B 1 201 ? 20.688 7.629 5.66 1 98.69 201 ALA B CA 1
ATOM 5446 C C . ALA B 1 201 ? 20.828 6.496 6.676 1 98.69 201 ALA B C 1
ATOM 5448 O O . ALA B 1 201 ? 20.312 5.402 6.469 1 98.69 201 ALA B O 1
ATOM 5449 N N . ARG B 1 202 ? 21.531 6.754 7.738 1 98.5 202 ARG B N 1
ATOM 5450 C CA . ARG B 1 202 ? 21.75 5.75 8.773 1 98.5 202 ARG B CA 1
ATOM 5451 C C . ARG B 1 202 ? 20.422 5.281 9.367 1 98.5 202 ARG B C 1
ATOM 5453 O O . ARG B 1 202 ? 20.25 4.094 9.633 1 98.5 202 ARG B O 1
ATOM 5460 N N . ILE B 1 203 ? 19.516 6.148 9.555 1 98.69 203 ILE B N 1
ATOM 5461 C CA . ILE B 1 203 ? 18.234 5.852 10.211 1 98.69 203 ILE B CA 1
ATOM 5462 C C . ILE B 1 203 ? 17.281 5.191 9.219 1 98.69 203 ILE B C 1
ATOM 5464 O O . ILE B 1 203 ? 16.688 4.156 9.523 1 98.69 203 ILE B O 1
ATOM 5468 N N . TYR B 1 204 ? 17.141 5.75 8.016 1 98.62 204 TYR B N 1
ATOM 5469 C CA . TYR B 1 204 ? 15.992 5.441 7.172 1 98.62 204 TYR B CA 1
ATOM 5470 C C . TYR B 1 204 ? 16.406 4.566 5.996 1 98.62 204 TYR B C 1
ATOM 5472 O O . TYR B 1 204 ? 15.547 4.039 5.281 1 98.62 204 TYR B O 1
ATOM 5480 N N . LEU B 1 205 ? 17.703 4.445 5.715 1 98.06 205 LEU B N 1
ATOM 5481 C CA . LEU B 1 205 ? 18.172 3.625 4.605 1 98.06 205 LEU B CA 1
ATOM 5482 C C . LEU B 1 205 ? 19.219 2.609 5.078 1 98.06 205 LEU B C 1
ATOM 5484 O O . LEU B 1 205 ? 20.344 2.594 4.586 1 98.06 205 LEU B O 1
ATOM 5488 N N . PRO B 1 206 ? 18.734 1.727 5.953 1 95.38 206 PRO B N 1
ATOM 5489 C CA . PRO B 1 206 ? 19.688 0.675 6.328 1 95.38 206 PRO B CA 1
ATOM 5490 C C . PRO B 1 206 ? 20.234 -0.083 5.117 1 95.38 206 PRO B C 1
ATOM 5492 O O . PRO B 1 206 ? 19.469 -0.498 4.246 1 95.38 206 PRO B O 1
ATOM 5495 N N . ASP B 1 207 ? 21.531 -0.148 5.027 1 93.38 207 ASP B N 1
ATOM 5496 C CA . ASP B 1 207 ? 22.234 -0.805 3.93 1 93.38 207 ASP B CA 1
ATOM 5497 C C . ASP B 1 207 ? 21.938 -0.115 2.598 1 93.38 207 ASP B C 1
ATOM 5499 O O . ASP B 1 207 ? 21.938 -0.759 1.547 1 93.38 207 ASP B O 1
ATOM 5503 N N . GLY B 1 208 ? 21.547 1.135 2.707 1 96.69 208 GLY B N 1
ATOM 5504 C CA . GLY B 1 208 ? 21.344 1.953 1.521 1 96.69 208 GLY B CA 1
ATOM 5505 C C . GLY B 1 208 ? 20 1.751 0.869 1 96.69 208 GLY B C 1
ATOM 5506 O O . GLY B 1 208 ? 19.75 2.23 -0.242 1 96.69 208 GLY B O 1
ATOM 5507 N N . LEU B 1 209 ? 19.109 1.049 1.497 1 97.81 209 LEU B N 1
ATOM 5508 C CA . LEU B 1 209 ? 17.797 0.747 0.946 1 97.81 209 LEU B CA 1
ATOM 5509 C C . LEU B 1 209 ? 16.688 1.115 1.935 1 97.81 209 LEU B C 1
ATOM 5511 O O . LEU B 1 209 ? 16.906 1.092 3.148 1 97.81 209 LEU B O 1
ATOM 5515 N N . PRO B 1 210 ? 15.508 1.501 1.427 1 97.5 210 PRO B N 1
ATOM 5516 C CA . PRO B 1 210 ? 14.391 1.736 2.352 1 97.5 210 PRO B CA 1
ATOM 5517 C C . PRO B 1 210 ? 14.023 0.493 3.158 1 97.5 210 PRO B C 1
ATOM 5519 O O . PRO B 1 210 ? 14.219 -0.631 2.689 1 97.5 210 PRO B O 1
ATOM 5522 N N . PRO B 1 211 ? 13.492 0.704 4.359 1 96.44 211 PRO B N 1
ATOM 5523 C CA . PRO B 1 211 ? 13.141 -0.447 5.191 1 96.44 211 PRO B CA 1
ATOM 5524 C C . PRO B 1 211 ? 11.938 -1.222 4.648 1 96.44 211 PRO B C 1
ATOM 5526 O O . PRO B 1 211 ? 10.938 -0.619 4.25 1 96.44 211 PRO B O 1
ATOM 5529 N N . THR B 1 212 ? 11.992 -2.494 4.609 1 94.56 212 THR B N 1
ATOM 5530 C CA . THR B 1 212 ? 10.914 -3.326 4.078 1 94.56 212 THR B CA 1
ATOM 5531 C C . THR B 1 212 ? 10.258 -4.137 5.191 1 94.56 212 THR B C 1
ATOM 5533 O O . THR B 1 212 ? 10.922 -4.531 6.156 1 94.56 212 THR B O 1
ATOM 5536 N N . PRO B 1 213 ? 8.945 -4.312 5.07 1 93.31 213 PRO B N 1
ATOM 5537 C CA . PRO B 1 213 ? 8.289 -5.223 6.016 1 93.31 213 PRO B CA 1
ATOM 5538 C C . PRO B 1 213 ? 8.719 -6.676 5.824 1 93.31 213 PRO B C 1
ATOM 5540 O O . PRO B 1 213 ? 9.289 -7.023 4.785 1 93.31 213 PRO B O 1
ATOM 5543 N N . PRO B 1 214 ? 8.43 -7.414 6.891 1 89 214 PRO B N 1
ATOM 5544 C CA . PRO B 1 214 ? 8.664 -8.844 6.688 1 89 214 PRO B CA 1
ATOM 5545 C C . PRO B 1 214 ? 7.664 -9.477 5.727 1 89 214 PRO B C 1
ATOM 5547 O O . PRO B 1 214 ? 6.594 -8.906 5.48 1 89 214 PRO B O 1
ATOM 5550 N N . TYR B 1 215 ? 8.047 -10.523 5.16 1 80.56 215 TYR B N 1
ATOM 5551 C CA . TYR B 1 215 ? 7.152 -11.203 4.23 1 80.56 215 TYR B CA 1
ATOM 5552 C C . TYR B 1 215 ? 5.938 -11.766 4.957 1 80.56 215 TYR B C 1
ATOM 5554 O O . TYR B 1 215 ? 4.84 -11.812 4.395 1 80.56 215 TYR B O 1
ATOM 5562 N N . GLN B 1 216 ? 6.141 -12.203 6.199 1 87.5 216 GLN B N 1
ATOM 5563 C CA . GLN B 1 216 ? 5.078 -12.758 7.031 1 87.5 216 GLN B CA 1
ATOM 5564 C C . GLN B 1 216 ? 5.195 -12.258 8.469 1 87.5 216 GLN B C 1
ATOM 5566 O O . GLN B 1 216 ? 6.277 -11.859 8.906 1 87.5 216 GLN B O 1
ATOM 5571 N N . GLY B 1 217 ? 4.051 -12.336 9.117 1 92.19 217 GLY B N 1
ATOM 5572 C CA . GLY B 1 217 ? 4.055 -11.914 10.508 1 92.19 217 GLY B CA 1
ATOM 5573 C C . GLY B 1 217 ? 3.766 -10.438 10.688 1 92.19 217 GLY B C 1
ATOM 5574 O O . GLY B 1 217 ? 3.068 -9.836 9.867 1 92.19 217 GLY B O 1
ATOM 5575 N N . ASN B 1 218 ? 4.223 -9.922 11.82 1 94 218 ASN B N 1
ATOM 5576 C CA . ASN B 1 218 ? 4.031 -8.516 12.156 1 94 218 ASN B CA 1
ATOM 5577 C C . ASN B 1 218 ? 5.273 -7.688 11.828 1 94 218 ASN B C 1
ATOM 5579 O O . ASN B 1 218 ? 6.395 -8.18 11.938 1 94 218 ASN B O 1
ATOM 5583 N N . PRO B 1 219 ? 5.055 -6.457 11.406 1 94.69 219 PRO B N 1
ATOM 5584 C CA . PRO B 1 219 ? 6.227 -5.605 11.195 1 94.69 219 PRO B CA 1
ATOM 5585 C C . PRO B 1 219 ? 6.984 -5.305 12.484 1 94.69 219 PRO B C 1
ATOM 5587 O O . PRO B 1 219 ? 6.383 -5.234 13.555 1 94.69 219 PRO B O 1
ATOM 5590 N N . GLY B 1 220 ? 8.266 -5.188 12.391 1 95.75 220 GLY B N 1
ATOM 5591 C CA . GLY B 1 220 ? 9.07 -4.688 13.492 1 95.75 220 GLY B CA 1
ATOM 5592 C C . GLY B 1 220 ? 9.109 -3.172 13.562 1 95.75 220 GLY B C 1
ATOM 5593 O O . GLY B 1 220 ? 8.289 -2.494 12.938 1 95.75 220 GLY B O 1
ATOM 5594 N N . PHE B 1 221 ? 10.023 -2.625 14.398 1 97.62 221 PHE B N 1
ATOM 5595 C CA . PHE B 1 221 ? 10.195 -1.189 14.586 1 97.62 221 PHE B CA 1
ATOM 5596 C C . PHE B 1 221 ? 11.664 -0.806 14.492 1 97.62 221 PHE B C 1
ATOM 5598 O O . PHE B 1 221 ? 12.547 -1.644 14.703 1 97.62 221 PHE B O 1
ATOM 5605 N N . PHE B 1 222 ? 11.961 0.389 14.078 1 97.69 222 PHE B N 1
ATOM 5606 C CA . PHE B 1 222 ? 13.32 0.906 14.117 1 97.69 222 PHE B CA 1
ATOM 5607 C C . PHE B 1 222 ? 13.352 2.297 14.742 1 97.69 222 PHE B C 1
ATOM 5609 O O . PHE B 1 222 ? 12.383 3.053 14.633 1 97.69 222 PHE B O 1
ATOM 5616 N N . ARG B 1 223 ? 14.453 2.615 15.359 1 96.5 223 ARG B N 1
ATOM 5617 C CA . ARG B 1 223 ? 14.57 3.852 16.125 1 96.5 223 ARG B CA 1
ATOM 5618 C C . ARG B 1 223 ? 14.938 5.023 15.219 1 96.5 223 ARG B C 1
ATOM 5620 O O . ARG B 1 223 ? 15.633 4.844 14.219 1 96.5 223 ARG B O 1
ATOM 5627 N N . GLN B 1 224 ? 14.539 6.191 15.594 1 98.31 224 GLN B N 1
ATOM 5628 C CA . GLN B 1 224 ? 14.758 7.426 14.844 1 98.31 224 GLN B CA 1
ATOM 5629 C C . GLN B 1 224 ? 15.852 8.273 15.484 1 98.31 224 GLN B C 1
ATOM 5631 O O . GLN B 1 224 ? 15.625 9.438 15.82 1 98.31 224 GLN B O 1
ATOM 5636 N N . GLY B 1 225 ? 17.031 7.594 15.641 1 98.25 225 GLY B N 1
ATOM 5637 C CA . GLY B 1 225 ? 18.172 8.281 16.234 1 98.25 225 GLY B CA 1
ATOM 5638 C C . GLY B 1 225 ? 17.938 8.688 17.672 1 98.25 225 GLY B C 1
ATOM 5639 O O . GLY B 1 225 ? 17.562 7.863 18.5 1 98.25 225 GLY B O 1
ATOM 5640 N N . ASN B 1 226 ? 18.172 9.984 17.906 1 98.75 226 ASN B N 1
ATOM 5641 C CA . ASN B 1 226 ? 18.109 10.469 19.281 1 98.75 226 ASN B CA 1
ATOM 5642 C C . ASN B 1 226 ? 16.766 11.133 19.578 1 98.75 226 ASN B C 1
ATOM 5644 O O . ASN B 1 226 ? 16.609 11.852 20.562 1 98.75 226 ASN B O 1
ATOM 5648 N N . LEU B 1 227 ? 15.773 10.883 18.734 1 98.88 227 LEU B N 1
ATOM 5649 C CA . LEU B 1 227 ? 14.492 11.562 18.859 1 98.88 227 LEU B CA 1
ATOM 5650 C C . LEU B 1 227 ? 13.836 11.219 20.203 1 98.88 227 LEU B C 1
ATOM 5652 O O . LEU B 1 227 ? 13.273 12.094 20.859 1 98.88 227 LEU B O 1
ATOM 5656 N N . ALA B 1 228 ? 13.883 9.898 20.609 1 98.69 228 ALA B N 1
ATOM 5657 C CA . ALA B 1 228 ? 13.281 9.492 21.875 1 98.69 228 ALA B CA 1
ATOM 5658 C C . ALA B 1 228 ? 13.914 10.234 23.047 1 98.69 228 ALA B C 1
ATOM 5660 O O . ALA B 1 228 ? 13.219 10.719 23.938 1 98.69 228 ALA B O 1
ATOM 5661 N N . GLU B 1 229 ? 15.188 10.352 23 1 98.69 229 GLU B N 1
ATOM 5662 C CA . GLU B 1 229 ? 15.906 11.055 24.062 1 98.69 229 GLU B CA 1
ATOM 5663 C C . GLU B 1 229 ? 15.562 12.539 24.062 1 98.69 229 GLU B C 1
ATOM 5665 O O . GLU B 1 229 ? 15.406 13.141 25.125 1 98.69 229 GLU B O 1
ATOM 5670 N N . THR B 1 230 ? 15.523 13.117 22.906 1 98.88 230 THR B N 1
ATOM 5671 C CA . THR B 1 230 ? 15.156 14.523 22.797 1 98.88 230 THR B CA 1
ATOM 5672 C C . THR B 1 230 ? 13.773 14.773 23.391 1 98.88 230 THR B C 1
ATOM 5674 O O . THR B 1 230 ? 13.57 15.727 24.141 1 98.88 230 THR B O 1
ATOM 5677 N N . LEU B 1 231 ? 12.805 13.93 23.062 1 98.81 231 LEU B N 1
ATOM 5678 C CA . LEU B 1 231 ? 11.461 14.047 23.625 1 98.81 231 LEU B CA 1
ATOM 5679 C C . LEU B 1 231 ? 11.492 13.898 25.141 1 98.81 231 LEU B C 1
ATOM 5681 O O . LEU B 1 231 ? 10.773 14.602 25.844 1 98.81 231 LEU B O 1
ATOM 5685 N N . GLU B 1 232 ? 12.297 13 25.609 1 98.38 232 GLU B N 1
ATOM 5686 C CA . GLU B 1 232 ? 12.438 12.805 27.047 1 98.38 232 GLU B CA 1
ATOM 5687 C C . GLU B 1 232 ? 13 14.055 27.719 1 98.38 232 GLU B C 1
ATOM 5689 O O . GLU B 1 232 ? 12.562 14.438 28.812 1 98.38 232 GLU B O 1
ATOM 5694 N N . ARG B 1 233 ? 13.953 14.656 27.125 1 98.69 233 ARG B N 1
ATOM 5695 C CA . ARG B 1 233 ? 14.523 15.891 27.656 1 98.69 233 ARG B CA 1
ATOM 5696 C C . ARG B 1 233 ? 13.484 17 27.719 1 98.69 233 ARG B C 1
ATOM 5698 O O . ARG B 1 233 ? 13.391 17.734 28.703 1 98.69 233 ARG B O 1
ATOM 5705 N N . LEU B 1 234 ? 12.75 17.125 26.656 1 98.75 234 LEU B N 1
ATOM 5706 C CA . LEU B 1 234 ? 11.695 18.125 26.641 1 98.75 234 LEU B CA 1
ATOM 5707 C C . LEU B 1 234 ? 10.664 17.844 27.734 1 98.75 234 LEU B C 1
ATOM 5709 O O . LEU B 1 234 ? 10.164 18.766 28.375 1 98.75 234 LEU B O 1
ATOM 5713 N N . ARG B 1 235 ? 10.359 16.562 27.875 1 97.5 235 ARG B N 1
ATOM 5714 C CA . ARG B 1 235 ? 9.43 16.125 28.906 1 97.5 235 ARG B CA 1
ATOM 5715 C C . ARG B 1 235 ? 9.93 16.516 30.297 1 97.5 235 ARG B C 1
ATOM 5717 O O . ARG B 1 235 ? 9.148 16.922 31.156 1 97.5 235 ARG B O 1
ATOM 5724 N N . ARG B 1 236 ? 11.203 16.484 30.516 1 97.19 236 ARG B N 1
ATOM 5725 C CA . ARG B 1 236 ? 11.82 16.688 31.828 1 97.19 236 ARG B CA 1
ATOM 5726 C C . ARG B 1 236 ? 12.117 18.172 32.062 1 97.19 236 ARG B C 1
ATOM 5728 O O . ARG B 1 236 ? 11.93 18.672 33.188 1 97.19 236 ARG B O 1
ATOM 5735 N N . HIS B 1 237 ? 12.562 18.859 31.031 1 98 237 HIS B N 1
ATOM 5736 C CA . HIS B 1 237 ? 13.133 20.188 31.234 1 98 237 HIS B CA 1
ATOM 5737 C C . HIS B 1 237 ? 12.195 21.281 30.734 1 98 237 HIS B C 1
ATOM 5739 O O . HIS B 1 237 ? 12.461 22.469 30.922 1 98 237 HIS B O 1
ATOM 5745 N N . GLY B 1 238 ? 11.156 20.844 30.109 1 98.06 238 GLY B N 1
ATOM 5746 C CA . GLY B 1 238 ? 10.227 21.828 29.547 1 98.06 238 GLY B CA 1
ATOM 5747 C C . GLY B 1 238 ? 10.438 22.062 28.062 1 98.06 238 GLY B C 1
ATOM 5748 O O . GLY B 1 238 ? 11.539 21.859 27.547 1 98.06 238 GLY B O 1
ATOM 5749 N N . LEU B 1 239 ? 9.414 22.594 27.438 1 98.75 239 LEU B N 1
ATOM 5750 C CA . LEU B 1 239 ? 9.43 22.703 25.984 1 98.75 239 LEU B CA 1
ATOM 5751 C C . LEU B 1 239 ? 10.344 23.844 25.531 1 98.75 239 LEU B C 1
ATOM 5753 O O . LEU B 1 239 ? 10.859 23.812 24.422 1 98.75 239 LEU B O 1
ATOM 5757 N N . ARG B 1 240 ? 10.625 24.812 26.359 1 98.31 240 ARG B N 1
ATOM 5758 C CA . ARG B 1 240 ? 11.547 25.906 26.031 1 98.31 240 ARG B CA 1
ATOM 5759 C C . ARG B 1 240 ? 12.977 25.391 25.922 1 98.31 240 ARG B C 1
ATOM 5761 O O . ARG B 1 240 ? 13.852 26.078 25.391 1 98.31 240 ARG B O 1
ATOM 5768 N N . ASP B 1 241 ? 13.219 24.188 26.438 1 98.75 241 ASP B N 1
ATOM 5769 C CA . ASP B 1 241 ? 14.516 23.547 26.266 1 98.75 241 ASP B CA 1
ATOM 5770 C C . ASP B 1 241 ? 14.883 23.422 24.781 1 98.75 241 ASP B C 1
ATOM 5772 O O . ASP B 1 241 ? 16.062 23.484 24.422 1 98.75 241 ASP B O 1
ATOM 5776 N N . PHE B 1 242 ? 13.906 23.359 23.922 1 98.94 242 PHE B N 1
ATOM 5777 C CA . PHE B 1 242 ? 14.086 23.266 22.469 1 98.94 242 PHE B CA 1
ATOM 5778 C C . PHE B 1 242 ? 14.672 24.547 21.922 1 98.94 242 PHE B C 1
ATOM 5780 O O . PHE B 1 242 ? 15.352 24.547 20.891 1 98.94 242 PHE B O 1
ATOM 5787 N N . TYR B 1 243 ? 14.539 25.609 22.625 1 98.81 243 TYR B N 1
ATOM 5788 C CA . TYR B 1 243 ? 14.859 26.922 22.078 1 98.81 243 TYR B CA 1
ATOM 5789 C C . TYR B 1 243 ? 15.938 27.609 22.891 1 98.81 243 TYR B C 1
ATOM 5791 O O . TYR B 1 243 ? 16.672 28.469 22.375 1 98.81 243 TYR B O 1
ATOM 5799 N N . GLU B 1 244 ? 16.078 27.25 24.172 1 98.19 244 GLU B N 1
ATOM 5800 C CA . GLU B 1 244 ? 16.969 28 25.047 1 98.19 244 GLU B CA 1
ATOM 5801 C C . GLU B 1 244 ? 17.797 27.078 25.922 1 98.19 244 GLU B C 1
ATOM 5803 O O . GLU B 1 244 ? 18.719 27.516 26.609 1 98.19 244 GLU B O 1
ATOM 5808 N N . GLY B 1 245 ? 17.516 25.828 25.922 1 98.5 245 GLY B N 1
ATOM 5809 C CA . GLY B 1 245 ? 18.172 24.891 26.828 1 98.5 245 GLY B CA 1
ATOM 5810 C C . GLY B 1 245 ? 19.156 23.984 26.125 1 98.5 245 GLY B C 1
ATOM 5811 O O . GLY B 1 245 ? 19.844 24.391 25.188 1 98.5 245 GLY B O 1
ATOM 5812 N N . GLY B 1 246 ? 19.359 22.766 26.812 1 98.62 246 GLY B N 1
ATOM 5813 C CA . GLY B 1 246 ? 20.297 21.781 26.297 1 98.62 246 GLY B CA 1
ATOM 5814 C C . GLY B 1 246 ? 19.953 21.297 24.906 1 98.62 246 GLY B C 1
ATOM 5815 O O . GLY B 1 246 ? 20.828 21.094 24.062 1 98.62 246 GLY B O 1
ATOM 5816 N N . VAL B 1 247 ? 18.688 21.062 24.641 1 98.88 247 VAL B N 1
ATOM 5817 C CA . VAL B 1 247 ? 18.266 20.641 23.297 1 98.88 247 VAL B CA 1
ATOM 5818 C C . VAL B 1 247 ? 18.594 21.734 22.281 1 98.88 247 VAL B C 1
ATOM 5820 O O . VAL B 1 247 ? 19.094 21.438 21.203 1 98.88 247 VAL B O 1
ATOM 5823 N N . ALA B 1 248 ? 18.344 23 22.672 1 98.88 248 ALA B N 1
ATOM 5824 C CA . ALA B 1 248 ? 18.672 24.125 21.812 1 98.88 248 ALA B CA 1
ATOM 5825 C C . ALA B 1 248 ? 20.156 24.156 21.469 1 98.88 248 ALA B C 1
ATOM 5827 O O . ALA B 1 248 ? 20.516 24.422 20.312 1 98.88 248 ALA B O 1
ATOM 5828 N N . ALA B 1 249 ? 20.969 23.938 22.453 1 98.81 249 ALA B N 1
ATOM 5829 C CA . ALA B 1 249 ? 22.422 23.953 22.234 1 98.81 249 ALA B CA 1
ATOM 5830 C C . ALA B 1 249 ? 22.828 22.875 21.234 1 98.81 249 ALA B C 1
ATOM 5832 O O . ALA B 1 249 ? 23.656 23.125 20.359 1 98.81 249 ALA B O 1
ATOM 5833 N N . ASP B 1 250 ? 22.281 21.703 21.391 1 98.88 250 ASP B N 1
ATOM 5834 C CA . ASP B 1 250 ? 22.578 20.609 20.469 1 98.88 250 ASP B CA 1
ATOM 5835 C C . ASP B 1 250 ? 22.078 20.922 19.062 1 98.88 250 ASP B C 1
ATOM 5837 O O . ASP B 1 250 ? 22.766 20.656 18.078 1 98.88 250 ASP B O 1
ATOM 5841 N N . LEU B 1 251 ? 20.875 21.484 18.953 1 98.88 251 LEU B N 1
ATOM 5842 C CA . LEU B 1 251 ? 20.328 21.891 17.656 1 98.88 251 LEU B CA 1
ATOM 5843 C C . LEU B 1 251 ? 21.25 22.906 16.984 1 98.88 251 LEU B C 1
ATOM 5845 O O . LEU B 1 251 ? 21.609 22.75 15.828 1 98.88 251 LEU B O 1
ATOM 5849 N N . ALA B 1 252 ? 21.609 23.938 17.734 1 98.75 252 ALA B N 1
ATOM 5850 C CA . ALA B 1 252 ? 22.438 25.016 17.203 1 98.75 252 ALA B CA 1
ATOM 5851 C C . ALA B 1 252 ? 23.797 24.5 16.75 1 98.75 252 ALA B C 1
ATOM 5853 O O . ALA B 1 252 ? 24.312 24.922 15.711 1 98.75 252 ALA B O 1
ATOM 5854 N N . ALA B 1 253 ? 24.375 23.609 17.484 1 98.81 253 ALA B N 1
ATOM 5855 C CA . ALA B 1 253 ? 25.672 23.031 17.125 1 98.81 253 ALA B CA 1
ATOM 5856 C C . ALA B 1 253 ? 25.594 22.266 15.812 1 98.81 253 ALA B C 1
ATOM 5858 O O . ALA B 1 253 ? 26.422 22.453 14.922 1 98.81 253 ALA B O 1
ATOM 5859 N N . ASP B 1 254 ? 24.609 21.375 15.695 1 98.81 254 ASP B N 1
ATOM 5860 C CA . ASP B 1 254 ? 24.438 20.594 14.477 1 98.81 254 ASP B CA 1
ATOM 5861 C C . ASP B 1 254 ? 24.156 21.5 13.281 1 98.81 254 ASP B C 1
ATOM 5863 O O . ASP B 1 254 ? 24.672 21.281 12.188 1 98.81 254 ASP B O 1
ATOM 5867 N N . LEU B 1 255 ? 23.312 22.516 13.461 1 98.75 255 LEU B N 1
ATOM 5868 C CA . LEU B 1 255 ? 22.938 23.422 12.383 1 98.75 255 LEU B CA 1
ATOM 5869 C C . LEU B 1 255 ? 24.141 24.234 11.922 1 98.75 255 LEU B C 1
ATOM 5871 O O . LEU B 1 255 ? 24.359 24.406 10.719 1 98.75 255 LEU B O 1
ATOM 5875 N N . ARG B 1 256 ? 24.922 24.672 12.852 1 98.31 256 ARG B N 1
ATOM 5876 C CA . ARG B 1 256 ? 26.141 25.391 12.523 1 98.31 256 ARG B CA 1
ATOM 5877 C C . ARG B 1 256 ? 27.109 24.5 11.742 1 98.31 256 ARG B C 1
ATOM 5879 O O . ARG B 1 256 ? 27.656 24.922 10.719 1 98.31 256 ARG B O 1
ATOM 5886 N N . GLU B 1 257 ? 27.297 23.312 12.211 1 98.38 257 GLU B N 1
ATOM 5887 C CA . GLU B 1 257 ? 28.203 22.359 11.555 1 98.38 257 GLU B CA 1
ATOM 5888 C C . GLU B 1 257 ? 27.719 22.047 10.141 1 98.38 257 GLU B C 1
ATOM 5890 O O . GLU B 1 257 ? 28.547 21.859 9.234 1 98.38 257 GLU B O 1
ATOM 5895 N N . ALA B 1 258 ? 26.438 22.031 9.938 1 98.31 258 ALA B N 1
ATOM 5896 C CA . ALA B 1 258 ? 25.859 21.688 8.641 1 98.31 258 ALA B CA 1
ATOM 5897 C C . ALA B 1 258 ? 25.875 22.891 7.699 1 98.31 258 ALA B C 1
ATOM 5899 O O . ALA B 1 258 ? 25.688 22.734 6.488 1 98.31 258 ALA B O 1
ATOM 5900 N N . GLY B 1 259 ? 26.016 24.078 8.242 1 98.06 259 GLY B N 1
ATOM 5901 C CA . GLY B 1 259 ? 26.047 25.281 7.418 1 98.06 259 GLY B CA 1
ATOM 5902 C C . GLY B 1 259 ? 24.688 25.922 7.242 1 98.06 259 GLY B C 1
ATOM 5903 O O . GLY B 1 259 ? 24.422 26.578 6.234 1 98.06 259 GLY B O 1
ATOM 5904 N N . SER B 1 260 ? 23.812 25.703 8.164 1 98.56 260 SER B N 1
ATOM 5905 C CA . SER B 1 260 ? 22.484 26.297 8.125 1 98.56 260 SER B CA 1
ATOM 5906 C C . SER B 1 260 ? 22.5 27.766 8.516 1 98.56 260 SER B C 1
ATOM 5908 O O . SER B 1 260 ? 23.375 28.203 9.273 1 98.56 260 SER B O 1
ATOM 5910 N N . PHE B 1 261 ? 21.531 28.531 8.016 1 98.44 261 PHE B N 1
ATOM 5911 C CA . PHE B 1 261 ? 21.391 29.938 8.406 1 98.44 261 PHE B CA 1
ATOM 5912 C C . PHE B 1 261 ? 20.641 30.047 9.727 1 98.44 261 PHE B C 1
ATOM 5914 O O . PHE B 1 261 ? 20.641 31.109 10.344 1 98.44 261 PHE B O 1
ATOM 5921 N N . VAL B 1 262 ? 19.953 28.984 10.188 1 98.81 262 VAL B N 1
ATOM 5922 C CA . VAL B 1 262 ? 19.266 29.016 11.469 1 98.81 262 VAL B CA 1
ATOM 5923 C C . VAL B 1 262 ? 20.281 29.109 12.609 1 98.81 262 VAL B C 1
ATOM 5925 O O . VAL B 1 262 ? 21.094 28.203 12.781 1 98.81 262 VAL B O 1
ATOM 5928 N N . SER B 1 263 ? 20.203 30.125 13.398 1 98.44 263 SER B N 1
ATOM 5929 C CA . SER B 1 263 ? 21.203 30.375 14.438 1 98.44 263 SER B CA 1
ATOM 5930 C C . SER B 1 263 ? 20.609 30.125 15.82 1 98.44 263 SER B C 1
ATOM 5932 O O . SER B 1 263 ? 19.406 29.938 15.977 1 98.44 263 SER B O 1
ATOM 5934 N N . ALA B 1 264 ? 21.531 30.094 16.766 1 98.44 264 ALA B N 1
ATOM 5935 C CA . ALA B 1 264 ? 21.109 30 18.156 1 98.44 264 ALA B CA 1
ATOM 5936 C C . ALA B 1 264 ? 20.203 31.172 18.531 1 98.44 264 ALA B C 1
ATOM 5938 O O . ALA B 1 264 ? 19.266 31.016 19.328 1 98.44 264 ALA B O 1
ATOM 5939 N N . VAL B 1 265 ? 20.438 32.312 17.984 1 98.38 265 VAL B N 1
ATOM 5940 C CA . VAL B 1 265 ? 19.641 33.5 18.266 1 98.38 265 VAL B CA 1
ATOM 5941 C C . VAL B 1 265 ? 18.25 33.344 17.672 1 98.38 265 VAL B C 1
ATOM 5943 O O . VAL B 1 265 ? 17.25 33.688 18.312 1 98.38 265 VAL B O 1
ATOM 5946 N N . ASP B 1 266 ? 18.172 32.844 16.422 1 98.69 266 ASP B N 1
ATOM 5947 C CA . ASP B 1 266 ? 16.875 32.531 15.828 1 98.69 266 ASP B CA 1
ATOM 5948 C C . ASP B 1 266 ? 16.062 31.609 16.719 1 98.69 266 ASP B C 1
ATOM 5950 O O . ASP B 1 266 ? 14.859 31.828 16.906 1 98.69 266 ASP B O 1
ATOM 5954 N N . LEU B 1 267 ? 16.703 30.531 17.234 1 98.88 267 LEU B N 1
ATOM 5955 C CA . LEU B 1 267 ? 16.016 29.594 18.109 1 98.88 267 LEU B CA 1
ATOM 5956 C C . LEU B 1 267 ? 15.547 30.297 19.391 1 98.88 267 LEU B C 1
ATOM 5958 O O . LEU B 1 267 ? 14.375 30.188 19.75 1 98.88 267 LEU B O 1
ATOM 5962 N N . ALA B 1 268 ? 16.391 31.031 20 1 98.62 268 ALA B N 1
ATOM 5963 C CA . ALA B 1 268 ? 16.078 31.672 21.266 1 98.62 268 ALA B CA 1
ATOM 5964 C C . ALA B 1 268 ? 14.922 32.656 21.141 1 98.62 268 ALA B C 1
ATOM 5966 O O . ALA B 1 268 ? 14.117 32.812 22.062 1 98.62 268 ALA B O 1
ATOM 5967 N N . GLU B 1 269 ? 14.805 33.312 20.031 1 98.25 269 GLU B N 1
ATOM 5968 C CA . GLU B 1 269 ? 13.805 34.344 19.812 1 98.25 269 GLU B CA 1
ATOM 5969 C C . GLU B 1 269 ? 12.516 33.75 19.25 1 98.25 269 GLU B C 1
ATOM 5971 O O . GLU B 1 269 ? 11.508 34.469 19.141 1 98.25 269 GLU B O 1
ATOM 5976 N N . CYS B 1 270 ? 12.531 32.5 18.922 1 98.5 270 CYS B N 1
ATOM 5977 C CA . CYS B 1 270 ? 11.359 31.891 18.312 1 98.5 270 CYS B CA 1
ATOM 5978 C C . CYS B 1 270 ? 10.195 31.859 19.297 1 98.5 270 CYS B C 1
ATOM 5980 O O . CYS B 1 270 ? 10.312 31.328 20.391 1 98.5 270 CYS B O 1
ATOM 5982 N N . ARG B 1 271 ? 9.07 32.469 18.812 1 97.69 271 ARG B N 1
ATOM 5983 C CA . ARG B 1 271 ? 7.816 32.438 19.562 1 97.69 271 ARG B CA 1
ATOM 5984 C C . ARG B 1 271 ? 6.625 32.219 18.641 1 97.69 271 ARG B C 1
ATOM 5986 O O . ARG B 1 271 ? 6.582 32.781 17.531 1 97.69 271 ARG B O 1
ATOM 5993 N N . ALA B 1 272 ? 5.672 31.438 19.156 1 98.44 272 ALA B N 1
ATOM 5994 C CA . ALA B 1 272 ? 4.352 31.422 18.531 1 98.44 272 ALA B CA 1
ATOM 5995 C C . ALA B 1 272 ? 3.494 32.594 19.031 1 98.44 272 ALA B C 1
ATOM 5997 O O . ALA B 1 272 ? 3.766 33.156 20.094 1 98.44 272 ALA B O 1
ATOM 5998 N N . THR B 1 273 ? 2.469 32.938 18.234 1 97.94 273 THR B N 1
ATOM 5999 C CA . THR B 1 273 ? 1.624 34.062 18.625 1 97.94 273 THR B CA 1
ATOM 6000 C C . THR B 1 273 ? 0.148 33.688 18.484 1 97.94 273 THR B C 1
ATOM 6002 O O . THR B 1 273 ? -0.2 32.719 17.812 1 97.94 273 THR B O 1
ATOM 6005 N N . LEU B 1 274 ? -0.676 34.438 19.219 1 97.88 274 LEU B N 1
ATOM 6006 C CA . LEU B 1 274 ? -2.125 34.312 19.125 1 97.88 274 LEU B CA 1
ATOM 6007 C C . LEU B 1 274 ? -2.717 35.469 18.328 1 97.88 274 LEU B C 1
ATOM 6009 O O . LEU B 1 274 ? -2.283 36.625 18.484 1 97.88 274 LEU B O 1
ATOM 6013 N N . ARG B 1 275 ? -3.645 35.219 17.484 1 96.25 275 ARG B N 1
ATOM 6014 C CA . ARG B 1 275 ? -4.398 36.25 16.781 1 96.25 275 ARG B CA 1
ATOM 6015 C C . ARG B 1 275 ? -5.809 35.781 16.453 1 96.25 275 ARG B C 1
ATOM 6017 O O . ARG B 1 275 ? -6.074 34.562 16.453 1 96.25 275 ARG B O 1
ATOM 6024 N N . PRO B 1 276 ? -6.719 36.656 16.203 1 95.94 276 PRO B N 1
ATOM 6025 C CA . PRO B 1 276 ? -8.086 36.25 15.867 1 95.94 276 PRO B CA 1
ATOM 6026 C C . PRO B 1 276 ? -8.164 35.531 14.523 1 95.94 276 PRO B C 1
ATOM 6028 O O . PRO B 1 276 ? -7.426 35.844 13.594 1 95.94 276 PRO B O 1
ATOM 6031 N N . ALA B 1 277 ? -9.109 34.625 14.461 1 97.31 277 ALA B N 1
ATOM 6032 C CA . ALA B 1 277 ? -9.359 33.938 13.195 1 97.31 277 ALA B CA 1
ATOM 6033 C C . ALA B 1 277 ? -10.078 34.844 12.211 1 97.31 277 ALA B C 1
ATOM 6035 O O . ALA B 1 277 ? -10.75 35.812 12.609 1 97.31 277 ALA B O 1
ATOM 6036 N N . SER B 1 278 ? -9.82 34.625 10.977 1 95.94 278 SER B N 1
ATOM 6037 C CA . SER B 1 278 ? -10.617 35.25 9.922 1 95.94 278 SER B CA 1
ATOM 6038 C C . SER B 1 278 ? -11.906 34.469 9.672 1 95.94 278 SER B C 1
ATOM 6040 O O . SER B 1 278 ? -11.906 33.219 9.688 1 95.94 278 SER B O 1
ATOM 6042 N N . VAL B 1 279 ? -12.977 35.219 9.391 1 96.5 279 VAL B N 1
ATOM 6043 C CA . VAL B 1 279 ? -14.281 34.562 9.266 1 96.5 279 VAL B CA 1
ATOM 6044 C C . VAL B 1 279 ? -14.766 34.656 7.816 1 96.5 279 VAL B C 1
ATOM 6046 O O . VAL B 1 279 ? -14.75 35.75 7.223 1 96.5 279 VAL B O 1
ATOM 6049 N N . LEU B 1 280 ? -15.156 33.594 7.27 1 96.31 280 LEU B N 1
ATOM 6050 C CA . LEU B 1 280 ? -15.766 33.5 5.949 1 96.31 280 LEU B CA 1
ATOM 6051 C C . LEU B 1 280 ? -17.219 33.031 6.055 1 96.31 280 LEU B C 1
ATOM 6053 O O . LEU B 1 280 ? -17.516 32.094 6.789 1 96.31 280 LEU B O 1
ATOM 6057 N N . ASP B 1 281 ? -18.094 33.688 5.305 1 96.25 281 ASP B N 1
ATOM 6058 C CA . ASP B 1 281 ? -19.516 33.406 5.352 1 96.25 281 ASP B CA 1
ATOM 6059 C C . ASP B 1 281 ? -19.875 32.281 4.379 1 96.25 281 ASP B C 1
ATOM 6061 O O . ASP B 1 281 ? -19.547 32.344 3.193 1 96.25 281 ASP B O 1
ATOM 6065 N N . TRP B 1 282 ? -20.484 31.219 4.883 1 97.88 282 TRP B N 1
ATOM 6066 C CA . TRP B 1 282 ? -21.016 30.141 4.035 1 97.88 282 TRP B CA 1
ATOM 6067 C C . TRP B 1 282 ? -22.516 30.281 3.865 1 97.88 282 TRP B C 1
ATOM 6069 O O . TRP B 1 282 ? -23.297 29.734 4.648 1 97.88 282 TRP B O 1
ATOM 6079 N N . ARG B 1 283 ? -22.984 31.016 2.85 1 96.19 283 ARG B N 1
ATOM 6080 C CA . ARG B 1 283 ? -24.359 31.188 2.389 1 96.19 283 ARG B CA 1
ATOM 6081 C C . ARG B 1 283 ? -25.234 31.766 3.49 1 96.19 283 ARG B C 1
ATOM 6083 O O . ARG B 1 283 ? -26.406 31.406 3.609 1 96.19 283 ARG B O 1
ATOM 6090 N N . GLY B 1 284 ? -24.703 32.5 4.402 1 95.88 284 GLY B N 1
ATOM 6091 C CA . GLY B 1 284 ? -25.469 33.125 5.48 1 95.88 284 GLY B CA 1
ATOM 6092 C C . GLY B 1 284 ? -25.859 32.125 6.566 1 95.88 284 GLY B C 1
ATOM 6093 O O . GLY B 1 284 ? -26.5 32.5 7.551 1 95.88 284 GLY B O 1
ATOM 6094 N N . ARG B 1 285 ? -25.406 30.922 6.449 1 96.75 285 ARG B N 1
ATOM 6095 C CA . ARG B 1 285 ? -25.875 29.875 7.355 1 96.75 285 ARG B CA 1
ATOM 6096 C C . ARG B 1 285 ? -24.781 29.453 8.32 1 96.75 285 ARG B C 1
ATOM 6098 O O . ARG B 1 285 ? -25.047 29.047 9.445 1 96.75 285 ARG B O 1
ATOM 6105 N N . PHE B 1 286 ? -23.578 29.469 7.84 1 97.94 286 PHE B N 1
ATOM 6106 C CA . PHE B 1 286 ? -22.438 29.031 8.648 1 97.94 286 PHE B CA 1
ATOM 6107 C C . PHE B 1 286 ? -21.312 30.047 8.586 1 97.94 286 PHE B C 1
ATOM 6109 O O . PHE B 1 286 ? -21.234 30.859 7.656 1 97.94 286 PHE B O 1
ATOM 6116 N N . ARG B 1 287 ? -20.5 30.062 9.594 1 98 287 ARG B N 1
ATOM 6117 C CA . ARG B 1 287 ? -19.281 30.844 9.68 1 98 287 ARG B CA 1
ATOM 6118 C C . ARG B 1 287 ? -18.047 29.938 9.648 1 98 287 ARG B C 1
ATOM 6120 O O . ARG B 1 287 ? -17.844 29.125 10.547 1 98 287 ARG B O 1
ATOM 6127 N N . VAL B 1 288 ? -17.297 30.047 8.555 1 98.44 288 VAL B N 1
ATOM 6128 C CA . VAL B 1 288 ? -16.047 29.297 8.414 1 98.44 288 VAL B CA 1
ATOM 6129 C C . VAL B 1 288 ? -14.883 30.141 8.93 1 98.44 288 VAL B C 1
ATOM 6131 O O . VAL B 1 288 ? -14.617 31.234 8.406 1 98.44 288 VAL B O 1
ATOM 6134 N N . GLN B 1 289 ? -14.227 29.672 9.93 1 98.31 289 GLN B N 1
ATOM 6135 C CA . GLN B 1 289 ? -13.117 30.406 10.539 1 98.31 289 GLN B CA 1
ATOM 6136 C C . GLN B 1 289 ? -11.773 29.812 10.125 1 98.31 289 GLN B C 1
ATOM 6138 O O . GLN B 1 289 ? -11.617 28.578 10.086 1 98.31 289 GLN B O 1
ATOM 6143 N N . SER B 1 290 ? -10.812 30.641 9.758 1 97.75 290 SER B N 1
ATOM 6144 C CA . SER B 1 290 ? -9.531 30.203 9.227 1 97.75 290 SER B CA 1
ATOM 6145 C C . SER B 1 290 ? -8.375 31.016 9.805 1 97.75 290 SER B C 1
ATOM 6147 O O . SER B 1 290 ? -8.602 32 10.508 1 97.75 290 SER B O 1
ATOM 6149 N N . ALA B 1 291 ? -7.16 30.547 9.547 1 94.94 291 ALA B N 1
ATOM 6150 C CA . ALA B 1 291 ? -5.965 31.25 10.016 1 94.94 291 ALA B CA 1
ATOM 6151 C C . ALA B 1 291 ? -5.707 32.5 9.195 1 94.94 291 ALA B C 1
ATOM 6153 O O . ALA B 1 291 ? -4.961 33.406 9.617 1 94.94 291 ALA B O 1
ATOM 6154 N N . GLY B 1 292 ? -6.258 32.625 8.055 1 91.75 292 GLY B N 1
ATOM 6155 C CA . GLY B 1 292 ? -6.117 33.844 7.242 1 91.75 292 GLY B CA 1
ATOM 6156 C C . GLY B 1 292 ? -4.691 34.062 6.781 1 91.75 292 GLY B C 1
ATOM 6157 O O . GLY B 1 292 ? -3.906 33.125 6.648 1 91.75 292 GLY B O 1
ATOM 6158 N N . GLY B 1 293 ? -4.473 35.344 6.332 1 87.69 293 GLY B N 1
ATOM 6159 C CA . GLY B 1 293 ? -3.137 35.781 5.984 1 87.69 293 GLY B CA 1
ATOM 6160 C C . GLY B 1 293 ? -2.564 35.062 4.773 1 87.69 293 GLY B C 1
ATOM 6161 O O . GLY B 1 293 ? -3.213 35 3.729 1 87.69 293 GLY B O 1
ATOM 6162 N N . LEU B 1 294 ? -1.39 34.531 4.98 1 83.69 294 LEU B N 1
ATOM 6163 C CA . LEU B 1 294 ? -0.6 33.969 3.885 1 83.69 294 LEU B CA 1
ATOM 6164 C C . LEU B 1 294 ? -0.918 32.5 3.68 1 83.69 294 LEU B C 1
ATOM 6166 O O . LEU B 1 294 ? -0.201 31.781 2.959 1 83.69 294 LEU B O 1
ATOM 6170 N N . THR B 1 295 ? -1.988 32 4.281 1 90.44 295 THR B N 1
ATOM 6171 C CA . THR B 1 295 ? -2.41 30.609 4.109 1 90.44 295 THR B CA 1
ATOM 6172 C C . THR B 1 295 ? -3.301 30.469 2.879 1 90.44 295 THR B C 1
ATOM 6174 O O . THR B 1 295 ? -3.385 31.391 2.055 1 90.44 295 THR B O 1
ATOM 6177 N N . ALA B 1 296 ? -3.943 29.359 2.725 1 91.38 296 ALA B N 1
ATOM 6178 C CA . ALA B 1 296 ? -4.84 29.125 1.594 1 91.38 296 ALA B CA 1
ATOM 6179 C C . ALA B 1 296 ? -6.188 29.812 1.816 1 91.38 296 ALA B C 1
ATOM 6181 O O . ALA B 1 296 ? -7.059 29.781 0.941 1 91.38 296 ALA B O 1
ATOM 6182 N N . ALA B 1 297 ? -6.395 30.469 2.908 1 93.44 297 ALA B N 1
ATOM 6183 C CA . ALA B 1 297 ? -7.684 31.031 3.318 1 93.44 297 ALA B CA 1
ATOM 6184 C C . ALA B 1 297 ? -8.172 32.062 2.324 1 93.44 297 ALA B C 1
ATOM 6186 O O . ALA B 1 297 ? -9.352 32.094 1.962 1 93.44 297 ALA B O 1
ATOM 6187 N N . PRO B 1 298 ? -7.34 32.969 1.826 1 92.06 298 PRO B N 1
ATOM 6188 C CA . PRO B 1 298 ? -7.824 33.938 0.835 1 92.06 298 PRO B CA 1
ATOM 6189 C C . PRO B 1 298 ? -8.312 33.25 -0.449 1 92.06 298 PRO B C 1
ATOM 6191 O O . PRO B 1 298 ? -9.297 33.719 -1.046 1 92.06 298 PRO B O 1
ATOM 6194 N N . THR B 1 299 ? -7.562 32.25 -0.857 1 93.06 299 THR B N 1
ATOM 6195 C CA . THR B 1 299 ? -7.984 31.516 -2.041 1 93.06 299 THR B CA 1
ATOM 6196 C C . THR B 1 299 ? -9.32 30.797 -1.793 1 93.06 299 THR B C 1
ATOM 6198 O O . THR B 1 299 ? -10.18 30.766 -2.674 1 93.06 299 THR B O 1
ATOM 6201 N N . LEU B 1 300 ? -9.492 30.203 -0.626 1 96.25 300 LEU B N 1
ATOM 6202 C CA . LEU B 1 300 ? -10.766 29.594 -0.248 1 96.25 300 LEU B CA 1
ATOM 6203 C C . LEU B 1 300 ? -11.898 30.609 -0.304 1 96.25 300 LEU B C 1
ATOM 6205 O O . LEU B 1 300 ? -12.984 30.297 -0.787 1 96.25 300 LEU B O 1
ATOM 6209 N N . ALA B 1 301 ? -11.625 31.781 0.173 1 96.19 301 ALA B N 1
ATOM 6210 C CA . ALA B 1 301 ? -12.625 32.844 0.165 1 96.19 301 ALA B CA 1
ATOM 6211 C C . ALA B 1 301 ? -13.086 33.156 -1.257 1 96.19 301 ALA B C 1
ATOM 6213 O O . ALA B 1 301 ? -14.273 33.375 -1.497 1 96.19 301 ALA B O 1
ATOM 6214 N N . ALA B 1 302 ? -12.133 33.188 -2.168 1 95.69 302 ALA B N 1
ATOM 6215 C CA . ALA B 1 302 ? -12.461 33.469 -3.568 1 95.69 302 ALA B CA 1
ATOM 6216 C C . ALA B 1 302 ? -13.352 32.375 -4.141 1 95.69 302 ALA B C 1
ATOM 6218 O O . ALA B 1 302 ? -14.328 32.656 -4.84 1 95.69 302 ALA B O 1
ATOM 6219 N N . VAL B 1 303 ? -13.062 31.109 -3.863 1 97.44 303 VAL B N 1
ATOM 6220 C CA . VAL B 1 303 ? -13.859 29.984 -4.328 1 97.44 303 VAL B CA 1
ATOM 6221 C C . VAL B 1 303 ? -15.266 30.062 -3.734 1 97.44 303 VAL B C 1
ATOM 6223 O O . VAL B 1 303 ? -16.266 29.891 -4.441 1 97.44 303 VAL B O 1
ATOM 6226 N N . MET B 1 304 ? -15.328 30.344 -2.455 1 97.88 304 MET B N 1
ATOM 6227 C CA . MET B 1 304 ? -16.609 30.422 -1.754 1 97.88 304 MET B CA 1
ATOM 6228 C C . MET B 1 304 ? -17.484 31.531 -2.342 1 97.88 304 MET B C 1
ATOM 6230 O O . MET B 1 304 ? -18.703 31.359 -2.471 1 97.88 304 MET B O 1
ATOM 6234 N N . ARG B 1 305 ? -16.906 32.625 -2.68 1 96.31 305 ARG B N 1
ATOM 6235 C CA . ARG B 1 305 ? -17.656 33.75 -3.262 1 96.31 305 ARG B CA 1
ATOM 6236 C C . ARG B 1 305 ? -18.297 33.344 -4.582 1 96.31 305 ARG B C 1
ATOM 6238 O O . ARG B 1 305 ? -19.469 33.625 -4.828 1 96.31 305 ARG B O 1
ATOM 6245 N N . GLN B 1 306 ? -17.547 32.688 -5.371 1 97.19 306 GLN B N 1
ATOM 6246 C CA . GLN B 1 306 ? -18.062 32.281 -6.668 1 97.19 306 GLN B CA 1
ATOM 6247 C C . GLN B 1 306 ? -19.109 31.172 -6.516 1 97.19 306 GLN B C 1
ATOM 6249 O O . GLN B 1 306 ? -20.125 31.188 -7.203 1 97.19 306 GLN B O 1
ATOM 6254 N N . MET B 1 307 ? -18.891 30.25 -5.621 1 98.06 307 MET B N 1
ATOM 6255 C CA . MET B 1 307 ? -19.797 29.109 -5.449 1 98.06 307 MET B CA 1
ATOM 6256 C C . MET B 1 307 ? -21.062 29.531 -4.734 1 98.06 307 MET B C 1
ATOM 6258 O O . MET B 1 307 ? -22.062 28.797 -4.75 1 98.06 307 MET B O 1
ATOM 6262 N N . ALA B 1 308 ? -21.031 30.656 -4.074 1 96.44 308 ALA B N 1
ATOM 6263 C CA . ALA B 1 308 ? -22.219 31.172 -3.41 1 96.44 308 ALA B CA 1
ATOM 6264 C C . ALA B 1 308 ? -23.359 31.391 -4.406 1 96.44 308 ALA B C 1
ATOM 6266 O O . ALA B 1 308 ? -24.531 31.344 -4.039 1 96.44 308 ALA B O 1
ATOM 6267 N N . GLU B 1 309 ? -23.062 31.531 -5.652 1 94.69 309 GLU B N 1
ATOM 6268 C CA . GLU B 1 309 ? -24.047 31.797 -6.699 1 94.69 309 GLU B CA 1
ATOM 6269 C C . GLU B 1 309 ? -24.625 30.5 -7.25 1 94.69 309 GLU B C 1
ATOM 6271 O O . GLU B 1 309 ? -25.609 30.531 -7.992 1 94.69 309 GLU B O 1
ATOM 6276 N N . VAL B 1 310 ? -24.062 29.422 -6.875 1 96.19 310 VAL B N 1
ATOM 6277 C CA . VAL B 1 310 ? -24.5 28.125 -7.355 1 96.19 310 VAL B CA 1
ATOM 6278 C C . VAL B 1 310 ? -25.469 27.5 -6.344 1 96.19 310 VAL B C 1
ATOM 6280 O O . VAL B 1 310 ? -25.078 27.234 -5.203 1 96.19 310 VAL B O 1
ATOM 6283 N N . ARG B 1 311 ? -26.672 27.25 -6.766 1 93.25 311 ARG B N 1
ATOM 6284 C CA . ARG B 1 311 ? -27.656 26.625 -5.871 1 93.25 311 ARG B CA 1
ATOM 6285 C C . ARG B 1 311 ? -27.438 25.109 -5.801 1 93.25 311 ARG B C 1
ATOM 6287 O O . ARG B 1 311 ? -27.578 24.406 -6.805 1 93.25 311 ARG B O 1
ATOM 6294 N N . PRO B 1 312 ? -27.125 24.719 -4.574 1 93.31 312 PRO B N 1
ATOM 6295 C CA . PRO B 1 312 ? -26.922 23.266 -4.469 1 93.31 312 PRO B CA 1
ATOM 6296 C C . PRO B 1 312 ? -28.203 22.469 -4.652 1 93.31 312 PRO B C 1
ATOM 6298 O O . PRO B 1 312 ? -29.266 22.906 -4.195 1 93.31 312 PRO B O 1
ATOM 6301 N N . GLY B 1 313 ? -28.125 21.328 -5.383 1 93.69 313 GLY B N 1
ATOM 6302 C CA . GLY B 1 313 ? -29.219 20.359 -5.422 1 93.69 313 GLY B CA 1
ATOM 6303 C C . GLY B 1 313 ? -29.172 19.375 -4.266 1 93.69 313 GLY B C 1
ATOM 6304 O O . GLY B 1 313 ? -28.781 19.734 -3.154 1 93.69 313 GLY B O 1
ATOM 6305 N N . SER B 1 314 ? -29.75 18.172 -4.492 1 93.94 314 SER B N 1
ATOM 6306 C CA . SER B 1 314 ? -29.781 17.141 -3.453 1 93.94 314 SER B CA 1
ATOM 6307 C C . SER B 1 314 ? -28.422 16.469 -3.316 1 93.94 314 SER B C 1
ATOM 6309 O O . SER B 1 314 ? -28.109 15.906 -2.262 1 93.94 314 SER B O 1
ATOM 6311 N N . ALA B 1 315 ? -27.688 16.469 -4.414 1 95.31 315 ALA B N 1
ATOM 6312 C CA . ALA B 1 315 ? -26.344 15.906 -4.457 1 95.31 315 ALA B CA 1
ATOM 6313 C C . ALA B 1 315 ? -25.469 16.656 -5.465 1 95.31 315 ALA B C 1
ATOM 6315 O O . ALA B 1 315 ? -25.984 17.359 -6.336 1 95.31 315 ALA B O 1
ATOM 6316 N N . PRO B 1 316 ? -24.125 16.578 -5.254 1 97 316 PRO B N 1
ATOM 6317 C CA . PRO B 1 316 ? -23.281 17.188 -6.273 1 97 316 PRO B CA 1
ATOM 6318 C C . PRO B 1 316 ? -23.484 16.594 -7.66 1 97 316 PRO B C 1
ATOM 6320 O O . PRO B 1 316 ? -23.344 15.375 -7.836 1 97 316 PRO B O 1
ATOM 6323 N N . ASP B 1 317 ? -23.844 17.375 -8.602 1 97.31 317 ASP B N 1
ATOM 6324 C CA . ASP B 1 317 ? -24.109 16.922 -9.969 1 97.31 317 ASP B CA 1
ATOM 6325 C C . ASP B 1 317 ? -23.125 17.547 -10.953 1 97.31 317 ASP B C 1
ATOM 6327 O O . ASP B 1 317 ? -22.141 18.172 -10.547 1 97.31 317 ASP B O 1
ATOM 6331 N N . ALA B 1 318 ? -23.359 17.328 -12.234 1 98.06 318 ALA B N 1
ATOM 6332 C CA . ALA B 1 318 ? -22.453 17.781 -13.289 1 98.06 318 ALA B CA 1
ATOM 6333 C C . ALA B 1 318 ? -22.281 19.297 -13.258 1 98.06 318 ALA B C 1
ATOM 6335 O O . ALA B 1 318 ? -21.156 19.797 -13.391 1 98.06 318 ALA B O 1
ATOM 6336 N N . ALA B 1 319 ? -23.344 19.984 -13.055 1 97.81 319 ALA B N 1
ATOM 6337 C CA . ALA B 1 319 ? -23.297 21.438 -13.039 1 97.81 319 ALA B CA 1
ATOM 6338 C C . ALA B 1 319 ? -22.5 21.938 -11.844 1 97.81 319 ALA B C 1
ATOM 6340 O O . ALA B 1 319 ? -21.734 22.906 -11.961 1 97.81 319 ALA B O 1
ATOM 6341 N N . TRP B 1 320 ? -22.734 21.328 -10.727 1 98.25 320 TRP B N 1
ATOM 6342 C CA . TRP B 1 320 ? -22.031 21.734 -9.516 1 98.25 320 TRP B CA 1
ATOM 6343 C C . TRP B 1 320 ? -20.531 21.531 -9.672 1 98.25 320 TRP B C 1
ATOM 6345 O O . TRP B 1 320 ? -19.734 22.422 -9.367 1 98.25 320 TRP B O 1
ATOM 6355 N N . TYR B 1 321 ? -20.109 20.344 -10.133 1 98.56 321 TYR B N 1
ATOM 6356 C CA . TYR B 1 321 ? -18.688 20.047 -10.305 1 98.56 321 TYR B CA 1
ATOM 6357 C C . TYR B 1 321 ? -18.047 20.969 -11.336 1 98.56 321 TYR B C 1
ATOM 6359 O O . TYR B 1 321 ? -16.906 21.406 -11.172 1 98.56 321 TYR B O 1
ATOM 6367 N N . ALA B 1 322 ? -18.75 21.234 -12.391 1 98.19 322 ALA B N 1
ATOM 6368 C CA . ALA B 1 322 ? -18.25 22.156 -13.398 1 98.19 322 ALA B CA 1
ATOM 6369 C C . ALA B 1 322 ? -18.047 23.547 -12.812 1 98.19 322 ALA B C 1
ATOM 6371 O O . ALA B 1 322 ? -17.031 24.188 -13.078 1 98.19 322 ALA B O 1
ATOM 6372 N N . ALA B 1 323 ? -18.984 24 -12.039 1 98.5 323 ALA B N 1
ATOM 6373 C CA . ALA B 1 323 ? -18.875 25.312 -11.391 1 98.5 323 ALA B CA 1
ATOM 6374 C C . ALA B 1 323 ? -17.703 25.344 -10.414 1 98.5 323 ALA B C 1
ATOM 6376 O O . ALA B 1 323 ? -16.953 26.328 -10.352 1 98.5 323 ALA B O 1
ATOM 6377 N N . LEU B 1 324 ? -17.594 24.297 -9.648 1 98.62 324 LEU B N 1
ATOM 6378 C CA . LEU B 1 324 ? -16.5 24.219 -8.68 1 98.62 324 LEU B CA 1
ATOM 6379 C C . LEU B 1 324 ? -15.148 24.25 -9.367 1 98.62 324 LEU B C 1
ATOM 6381 O O . LEU B 1 324 ? -14.234 24.953 -8.93 1 98.62 324 LEU B O 1
ATOM 6385 N N . SER B 1 325 ? -15 23.438 -10.445 1 98.56 325 SER B N 1
ATOM 6386 C CA . SER B 1 325 ? -13.773 23.422 -11.227 1 98.56 325 SER B CA 1
ATOM 6387 C C . SER B 1 325 ? -13.414 24.812 -11.719 1 98.56 325 SER B C 1
ATOM 6389 O O . SER B 1 325 ? -12.281 25.281 -11.547 1 98.56 325 SER B O 1
ATOM 6391 N N . GLN B 1 326 ? -14.344 25.469 -12.25 1 98 326 GLN B N 1
ATOM 6392 C CA . GLN B 1 326 ? -14.125 26.812 -12.773 1 98 326 GLN B CA 1
ATOM 6393 C C . GLN B 1 326 ? -13.781 27.797 -11.656 1 98 326 GLN B C 1
ATOM 6395 O O . GLN B 1 326 ? -12.891 28.625 -11.805 1 98 326 GLN B O 1
ATOM 6400 N N . ALA B 1 327 ? -14.508 27.719 -10.555 1 98.12 327 ALA B N 1
ATOM 6401 C CA . ALA B 1 327 ? -14.258 28.609 -9.422 1 98.12 327 ALA B CA 1
ATOM 6402 C C . ALA B 1 327 ? -12.836 28.438 -8.898 1 98.12 327 ALA B C 1
ATOM 6404 O O . ALA B 1 327 ? -12.164 29.422 -8.586 1 98.12 327 ALA B O 1
ATOM 6405 N N . MET B 1 328 ? -12.391 27.219 -8.781 1 97.69 328 MET B N 1
ATOM 6406 C CA . MET B 1 328 ? -11.047 26.969 -8.273 1 97.69 328 MET B CA 1
ATOM 6407 C C . MET B 1 328 ? -9.992 27.406 -9.273 1 97.69 328 MET B C 1
ATOM 6409 O O . MET B 1 328 ? -8.961 27.969 -8.891 1 97.69 328 MET B O 1
ATOM 6413 N N . ARG B 1 329 ? -10.227 27.172 -10.594 1 96.31 329 ARG B N 1
ATOM 6414 C CA . ARG B 1 329 ? -9.305 27.641 -11.633 1 96.31 329 ARG B CA 1
ATOM 6415 C C . ARG B 1 329 ? -9.164 29.156 -11.594 1 96.31 329 ARG B C 1
ATOM 6417 O O . ARG B 1 329 ? -8.055 29.688 -11.641 1 96.31 329 ARG B O 1
ATOM 6424 N N . ASP B 1 330 ? -10.25 29.859 -11.414 1 95.81 330 ASP B N 1
ATOM 6425 C CA . ASP B 1 330 ? -10.258 31.312 -11.336 1 95.81 330 ASP B CA 1
ATOM 6426 C C . ASP B 1 330 ? -9.516 31.797 -10.094 1 95.81 330 ASP B C 1
ATOM 6428 O O . ASP B 1 330 ? -8.758 32.781 -10.164 1 95.81 330 ASP B O 1
ATOM 6432 N N . ALA B 1 331 ? -9.812 31.156 -9 1 94 331 ALA B N 1
ATOM 6433 C CA . ALA B 1 331 ? -9.188 31.547 -7.742 1 94 331 ALA B CA 1
ATOM 6434 C C . ALA B 1 331 ? -7.668 31.391 -7.812 1 94 331 ALA B C 1
ATOM 6436 O O . ALA B 1 331 ? -6.922 32.219 -7.305 1 94 331 ALA B O 1
ATOM 6437 N N . TYR B 1 332 ? -7.219 30.328 -8.414 1 89.31 332 TYR B N 1
ATOM 6438 C CA . TYR B 1 332 ? -5.785 30.094 -8.547 1 89.31 332 TYR B CA 1
ATOM 6439 C C . TYR B 1 332 ? -5.156 31.094 -9.508 1 89.31 332 TYR B C 1
ATOM 6441 O O . TYR B 1 332 ? -4.02 31.531 -9.305 1 89.31 332 TYR B O 1
ATOM 6449 N N . ALA B 1 333 ? -5.836 31.391 -10.555 1 88.44 333 ALA B N 1
ATOM 6450 C CA . ALA B 1 333 ? -5.352 32.438 -11.477 1 88.44 333 ALA B CA 1
ATOM 6451 C C . ALA B 1 333 ? -5.168 33.75 -10.758 1 88.44 333 ALA B C 1
ATOM 6453 O O . ALA B 1 333 ? -4.184 34.469 -10.984 1 88.44 333 ALA B O 1
ATOM 6454 N N . GLU B 1 334 ? -6.07 34.062 -9.914 1 86.12 334 GLU B N 1
ATOM 6455 C CA . GLU B 1 334 ? -6 35.312 -9.133 1 86.12 334 GLU B CA 1
ATOM 6456 C C . GLU B 1 334 ? -4.816 35.281 -8.164 1 86.12 334 GLU B C 1
ATOM 6458 O O . GLU B 1 334 ? -4.125 36.281 -7.992 1 86.12 334 GLU B O 1
ATOM 6463 N N . ARG B 1 335 ? -4.609 34.219 -7.52 1 79.44 335 ARG B N 1
ATOM 6464 C CA . ARG B 1 335 ? -3.525 34.062 -6.555 1 79.44 335 ARG B CA 1
ATOM 6465 C C . ARG B 1 335 ? -2.168 34.25 -7.223 1 79.44 335 ARG B C 1
ATOM 6467 O O . ARG B 1 335 ? -1.271 34.875 -6.652 1 79.44 335 ARG B O 1
ATOM 6474 N N . LEU B 1 336 ? -2.051 33.719 -8.383 1 72.5 336 LEU B N 1
ATOM 6475 C CA . LEU B 1 336 ? -0.799 33.812 -9.125 1 72.5 336 LEU B CA 1
ATOM 6476 C C . LEU B 1 336 ? -0.506 35.25 -9.539 1 72.5 336 LEU B C 1
ATOM 6478 O O . LEU B 1 336 ? 0.653 35.656 -9.555 1 72.5 336 LEU B O 1
ATOM 6482 N N . THR B 1 337 ? -1.465 35.875 -9.906 1 67.88 337 THR B N 1
ATOM 6483 C CA . THR B 1 337 ? -1.281 37.25 -10.344 1 67.88 337 THR B CA 1
ATOM 6484 C C . THR B 1 337 ? -0.979 38.156 -9.164 1 67.88 337 THR B C 1
ATOM 6486 O O . THR B 1 337 ? -0.168 39.094 -9.273 1 67.88 337 THR B O 1
ATOM 6489 N N . SER B 1 338 ? -1.605 37.969 -8.188 1 60 338 SER B N 1
ATOM 6490 C CA . SER B 1 338 ? -1.491 38.875 -7.062 1 60 338 SER B CA 1
ATOM 6491 C C . SER B 1 338 ? -0.274 38.562 -6.203 1 60 338 SER B C 1
ATOM 6493 O O . SER B 1 338 ? 0.364 39.438 -5.652 1 60 338 SER B O 1
ATOM 6495 N N . LEU B 1 339 ? -0.18 37.25 -6.09 1 57.44 339 LEU B N 1
ATOM 6496 C CA . LEU B 1 339 ? 0.826 36.906 -5.09 1 57.44 339 LEU B CA 1
ATOM 6497 C C . LEU B 1 339 ? 2.139 36.5 -5.754 1 57.44 339 LEU B C 1
ATOM 6499 O O . LEU B 1 339 ? 3.152 36.312 -5.078 1 57.44 339 LEU B O 1
ATOM 6503 N N . GLY B 1 340 ? 2.248 36.812 -7.219 1 46.47 340 GLY B N 1
ATOM 6504 C CA . GLY B 1 340 ? 3.482 36.531 -7.93 1 46.47 340 GLY B CA 1
ATOM 6505 C C . GLY B 1 340 ? 3.754 35.031 -8.07 1 46.47 340 GLY B C 1
ATOM 6506 O O . GLY B 1 340 ? 4.895 34.625 -8.289 1 46.47 340 GLY B O 1
ATOM 6507 N N . ALA B 1 341 ? 2.803 34.156 -7.688 1 45.91 341 ALA B N 1
ATOM 6508 C CA . ALA B 1 341 ? 3.16 32.719 -7.637 1 45.91 341 ALA B CA 1
ATOM 6509 C C . ALA B 1 341 ? 3.111 32.094 -9.031 1 45.91 341 ALA B C 1
ATOM 6511 O O . ALA B 1 341 ? 2.096 32.188 -9.719 1 45.91 341 ALA B O 1
ATOM 6512 N N . ALA B 1 342 ? 4.227 31.844 -9.742 1 40.34 342 ALA B N 1
ATOM 6513 C CA . ALA B 1 342 ? 4.445 31.234 -11.047 1 40.34 342 ALA B CA 1
ATOM 6514 C C . ALA B 1 342 ? 3.785 29.859 -11.133 1 40.34 342 ALA B C 1
ATOM 6516 O O . ALA B 1 342 ? 3.584 29.203 -10.109 1 40.34 342 ALA B O 1
ATOM 6517 N N . ASN B 1 343 ? 3.332 29.406 -12.398 1 38.41 343 ASN B N 1
ATOM 6518 C CA . ASN B 1 343 ? 2.672 28.188 -12.859 1 38.41 343 ASN B CA 1
ATOM 6519 C C . ASN B 1 343 ? 3.459 26.938 -12.469 1 38.41 343 ASN B C 1
ATOM 6521 O O . ASN B 1 343 ? 4.68 26.891 -12.633 1 38.41 343 ASN B O 1
ATOM 6525 N N . PRO B 1 344 ? 2.883 25.906 -11.969 1 36.12 344 PRO B N 1
ATOM 6526 C CA . PRO B 1 344 ? 3.463 24.703 -11.375 1 36.12 344 PRO B CA 1
ATOM 6527 C C . PRO B 1 344 ? 4.113 23.781 -12.422 1 36.12 344 PRO B C 1
ATOM 6529 O O . PRO B 1 344 ? 3.52 23.516 -13.461 1 36.12 344 PRO B O 1
ATOM 6532 N N . PRO B 1 345 ? 5.41 23.828 -12.586 1 33.75 345 PRO B N 1
ATOM 6533 C CA . PRO B 1 345 ? 5.84 22.734 -13.461 1 33.75 345 PRO B CA 1
ATOM 6534 C C . PRO B 1 345 ? 5.504 21.359 -12.891 1 33.75 345 PRO B C 1
ATOM 6536 O O . PRO B 1 345 ? 5.234 21.234 -11.695 1 33.75 345 PRO B O 1
ATOM 6539 N N . PRO B 1 346 ? 5.621 20.391 -13.672 1 33.19 346 PRO B N 1
ATOM 6540 C CA . PRO B 1 346 ? 5.207 19.016 -13.375 1 33.19 346 PRO B CA 1
ATOM 6541 C C . PRO B 1 346 ? 6.062 18.359 -12.289 1 33.19 346 PRO B C 1
ATOM 6543 O O . PRO B 1 346 ? 5.918 17.156 -12.023 1 33.19 346 PRO B O 1
ATOM 6546 N N . GLU B 1 347 ? 7.223 19.062 -11.969 1 37.56 347 GLU B N 1
ATOM 6547 C CA . GLU B 1 347 ? 8.023 18.109 -11.211 1 37.56 347 GLU B CA 1
ATOM 6548 C C . GLU B 1 347 ? 7.402 17.828 -9.844 1 37.56 347 GLU B C 1
ATOM 6550 O O . GLU B 1 347 ? 6.754 18.703 -9.266 1 37.56 347 GLU B O 1
ATOM 6555 N N . PRO B 1 348 ? 7.812 16.766 -9.117 1 42.31 348 PRO B N 1
ATOM 6556 C CA . PRO B 1 348 ? 7.285 15.891 -8.07 1 42.31 348 PRO B CA 1
ATOM 6557 C C . PRO B 1 348 ? 7.48 16.453 -6.668 1 42.31 348 PRO B C 1
ATOM 6559 O O . PRO B 1 348 ? 7.371 15.727 -5.68 1 42.31 348 PRO B O 1
ATOM 6562 N N . ALA B 1 349 ? 8.023 17.734 -6.531 1 44.78 349 ALA B N 1
ATOM 6563 C CA . ALA B 1 349 ? 8.305 17.812 -5.098 1 44.78 349 ALA B CA 1
ATOM 6564 C C . ALA B 1 349 ? 7.062 17.469 -4.281 1 44.78 349 ALA B C 1
ATOM 6566 O O . ALA B 1 349 ? 5.984 18.016 -4.527 1 44.78 349 ALA B O 1
ATOM 6567 N N . GLU B 1 350 ? 7.16 16.359 -3.578 1 55.78 350 GLU B N 1
ATOM 6568 C CA . GLU B 1 350 ? 6.16 15.734 -2.711 1 55.78 350 GLU B CA 1
ATOM 6569 C C . GLU B 1 350 ? 5.859 16.625 -1.504 1 55.78 350 GLU B C 1
ATOM 6571 O O . GLU B 1 350 ? 6.754 16.938 -0.717 1 55.78 350 GLU B O 1
ATOM 6576 N N . THR B 1 351 ? 4.992 17.609 -1.64 1 54.78 351 THR B N 1
ATOM 6577 C CA . THR B 1 351 ? 4.582 18.359 -0.453 1 54.78 351 THR B CA 1
ATOM 6578 C C . THR B 1 351 ? 3.861 17.438 0.535 1 54.78 351 THR B C 1
ATOM 6580 O O . THR B 1 351 ? 3.199 16.484 0.132 1 54.78 351 THR B O 1
ATOM 6583 N N . CYS B 1 352 ? 4.445 17.578 1.854 1 70.69 352 CYS B N 1
ATOM 6584 C CA . CYS B 1 352 ? 3.76 16.766 2.854 1 70.69 352 CYS B CA 1
ATOM 6585 C C . CYS B 1 352 ? 3.338 17.609 4.047 1 70.69 352 CYS B C 1
ATOM 6587 O O . CYS B 1 352 ? 3.988 18.609 4.371 1 70.69 352 CYS B O 1
ATOM 6589 N N . THR B 1 353 ? 2.277 17.609 4.367 1 84.06 353 THR B N 1
ATOM 6590 C CA . THR B 1 353 ? 1.577 18.219 5.488 1 84.06 353 THR B CA 1
ATOM 6591 C C . THR B 1 353 ? 0.802 17.172 6.285 1 84.06 353 THR B C 1
ATOM 6593 O O . THR B 1 353 ? 0.611 16.047 5.82 1 84.06 353 THR B O 1
ATOM 6596 N N . THR B 1 354 ? 0.711 17.438 7.543 1 94.62 354 THR B N 1
ATOM 6597 C CA . THR B 1 354 ? -0.271 16.641 8.273 1 94.62 354 THR B CA 1
ATOM 6598 C C . THR B 1 354 ? -1.331 17.547 8.906 1 94.62 354 THR B C 1
ATOM 6600 O O . THR B 1 354 ? -1.176 18.766 8.938 1 94.62 354 THR B O 1
ATOM 6603 N N . HIS B 1 355 ? -2.441 16.984 9.227 1 98.31 355 HIS B N 1
ATOM 6604 C CA . HIS B 1 355 ? -3.555 17.688 9.867 1 98.31 355 HIS B CA 1
ATOM 6605 C C . HIS B 1 355 ? -4.207 16.812 10.938 1 98.31 355 HIS B C 1
ATOM 6607 O O . HIS B 1 355 ? -4.352 15.602 10.75 1 98.31 355 HIS B O 1
ATOM 6613 N N . LEU B 1 356 ? -4.523 17.391 12.078 1 98.5 356 LEU B N 1
ATOM 6614 C CA . LEU B 1 356 ? -5.301 16.703 13.094 1 98.5 356 LEU B CA 1
ATOM 6615 C C . LEU B 1 356 ? -6.438 17.594 13.602 1 98.5 356 LEU B C 1
ATOM 6617 O O . LEU B 1 356 ? -6.328 18.812 13.586 1 98.5 356 LEU B O 1
ATOM 6621 N N . THR B 1 357 ? -7.52 16.969 14 1 98.88 357 THR B N 1
ATOM 6622 C CA . THR B 1 357 ? -8.656 17.609 14.648 1 98.88 357 THR B CA 1
ATOM 6623 C C . THR B 1 357 ? -8.953 16.938 15.992 1 98.88 357 THR B C 1
ATOM 6625 O O . THR B 1 357 ? -8.797 15.734 16.141 1 98.88 357 THR B O 1
ATOM 6628 N N . ALA B 1 358 ? -9.32 17.719 16.938 1 98.94 358 ALA B N 1
ATOM 6629 C CA . ALA B 1 358 ? -9.672 17.219 18.266 1 98.94 358 ALA B CA 1
ATOM 6630 C C . ALA B 1 358 ? -10.883 17.969 18.828 1 98.94 358 ALA B C 1
ATOM 6632 O O . ALA B 1 358 ? -11.07 19.156 18.547 1 98.94 358 ALA B O 1
ATOM 6633 N N . THR B 1 359 ? -11.695 17.328 19.531 1 98.88 359 THR B N 1
ATOM 6634 C CA . THR B 1 359 ? -12.781 17.922 20.312 1 98.88 359 THR B CA 1
ATOM 6635 C C . THR B 1 359 ? -12.906 17.25 21.672 1 98.88 359 THR B C 1
ATOM 6637 O O . THR B 1 359 ? -12.414 16.141 21.875 1 98.88 359 THR B O 1
ATOM 6640 N N . ASP B 1 360 ? -13.383 17.969 22.656 1 98.69 360 ASP B N 1
ATOM 6641 C CA . ASP B 1 360 ? -13.633 17.406 23.984 1 98.69 360 ASP B CA 1
ATOM 6642 C C . ASP B 1 360 ? -15.125 17.391 24.312 1 98.69 360 ASP B C 1
ATOM 6644 O O . ASP B 1 360 ? -15.945 17.75 23.469 1 98.69 360 ASP B O 1
ATOM 6648 N N . ALA B 1 361 ? -15.469 16.906 25.469 1 97.75 361 ALA B N 1
ATOM 6649 C CA . ALA B 1 361 ? -16.859 16.688 25.859 1 97.75 361 ALA B CA 1
ATOM 6650 C C . ALA B 1 361 ? -17.594 18.016 25.984 1 97.75 361 ALA B C 1
ATOM 6652 O O . ALA B 1 361 ? -18.828 18.062 25.859 1 97.75 361 ALA B O 1
ATOM 6653 N N . GLU B 1 362 ? -16.891 19.109 26.188 1 97.06 362 GLU B N 1
ATOM 6654 C CA . GLU B 1 362 ? -17.5 20.422 26.359 1 97.06 362 GLU B CA 1
ATOM 6655 C C . GLU B 1 362 ? -17.828 21.062 25 1 97.06 362 GLU B C 1
ATOM 6657 O O . GLU B 1 362 ? -18.578 22.047 24.938 1 97.06 362 GLU B O 1
ATOM 6662 N N . GLY B 1 363 ? -17.188 20.547 23.953 1 97 363 GLY B N 1
ATOM 6663 C CA . GLY B 1 363 ? -17.469 21.062 22.625 1 97 363 GLY B CA 1
ATOM 6664 C C . GLY B 1 363 ? -16.359 21.938 22.078 1 97 363 GLY B C 1
ATOM 6665 O O . GLY B 1 363 ? -16.484 22.516 21 1 97 363 GLY B O 1
ATOM 6666 N N . ASN B 1 364 ? -15.266 22.109 22.859 1 98.56 364 ASN B N 1
ATOM 6667 C CA . ASN B 1 364 ? -14.094 22.766 22.297 1 98.56 364 ASN B CA 1
ATOM 6668 C C . ASN B 1 364 ? -13.523 22 21.109 1 98.56 364 ASN B C 1
ATOM 6670 O O . ASN B 1 364 ? -13.5 20.766 21.125 1 98.56 364 ASN B O 1
ATOM 6674 N N . MET B 1 365 ? -13.102 22.719 20.109 1 98.88 365 MET B N 1
ATOM 6675 C CA . MET B 1 365 ? -12.484 22.047 18.953 1 98.88 365 MET B CA 1
ATOM 6676 C C . MET B 1 365 ? -11.141 22.688 18.625 1 98.88 365 MET B C 1
ATOM 6678 O O . MET B 1 365 ? -10.961 23.891 18.766 1 98.88 365 MET B O 1
ATOM 6682 N N . VAL B 1 366 ? -10.242 21.875 18.25 1 98.94 366 VAL B N 1
ATOM 6683 C CA . VAL B 1 366 ? -8.945 22.281 17.719 1 98.94 366 VAL B CA 1
ATOM 6684 C C . VAL B 1 366 ? -8.766 21.719 16.312 1 98.94 366 VAL B C 1
ATOM 6686 O O . VAL B 1 366 ? -9.039 20.547 16.078 1 98.94 366 VAL B O 1
ATOM 6689 N N . SER B 1 367 ? -8.469 22.5 15.352 1 98.88 367 SER B N 1
ATOM 6690 C CA . SER B 1 367 ? -7.996 22.156 14.016 1 98.88 367 SER B CA 1
ATOM 6691 C C . SER B 1 367 ? -6.547 22.594 13.812 1 98.88 367 SER B C 1
ATOM 6693 O O . SER B 1 367 ? -6.242 23.781 13.844 1 98.88 367 SER B O 1
ATOM 6695 N N . LEU B 1 368 ? -5.633 21.641 13.586 1 98.81 368 LEU B N 1
ATOM 6696 C CA . LEU B 1 368 ? -4.207 21.938 13.602 1 98.81 368 LEU B CA 1
ATOM 6697 C C . LEU B 1 368 ? -3.516 21.344 12.375 1 98.81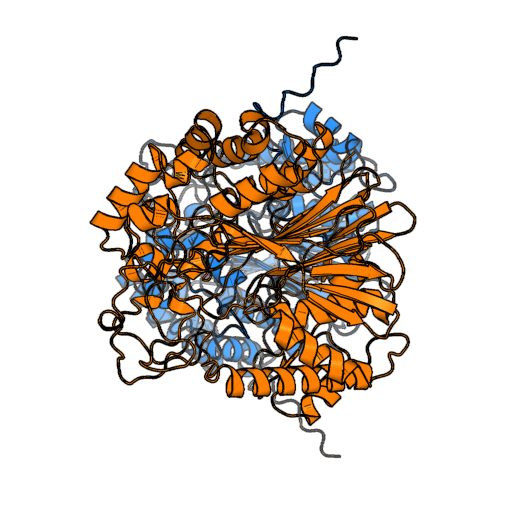 368 LEU B C 1
ATOM 6699 O O . LEU B 1 368 ? -3.621 20.141 12.117 1 98.81 368 LEU B O 1
ATOM 6703 N N . THR B 1 369 ? -2.859 22.156 11.555 1 98.25 369 THR B N 1
ATOM 6704 C CA . THR B 1 369 ? -2.02 21.75 10.438 1 98.25 369 THR B CA 1
ATOM 6705 C C . THR B 1 369 ? -0.547 22.016 10.742 1 98.25 369 THR B C 1
ATOM 6707 O O . THR B 1 369 ? -0.177 23.141 11.109 1 98.25 369 THR B O 1
ATOM 6710 N N . THR B 1 370 ? 0.239 21.062 10.695 1 97.81 370 THR B N 1
ATOM 6711 C CA . THR B 1 370 ? 1.682 21.172 10.875 1 97.81 370 THR B CA 1
ATOM 6712 C C . THR B 1 370 ? 2.428 20.422 9.781 1 97.81 370 THR B C 1
ATOM 6714 O O . THR B 1 370 ? 1.889 19.469 9.195 1 97.81 370 THR B O 1
ATOM 6717 N N . THR B 1 371 ? 3.67 20.875 9.414 1 97.31 371 THR B N 1
ATOM 6718 C CA . THR B 1 371 ? 4.324 20.344 8.227 1 97.31 371 THR B CA 1
ATOM 6719 C C . THR B 1 371 ? 5.84 20.5 8.328 1 97.31 371 THR B C 1
ATOM 6721 O O . THR B 1 371 ? 6.332 21.391 9.023 1 97.31 371 THR B O 1
ATOM 6724 N N . LEU B 1 372 ? 6.457 19.641 7.648 1 97.38 372 LEU B N 1
ATOM 6725 C CA . LEU B 1 372 ? 7.859 19.828 7.297 1 97.38 372 LEU B CA 1
ATOM 6726 C C . LEU B 1 372 ? 7.992 20.391 5.891 1 97.38 372 LEU B C 1
ATOM 6728 O O . LEU B 1 372 ? 9.102 20.656 5.422 1 97.38 372 LEU B O 1
ATOM 6732 N N . LEU B 1 373 ? 6.875 20.609 5.23 1 94 373 LEU B N 1
ATOM 6733 C CA . LEU B 1 373 ? 6.75 21.109 3.871 1 94 373 LEU B CA 1
ATOM 6734 C C . LEU B 1 373 ? 6.859 19.984 2.852 1 94 373 LEU B C 1
ATOM 6736 O O . LEU B 1 373 ? 5.855 19.359 2.504 1 94 373 LEU B O 1
ATOM 6740 N N . SER B 1 374 ? 8.141 19.625 2.422 1 93.62 374 SER B N 1
ATOM 6741 C CA . SER B 1 374 ? 8.297 18.453 1.565 1 93.62 374 SER B CA 1
ATOM 6742 C C . SER B 1 374 ? 8.219 17.156 2.375 1 93.62 374 SER B C 1
ATOM 6744 O O . SER B 1 374 ? 8.344 17.188 3.602 1 93.62 374 SER B O 1
ATOM 6746 N N . SER B 1 375 ? 7.883 16.078 1.624 1 94.31 375 SER B N 1
ATOM 6747 C CA . SER B 1 375 ? 8.008 14.789 2.307 1 94.31 375 SER B CA 1
ATOM 6748 C C . SER B 1 375 ? 9.375 14.648 2.973 1 94.31 375 SER B C 1
ATOM 6750 O O . SER B 1 375 ? 10.406 14.812 2.322 1 94.31 375 SER B O 1
ATOM 6752 N N . MET B 1 376 ? 9.328 14.531 4.262 1 96.81 376 MET B N 1
ATOM 6753 C CA . MET B 1 376 ? 10.492 14.422 5.141 1 96.81 376 MET B CA 1
ATOM 6754 C C . MET B 1 376 ? 11.289 15.719 5.156 1 96.81 376 MET B C 1
ATOM 6756 O O . MET B 1 376 ? 12.484 15.711 5.445 1 96.81 376 MET B O 1
ATOM 6760 N N . GLY B 1 377 ? 10.703 16.812 4.742 1 96.88 377 GLY B N 1
ATOM 6761 C CA . GLY B 1 377 ? 11.273 18.141 4.887 1 96.88 377 GLY B CA 1
ATOM 6762 C C . GLY B 1 377 ? 12.555 18.328 4.098 1 96.88 377 GLY B C 1
ATOM 6763 O O . GLY B 1 377 ? 12.594 18.062 2.896 1 96.88 377 GLY B O 1
ATOM 6764 N N . SER B 1 378 ? 13.602 18.781 4.809 1 97.88 378 SER B N 1
ATOM 6765 C CA . SER B 1 378 ? 14.922 19 4.23 1 97.88 378 SER B CA 1
ATOM 6766 C C . SER B 1 378 ? 15.656 17.672 4.004 1 97.88 378 SER B C 1
ATOM 6768 O O . SER B 1 378 ? 16.734 17.656 3.398 1 97.88 378 SER B O 1
ATOM 6770 N N . ARG B 1 379 ? 15.078 16.625 4.488 1 98.25 379 ARG B N 1
ATOM 6771 C CA . ARG B 1 379 ? 15.672 15.297 4.48 1 98.25 379 ARG B CA 1
ATOM 6772 C C . ARG B 1 379 ? 16.922 15.25 5.352 1 98.25 379 ARG B C 1
ATOM 6774 O O . ARG B 1 379 ? 17.688 14.281 5.312 1 98.25 379 ARG B O 1
ATOM 6781 N N . MET B 1 380 ? 17.172 16.234 6.184 1 98.62 380 MET B N 1
ATOM 6782 C CA . MET B 1 380 ? 18.328 16.297 7.059 1 98.62 380 MET B CA 1
ATOM 6783 C C . MET B 1 380 ? 17.922 16.109 8.516 1 98.62 380 MET B C 1
ATOM 6785 O O . MET B 1 380 ? 17.203 16.938 9.078 1 98.62 380 MET B O 1
ATOM 6789 N N . VAL B 1 381 ? 18.375 15.023 9.055 1 98.81 381 VAL B N 1
ATOM 6790 C CA . VAL B 1 381 ? 18.234 14.797 10.484 1 98.81 381 VAL B CA 1
ATOM 6791 C C . VAL B 1 381 ? 19.453 15.359 11.219 1 98.81 381 VAL B C 1
ATOM 6793 O O . VAL B 1 381 ? 20.594 15.125 10.812 1 98.81 381 VAL B O 1
ATOM 6796 N N . LEU B 1 382 ? 19.203 16.141 12.211 1 98.88 382 LEU B N 1
ATOM 6797 C CA . LEU B 1 382 ? 20.281 16.594 13.078 1 98.88 382 LEU B CA 1
ATOM 6798 C C . LEU B 1 382 ? 20.719 15.484 14.031 1 98.88 382 LEU B C 1
ATOM 6800 O O . LEU B 1 382 ? 19.938 15.023 14.859 1 98.88 382 LEU B O 1
ATOM 6804 N N . PRO B 1 383 ? 21.969 15.031 14 1 98.69 383 PRO B N 1
ATOM 6805 C CA . PRO B 1 383 ? 22.391 13.797 14.664 1 98.69 383 PRO B CA 1
ATOM 6806 C C . PRO B 1 383 ? 22.297 13.891 16.188 1 98.69 383 PRO B C 1
ATOM 6808 O O . PRO B 1 383 ? 21.984 12.891 16.844 1 98.69 383 PRO B O 1
ATOM 6811 N N . LYS B 1 384 ? 22.516 15.023 16.766 1 98.81 384 LYS B N 1
ATOM 6812 C CA . LYS B 1 384 ? 22.562 15.117 18.219 1 98.81 384 LYS B CA 1
ATOM 6813 C C . LYS B 1 384 ? 21.156 14.992 18.812 1 98.81 384 LYS B C 1
ATOM 6815 O O . LYS B 1 384 ? 21.016 14.594 19.984 1 98.81 384 LYS B O 1
ATOM 6820 N N . THR B 1 385 ? 20.172 15.32 18.016 1 98.88 385 THR B N 1
ATOM 6821 C CA . THR B 1 385 ? 18.828 15.391 18.609 1 98.88 385 THR B CA 1
ATOM 6822 C C . THR B 1 385 ? 17.875 14.445 17.891 1 98.88 385 THR B C 1
ATOM 6824 O O . THR B 1 385 ? 16.797 14.133 18.422 1 98.88 385 THR B O 1
ATOM 6827 N N . GLY B 1 386 ? 18.141 14.023 16.703 1 98.75 386 GLY B N 1
ATOM 6828 C CA . GLY B 1 386 ? 17.219 13.219 15.93 1 98.75 386 GLY B CA 1
ATOM 6829 C C . GLY B 1 386 ? 16.125 14.031 15.258 1 98.75 386 GLY B C 1
ATOM 6830 O O . GLY B 1 386 ? 15.219 13.477 14.648 1 98.75 386 GLY B O 1
ATOM 6831 N N . VAL B 1 387 ? 16.219 15.375 15.25 1 98.88 387 VAL B N 1
ATOM 6832 C CA . VAL B 1 387 ? 15.188 16.25 14.703 1 98.88 387 VAL B CA 1
ATOM 6833 C C . VAL B 1 387 ? 15.344 16.344 13.188 1 98.88 387 VAL B C 1
ATOM 6835 O O . VAL B 1 387 ? 16.422 16.641 12.68 1 98.88 387 VAL B O 1
ATOM 6838 N N . LEU B 1 388 ? 14.32 16.016 12.5 1 98.62 388 LEU B N 1
ATOM 6839 C CA . LEU B 1 388 ? 14.211 16.234 11.062 1 98.62 388 LEU B CA 1
ATOM 6840 C C . LEU B 1 388 ? 13.742 17.656 10.75 1 98.62 388 LEU B C 1
ATOM 6842 O O . LEU B 1 388 ? 12.68 18.078 11.211 1 98.62 388 LEU B O 1
ATOM 6846 N N . MET B 1 389 ? 14.469 18.359 9.93 1 98.62 389 MET B N 1
ATOM 6847 C CA . MET B 1 389 ? 14.227 19.781 9.734 1 98.62 389 MET B CA 1
ATOM 6848 C C . MET B 1 389 ? 13.305 20.016 8.547 1 98.62 389 MET B C 1
ATOM 6850 O O . MET B 1 389 ? 13.32 19.25 7.578 1 98.62 389 MET B O 1
ATOM 6854 N N . ASN B 1 390 ? 12.555 21.094 8.617 1 98.06 390 ASN B N 1
ATOM 6855 C CA . ASN B 1 390 ? 11.727 21.516 7.492 1 98.06 390 ASN B CA 1
ATOM 6856 C C . ASN B 1 390 ? 12.578 22.047 6.344 1 98.06 390 ASN B C 1
ATOM 6858 O O . ASN B 1 390 ? 13.789 22.219 6.488 1 98.06 390 ASN B O 1
ATOM 6862 N N . ASN B 1 391 ? 11.898 22.234 5.191 1 97.38 391 ASN B N 1
ATOM 6863 C CA . ASN B 1 391 ? 12.539 22.906 4.059 1 97.38 391 ASN B CA 1
ATOM 6864 C C . ASN B 1 391 ? 11.719 24.078 3.561 1 97.38 391 ASN B C 1
ATOM 6866 O O . ASN B 1 391 ? 11.484 24.219 2.359 1 97.38 391 ASN B O 1
ATOM 6870 N N . GLY B 1 392 ? 11.438 24.922 4.477 1 95.44 392 GLY B N 1
ATOM 6871 C CA . GLY B 1 392 ? 10.484 25.984 4.211 1 95.44 392 GLY B CA 1
ATOM 6872 C C . GLY B 1 392 ? 10.984 27 3.197 1 95.44 392 GLY B C 1
ATOM 6873 O O . GLY B 1 392 ? 10.195 27.719 2.594 1 95.44 392 GLY B O 1
ATOM 6874 N N . MET B 1 393 ? 12.297 27.062 2.926 1 95.12 393 MET B N 1
ATOM 6875 C CA . MET B 1 393 ? 12.836 28 1.949 1 95.12 393 MET B CA 1
ATOM 6876 C C . MET B 1 393 ? 12.227 27.766 0.57 1 95.12 393 MET B C 1
ATOM 6878 O O . MET B 1 393 ? 12.148 28.672 -0.249 1 95.12 393 MET B O 1
ATOM 6882 N N . MET B 1 394 ? 11.773 26.562 0.413 1 92.69 394 MET B N 1
ATOM 6883 C CA . MET B 1 394 ? 11.219 26.188 -0.884 1 92.69 394 MET B CA 1
ATOM 6884 C C . MET B 1 394 ? 9.961 26.984 -1.188 1 92.69 394 MET B C 1
ATOM 6886 O O . MET B 1 394 ? 9.539 27.078 -2.346 1 92.69 394 MET B O 1
ATOM 6890 N N . TRP B 1 395 ? 9.352 27.578 -0.237 1 90.56 395 TRP B N 1
ATOM 6891 C CA . TRP B 1 395 ? 8.094 28.297 -0.424 1 90.56 395 TRP B CA 1
ATOM 6892 C C . TRP B 1 395 ? 8.344 29.719 -0.893 1 90.56 395 TRP B C 1
ATOM 6894 O O . TRP B 1 395 ? 7.422 30.406 -1.335 1 90.56 395 TRP B O 1
ATOM 6904 N N . PHE B 1 396 ? 9.578 30.188 -0.798 1 90.94 396 PHE B N 1
ATOM 6905 C CA . PHE B 1 396 ? 9.93 31.516 -1.295 1 90.94 396 PHE B CA 1
ATOM 6906 C C . PHE B 1 396 ? 10.172 31.469 -2.799 1 90.94 396 PHE B C 1
ATOM 6908 O O . PHE B 1 396 ? 10.594 30.453 -3.342 1 90.94 396 PHE B O 1
ATOM 6915 N N . ASP B 1 397 ? 9.852 32.531 -3.43 1 87.06 397 ASP B N 1
ATOM 6916 C CA . ASP B 1 397 ? 10.367 32.812 -4.77 1 87.06 397 ASP B CA 1
ATOM 6917 C C . ASP B 1 397 ? 11.828 33.25 -4.719 1 87.06 397 ASP B C 1
ATOM 6919 O O . ASP B 1 397 ? 12.141 34.312 -4.211 1 87.06 397 ASP B O 1
ATOM 6923 N N . PRO B 1 398 ? 12.672 32.406 -5.266 1 90 398 PRO B N 1
ATOM 6924 C CA . PRO B 1 398 ? 14.094 32.75 -5.137 1 90 398 PRO B CA 1
ATOM 6925 C C . PRO B 1 398 ? 14.508 33.906 -6.035 1 90 398 PRO B C 1
ATOM 6927 O O . PRO B 1 398 ? 15.648 34.375 -5.957 1 90 398 PRO B O 1
ATOM 6930 N N . THR B 1 399 ? 13.617 34.375 -6.895 1 87.94 399 THR B N 1
ATOM 6931 C CA . THR B 1 399 ? 13.922 35.531 -7.727 1 87.94 399 THR B CA 1
ATOM 6932 C C . THR B 1 399 ? 14.039 36.781 -6.875 1 87.94 399 THR B C 1
ATOM 6934 O O . THR B 1 399 ? 13.078 37.188 -6.215 1 87.94 399 THR B O 1
ATOM 6937 N N . PRO B 1 400 ? 15.164 37.438 -7.039 1 86.81 400 PRO B N 1
ATOM 6938 C CA . PRO B 1 400 ? 15.344 38.656 -6.234 1 86.81 400 PRO B CA 1
ATOM 6939 C C . PRO B 1 400 ? 14.328 39.75 -6.57 1 86.81 400 PRO B C 1
ATOM 6941 O O . PRO B 1 400 ? 14.023 39.969 -7.746 1 86.81 400 PRO B O 1
ATOM 6944 N N . GLY B 1 401 ? 13.75 40.344 -5.559 1 84.62 401 GLY B N 1
ATOM 6945 C CA . GLY B 1 401 ? 12.859 41.469 -5.75 1 84.62 401 GLY B CA 1
ATOM 6946 C C . GLY B 1 401 ? 11.414 41.062 -5.93 1 84.62 401 GLY B C 1
ATOM 6947 O O . GLY B 1 401 ? 10.516 41.938 -5.93 1 84.62 401 GLY B O 1
ATOM 6948 N N . SER B 1 402 ? 11.195 39.812 -6.02 1 85 402 SER B N 1
ATOM 6949 C CA . SER B 1 402 ? 9.812 39.375 -6.129 1 85 402 SER B CA 1
ATOM 6950 C C . SER B 1 402 ? 9.047 39.625 -4.832 1 85 402 SER B C 1
ATOM 6952 O O . SER B 1 402 ? 9.648 39.906 -3.795 1 85 402 SER B O 1
ATOM 6954 N N . ALA B 1 403 ? 7.715 39.594 -4.871 1 82.5 403 ALA B N 1
ATOM 6955 C CA . ALA B 1 403 ? 6.863 39.844 -3.713 1 82.5 403 ALA B CA 1
ATOM 6956 C C . ALA B 1 403 ? 7.098 38.812 -2.623 1 82.5 403 ALA B C 1
ATOM 6958 O O . ALA B 1 403 ? 7.035 39.125 -1.432 1 82.5 403 ALA B O 1
ATOM 6959 N N . ASN B 1 404 ? 7.402 37.594 -2.971 1 89.19 404 ASN B N 1
ATOM 6960 C CA . ASN B 1 404 ? 7.641 36.469 -2.049 1 89.19 404 ASN B CA 1
ATOM 6961 C C . ASN B 1 404 ? 9.109 36.062 -2.029 1 89.19 404 ASN B C 1
ATOM 6963 O O . ASN B 1 404 ? 9.43 34.875 -1.92 1 89.19 404 ASN B O 1
ATOM 6967 N N . ALA B 1 405 ? 9.969 37.031 -2.15 1 91 405 ALA B N 1
ATOM 6968 C CA . ALA B 1 405 ? 11.398 36.75 -2.246 1 91 405 ALA B CA 1
ATOM 6969 C C . ALA B 1 405 ? 11.977 36.375 -0.89 1 91 405 ALA B C 1
ATOM 6971 O O . ALA B 1 405 ? 11.422 36.719 0.153 1 91 405 ALA B O 1
ATOM 6972 N N . ILE B 1 406 ? 13.094 35.719 -0.959 1 93.88 406 ILE B N 1
ATOM 6973 C CA . ILE B 1 406 ? 13.844 35.344 0.237 1 93.88 406 ILE B CA 1
ATOM 6974 C C . ILE B 1 406 ? 14.43 36.625 0.875 1 93.88 406 ILE B C 1
ATOM 6976 O O . ILE B 1 406 ? 15.148 37.375 0.22 1 93.88 406 ILE B O 1
ATOM 6980 N N . ARG B 1 407 ? 14.07 36.844 2.096 1 94.5 407 ARG B N 1
ATOM 6981 C CA . ARG B 1 407 ? 14.602 37.938 2.893 1 94.5 407 ARG B CA 1
ATOM 6982 C C . ARG B 1 407 ? 14.68 37.562 4.367 1 94.5 407 ARG B C 1
ATOM 6984 O O . ARG B 1 407 ? 13.875 36.75 4.855 1 94.5 407 ARG B O 1
ATOM 6991 N N . PRO B 1 408 ? 15.625 38.156 5.035 1 95.94 408 PRO B N 1
ATOM 6992 C CA . PRO B 1 408 ? 15.711 37.875 6.473 1 95.94 408 PRO B CA 1
ATOM 6993 C C . PRO B 1 408 ? 14.406 38.156 7.207 1 95.94 408 PRO B C 1
ATOM 6995 O O . PRO B 1 408 ? 13.852 39.25 7.09 1 95.94 408 PRO B O 1
ATOM 6998 N N . GLY B 1 409 ? 13.891 37.125 7.891 1 95.88 409 GLY B N 1
ATOM 6999 C CA . GLY B 1 409 ? 12.727 37.312 8.75 1 95.88 409 GLY B CA 1
ATOM 7000 C C . GLY B 1 409 ? 11.414 37.281 7.984 1 95.88 409 GLY B C 1
ATOM 7001 O O . GLY B 1 409 ? 10.344 37.375 8.586 1 95.88 409 GLY B O 1
ATOM 7002 N N . ALA B 1 410 ? 11.484 37.125 6.707 1 94.75 410 ALA B N 1
ATOM 7003 C CA . ALA B 1 410 ? 10.266 37.156 5.895 1 94.75 410 ALA B CA 1
ATOM 7004 C C . ALA B 1 410 ? 9.438 35.875 6.117 1 94.75 410 ALA B C 1
ATOM 7006 O O . ALA B 1 410 ? 9.945 34.875 6.605 1 94.75 410 ALA B O 1
ATOM 7007 N N . ARG B 1 411 ? 8.188 36 5.84 1 94.56 411 ARG B N 1
ATOM 7008 C CA . ARG B 1 411 ? 7.25 34.875 5.871 1 94.56 411 ARG B CA 1
ATOM 7009 C C . ARG B 1 411 ? 6.746 34.562 4.469 1 94.56 411 ARG B C 1
ATOM 7011 O O . ARG B 1 411 ? 6.215 35.406 3.773 1 94.56 411 ARG B O 1
ATOM 7018 N N . PRO B 1 412 ? 6.941 33.312 4.066 1 91.62 412 PRO B N 1
ATOM 7019 C CA . PRO B 1 412 ? 6.48 32.938 2.729 1 91.62 412 PRO B CA 1
ATOM 7020 C C . PRO B 1 412 ? 4.996 32.594 2.691 1 91.62 412 PRO B C 1
ATOM 7022 O O . PRO B 1 412 ? 4.379 32.406 3.74 1 91.62 412 PRO B O 1
ATOM 7025 N N . LEU B 1 413 ? 4.453 32.5 1.475 1 86.25 413 LEU B N 1
ATOM 7026 C CA . LEU B 1 413 ? 3.111 31.984 1.26 1 86.25 413 LEU B CA 1
ATOM 7027 C C . LEU B 1 413 ? 3.064 30.484 1.55 1 86.25 413 LEU B C 1
ATOM 7029 O O . LEU B 1 413 ? 4.039 29.781 1.305 1 86.25 413 LEU B O 1
ATOM 7033 N N . CYS B 1 414 ? 1.931 30.047 2.123 1 87.69 414 CYS B N 1
ATOM 7034 C CA . CYS B 1 414 ? 1.751 28.625 2.322 1 87.69 414 CYS B CA 1
ATOM 7035 C C . CYS B 1 414 ? 0.32 28.203 2.008 1 87.69 414 CYS B C 1
ATOM 7037 O O . CYS B 1 414 ? -0.506 29.031 1.627 1 87.69 414 CYS B O 1
ATOM 7039 N N . ASN B 1 415 ? 0.034 26.844 2.061 1 88.88 415 ASN B N 1
ATOM 7040 C CA . ASN B 1 415 ? -1.251 26.312 1.628 1 88.88 415 ASN B CA 1
ATOM 7041 C C . ASN B 1 415 ? -2.018 25.688 2.789 1 88.88 415 ASN B C 1
ATOM 7043 O O . ASN B 1 415 ? -3.062 25.062 2.588 1 88.88 415 ASN B O 1
ATOM 7047 N N . MET B 1 416 ? -1.525 25.844 4.016 1 94.81 416 MET B N 1
ATOM 7048 C CA . MET B 1 416 ? -2.188 25.234 5.164 1 94.81 416 MET B CA 1
ATOM 7049 C C . MET B 1 416 ? -3.566 25.844 5.387 1 94.81 416 MET B C 1
ATOM 7051 O O . MET B 1 416 ? -3.754 27.047 5.191 1 94.81 416 MET B O 1
ATOM 7055 N N . LEU B 1 417 ? -4.523 25.016 5.793 1 96.69 417 LEU B N 1
ATOM 7056 C CA . LEU B 1 417 ? -5.906 25.484 5.84 1 96.69 417 LEU B CA 1
ATOM 7057 C C . LEU B 1 417 ? -6.676 24.797 6.965 1 96.69 417 LEU B C 1
ATOM 7059 O O . LEU B 1 417 ? -7.691 24.141 6.719 1 96.69 417 LEU B O 1
ATOM 7063 N N . PRO B 1 418 ? -6.234 24.891 8.203 1 98.19 418 PRO B N 1
ATOM 7064 C CA . PRO B 1 418 ? -7.09 24.453 9.305 1 98.19 418 PRO B CA 1
ATOM 7065 C C . PRO B 1 418 ? -8.336 25.312 9.477 1 98.19 418 PRO B C 1
ATOM 7067 O O . PRO B 1 418 ? -8.242 26.547 9.438 1 98.19 418 PRO B O 1
ATOM 7070 N N . LEU B 1 419 ? -9.508 24.672 9.68 1 98.81 419 LEU B N 1
ATOM 7071 C CA . LEU B 1 419 ? -10.758 25.422 9.773 1 98.81 419 LEU B CA 1
ATOM 7072 C C . LEU B 1 419 ? -11.609 24.922 10.93 1 98.81 419 LEU B C 1
ATOM 7074 O O . LEU B 1 419 ? -11.547 23.75 11.289 1 98.81 419 LEU B O 1
ATOM 7078 N N . THR B 1 420 ? -12.398 25.766 11.492 1 98.75 420 THR B N 1
ATOM 7079 C CA . THR B 1 420 ? -13.57 25.422 12.289 1 98.75 420 THR B CA 1
ATOM 7080 C C . THR B 1 420 ? -14.812 26.109 11.742 1 98.75 420 THR B C 1
ATOM 7082 O O . THR B 1 420 ? -14.711 27.141 11.055 1 98.75 420 THR B O 1
ATOM 7085 N N . VAL B 1 421 ? -15.945 25.516 11.984 1 98.75 421 VAL B N 1
ATOM 7086 C CA . VAL B 1 421 ? -17.203 26.047 11.469 1 98.75 421 VAL B CA 1
ATOM 7087 C C . VAL B 1 421 ? -18.219 26.156 12.602 1 98.75 421 VAL B C 1
ATOM 7089 O O . VAL B 1 421 ? -18.312 25.266 13.453 1 98.75 421 VAL B O 1
ATOM 7092 N N . SER B 1 422 ? -18.891 27.234 12.641 1 97.75 422 SER B N 1
ATOM 7093 C CA . SER B 1 422 ? -20.031 27.438 13.531 1 97.75 422 SER B CA 1
ATOM 7094 C C . SER B 1 422 ? -21.281 27.828 12.742 1 97.75 422 SER B C 1
ATOM 7096 O O . SER B 1 422 ? -21.188 28.219 11.586 1 97.75 422 SER B O 1
ATOM 7098 N N . GLU B 1 423 ? -22.406 27.641 13.367 1 96.44 423 GLU B N 1
ATOM 7099 C CA . GLU B 1 423 ? -23.641 28.125 12.781 1 96.44 423 GLU B CA 1
ATOM 7100 C C . GLU B 1 423 ? -23.766 29.641 12.938 1 96.44 423 GLU B C 1
ATOM 7102 O O . GLU B 1 423 ? -23.391 30.188 13.977 1 96.44 423 GLU B O 1
ATOM 7107 N N . ALA B 1 424 ? -24.312 30.219 11.875 1 95 424 ALA B N 1
ATOM 7108 C CA . ALA B 1 424 ? -24.516 31.656 11.969 1 95 424 ALA B CA 1
ATOM 7109 C C . ALA B 1 424 ? -25.422 32 13.148 1 95 424 ALA B C 1
ATOM 7111 O O . ALA B 1 424 ? -26.484 31.406 13.32 1 95 424 ALA B O 1
ATOM 7112 N N . GLY B 1 425 ? -24.969 32.906 13.93 1 93.12 425 GLY B N 1
ATOM 7113 C CA . GLY B 1 425 ? -25.781 33.375 15.055 1 93.12 425 GLY B CA 1
ATOM 7114 C C . GLY B 1 425 ? -25.641 32.5 16.281 1 93.12 425 GLY B C 1
ATOM 7115 O O . GLY B 1 425 ? -26.234 32.812 17.328 1 93.12 425 GLY B O 1
ATOM 7116 N N . LYS B 1 426 ? -24.906 31.5 16.188 1 92.62 426 LYS B N 1
ATOM 7117 C CA . LYS B 1 426 ? -24.703 30.625 17.328 1 92.62 426 LYS B CA 1
ATOM 7118 C C . LYS B 1 426 ? -23.219 30.562 17.719 1 92.62 426 LYS B C 1
ATOM 7120 O O . LYS B 1 426 ? -22.344 30.547 16.844 1 92.62 426 LYS B O 1
ATOM 7125 N N . ALA B 1 427 ? -23.047 30.531 19.016 1 91.12 427 ALA B N 1
ATOM 7126 C CA . ALA B 1 427 ? -21.688 30.406 19.516 1 91.12 427 ALA B CA 1
ATOM 7127 C C . ALA B 1 427 ? -21.25 28.938 19.578 1 91.12 427 ALA B C 1
ATOM 7129 O O . ALA B 1 427 ? -22.062 28.062 19.844 1 91.12 427 ALA B O 1
ATOM 7130 N N . GLY B 1 428 ? -19.922 28.797 19.328 1 95.06 428 GLY B N 1
ATOM 7131 C CA . GLY B 1 428 ? -19.359 27.453 19.453 1 95.06 428 GLY B CA 1
ATOM 7132 C C . GLY B 1 428 ? -19.234 26.734 18.109 1 95.06 428 GLY B C 1
ATOM 7133 O O . GLY B 1 428 ? -20.109 26.875 17.25 1 95.06 428 GLY B O 1
ATOM 7134 N N . PRO B 1 429 ? -18.25 25.953 17.953 1 98 429 PRO B N 1
ATOM 7135 C CA . PRO B 1 429 ? -18.016 25.25 16.688 1 98 429 PRO B CA 1
ATOM 7136 C C . PRO B 1 429 ? -18.844 23.969 16.578 1 98 429 PRO B C 1
ATOM 7138 O O . PRO B 1 429 ? -19.172 23.344 17.594 1 98 429 PRO B O 1
ATOM 7141 N N . VAL B 1 430 ? -19.156 23.578 15.352 1 97.69 430 VAL B N 1
ATOM 7142 C CA . VAL B 1 430 ? -19.828 22.312 15.117 1 97.69 430 VAL B CA 1
ATOM 7143 C C . VAL B 1 430 ? -18.969 21.422 14.234 1 97.69 430 VAL B C 1
ATOM 7145 O O . VAL B 1 430 ? -19.172 20.203 14.164 1 97.69 430 VAL B O 1
ATOM 7148 N N . ILE B 1 431 ? -18 22.016 13.531 1 98.62 431 ILE B N 1
ATOM 7149 C CA . ILE B 1 431 ? -17.109 21.234 12.672 1 98.62 431 ILE B CA 1
ATOM 7150 C C . ILE B 1 431 ? -15.672 21.703 12.867 1 98.62 431 ILE B C 1
ATOM 7152 O O . ILE B 1 431 ? -15.414 22.906 12.984 1 98.62 431 ILE B O 1
ATOM 7156 N N . ALA B 1 432 ? -14.742 20.875 12.992 1 98.88 432 ALA B N 1
ATOM 7157 C CA . ALA B 1 432 ? -13.32 21.078 12.734 1 98.88 432 ALA B CA 1
ATOM 7158 C C . ALA B 1 432 ? -12.852 20.25 11.539 1 98.88 432 ALA B C 1
ATOM 7160 O O . ALA B 1 432 ? -13.203 19.078 11.414 1 98.88 432 ALA B O 1
ATOM 7161 N N . VAL B 1 433 ? -12.125 20.891 10.625 1 98.75 433 VAL B N 1
ATOM 7162 C CA . VAL B 1 433 ? -11.773 20.188 9.391 1 98.75 433 VAL B CA 1
ATOM 7163 C C . VAL B 1 433 ? -10.469 20.75 8.828 1 98.75 433 VAL B C 1
ATOM 7165 O O . VAL B 1 433 ? -10.125 21.906 9.078 1 98.75 433 VAL B O 1
ATOM 7168 N N . GLY B 1 434 ? -9.758 20.031 8.133 1 98.19 434 GLY B N 1
ATOM 7169 C CA . GLY B 1 434 ? -8.562 20.359 7.371 1 98.19 434 GLY B CA 1
ATOM 7170 C C . GLY B 1 434 ? -8.023 19.203 6.562 1 98.19 434 GLY B C 1
ATOM 7171 O O . GLY B 1 434 ? -8.711 18.188 6.383 1 98.19 434 GLY B O 1
ATOM 7172 N N . ALA B 1 435 ? -6.828 19.391 6.02 1 97.38 435 ALA B N 1
ATOM 7173 C CA . ALA B 1 435 ? -6.242 18.344 5.203 1 97.38 435 ALA B CA 1
ATOM 7174 C C . ALA B 1 435 ? -4.734 18.516 5.07 1 97.38 435 ALA B C 1
ATOM 7176 O O . ALA B 1 435 ? -4.215 19.625 5.277 1 97.38 435 ALA B O 1
ATOM 7177 N N . SER B 1 436 ? -4.098 17.438 4.812 1 95.06 436 SER B N 1
ATOM 7178 C CA . SER B 1 436 ? -2.75 17.453 4.258 1 95.06 436 SER B CA 1
ATOM 7179 C C . SER B 1 436 ? -2.771 17.281 2.742 1 95.06 436 SER B C 1
ATOM 7181 O O . SER B 1 436 ? -3.77 16.828 2.182 1 95.06 436 SER B O 1
ATOM 7183 N N . GLY B 1 437 ? -1.691 17.719 2.084 1 91.88 437 GLY B N 1
ATOM 7184 C CA . GLY B 1 437 ? -1.659 17.453 0.656 1 91.88 437 GLY B CA 1
ATOM 7185 C C . GLY B 1 437 ? -1.196 18.641 -0.163 1 91.88 437 GLY B C 1
ATOM 7186 O O . GLY B 1 437 ? -1.513 18.75 -1.35 1 91.88 437 GLY B O 1
ATOM 7187 N N . GLY B 1 438 ? -0.532 19.562 0.41 1 88.19 438 GLY B N 1
ATOM 7188 C CA . GLY B 1 438 ? 0.002 20.688 -0.335 1 88.19 438 GLY B CA 1
ATOM 7189 C C . GLY B 1 438 ? -1.073 21.516 -1.001 1 88.19 438 GLY B C 1
ATOM 7190 O O . GLY B 1 438 ? -2.029 21.953 -0.35 1 88.19 438 GLY B O 1
ATOM 7191 N N . ARG B 1 439 ? -0.967 21.688 -2.275 1 85.5 439 ARG B N 1
ATOM 7192 C CA . ARG B 1 439 ? -1.881 22.562 -3.008 1 85.5 439 ARG B CA 1
ATOM 7193 C C . ARG B 1 439 ? -3.26 21.922 -3.139 1 85.5 439 ARG B C 1
ATOM 7195 O O . ARG B 1 439 ? -4.238 22.594 -3.455 1 85.5 439 ARG B O 1
ATOM 7202 N N . ARG B 1 440 ? -3.299 20.688 -2.883 1 93.5 440 ARG B N 1
ATOM 7203 C CA . ARG B 1 440 ? -4.551 19.953 -3.041 1 93.5 440 ARG B CA 1
ATOM 7204 C C . ARG B 1 440 ? -5.465 20.172 -1.835 1 93.5 440 ARG B C 1
ATOM 7206 O O . ARG B 1 440 ? -6.645 19.812 -1.874 1 93.5 440 ARG B O 1
ATOM 7213 N N . ILE B 1 441 ? -4.957 20.781 -0.8 1 95.5 441 ILE B N 1
ATOM 7214 C CA . ILE B 1 441 ? -5.672 20.953 0.46 1 95.5 441 ILE B CA 1
ATOM 7215 C C . ILE B 1 441 ? -6.965 21.734 0.216 1 95.5 441 ILE B C 1
ATOM 7217 O O . ILE B 1 441 ? -8.039 21.312 0.664 1 95.5 441 ILE B O 1
ATOM 7221 N N . LEU B 1 442 ? -6.844 22.797 -0.527 1 95.38 442 LEU B N 1
ATOM 7222 C CA . LEU B 1 442 ? -7.98 23.688 -0.698 1 95.38 442 LEU B CA 1
ATOM 7223 C C . LEU B 1 442 ? -9.156 22.969 -1.347 1 95.38 442 LEU B C 1
ATOM 7225 O O . LEU B 1 442 ? -10.273 23 -0.832 1 95.38 442 LEU B O 1
ATOM 7229 N N . ALA B 1 443 ? -8.898 22.266 -2.434 1 97.25 443 ALA B N 1
ATOM 7230 C CA . ALA B 1 443 ? -9.953 21.547 -3.15 1 97.25 443 ALA B CA 1
ATOM 7231 C C . ALA B 1 443 ? -10.609 20.5 -2.26 1 97.25 443 ALA B C 1
ATOM 7233 O O . ALA B 1 443 ? -11.836 20.359 -2.256 1 97.25 443 ALA B O 1
ATOM 7234 N N . SER B 1 444 ? -9.82 19.797 -1.582 1 97 444 SER B N 1
ATOM 7235 C CA . SER B 1 444 ? -10.312 18.719 -0.724 1 97 444 SER B CA 1
ATOM 7236 C C . SER B 1 444 ? -11.156 19.266 0.421 1 97 444 SER B C 1
ATOM 7238 O O . SER B 1 444 ? -12.242 18.766 0.698 1 97 444 SER B O 1
ATOM 7240 N N . VAL B 1 445 ? -10.695 20.266 1.072 1 97.88 445 VAL B N 1
ATOM 7241 C CA . VAL B 1 445 ? -11.383 20.844 2.225 1 97.88 445 VAL B CA 1
ATOM 7242 C C . VAL B 1 445 ? -12.703 21.469 1.782 1 97.88 445 VAL B C 1
ATOM 7244 O O . VAL B 1 445 ? -13.727 21.312 2.443 1 97.88 445 VAL B O 1
ATOM 7247 N N . TYR B 1 446 ? -12.703 22.219 0.681 1 98.31 446 TYR B N 1
ATOM 7248 C CA . TYR B 1 446 ? -13.953 22.797 0.197 1 98.31 446 TYR B CA 1
ATOM 7249 C C . TYR B 1 446 ? -14.984 21.719 -0.064 1 98.31 446 TYR B C 1
ATOM 7251 O O . TYR B 1 446 ? -16.156 21.859 0.322 1 98.31 446 TYR B O 1
ATOM 7259 N N . GLN B 1 447 ? -14.578 20.703 -0.779 1 98.31 447 GLN B N 1
ATOM 7260 C CA . GLN B 1 447 ? -15.516 19.641 -1.12 1 98.31 447 GLN B CA 1
ATOM 7261 C C . GLN B 1 447 ? -16.047 18.953 0.135 1 98.31 447 GLN B C 1
ATOM 7263 O O . GLN B 1 447 ? -17.234 18.609 0.21 1 98.31 447 GLN B O 1
ATOM 7268 N N . MET B 1 448 ? -15.227 18.719 1.169 1 97.69 448 MET B N 1
ATOM 7269 C CA . MET B 1 448 ? -15.68 18.156 2.436 1 97.69 448 MET B CA 1
ATOM 7270 C C . MET B 1 448 ? -16.719 19.047 3.094 1 97.69 448 MET B C 1
ATOM 7272 O O . MET B 1 448 ? -17.734 18.562 3.605 1 97.69 448 MET B O 1
ATOM 7276 N N . LEU B 1 449 ? -16.422 20.328 3.066 1 98.19 449 LEU B N 1
ATOM 7277 C CA . LEU B 1 449 ? -17.359 21.297 3.65 1 98.19 449 LEU B CA 1
ATOM 7278 C C . LEU B 1 449 ? -18.672 21.297 2.891 1 98.19 449 LEU B C 1
ATOM 7280 O O . LEU B 1 449 ? -19.75 21.25 3.502 1 98.19 449 LEU B O 1
ATOM 7284 N N . ALA B 1 450 ? -18.594 21.344 1.563 1 98.38 450 ALA B N 1
ATOM 7285 C CA . ALA B 1 450 ? -19.812 21.391 0.759 1 98.38 450 ALA B CA 1
ATOM 7286 C C . ALA B 1 450 ? -20.672 20.141 0.987 1 98.38 450 ALA B C 1
ATOM 7288 O O . ALA B 1 450 ? -21.891 20.234 1.109 1 98.38 450 ALA B O 1
ATOM 7289 N N . CYS B 1 451 ? -20.031 18.984 1.004 1 97.44 451 CYS B N 1
ATOM 7290 C CA . CYS B 1 451 ? -20.75 17.75 1.263 1 97.44 451 CYS B CA 1
ATOM 7291 C C . CYS B 1 451 ? -21.484 17.812 2.592 1 97.44 451 CYS B C 1
ATOM 7293 O O . CYS B 1 451 ? -22.641 17.375 2.691 1 97.44 451 CYS B O 1
ATOM 7295 N N . SER B 1 452 ? -20.844 18.391 3.539 1 96.62 452 SER B N 1
ATOM 7296 C CA . SER B 1 452 ? -21.391 18.453 4.887 1 96.62 452 SER B CA 1
ATOM 7297 C C . SER B 1 452 ? -22.453 19.547 4.996 1 96.62 452 SER B C 1
ATOM 7299 O O . SER B 1 452 ? -23.547 19.312 5.504 1 96.62 452 SER B O 1
ATOM 7301 N N . LEU B 1 453 ? -22.172 20.734 4.496 1 97.25 453 LEU B N 1
ATOM 7302 C CA . LEU B 1 453 ? -22.969 21.922 4.801 1 97.25 453 LEU B CA 1
ATOM 7303 C C . LEU B 1 453 ? -24.047 22.141 3.754 1 97.25 453 LEU B C 1
ATOM 7305 O O . LEU B 1 453 ? -25.156 22.578 4.078 1 97.25 453 LEU B O 1
ATOM 7309 N N . ASP B 1 454 ? -23.688 21.875 2.492 1 97.75 454 ASP B N 1
ATOM 7310 C CA . ASP B 1 454 ? -24.656 22.094 1.415 1 97.75 454 ASP B CA 1
ATOM 7311 C C . ASP B 1 454 ? -25.516 20.859 1.179 1 97.75 454 ASP B C 1
ATOM 7313 O O . ASP B 1 454 ? -26.719 20.969 0.943 1 97.75 454 ASP B O 1
ATOM 7317 N N . PHE B 1 455 ? -24.906 19.672 1.287 1 97.62 455 PHE B N 1
ATOM 7318 C CA . PHE B 1 455 ? -25.594 18.469 0.836 1 97.62 455 PHE B CA 1
ATOM 7319 C C . PHE B 1 455 ? -26 17.609 2.021 1 97.62 455 PHE B C 1
ATOM 7321 O O . PHE B 1 455 ? -26.609 16.547 1.843 1 97.62 455 PHE B O 1
ATOM 7328 N N . GLY B 1 456 ? -25.578 17.906 3.203 1 95.5 456 GLY B N 1
ATOM 7329 C CA . GLY B 1 456 ? -26.062 17.281 4.422 1 95.5 456 GLY B CA 1
ATOM 7330 C C . GLY B 1 456 ? -25.484 15.906 4.66 1 95.5 456 GLY B C 1
ATOM 7331 O O . GLY B 1 456 ? -26.078 15.086 5.371 1 95.5 456 GLY B O 1
ATOM 7332 N N . MET B 1 457 ? -24.375 15.664 4.086 1 96.19 457 MET B N 1
ATOM 7333 C CA . MET B 1 457 ? -23.766 14.344 4.23 1 96.19 457 MET B CA 1
ATOM 7334 C C . MET B 1 457 ? -23.078 14.211 5.586 1 96.19 457 MET B C 1
ATOM 7336 O O . MET B 1 457 ? -22.469 15.172 6.078 1 96.19 457 MET B O 1
ATOM 7340 N N . GLY B 1 458 ? -23.203 13.008 6.18 1 95.75 458 GLY B N 1
ATOM 7341 C CA . GLY B 1 458 ? -22.375 12.711 7.34 1 95.75 458 GLY B CA 1
ATOM 7342 C C . GLY B 1 458 ? -20.906 12.539 6.996 1 95.75 458 GLY B C 1
ATOM 7343 O O . GLY B 1 458 ? -20.547 12.398 5.824 1 95.75 458 GLY B O 1
ATOM 7344 N N . PRO B 1 459 ? -20.047 12.539 8.047 1 96.56 459 PRO B N 1
ATOM 7345 C CA . PRO B 1 459 ? -18.609 12.492 7.816 1 96.56 459 PRO B CA 1
ATOM 7346 C C . PRO B 1 459 ? -18.188 11.289 6.977 1 96.56 459 PRO B C 1
ATOM 7348 O O . PRO B 1 459 ? -17.359 11.43 6.066 1 96.56 459 PRO B O 1
ATOM 7351 N N . GLU B 1 460 ? -18.672 10.086 7.203 1 94.94 460 GLU B N 1
ATOM 7352 C CA . GLU B 1 460 ? -18.281 8.891 6.461 1 94.94 460 GLU B CA 1
ATOM 7353 C C . GLU B 1 460 ? -18.672 9.008 4.992 1 94.94 460 GLU B C 1
ATOM 7355 O O . GLU B 1 460 ? -17.891 8.648 4.109 1 94.94 460 GLU B O 1
ATOM 7360 N N . GLU B 1 461 ? -19.891 9.438 4.793 1 95.25 461 GLU B N 1
ATOM 7361 C CA . GLU B 1 461 ? -20.359 9.625 3.43 1 95.25 461 GLU B CA 1
ATOM 7362 C C . GLU B 1 461 ? -19.547 10.68 2.693 1 95.25 461 GLU B C 1
ATOM 7364 O O . GLU B 1 461 ? -19.172 10.484 1.534 1 95.25 461 GLU B O 1
ATOM 7369 N N . ALA B 1 462 ? -19.266 11.781 3.338 1 95.56 462 ALA B N 1
ATOM 7370 C CA . ALA B 1 462 ? -18.484 12.867 2.744 1 95.56 462 ALA B CA 1
ATOM 7371 C C . ALA B 1 462 ? -17.078 12.391 2.373 1 95.56 462 ALA B C 1
ATOM 7373 O O . ALA B 1 462 ? -16.547 12.75 1.316 1 95.56 462 ALA B O 1
ATOM 7374 N N . ALA B 1 463 ? -16.516 11.562 3.24 1 94.38 463 ALA B N 1
ATOM 7375 C CA . ALA B 1 463 ? -15.164 11.07 3.025 1 94.38 463 ALA B CA 1
ATOM 7376 C C . ALA B 1 463 ? -15.102 10.117 1.836 1 94.38 463 ALA B C 1
ATOM 7378 O O . ALA B 1 463 ? -14.07 10.016 1.166 1 94.38 463 ALA B O 1
ATOM 7379 N N . ALA B 1 464 ? -16.172 9.453 1.506 1 94 464 ALA B N 1
ATOM 7380 C CA . ALA B 1 464 ? -16.203 8.375 0.515 1 94 464 ALA B CA 1
ATOM 7381 C C . ALA B 1 464 ? -16.484 8.922 -0.881 1 94 464 ALA B C 1
ATOM 7383 O O . ALA B 1 464 ? -16.266 8.234 -1.881 1 94 464 ALA B O 1
A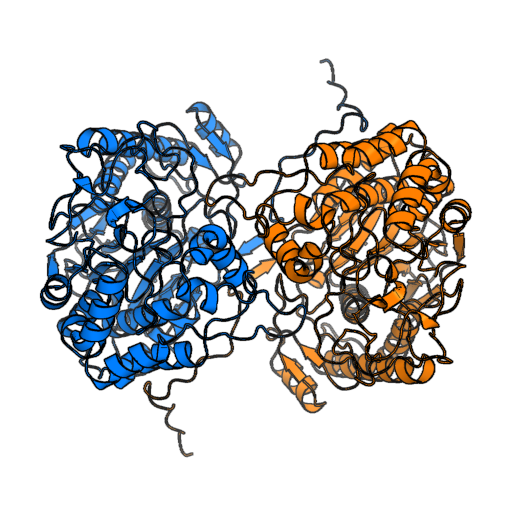TOM 7384 N N . ILE B 1 465 ? -16.875 10.164 -1.026 1 94.31 465 ILE B N 1
ATOM 7385 C CA . ILE B 1 465 ? -17.297 10.711 -2.312 1 94.31 465 ILE B CA 1
ATOM 7386 C C . ILE B 1 465 ? -16.078 10.922 -3.209 1 94.31 465 ILE B C 1
ATOM 7388 O O . ILE B 1 465 ? -15.047 11.438 -2.756 1 94.31 465 ILE B O 1
ATOM 7392 N N . PRO B 1 466 ? -16.125 10.469 -4.543 1 96.81 466 PRO B N 1
ATOM 7393 C CA . PRO B 1 466 ? -15.07 10.836 -5.484 1 96.81 466 PRO B CA 1
ATOM 7394 C C . PRO B 1 466 ? -14.938 12.352 -5.656 1 96.81 466 PRO B C 1
ATOM 7396 O O . PRO B 1 466 ? -15.938 13.07 -5.664 1 96.81 466 PRO B O 1
ATOM 7399 N N . ARG B 1 467 ? -13.727 12.844 -5.816 1 97.88 467 ARG B N 1
ATOM 7400 C CA . ARG B 1 467 ? -13.461 14.281 -5.785 1 97.88 467 ARG B CA 1
ATOM 7401 C C . ARG B 1 467 ? -12.75 14.734 -7.055 1 97.88 467 ARG B C 1
ATOM 7403 O O . ARG B 1 467 ? -12.406 13.914 -7.906 1 97.88 467 ARG B O 1
ATOM 7410 N N . ILE B 1 468 ? -12.664 15.984 -7.207 1 98.62 468 ILE B N 1
ATOM 7411 C CA . ILE B 1 468 ? -11.781 16.609 -8.188 1 98.62 468 ILE B CA 1
ATOM 7412 C C . ILE B 1 468 ? -10.695 17.406 -7.465 1 98.62 468 ILE B C 1
ATOM 7414 O O . ILE B 1 468 ? -10.82 17.703 -6.277 1 98.62 468 ILE B O 1
ATOM 7418 N N . ASP B 1 469 ? -9.633 17.641 -8.133 1 97.56 469 ASP B N 1
ATOM 7419 C CA . ASP B 1 469 ? -8.586 18.547 -7.664 1 97.56 469 ASP B CA 1
ATOM 7420 C C . ASP B 1 469 ? -8.234 19.562 -8.734 1 97.56 469 ASP B C 1
ATOM 7422 O O . ASP B 1 469 ? -8.227 19.25 -9.93 1 97.56 469 ASP B O 1
ATOM 7426 N N . VAL B 1 470 ? -8.07 20.766 -8.336 1 94.25 470 VAL B N 1
ATOM 7427 C CA . VAL B 1 470 ? -7.582 21.875 -9.164 1 94.25 470 VAL B CA 1
ATOM 7428 C C . VAL B 1 470 ? -6.441 22.594 -8.453 1 94.25 470 VAL B C 1
ATOM 7430 O O . VAL B 1 470 ? -6.656 23.266 -7.441 1 94.25 470 VAL B O 1
ATOM 7433 N N . SER B 1 471 ? -5.328 22.375 -8.992 1 84.06 471 SER B N 1
ATOM 7434 C CA . SER B 1 471 ? -4.152 22.984 -8.375 1 84.06 471 SER B CA 1
ATOM 7435 C C . SER B 1 471 ? -3.494 23.984 -9.32 1 84.06 471 SER B C 1
ATOM 7437 O O . SER B 1 471 ? -2.359 24.406 -9.086 1 84.06 471 SER B O 1
ATOM 7439 N N . SER B 1 472 ? -4.141 24.25 -10.438 1 83.56 472 SER B N 1
ATOM 7440 C CA . SER B 1 472 ? -3.689 25.234 -11.422 1 83.56 472 SER B CA 1
ATOM 7441 C C . SER B 1 472 ? -4.855 25.781 -12.234 1 83.56 472 SER B C 1
ATOM 7443 O O . SER B 1 472 ? -5.914 25.156 -12.305 1 83.56 472 SER B O 1
ATOM 7445 N N . PRO B 1 473 ? -4.586 26.938 -12.875 1 89.25 473 PRO B N 1
ATOM 7446 C CA . PRO B 1 473 ? -5.68 27.516 -13.648 1 89.25 473 PRO B CA 1
ATOM 7447 C C . PRO B 1 473 ? -6.016 26.703 -14.898 1 89.25 473 PRO B C 1
ATOM 7449 O O . PRO B 1 473 ? -7.078 26.891 -15.492 1 89.25 473 PRO B O 1
ATOM 7452 N N . ASP B 1 474 ? -5.234 25.781 -15.297 1 89.69 474 ASP B N 1
ATOM 7453 C CA . ASP B 1 474 ? -5.355 25.25 -16.641 1 89.69 474 ASP B CA 1
ATOM 7454 C C . ASP B 1 474 ? -5.789 23.781 -16.625 1 89.69 474 ASP B C 1
ATOM 7456 O O . ASP B 1 474 ? -5.973 23.172 -17.672 1 89.69 474 ASP B O 1
ATOM 7460 N N . ALA B 1 475 ? -5.973 23.266 -15.469 1 92.81 475 ALA B N 1
ATOM 7461 C CA . ALA B 1 475 ? -6.207 21.812 -15.453 1 92.81 475 ALA B CA 1
ATOM 7462 C C . ALA B 1 475 ? -7.105 21.422 -14.289 1 92.81 475 ALA B C 1
ATOM 7464 O O . ALA B 1 475 ? -7.117 22.094 -13.25 1 92.81 475 ALA B O 1
ATOM 7465 N N . THR B 1 476 ? -7.879 20.375 -14.5 1 97.38 476 THR B N 1
ATOM 7466 C CA . THR B 1 476 ? -8.688 19.719 -13.477 1 97.38 476 THR B CA 1
ATOM 7467 C C . THR B 1 476 ? -8.414 18.219 -13.445 1 97.38 476 THR B C 1
ATOM 7469 O O . THR B 1 476 ? -8.492 17.547 -14.484 1 97.38 476 THR B O 1
ATOM 7472 N N . ASN B 1 477 ? -7.973 17.719 -12.328 1 97.81 477 ASN B N 1
ATOM 7473 C CA . ASN B 1 477 ? -7.902 16.281 -12.094 1 97.81 477 ASN B CA 1
ATOM 7474 C C . ASN B 1 477 ? -9.211 15.75 -11.523 1 97.81 477 ASN B C 1
ATOM 7476 O O . ASN B 1 477 ? -9.844 16.406 -10.688 1 97.81 477 ASN B O 1
ATOM 7480 N N . ALA B 1 478 ? -9.609 14.57 -12.016 1 98.69 478 ALA B N 1
ATOM 7481 C CA . ALA B 1 478 ? -10.883 14.023 -11.555 1 98.69 478 ALA B CA 1
ATOM 7482 C C . ALA B 1 478 ? -10.766 12.531 -11.258 1 98.69 478 ALA B C 1
ATOM 7484 O O . ALA B 1 478 ? -10.086 11.797 -11.992 1 98.69 478 ALA B O 1
ATOM 7485 N N . ASP B 1 479 ? -11.406 12.109 -10.195 1 98.06 479 ASP B N 1
ATOM 7486 C CA . ASP B 1 479 ? -11.586 10.688 -9.891 1 98.06 479 ASP B CA 1
ATOM 7487 C C . ASP B 1 479 ? -12.398 9.992 -10.977 1 98.06 479 ASP B C 1
ATOM 7489 O O . ASP B 1 479 ? -13.539 10.375 -11.25 1 98.06 479 ASP B O 1
ATOM 7493 N N . PRO B 1 480 ? -11.836 8.914 -11.602 1 96.94 480 PRO B N 1
ATOM 7494 C CA . PRO B 1 480 ? -12.539 8.258 -12.703 1 96.94 480 PRO B CA 1
ATOM 7495 C C . PRO B 1 480 ? -13.844 7.602 -12.258 1 96.94 480 PRO B C 1
ATOM 7497 O O . PRO B 1 480 ? -14.656 7.199 -13.102 1 96.94 480 PRO B O 1
ATOM 7500 N N . ARG B 1 481 ? -14.172 7.445 -11.031 1 96.44 481 ARG B N 1
ATOM 7501 C CA . ARG B 1 481 ? -15.398 6.84 -10.516 1 96.44 481 ARG B CA 1
ATOM 7502 C C . ARG B 1 481 ? -16.562 7.812 -10.617 1 96.44 481 ARG B C 1
ATOM 7504 O O . ARG B 1 481 ? -17.719 7.422 -10.43 1 96.44 481 ARG B O 1
ATOM 7511 N N . LEU B 1 482 ? -16.234 9.156 -10.852 1 98.31 482 LEU B N 1
ATOM 7512 C CA . LEU B 1 482 ? -17.297 10.133 -11 1 98.31 482 LEU B CA 1
ATOM 7513 C C . LEU B 1 482 ? -18.234 9.742 -12.141 1 98.31 482 LEU B C 1
ATOM 7515 O O . LEU B 1 482 ? -17.812 9.156 -13.133 1 98.31 482 LEU B O 1
ATOM 7519 N N . PRO B 1 483 ? -19.562 10.133 -12.062 1 97.81 483 PRO B N 1
ATOM 7520 C CA . PRO B 1 483 ? -20.516 9.797 -13.117 1 97.81 483 PRO B CA 1
ATOM 7521 C C . PRO B 1 483 ? -20.109 10.352 -14.477 1 97.81 483 PRO B C 1
ATOM 7523 O O . PRO B 1 483 ? -19.516 11.43 -14.562 1 97.81 483 PRO B O 1
ATOM 7526 N N . ALA B 1 484 ? -20.547 9.672 -15.477 1 98.19 484 ALA B N 1
ATOM 7527 C CA . ALA B 1 484 ? -20.188 10.023 -16.844 1 98.19 484 ALA B CA 1
ATOM 7528 C C . ALA B 1 484 ? -20.594 11.469 -17.156 1 98.19 484 ALA B C 1
ATOM 7530 O O . ALA B 1 484 ? -19.844 12.195 -17.828 1 98.19 484 ALA B O 1
ATOM 7531 N N . ALA B 1 485 ? -21.703 11.859 -16.688 1 98.56 485 ALA B N 1
ATOM 7532 C CA . ALA B 1 485 ? -22.203 13.203 -16.953 1 98.56 485 ALA B CA 1
ATOM 7533 C C . ALA B 1 485 ? -21.281 14.258 -16.344 1 98.56 485 ALA B C 1
ATOM 7535 O O . ALA B 1 485 ? -21.078 15.328 -16.922 1 98.56 485 ALA B O 1
ATOM 7536 N N . VAL B 1 486 ? -20.734 13.984 -15.148 1 98.62 486 VAL B N 1
ATOM 7537 C CA . VAL B 1 486 ? -19.812 14.891 -14.469 1 98.62 486 VAL B CA 1
ATOM 7538 C C . VAL B 1 486 ? -18.5 14.977 -15.258 1 98.62 486 VAL B C 1
ATOM 7540 O O . VAL B 1 486 ? -18 16.078 -15.523 1 98.62 486 VAL B O 1
ATOM 7543 N N . LEU B 1 487 ? -17.969 13.836 -15.641 1 98.75 487 LEU B N 1
ATOM 7544 C CA . LEU B 1 487 ? -16.703 13.789 -16.375 1 98.75 487 LEU B CA 1
ATOM 7545 C C . LEU B 1 487 ? -16.828 14.508 -17.719 1 98.75 487 LEU B C 1
ATOM 7547 O O . LEU B 1 487 ? -15.898 15.195 -18.141 1 98.75 487 LEU B O 1
ATOM 7551 N N . GLU B 1 488 ? -17.969 14.344 -18.391 1 98.69 488 GLU B N 1
ATOM 7552 C CA . GLU B 1 488 ? -18.203 15.023 -19.656 1 98.69 488 GLU B CA 1
ATOM 7553 C C . GLU B 1 488 ? -18.25 16.547 -19.469 1 98.69 488 GLU B C 1
ATOM 7555 O O . GLU B 1 488 ? -17.703 17.297 -20.266 1 98.69 488 GLU B O 1
ATOM 7560 N N . ALA B 1 489 ? -18.922 16.969 -18.422 1 98.62 489 ALA B N 1
ATOM 7561 C CA . ALA B 1 489 ? -19.016 18.406 -18.125 1 98.62 489 ALA B CA 1
ATOM 7562 C C . ALA B 1 489 ? -17.641 18.984 -17.859 1 98.62 489 ALA B C 1
ATOM 7564 O O . ALA B 1 489 ? -17.328 20.109 -18.281 1 98.62 489 ALA B O 1
ATOM 7565 N N . LEU B 1 490 ? -16.828 18.312 -17.078 1 98.69 490 LEU B N 1
ATOM 7566 C CA . LEU B 1 490 ? -15.477 18.766 -16.781 1 98.69 490 LEU B CA 1
ATOM 7567 C C . LEU B 1 490 ? -14.609 18.766 -18.031 1 98.69 490 LEU B C 1
ATOM 7569 O O . LEU B 1 490 ? -13.797 19.672 -18.219 1 98.69 490 LEU B O 1
ATOM 7573 N N . ALA B 1 491 ? -14.766 17.734 -18.891 1 98.5 491 ALA B N 1
ATOM 7574 C CA . ALA B 1 491 ? -14.008 17.656 -20.125 1 98.5 491 ALA B CA 1
ATOM 7575 C C . ALA B 1 491 ? -14.312 18.844 -21.047 1 98.5 491 ALA B C 1
ATOM 7577 O O . ALA B 1 491 ? -13.438 19.328 -21.75 1 98.5 491 ALA B O 1
ATOM 7578 N N . ALA B 1 492 ? -15.492 19.266 -21.062 1 98.19 492 ALA B N 1
ATOM 7579 C CA . ALA B 1 492 ? -15.93 20.375 -21.906 1 98.19 492 ALA B CA 1
ATOM 7580 C C . ALA B 1 492 ? -15.195 21.672 -21.547 1 98.19 492 ALA B C 1
ATOM 7582 O O . ALA B 1 492 ? -15.094 22.578 -22.375 1 98.19 492 ALA B O 1
ATOM 7583 N N . GLN B 1 493 ? -14.656 21.797 -20.312 1 97.62 493 GLN B N 1
ATOM 7584 C CA . GLN B 1 493 ? -13.922 22.969 -19.859 1 97.62 493 GLN B CA 1
ATOM 7585 C C . GLN B 1 493 ? -12.461 22.906 -20.312 1 97.62 493 GLN B C 1
ATOM 7587 O O . GLN B 1 493 ? -11.734 23.906 -20.203 1 97.62 493 GLN B O 1
ATOM 7592 N N . GLY B 1 494 ? -12.086 21.75 -20.812 1 97.44 494 GLY B N 1
ATOM 7593 C CA . GLY B 1 494 ? -10.695 21.578 -21.203 1 97.44 494 GLY B CA 1
ATOM 7594 C C . GLY B 1 494 ? -9.781 21.266 -20.031 1 97.44 494 GLY B C 1
ATOM 7595 O O . GLY B 1 494 ? -10.062 21.656 -18.906 1 97.44 494 GLY B O 1
ATOM 7596 N N . GLY B 1 495 ? -8.688 20.531 -20.312 1 96.94 495 GLY B N 1
ATOM 7597 C CA . GLY B 1 495 ? -7.637 20.312 -19.328 1 96.94 495 GLY B CA 1
ATOM 7598 C C . GLY B 1 495 ? -7.977 19.219 -18.328 1 96.94 495 GLY B C 1
ATOM 7599 O O . GLY B 1 495 ? -7.422 19.172 -17.234 1 96.94 495 GLY B O 1
ATOM 7600 N N . LEU B 1 496 ? -8.867 18.312 -18.672 1 97.81 496 LEU B N 1
ATOM 7601 C CA . LEU B 1 496 ? -9.281 17.266 -17.75 1 97.81 496 LEU B CA 1
ATOM 7602 C C . LEU B 1 496 ? -8.297 16.094 -17.766 1 97.81 496 LEU B C 1
ATOM 7604 O O . LEU B 1 496 ? -7.93 15.617 -18.844 1 97.81 496 LEU B O 1
ATOM 7608 N N . GLU B 1 497 ? -7.84 15.688 -16.609 1 96.5 497 GLU B N 1
ATOM 7609 C CA . GLU B 1 497 ? -7.07 14.453 -16.438 1 96.5 497 GLU B CA 1
ATOM 7610 C C . GLU B 1 497 ? -7.738 13.523 -15.438 1 96.5 497 GLU B C 1
ATOM 7612 O O . GLU B 1 497 ? -8.086 13.938 -14.328 1 96.5 497 GLU B O 1
ATOM 7617 N N . LEU B 1 498 ? -7.957 12.32 -15.836 1 97.31 498 LEU B N 1
ATOM 7618 C CA . LEU B 1 498 ? -8.492 11.312 -14.922 1 97.31 498 LEU B CA 1
ATOM 7619 C C . LEU B 1 498 ? -7.379 10.672 -14.109 1 97.31 498 LEU B C 1
ATOM 7621 O O . LEU B 1 498 ? -6.457 10.07 -14.664 1 97.31 498 LEU B O 1
ATOM 7625 N N . VAL B 1 499 ? -7.422 10.828 -12.75 1 96.56 499 VAL B N 1
ATOM 7626 C CA . VAL B 1 499 ? -6.398 10.273 -11.875 1 96.56 499 VAL B CA 1
ATOM 7627 C C . VAL B 1 499 ? -7.062 9.523 -10.719 1 96.56 499 VAL B C 1
ATOM 7629 O O . VAL B 1 499 ? -8.109 9.953 -10.211 1 96.56 499 VAL B O 1
ATOM 7632 N N . GLU B 1 500 ? -6.461 8.469 -10.305 1 95.19 500 GLU B N 1
ATOM 7633 C CA . GLU B 1 500 ? -6.996 7.582 -9.273 1 95.19 500 GLU B CA 1
ATOM 7634 C C . GLU B 1 500 ? -6.852 8.203 -7.887 1 95.19 500 GLU B C 1
ATOM 7636 O O . GLU B 1 500 ? -5.883 8.914 -7.617 1 95.19 500 GLU B O 1
ATOM 7641 N N . HIS B 1 501 ? -7.879 8.031 -7.027 1 95.81 501 HIS B N 1
ATOM 7642 C CA . HIS B 1 501 ? -7.684 8.211 -5.594 1 95.81 501 HIS B CA 1
ATOM 7643 C C . HIS B 1 501 ? -7.031 6.98 -4.969 1 95.81 501 HIS B C 1
ATOM 7645 O O . HIS B 1 501 ? -7.684 5.953 -4.781 1 95.81 501 HIS B O 1
ATOM 7651 N N . ALA B 1 502 ? -5.754 7.051 -4.688 1 94.44 502 ALA B N 1
ATOM 7652 C CA . ALA B 1 502 ? -4.969 5.91 -4.23 1 94.44 502 ALA B CA 1
ATOM 7653 C C . ALA B 1 502 ? -4.105 6.285 -3.027 1 94.44 502 ALA B C 1
ATOM 7655 O O . ALA B 1 502 ? -4.039 7.457 -2.646 1 94.44 502 ALA B O 1
ATOM 7656 N N . THR B 1 503 ? -3.543 5.266 -2.389 1 92.75 503 THR B N 1
ATOM 7657 C CA . THR B 1 503 ? -2.611 5.508 -1.293 1 92.75 503 THR B CA 1
ATOM 7658 C C . THR B 1 503 ? -1.451 6.387 -1.753 1 92.75 503 THR B C 1
ATOM 7660 O O . THR B 1 503 ? -1.044 7.309 -1.042 1 92.75 503 THR B O 1
ATOM 7663 N N . LEU B 1 504 ? -0.87 6.156 -2.871 1 92.56 504 LEU B N 1
ATOM 7664 C CA . LEU B 1 504 ? 0.099 6.961 -3.604 1 92.56 504 LEU B CA 1
ATOM 7665 C C . LEU B 1 504 ? -0.066 6.773 -5.109 1 92.56 504 LEU B C 1
ATOM 7667 O O . LEU B 1 504 ? -0.223 5.648 -5.586 1 92.56 504 LEU B O 1
ATOM 7671 N N . PRO B 1 505 ? -0.081 7.852 -5.867 1 92.69 505 PRO B N 1
ATOM 7672 C CA . PRO B 1 505 ? 0.094 9.266 -5.535 1 92.69 505 PRO B CA 1
ATOM 7673 C C . PRO B 1 505 ? -1.067 9.836 -4.723 1 92.69 505 PRO B C 1
ATOM 7675 O O . PRO B 1 505 ? -2.184 9.312 -4.789 1 92.69 505 PRO B O 1
ATOM 7678 N N . VAL B 1 506 ? -0.779 10.844 -3.963 1 93.38 506 VAL B N 1
ATOM 7679 C CA . VAL B 1 506 ? -1.812 11.555 -3.211 1 93.38 506 VAL B CA 1
ATOM 7680 C C . VAL B 1 506 ? -2.459 12.617 -4.098 1 93.38 506 VAL B C 1
ATOM 7682 O O . VAL B 1 506 ? -2.027 13.766 -4.109 1 93.38 506 VAL B O 1
ATOM 7685 N N . ASN B 1 507 ? -3.545 12.242 -4.75 1 95.38 507 ASN B N 1
ATOM 7686 C CA . ASN B 1 507 ? -4.105 13.094 -5.797 1 95.38 507 ASN B CA 1
ATOM 7687 C C . ASN B 1 507 ? -5.227 13.977 -5.266 1 95.38 507 ASN B C 1
ATOM 7689 O O . ASN B 1 507 ? -5.625 14.945 -5.914 1 95.38 507 ASN B O 1
ATOM 7693 N N . TYR B 1 508 ? -5.766 13.68 -4.113 1 96.62 508 TYR B N 1
ATOM 7694 C CA . TYR B 1 508 ? -6.93 14.414 -3.629 1 96.62 508 TYR B CA 1
ATOM 7695 C C . TYR B 1 508 ? -6.75 14.828 -2.172 1 96.62 508 TYR B C 1
ATOM 7697 O O . TYR B 1 508 ? -7.719 14.867 -1.408 1 96.62 508 TYR B O 1
ATOM 7705 N N . ALA B 1 509 ? -5.488 15.023 -1.743 1 95.62 509 ALA B N 1
ATOM 7706 C CA . ALA B 1 509 ? -5.137 15.375 -0.369 1 95.62 509 ALA B CA 1
ATOM 7707 C C . ALA B 1 509 ? -5.641 14.32 0.611 1 95.62 509 ALA B C 1
ATOM 7709 O O . ALA B 1 509 ? -6.055 13.234 0.203 1 95.62 509 ALA B O 1
ATOM 7710 N N . CYS B 1 510 ? -5.41 14.523 1.889 1 96.31 510 CYS B N 1
ATOM 7711 C CA . CYS B 1 510 ? -5.844 13.648 2.971 1 96.31 510 CYS B CA 1
ATOM 7712 C C . CYS B 1 510 ? -6.621 14.43 4.023 1 96.31 510 CYS B C 1
ATOM 7714 O O . CYS B 1 510 ? -6.074 14.781 5.07 1 96.31 510 CYS B O 1
ATOM 7716 N N . PRO B 1 511 ? -7.883 14.641 3.811 1 97.12 511 PRO B N 1
ATOM 7717 C CA . PRO B 1 511 ? -8.672 15.43 4.758 1 97.12 511 PRO B CA 1
ATOM 7718 C C . PRO B 1 511 ? -9.078 14.641 5.996 1 97.12 511 PRO B C 1
ATOM 7720 O O . PRO B 1 511 ? -9.031 13.406 5.988 1 97.12 511 PRO B O 1
ATOM 7723 N N . ASN B 1 512 ? -9.352 15.258 7.082 1 97.25 512 ASN B N 1
ATOM 7724 C CA . ASN B 1 512 ? -10.109 14.703 8.195 1 97.25 512 ASN B CA 1
ATOM 7725 C C . ASN B 1 512 ? -11.078 15.734 8.781 1 97.25 512 ASN B C 1
ATOM 7727 O O . ASN B 1 512 ? -10.938 16.938 8.523 1 97.25 512 ASN B O 1
ATOM 7731 N N . ILE B 1 513 ? -12.125 15.312 9.406 1 98.62 513 ILE B N 1
ATOM 7732 C CA . ILE B 1 513 ? -13.219 16.156 9.883 1 98.62 513 ILE B CA 1
ATOM 7733 C C . ILE B 1 513 ? -13.805 15.562 11.156 1 98.62 513 ILE B C 1
ATOM 7735 O O . ILE B 1 513 ? -13.844 14.336 11.328 1 98.62 513 ILE B O 1
ATOM 7739 N N . ILE B 1 514 ? -14.125 16.375 12.078 1 98.81 514 ILE B N 1
ATOM 7740 C CA . ILE B 1 514 ? -15.016 16.078 13.188 1 98.81 514 ILE B CA 1
ATOM 7741 C C . ILE B 1 514 ? -16.266 16.953 13.109 1 98.81 514 ILE B C 1
ATOM 7743 O O . ILE B 1 514 ? -16.172 18.172 12.906 1 98.81 514 ILE B O 1
ATOM 7747 N N . ARG B 1 515 ? -17.391 16.359 13.242 1 98.44 515 ARG B N 1
ATOM 7748 C CA . ARG B 1 515 ? -18.672 17.078 13.266 1 98.44 515 ARG B CA 1
ATOM 7749 C C . ARG B 1 515 ? -19.5 16.688 14.492 1 98.44 515 ARG B C 1
ATOM 7751 O O . ARG B 1 515 ? -19.672 15.5 14.773 1 98.44 515 ARG B O 1
ATOM 7758 N N . TRP B 1 516 ? -19.906 17.688 15.203 1 96.5 516 TRP B N 1
ATOM 7759 C CA . TRP B 1 516 ? -20.891 17.453 16.25 1 96.5 516 TRP B CA 1
ATOM 7760 C C . TRP B 1 516 ? -22.312 17.453 15.688 1 96.5 516 TRP B C 1
ATOM 7762 O O . TRP B 1 516 ? -22.719 18.391 15 1 96.5 516 TRP B O 1
ATOM 7772 N N . GLU B 1 517 ? -22.953 16.344 15.891 1 90 517 GLU B N 1
ATOM 7773 C CA . GLU B 1 517 ? -24.359 16.203 15.484 1 90 517 GLU B CA 1
ATOM 7774 C C . GLU B 1 517 ? -25.172 15.477 16.547 1 90 517 GLU B C 1
ATOM 7776 O O . GLU B 1 517 ? -24.812 14.367 16.953 1 90 517 GLU B O 1
ATOM 7781 N N . ASP B 1 518 ? -26.297 16.094 16.906 1 90 518 ASP B N 1
ATOM 7782 C CA . ASP B 1 518 ? -27.234 15.5 17.859 1 90 518 ASP B CA 1
ATOM 7783 C C . ASP B 1 518 ? -26.531 15.086 19.141 1 90 518 ASP B C 1
ATOM 7785 O O . ASP B 1 518 ? -26.734 13.969 19.641 1 90 518 ASP B O 1
ATOM 7789 N N . GLY B 1 519 ? -25.594 15.828 19.578 1 91.06 519 GLY B N 1
ATOM 7790 C CA . GLY B 1 519 ? -24.953 15.617 20.859 1 91.06 519 GLY B CA 1
ATOM 7791 C C . GLY B 1 519 ? -23.812 14.625 20.797 1 91.06 519 GLY B C 1
ATOM 7792 O O . GLY B 1 519 ? -23.266 14.234 21.828 1 91.06 519 GLY B O 1
ATOM 7793 N N . GLU B 1 520 ? -23.5 14.227 19.625 1 95.88 520 GLU B N 1
ATOM 7794 C CA . GLU B 1 520 ? -22.391 13.289 19.453 1 95.88 520 GLU B CA 1
ATOM 7795 C C . GLU B 1 520 ? -21.406 13.789 18.406 1 95.88 520 GLU B C 1
ATOM 7797 O O . GLU B 1 520 ? -21.797 14.398 17.406 1 95.88 520 GLU B O 1
ATOM 7802 N N . ALA B 1 521 ? -20.094 13.555 18.703 1 98 521 ALA B N 1
ATOM 7803 C CA . ALA B 1 521 ? -19.078 13.844 17.703 1 98 521 ALA B CA 1
ATOM 7804 C C . ALA B 1 521 ? -18.906 12.656 16.75 1 98 521 ALA B C 1
ATOM 7806 O O . ALA B 1 521 ? -18.891 11.508 17.188 1 98 521 ALA B O 1
ATOM 7807 N N . VAL B 1 522 ? -18.891 12.922 15.508 1 98.56 522 VAL B N 1
ATOM 7808 C CA . VAL B 1 522 ? -18.547 11.938 14.477 1 98.56 522 VAL B CA 1
ATOM 7809 C C . VAL B 1 522 ? -17.328 12.406 13.695 1 98.56 522 VAL B C 1
ATOM 7811 O O . VAL B 1 522 ? -17.281 13.555 13.242 1 98.56 522 VAL B O 1
ATOM 7814 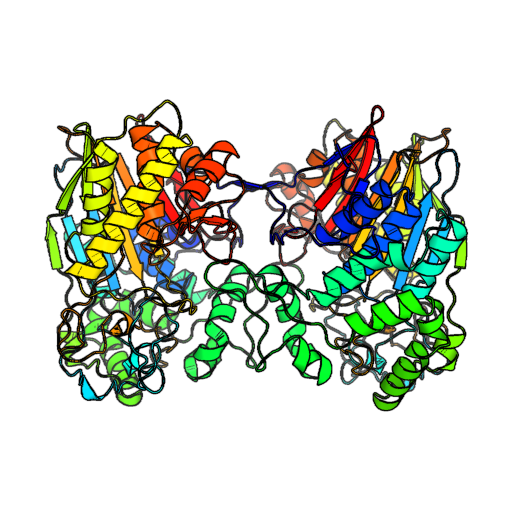N N . GLY B 1 523 ? -16.312 11.586 13.633 1 98.56 523 GLY B N 1
ATOM 7815 C CA . GLY B 1 523 ? -15.094 11.945 12.93 1 98.56 523 GLY B CA 1
ATOM 7816 C C . GLY B 1 523 ? -14.625 10.875 11.961 1 98.56 523 GLY B C 1
ATOM 7817 O O . GLY B 1 523 ? -14.906 9.688 12.156 1 98.56 523 GLY B O 1
ATOM 7818 N N . VAL B 1 524 ? -13.969 11.297 10.898 1 98.56 524 VAL B N 1
ATOM 7819 C CA . VAL B 1 524 ? -13.422 10.367 9.914 1 98.56 524 VAL B CA 1
ATOM 7820 C C . VAL B 1 524 ? -12.148 10.953 9.305 1 98.56 524 VAL B C 1
ATOM 7822 O O . VAL B 1 524 ? -11.969 12.172 9.273 1 98.56 524 VAL B O 1
ATOM 7825 N N . SER B 1 525 ? -11.258 10.148 8.938 1 97.81 525 SER B N 1
ATOM 7826 C CA . SER B 1 525 ? -10.055 10.539 8.203 1 97.81 525 SER B CA 1
ATOM 7827 C C . SER B 1 525 ? -10.133 10.117 6.742 1 97.81 525 SER B C 1
ATOM 7829 O O . SER B 1 525 ? -11.133 9.539 6.312 1 97.81 525 SER B O 1
ATOM 7831 N N . ASP B 1 526 ? -9.117 10.398 6 1 95.75 526 ASP B N 1
ATOM 7832 C CA . ASP B 1 526 ? -9.062 10.125 4.566 1 95.75 526 ASP B CA 1
ATOM 7833 C C . ASP B 1 526 ? -9.172 8.625 4.289 1 95.75 526 ASP B C 1
ATOM 7835 O O . ASP B 1 526 ? -8.508 7.82 4.938 1 95.75 526 ASP B O 1
ATOM 7839 N N . VAL B 1 527 ? -9.891 8.281 3.283 1 96.69 527 VAL B N 1
ATOM 7840 C CA . VAL B 1 527 ? -10.25 6.898 2.994 1 96.69 527 VAL B CA 1
ATOM 7841 C C . VAL B 1 527 ? -9.023 6.133 2.508 1 96.69 527 VAL B C 1
ATOM 7843 O O . VAL B 1 527 ? -8.875 4.941 2.793 1 96.69 527 VAL B O 1
ATOM 7846 N N . MET B 1 528 ? -8.102 6.762 1.825 1 96.12 528 MET B N 1
ATOM 7847 C CA . MET B 1 528 ? -7.031 6.031 1.153 1 96.12 528 MET B CA 1
ATOM 7848 C C . MET B 1 528 ? -5.73 6.121 1.942 1 96.12 528 MET B C 1
ATOM 7850 O O . MET B 1 528 ? -4.676 5.719 1.456 1 96.12 528 MET B O 1
ATOM 7854 N N . SER B 1 529 ? -5.758 6.715 3.117 1 95.38 529 SER B N 1
ATOM 7855 C CA . SER B 1 529 ? -4.613 6.715 4.023 1 95.38 529 SER B CA 1
ATOM 7856 C C . SER B 1 529 ? -4.68 5.547 4.996 1 95.38 529 SER B C 1
ATOM 7858 O O . SER B 1 529 ? -5.363 5.621 6.02 1 95.38 529 SER B O 1
ATOM 7860 N N . PRO B 1 530 ? -3.926 4.543 4.766 1 96.31 530 PRO B N 1
ATOM 7861 C CA . PRO B 1 530 ? -4.113 3.316 5.543 1 96.31 530 PRO B CA 1
ATOM 7862 C C . PRO B 1 530 ? -3.865 3.52 7.035 1 96.31 530 PRO B C 1
ATOM 7864 O O . PRO B 1 530 ? -4.52 2.883 7.863 1 96.31 530 PRO B O 1
ATOM 7867 N N . SER B 1 531 ? -2.992 4.383 7.426 1 96.25 531 SER B N 1
ATOM 7868 C CA . SER B 1 531 ? -2.564 4.52 8.812 1 96.25 531 SER B CA 1
ATOM 7869 C C . SER B 1 531 ? -3.467 5.48 9.578 1 96.25 531 SER B C 1
ATOM 7871 O O . SER B 1 531 ? -3.422 5.535 10.812 1 96.25 531 SER B O 1
ATOM 7873 N N . SER B 1 532 ? -4.25 6.316 8.922 1 97.62 532 SER B N 1
ATOM 7874 C CA . SER B 1 532 ? -5.047 7.359 9.562 1 97.62 532 SER B CA 1
ATOM 7875 C C . SER B 1 532 ? -6.242 6.766 10.305 1 97.62 532 SER B C 1
ATOM 7877 O O . SER B 1 532 ? -6.547 5.582 10.148 1 97.62 532 SER B O 1
ATOM 7879 N N . GLY B 1 533 ? -6.812 7.574 11.203 1 98.19 533 GLY B N 1
ATOM 7880 C CA . GLY B 1 533 ? -8.008 7.086 11.875 1 98.19 533 GLY B CA 1
ATOM 7881 C C . GLY B 1 533 ? -8.625 8.109 12.805 1 98.19 533 GLY B C 1
ATOM 7882 O O . GLY B 1 533 ? -8 9.117 13.133 1 98.19 533 GLY B O 1
ATOM 7883 N N . ALA B 1 534 ? -9.852 7.867 13.117 1 98.81 534 ALA B N 1
ATOM 7884 C CA . ALA B 1 534 ? -10.609 8.594 14.133 1 98.81 534 ALA B CA 1
ATOM 7885 C C . ALA B 1 534 ? -10.797 7.742 15.391 1 98.81 534 ALA B C 1
ATOM 7887 O O . ALA B 1 534 ? -11.062 6.543 15.305 1 98.81 534 ALA B O 1
ATOM 7888 N N . VAL B 1 535 ? -10.539 8.312 16.516 1 98.75 535 VAL B N 1
ATOM 7889 C CA . VAL B 1 535 ? -10.695 7.613 17.781 1 98.75 535 VAL B CA 1
ATOM 7890 C C . VAL B 1 535 ? -11.562 8.445 18.734 1 98.75 535 VAL B C 1
ATOM 7892 O O . VAL B 1 535 ? -11.305 9.641 18.938 1 98.75 535 VAL B O 1
ATOM 7895 N N . ALA B 1 536 ? -12.578 7.852 19.312 1 98.69 536 ALA B N 1
ATOM 7896 C CA . ALA B 1 536 ? -13.453 8.508 20.281 1 98.69 536 ALA B CA 1
ATOM 7897 C C . ALA B 1 536 ? -13.078 8.117 21.703 1 98.69 536 ALA B C 1
ATOM 7899 O O . ALA B 1 536 ? -12.703 6.969 21.969 1 98.69 536 ALA B O 1
ATOM 7900 N N . ALA B 1 537 ? -13.18 9.062 22.531 1 97.75 537 ALA B N 1
ATOM 7901 C CA . ALA B 1 537 ? -12.977 8.773 23.953 1 97.75 537 ALA B CA 1
ATOM 7902 C C . ALA B 1 537 ? -14.148 7.969 24.516 1 97.75 537 ALA B C 1
ATOM 7904 O O . ALA B 1 537 ? -15.305 8.227 24.172 1 97.75 537 ALA B O 1
ATOM 7905 N N . GLY B 1 538 ? -13.797 6.965 25.359 1 90.12 538 GLY B N 1
ATOM 7906 C CA . GLY B 1 538 ? -14.812 6.129 25.984 1 90.12 538 GLY B CA 1
ATOM 7907 C C . GLY B 1 538 ? -15.477 6.789 27.188 1 90.12 538 GLY B C 1
ATOM 7908 O O . GLY B 1 538 ? -14.938 7.742 27.75 1 90.12 538 GLY B O 1
#

InterPro domains:
  IPR029055 Nucleophile aminohydrolases, N-terminal [SSF56235] (23-527)
  IPR043137 Gamma-glutamyltranspeptidase, small subunit, C-terminal domain [G3DSA:3.60.20.40] (353-537)
  IPR051792 Gamma-glutamyltransferase, bacteria [PTHR43199] (19-337)